Protein AF-0000000086318062 (afdb_homodimer)

Radius of gyration: 36.92 Å; Cα contacts (8 Å, |Δi|>4): 1618; chains: 2; bounding box: 134×111×110 Å

Solvent-accessible surface area (backbone atoms only — not comparable to full-atom values): 59632 Å² total; per-residue (Å²): 145,86,70,92,70,89,74,91,80,93,84,90,77,90,71,91,72,84,84,88,82,85,90,83,90,83,90,81,88,89,81,88,82,84,85,86,80,81,82,71,77,72,82,71,75,79,68,72,77,70,77,73,70,74,69,70,72,73,76,61,82,67,68,53,55,50,55,72,57,94,58,64,36,36,35,37,36,34,27,35,62,79,54,38,50,58,67,41,51,51,50,53,49,34,46,52,38,39,66,64,63,41,47,46,49,78,47,49,37,65,57,45,42,45,69,71,44,77,72,69,84,57,42,62,58,54,29,84,82,30,61,67,43,49,51,50,52,50,50,26,47,51,52,48,51,51,50,50,51,47,34,47,70,72,64,71,36,40,34,37,36,40,41,47,39,56,40,34,65,68,57,46,48,53,53,50,50,55,28,57,75,69,55,38,44,66,36,36,42,32,31,42,59,84,50,65,68,58,34,50,48,38,42,57,68,52,48,58,73,27,82,78,38,67,93,56,56,67,68,57,50,52,53,39,49,52,50,31,44,52,34,46,57,76,60,50,47,75,90,43,77,74,89,41,56,87,43,28,33,36,38,33,34,58,77,56,48,31,37,39,40,30,42,77,84,46,70,68,52,45,49,49,52,49,53,60,74,34,46,62,84,69,81,37,41,39,35,40,28,40,26,29,46,28,49,39,56,76,70,50,29,38,62,72,73,50,47,54,28,74,57,9,49,51,35,13,43,48,49,23,54,51,52,60,70,64,66,62,74,80,60,42,38,36,22,17,73,42,51,25,22,44,57,24,48,58,37,49,76,58,83,68,35,48,26,54,62,38,39,60,67,44,40,28,78,51,44,62,32,32,68,66,52,39,44,71,75,35,47,65,58,46,51,48,32,70,72,38,54,34,66,30,55,34,64,66,37,39,21,52,48,53,50,50,60,56,31,46,65,56,52,50,47,57,44,52,48,53,36,36,37,39,29,30,29,58,66,44,45,24,49,55,48,18,57,59,61,66,48,50,68,83,50,26,79,61,53,88,66,60,55,45,29,40,35,40,35,35,66,49,77,90,43,52,50,78,44,82,45,70,69,84,48,79,64,74,84,83,82,69,76,78,76,82,78,64,73,74,68,69,75,63,77,68,71,52,74,65,60,72,67,73,82,71,76,76,73,73,77,76,79,72,76,73,78,70,79,75,68,74,75,134,139,90,76,94,79,80,87,86,86,90,79,87,84,91,77,82,89,86,85,86,90,84,88,79,88,75,85,78,86,81,77,86,73,81,74,78,79,82,80,74,82,70,83,75,75,82,71,72,79,71,80,76,72,74,71,71,73,74,79,57,83,64,65,54,54,50,54,72,59,94,58,65,37,36,36,36,35,34,26,36,63,79,53,37,50,59,68,39,51,52,51,51,49,36,46,53,37,38,66,64,64,42,46,45,49,79,45,47,36,65,55,43,41,45,70,72,47,77,71,70,85,57,43,63,59,53,30,84,82,30,61,68,42,49,52,51,53,51,50,28,49,50,52,47,51,50,49,49,51,45,35,47,72,72,64,72,37,42,34,38,36,41,42,45,39,58,41,32,65,67,56,47,48,52,52,50,51,53,29,57,75,70,56,37,44,66,35,37,42,32,31,42,60,84,51,64,68,59,35,49,49,39,42,59,67,52,47,59,73,27,84,76,39,66,93,56,56,69,70,58,49,52,54,39,49,53,50,33,42,54,34,48,57,74,62,51,48,76,91,42,76,72,89,43,54,87,43,28,33,36,38,33,32,57,78,57,49,31,38,39,38,30,42,75,83,46,70,67,51,47,50,50,51,49,53,59,73,35,45,62,83,70,81,37,40,39,34,40,30,41,26,29,45,28,50,39,57,76,71,51,29,39,64,73,72,50,49,56,28,75,57,10,50,52,35,12,43,47,48,22,55,50,53,61,71,64,66,62,74,80,62,42,36,38,22,17,73,42,50,24,22,43,57,25,48,58,37,49,74,56,81,69,36,50,26,52,62,39,40,60,67,43,40,27,79,50,44,63,30,33,68,67,52,39,43,70,76,35,45,66,59,46,51,47,31,70,72,38,53,35,65,29,54,34,64,65,37,40,21,52,48,53,49,51,60,56,31,46,65,54,52,50,47,57,44,52,48,53,34,36,37,39,31,29,30,59,66,42,46,23,48,56,47,19,59,59,63,65,48,50,69,82,51,25,80,61,53,86,67,59,55,45,30,41,34,40,33,34,67,50,77,93,44,52,49,76,42,81,45,70,69,85,50,80,64,76,83,83,82,70,77,78,77,82,77,62,72,73,68,69,74,64,78,68,70,55,74,64,62,70,70,72,82,71,76,74,73,71,78,76,79,73,78,74,77,73,77,76,69,76,74,132

Organism: NCBI:txid299321

InterPro domains:
  IPR001345 Phosphoglycerate/bisphosphoglycerate mutase, active site [PS00175] (288-297)
  IPR003094 Fructose-2,6-bisphosphatase [PR00991] (159-173)
  IPR003094 Fructose-2,6-bisphosphatase [PR00991] (185-199)
  IPR003094 Fructose-2,6-bisphosphatase [PR00991] (211-225)
  IPR003094 Fructose-2,6-bisphosphatase [PR00991] (264-285)
  IPR003094 Fructose-2,6-bisphosphatase [PR00991] (286-308)
  IPR003094 Fructose-2,6-bisphosphatase [PR00991] (363-379)
  IPR003094 Fructose-2,6-bisphosphatase [PTHR10606] (64-483)
  IPR013078 Histidine phosphatase superfamily, clade-1 [PF00300] (286-469)
  IPR013078 Histidine phosphatase superfamily, clade-1 [SM00855] (285-432)
  IPR013078 Histidine phosphatase superfamily, clade-1 [cd07067] (285-471)
  IPR013079 6-phosphofructo-2-kinase [PF01591] (63-282)
  IPR027417 P-loop containing nucleoside triphosphate hydrolase [G3DSA:3.40.50.300] (72-281)
  IPR027417 P-loop containing nucleoside triphosphate hydrolase [SSF52540] (72-283)
  IPR029033 Histidine phosphatase superfamily [G3DSA:3.40.50.1240] (283-499)
  IPR029033 Histidine phosphatase superfamily [SSF53254] (285-484)

pLDDT: mean 75.36, std 28.56, range [12.94, 98.62]

Nearest PDB structures (foldseek):
  1k6m-assembly1_A  TM=9.871E-01  e=4.360E-72  Homo sapiens
  6ibz-assembly1_A  TM=9.819E-01  e=4.019E-71  Homo sapiens
  5ajz-assembly1_A-2  TM=9.808E-01  e=2.932E-70  Homo sapiens
  2bif-assembly1_B  TM=9.815E-01  e=1.597E-69  Rattus norvegicus
  1bif-assembly1_A  TM=9.925E-01  e=1.388E-68  Rattus norvegicus

Foldseek 3Di:
DDDDDDDDDDDDDDDDDDYDDDDDDDDDDDDDDDDDDDPPPPPPDPPPPPDPPPPPPPVLPLQQPPPPPCDFAEEEEEAEFPLLQLLLLQQLLCLLCVLNRAHEDEQALVVLLCVVPVAQDFLVLLAPVPVVSVVSSVVSLVVSLVVVVCCVPPVVHRYYYYRDNCFAPVSVVVVVVSCVVSVHAYEYEYRAEDDVVSSQVSCQFPVCPDPNQPPHDSVVSSVRVVVSRVSSVVRGDDDDCVVCLVHFYKYAYRFQPDIDTHDQDDDSSVVSVLLSNQAGQDWFKEKEAEFFAFPLQVVQFDADQGAHDPLSLVLLLLVLVVVVVVVDPPEAEEEEPGHRLVSSPVNNVDDYYYDPLQADWFLAPRHRHHLVRCCVVPVVLNVVCLLQVQSRAHDRTGHLSRSSNSCSVVQSNVRRDGHYYYHGHDSNRLSSVCSQAVHHSRCSRQDDRDHQKMWMWIDDSNGIDIDIGRSPRDDDGNGDHRDPPDPNPPPPPCPVPPPPPDPPVPCPDPPPPPPPPPPPDD/DDDDDDDDDDDDDDDDDDDDDDDDDDDDDDDDPDPPDDPPPPPPDPPPPPDPPPPPPPPLPLQQPPPPPVDFAEEEEEAEFPLLQLLLLQQLLCLLCVLNRAHEDEQELVVLLCVVPVAADFLVLLAPVPPVSVVSSVVSLVVSLVVVLCCVPPVVHRYYYYRDNCFAPVSVVVVVVSCVVSVHAYEYEYRAEDDPVSSQVSCQFPVCPDPNQPPHDSVVSSVRVVVSRVSSVVRGDDDDCVVCLVHFYKYAYRFQPDIDTHDQDDDSSVVSVLLSNQAGQDWFKEKEAEFFAFPLQVVQFDADQGAHDPLSLVLLLLVLVVVVVVVDPPEAEEEEPGHRLVSSPVNNVDDYYYDPLQADWFLAPRHRHHLVRCCVVPVVLNVVCLLQVQSRAHDRTGHLSRSSNSCSVVLSNVRRDGHYYYHGHDSSRLSSVCSQAVHHSRCSRQDDRDHQKMWMWIDDSNGIDIDIGRSPRDDDGNGDHRDPPDPNPPPPPCPVVPPPPDPPVPCPDPPPPPPPPPPPDD

Secondary structure (DSSP, 8-state):
----------------------------------------------------------------SS-------EEEEEE--TTSSHHHHHHHHHHHHHHTT--EEEEEHHHHHHHH-S----GGGG-TT-HHHHHHHHHHHHHHHHHHHHHHHHS---EEEEES---SHHHHHHHHHHHHHHT-EEEEEEEE---HHHHHHHIIIIITTSGGGTT--HHHHHHHHHHHHHHHHHH--PPPTTTTTTS-EEEEETTTTEEEEE---SHHHHHHHHHHTT---S---EEEEEPPPBHHHHHTB-S----B-HHHHHHHHHHHHHHHHHT-TT-EEEE-SSHHHHHHHHTT-S--EE-GGGSPP--GGGTT-BHHHHHHH-HHHHHHHHH-TTT---TTS--HHHHHHHTHHHHHHHHH-SSEEEEE-HHHHHHHHHHHHT--TTTGGG----TTEEEEEEEETTEEEEEEEE-S--------PPPSSS----------SGGG----------------------/----------------------------------------------------------------SS-------EEEEEE--TTSSHHHHHHHHHHHHHHTT--EEEEEHHHHHHHHSS----GGGG-TT-HHHHHHHHHHHHHHHHHHHHHHHHS---EEEEES---SHHHHHHHHHHHHHHT-EEEEEEEE---HHHHHHHIIIIITTSGGGTT--HHHHHHHHHHHHHHHHHH-----TTTTTTS-EEEEETTTTEEEEE---SHHHHHHHHHHTT---S---EEEEEPPPBHHHHHTB-S----B-HHHHHHHHHHHHHHHHHT-TT-EEEE-SSHHHHHHHHTT-S--EE-GGGSPP--GGGTT-BHHHHHHH-HHHHHHHHH-TTT---TTS--HHHHHHHTHHHHHHHHH-SSEEEEE-HHHHHHHHHHHHT--TTTGGG----TTEEEEEEEETTEEEEEEEE-S--------PPPSSS----------SGGG----------------------

Sequence (1044 aa):
MDGWGCRRLQGDRAGRVGSCFSSSAEAGASSRCRVAPEWTVDRAVMNPVPKRAMLKRLRCDSTASVPQFTNSPTMIVMVGLPARGKTYISKKLTRYLNWIGVPTKVFNVGQYRREAVQTYKSFEFFSPDNEEAMKIRKACALAALKDVSTYFTYEQGQVAVFDATNTTRDRREVILGFAQENGYKVFFVESLCDDPEIIAENIKQVKLSSPDYVGRDKDEVVADFLKRIECYKVSYVPLDDDKDSNLSYIKIFNVGSRYLVNRVQDHIQSRIVYYLMNIHVTQRTIYLCRHGESELNLLGRIGGDSGLSPRGNKFATALGKYIRSQSIPDLKVWTSHMKRTIQTAEGLDVPYEQWKALNEIDAGVCEDMTYEEIQDNYPEEFALRDQDKYRYRYPKGESYEDLVQRLEPVIMELERQENVLVICHQAVMRCLLAYFLDKSAEELPYLKCPLHTVLKLTPVAYGCKVESVFLNIEAVNTHRERPMGIPQQHIRINSFLMDREQQVRLENPSVLVHVKDVSCPHMDGWGCRRLQGDRAGRVGSCFSSSAEAGASSRCRVAPEWTVDRAVMNPVPKRAMLKRLRCDSTASVPQFTNSPTMIVMVGLPARGKTYISKKLTRYLNWIGVPTKVFNVGQYRREAVQTYKSFEFFSPDNEEAMKIRKACALAALKDVSTYFTYEQGQVAVFDATNTTRDRREVILGFAQENGYKVFFVESLCDDPEIIAENIKQVKLSSPDYVGRDKDEVVADFLKRIECYKVSYVPLDDDKDSNLSYIKIFNVGSRYLVNRVQDHIQSRIVYYLMNIHVTQRTIYLCRHGESELNLLGRIGGDSGLSPRGNKFATALGKYIRSQSIPDLKVWTSHMKRTIQTAEGLDVPYEQWKALNEIDAGVCEDMTYEEIQDNYPEEFALRDQDKYRYRYPKGESYEDLVQRLEPVIMELERQENVLVICHQAVMRCLLAYFLDKSAEELPYLKCPLHTVLKLTPVAYGCKVESVFLNIEAVNTHRERPMGIPQQHIRINSFLMDREQQVRLENPSVLVHVKDVSCPH

Structure (mmCIF, N/CA/C/O backbone):
data_AF-0000000086318062-model_v1
#
loop_
_entity.id
_entity.type
_entity.pdbx_description
1 polymer '6-phosphofructo-2-kinase domain-containing protein'
#
loop_
_atom_site.group_PDB
_atom_site.id
_atom_site.type_symbol
_atom_site.label_atom_id
_atom_site.label_alt_id
_atom_site.label_comp_id
_atom_site.label_asym_id
_atom_site.label_entity_id
_atom_site.label_seq_id
_atom_site.pdbx_PDB_ins_code
_atom_site.Cartn_x
_atom_site.Cartn_y
_atom_site.Cartn_z
_atom_site.occupancy
_atom_site.B_iso_or_equiv
_atom_site.auth_seq_id
_atom_site.auth_comp_id
_atom_site.auth_asym_id
_atom_site.auth_atom_id
_atom_site.pdbx_PDB_model_num
ATOM 1 N N . MET A 1 1 ? 57 2.043 -23.188 1 14.91 1 MET A N 1
ATOM 2 C CA . MET A 1 1 ? 58.312 1.937 -22.547 1 14.91 1 MET A CA 1
ATOM 3 C C . MET A 1 1 ? 58.219 2.311 -21.062 1 14.91 1 MET A C 1
ATOM 5 O O . MET A 1 1 ? 58.625 1.53 -20.203 1 14.91 1 MET A O 1
ATOM 9 N N . ASP A 1 2 ? 58.656 3.631 -20.828 1 14.39 2 ASP A N 1
ATOM 10 C CA . ASP A 1 2 ? 59.719 4.418 -20.156 1 14.39 2 ASP A CA 1
ATOM 11 C C . ASP A 1 2 ? 59.25 4.863 -18.781 1 14.39 2 ASP A C 1
ATOM 13 O O . ASP A 1 2 ? 58.062 4.859 -18.484 1 14.39 2 ASP A O 1
ATOM 17 N N . GLY A 1 3 ? 60.188 5.656 -18.219 1 14.5 3 GLY A N 1
ATOM 18 C CA . GLY A 1 3 ? 61.062 5.895 -17.078 1 14.5 3 GLY A CA 1
ATOM 19 C C . GLY A 1 3 ? 60.5 6.922 -16.109 1 14.5 3 GLY A C 1
ATOM 20 O O . GLY A 1 3 ? 61.188 7.301 -15.156 1 14.5 3 GLY A O 1
ATOM 21 N N . TRP A 1 4 ? 59.469 7.668 -16.438 1 15.49 4 TRP A N 1
ATOM 22 C CA . TRP A 1 4 ? 59.688 9.023 -15.93 1 15.49 4 TRP A CA 1
ATOM 23 C C . TRP A 1 4 ? 59.906 9.016 -14.422 1 15.49 4 TRP A C 1
ATOM 25 O O . TRP A 1 4 ? 59.188 8.336 -13.688 1 15.49 4 TRP A O 1
ATOM 35 N N . GLY A 1 5 ? 60.938 9.555 -14.016 1 14.38 5 GLY A N 1
ATOM 36 C CA . GLY A 1 5 ? 62.031 9.68 -13.07 1 14.38 5 GLY A CA 1
ATOM 37 C C . GLY A 1 5 ? 61.594 10.219 -11.719 1 14.38 5 GLY A C 1
ATOM 38 O O . GLY A 1 5 ? 61.875 9.594 -10.68 1 14.38 5 GLY A O 1
ATOM 39 N N . CYS A 1 6 ? 61.656 11.578 -11.531 1 14.85 6 CYS A N 1
ATOM 40 C CA . CYS A 1 6 ? 62.688 12.195 -10.703 1 14.85 6 CYS A CA 1
ATOM 41 C C . CYS A 1 6 ? 62.281 12.203 -9.234 1 14.85 6 CYS A C 1
ATOM 43 O O . CYS A 1 6 ? 61.094 12.281 -8.914 1 14.85 6 CYS A O 1
ATOM 45 N N . ARG A 1 7 ? 63.25 12.227 -8.195 1 15.04 7 ARG A N 1
ATOM 46 C CA . ARG A 1 7 ? 63.812 11.781 -6.926 1 15.04 7 ARG A CA 1
ATOM 47 C C . ARG A 1 7 ? 63.562 12.805 -5.824 1 15.04 7 ARG A C 1
ATOM 49 O O . ARG A 1 7 ? 63.781 12.531 -4.648 1 15.04 7 ARG A O 1
ATOM 56 N N . ARG A 1 8 ? 63.062 14.086 -6.184 1 14.21 8 ARG A N 1
ATOM 57 C CA . ARG A 1 8 ? 63.906 15.055 -5.457 1 14.21 8 ARG A CA 1
ATOM 58 C C . ARG A 1 8 ? 63.844 14.797 -3.955 1 14.21 8 ARG A C 1
ATOM 60 O O . ARG A 1 8 ? 62.812 14.336 -3.432 1 14.21 8 ARG A O 1
ATOM 67 N N . LEU A 1 9 ? 64.938 15.227 -3.178 1 14.33 9 LEU A N 1
ATOM 68 C CA . LEU A 1 9 ? 65.875 15.07 -2.117 1 14.33 9 LEU A CA 1
ATOM 69 C C . LEU A 1 9 ? 65.375 15.594 -0.789 1 14.33 9 LEU A C 1
ATOM 71 O O . LEU A 1 9 ? 65.375 14.875 0.215 1 14.33 9 LEU A O 1
ATOM 75 N N . GLN A 1 10 ? 65.688 16.906 -0.356 1 13.9 10 GLN A N 1
ATOM 76 C CA . GLN A 1 10 ? 66.688 17.234 0.648 1 13.9 10 GLN A CA 1
ATOM 77 C C . GLN A 1 10 ? 66.062 17.328 2.039 1 13.9 10 GLN A C 1
ATOM 79 O O . GLN A 1 10 ? 64.812 17.469 2.176 1 13.9 10 GLN A O 1
ATOM 84 N N . GLY A 1 11 ? 66.875 17.766 3.158 1 14.09 11 GLY A N 1
ATOM 85 C CA . GLY A 1 11 ? 67.5 17.484 4.434 1 14.09 11 GLY A CA 1
ATOM 86 C C . GLY A 1 11 ? 66.812 18.172 5.605 1 14.09 11 GLY A C 1
ATOM 87 O O . GLY A 1 11 ? 66.5 17.516 6.594 1 14.09 11 GLY A O 1
ATOM 88 N N . ASP A 1 12 ? 66.938 19.578 5.848 1 13.93 12 ASP A N 1
ATOM 89 C CA . ASP A 1 12 ? 67.75 20.156 6.918 1 13.93 12 ASP A CA 1
ATOM 90 C C . ASP A 1 12 ? 66.938 20.297 8.203 1 13.93 12 ASP A C 1
ATOM 92 O O . ASP A 1 12 ? 65.688 20.375 8.164 1 13.93 12 ASP A O 1
ATOM 96 N N . ARG A 1 13 ? 67.688 20.375 9.539 1 14.63 13 ARG A N 1
ATOM 97 C CA . ARG A 1 13 ? 67.875 20.094 10.961 1 14.63 13 ARG A CA 1
ATOM 98 C C . ARG A 1 13 ? 67.312 21.234 11.82 1 14.63 13 ARG A C 1
ATOM 100 O O . ARG A 1 13 ? 67.375 21.172 13.047 1 14.63 13 ARG A O 1
ATOM 107 N N . ALA A 1 14 ? 66.688 22.312 11.391 1 13.94 14 ALA A N 1
ATOM 108 C CA . ALA A 1 14 ? 67.062 23.516 12.141 1 13.94 14 ALA A CA 1
ATOM 109 C C . ALA A 1 14 ? 66.688 23.391 13.609 1 13.94 14 ALA A C 1
ATOM 111 O O . ALA A 1 14 ? 65.562 22.906 13.93 1 13.94 14 ALA A O 1
ATOM 112 N N . GLY A 1 15 ? 67.688 23.625 14.594 1 13.98 15 GLY A N 1
ATOM 113 C CA . GLY A 1 15 ? 68.25 23.578 15.945 1 13.98 15 GLY A CA 1
ATOM 114 C C . GLY A 1 15 ? 67.5 24.516 16.906 1 13.98 15 GLY A C 1
ATOM 115 O O . GLY A 1 15 ? 67.812 24.562 18.094 1 13.98 15 GLY A O 1
ATOM 116 N N . ARG A 1 16 ? 66.688 25.5 16.516 1 13.46 16 ARG A N 1
ATOM 117 C CA . ARG A 1 16 ? 66.938 26.703 17.297 1 13.46 16 ARG A CA 1
ATOM 118 C C . ARG A 1 16 ? 66.688 26.453 18.781 1 13.46 16 ARG A C 1
ATOM 120 O O . ARG A 1 16 ? 65.75 25.781 19.156 1 13.46 16 ARG A O 1
ATOM 127 N N . VAL A 1 17 ? 67.625 26.922 19.672 1 14.01 17 VAL A N 1
ATOM 128 C CA . VAL A 1 17 ? 68.375 27.016 20.922 1 14.01 17 VAL A CA 1
ATOM 129 C C . VAL A 1 17 ? 67.5 27.672 22 1 14.01 17 VAL A C 1
ATOM 131 O O . VAL A 1 17 ? 67.375 27.156 23.109 1 14.01 17 VAL A O 1
ATOM 134 N N . GLY A 1 18 ? 67.375 28.984 21.859 1 12.94 18 GLY A N 1
ATOM 135 C CA . GLY A 1 18 ? 68 29.75 22.922 1 12.94 18 GLY A CA 1
ATOM 136 C C . GLY A 1 18 ? 67.25 29.703 24.234 1 12.94 18 GLY A C 1
ATOM 137 O O . GLY A 1 18 ? 66.125 29.188 24.297 1 12.94 18 GLY A O 1
ATOM 138 N N . SER A 1 19 ? 67.188 30.891 24.906 1 13.6 19 SER A N 1
ATOM 139 C CA . SER A 1 19 ? 67.812 31.484 26.078 1 13.6 19 SER A CA 1
ATOM 140 C C . SER A 1 19 ? 66.875 31.453 27.281 1 13.6 19 SER A C 1
ATOM 142 O O . SER A 1 19 ? 65.688 31.156 27.156 1 13.6 19 SER A O 1
ATOM 144 N N . CYS A 1 20 ? 66.812 32.625 27.969 1 13.66 20 CYS A N 1
ATOM 145 C CA . CYS A 1 20 ? 67.375 33.094 29.234 1 13.66 20 CYS A CA 1
ATOM 146 C C . CYS A 1 20 ? 66.312 33.031 30.344 1 13.66 20 CYS A C 1
ATOM 148 O O . CYS A 1 20 ? 65.125 32.812 30.078 1 13.66 20 CYS A O 1
ATOM 150 N N . PHE A 1 21 ? 66 34.25 31.047 1 13.51 21 PHE A N 1
ATOM 151 C CA . PHE A 1 21 ? 66.438 34.625 32.375 1 13.51 21 PHE A CA 1
ATOM 152 C C . PHE A 1 21 ? 65.312 34.531 33.406 1 13.51 21 PHE A C 1
ATOM 154 O O . PHE A 1 21 ? 65.5 33.875 34.438 1 13.51 21 PHE A O 1
ATOM 161 N N . SER A 1 22 ? 64.438 35.625 33.594 1 13.3 22 SER A N 1
ATOM 162 C CA . SER A 1 22 ? 64.688 36.375 34.812 1 13.3 22 SER A CA 1
ATOM 163 C C . SER A 1 22 ? 63.844 35.875 35.969 1 13.3 22 SER A C 1
ATOM 165 O O . SER A 1 22 ? 62.906 35.062 35.75 1 13.3 22 SER A O 1
ATOM 167 N N . SER A 1 23 ? 63.125 36.844 36.719 1 13.66 23 SER A N 1
ATOM 168 C CA . SER A 1 23 ? 63.344 37.344 38.062 1 13.66 23 SER A CA 1
ATOM 169 C C . SER A 1 23 ? 62.438 36.656 39.094 1 13.66 23 SER A C 1
ATOM 171 O O . SER A 1 23 ? 61.438 36.031 38.719 1 13.66 23 SER A O 1
ATOM 173 N N . SER A 1 24 ? 62.031 37.438 40.25 1 13.66 24 SER A N 1
ATOM 174 C CA . SER A 1 24 ? 62.344 37.438 41.656 1 13.66 24 SER A CA 1
ATOM 175 C C . SER A 1 24 ? 61.156 36.906 42.469 1 13.66 24 SER A C 1
ATOM 177 O O . SER A 1 24 ? 61.312 36 43.312 1 13.66 24 SER A O 1
ATOM 179 N N . ALA A 1 25 ? 60.031 37.781 42.812 1 13.95 25 ALA A N 1
ATOM 180 C CA . ALA A 1 25 ? 59.938 38.219 44.188 1 13.95 25 ALA A CA 1
ATOM 181 C C . ALA A 1 25 ? 59.156 37.219 45.062 1 13.95 25 ALA A C 1
ATOM 183 O O . ALA A 1 25 ? 58.406 36.406 44.531 1 13.95 25 ALA A O 1
ATOM 184 N N . GLU A 1 26 ? 58.906 37.562 46.375 1 13.95 26 GLU A N 1
ATOM 185 C CA . GLU A 1 26 ? 59.125 37.219 47.781 1 13.95 26 GLU A CA 1
ATOM 186 C C . GLU A 1 26 ? 57.906 36.531 48.406 1 13.95 26 GLU A C 1
ATOM 188 O O . GLU A 1 26 ? 58.031 35.531 49.094 1 13.95 26 GLU A O 1
ATOM 193 N N . ALA A 1 27 ? 56.656 37.219 48.438 1 14.66 27 ALA A N 1
ATOM 194 C CA . ALA A 1 27 ? 56.281 37.594 49.812 1 14.66 27 ALA A CA 1
ATOM 195 C C . ALA A 1 27 ? 55.656 36.406 50.531 1 14.66 27 ALA A C 1
ATOM 197 O O . ALA A 1 27 ? 55.094 35.5 49.906 1 14.66 27 ALA A O 1
ATOM 198 N N . GLY A 1 28 ? 55.469 36.469 51.906 1 13.68 28 GLY A N 1
ATOM 199 C CA . GLY A 1 28 ? 55.656 35.812 53.188 1 13.68 28 GLY A CA 1
ATOM 200 C C . GLY A 1 28 ? 54.469 35 53.625 1 13.68 28 GLY A C 1
ATOM 201 O O . GLY A 1 28 ? 54.625 33.844 54.062 1 13.68 28 GLY A O 1
ATOM 202 N N . ALA A 1 29 ? 53.188 35.594 53.812 1 14.4 29 ALA A N 1
ATOM 203 C CA . ALA A 1 29 ? 52.719 35.75 55.188 1 14.4 29 ALA A CA 1
ATOM 204 C C . ALA A 1 29 ? 52.062 34.438 55.688 1 14.4 29 ALA A C 1
ATOM 206 O O . ALA A 1 29 ? 51.656 33.594 54.875 1 14.4 29 ALA A O 1
ATOM 207 N N . SER A 1 30 ? 51.188 34.531 56.812 1 14.67 30 SER A N 1
ATOM 208 C CA . SER A 1 30 ? 51.125 34.062 58.188 1 14.67 30 SER A CA 1
ATOM 209 C C . SER A 1 30 ? 50.25 32.812 58.312 1 14.67 30 SER A C 1
ATOM 211 O O . SER A 1 30 ? 49.438 32.562 57.438 1 14.67 30 SER A O 1
ATOM 213 N N . SER A 1 31 ? 50.25 32.125 59.531 1 14.88 31 SER A N 1
ATOM 214 C CA . SER A 1 31 ? 50.281 30.812 60.156 1 14.88 31 SER A CA 1
ATOM 215 C C . SER A 1 31 ? 48.875 30.297 60.469 1 14.88 31 SER A C 1
ATOM 217 O O . SER A 1 31 ? 48.688 29.109 60.75 1 14.88 31 SER A O 1
ATOM 219 N N . ARG A 1 32 ? 47.781 31.156 60.594 1 15.74 32 ARG A N 1
ATOM 220 C CA . ARG A 1 32 ? 47.062 31 61.844 1 15.74 32 ARG A CA 1
ATOM 221 C C . ARG A 1 32 ? 46.312 29.672 61.906 1 15.74 32 ARG A C 1
ATOM 223 O O . ARG A 1 32 ? 45.875 29.172 60.875 1 15.74 32 ARG A O 1
ATOM 230 N N . CYS A 1 33 ? 46.219 29.109 63.125 1 14.87 33 CYS A N 1
ATOM 231 C CA . CYS A 1 33 ? 46.188 27.844 63.875 1 14.87 33 CYS A CA 1
ATOM 232 C C . CYS A 1 33 ? 44.875 27.109 63.656 1 14.87 33 CYS A C 1
ATOM 234 O O . CYS A 1 33 ? 44.844 26 63.125 1 14.87 33 CYS A O 1
ATOM 236 N N . ARG A 1 34 ? 44 27.016 64.75 1 15.52 34 ARG A N 1
ATOM 237 C CA . ARG A 1 34 ? 43.812 25.875 65.625 1 15.52 34 ARG A CA 1
ATOM 238 C C . ARG A 1 34 ? 42.469 25.188 65.312 1 15.52 34 ARG A C 1
ATOM 240 O O . ARG A 1 34 ? 42.438 23.969 65.125 1 15.52 34 ARG A O 1
ATOM 247 N N . VAL A 1 35 ? 41.406 25.547 66.125 1 16.02 35 VAL A N 1
ATOM 248 C CA . VAL A 1 35 ? 40.719 24.75 67.125 1 16.02 35 VAL A CA 1
ATOM 249 C C . VAL A 1 35 ? 39.625 23.922 66.5 1 16.02 35 VAL A C 1
ATOM 251 O O . VAL A 1 35 ? 39.156 24.25 65.375 1 16.02 35 VAL A O 1
ATOM 254 N N . ALA A 1 36 ? 38.906 22.984 67.5 1 16.78 36 ALA A N 1
ATOM 255 C CA . ALA A 1 36 ? 38.406 21.625 67.625 1 16.78 36 ALA A CA 1
ATOM 256 C C . ALA A 1 36 ? 36.938 21.531 67.188 1 16.78 36 ALA A C 1
ATOM 258 O O . ALA A 1 36 ? 36.469 20.453 66.812 1 16.78 36 ALA A O 1
ATOM 259 N N . PRO A 1 37 ? 36.188 22.734 67.125 1 16.81 37 PRO A N 1
ATOM 260 C CA . PRO A 1 37 ? 34.969 22.641 67.938 1 16.81 37 PRO A CA 1
ATOM 261 C C . PRO A 1 37 ? 34 21.594 67.375 1 16.81 37 PRO A C 1
ATOM 263 O O . PRO A 1 37 ? 34.094 21.188 66.25 1 16.81 37 PRO A O 1
ATOM 266 N N . GLU A 1 38 ? 32.938 21.25 68.375 1 19.45 38 GLU A N 1
ATOM 267 C CA . GLU A 1 38 ? 31.984 20.25 68.812 1 19.45 38 GLU A CA 1
ATOM 268 C C . GLU A 1 38 ? 30.828 20.062 67.875 1 19.45 38 GLU A C 1
ATOM 270 O O . GLU A 1 38 ? 30.266 21.047 67.375 1 19.45 38 GLU A O 1
ATOM 275 N N . TRP A 1 39 ? 30.688 18.828 67.25 1 18.47 39 TRP A N 1
ATOM 276 C CA . TRP A 1 39 ? 29.953 18.406 66.062 1 18.47 39 TRP A CA 1
ATOM 277 C C . TRP A 1 39 ? 28.453 18.438 66.312 1 18.47 39 TRP A C 1
ATOM 279 O O . TRP A 1 39 ? 27.922 17.578 67.062 1 18.47 39 TRP A O 1
ATOM 289 N N . THR A 1 40 ? 28.047 19.562 67.125 1 18 40 THR A N 1
ATOM 290 C CA . THR A 1 40 ? 26.688 19.469 67.625 1 18 40 THR A CA 1
ATOM 291 C C . THR A 1 40 ? 25.75 18.891 66.562 1 18 40 THR A C 1
ATOM 293 O O . THR A 1 40 ? 25.891 19.188 65.375 1 18 40 THR A O 1
ATOM 296 N N . VAL A 1 41 ? 24.953 17.891 67.062 1 20.31 41 VAL A N 1
ATOM 297 C CA . VAL A 1 41 ? 24.078 16.828 66.562 1 20.31 41 VAL A CA 1
ATOM 298 C C . VAL A 1 41 ? 22.859 17.438 65.875 1 20.31 41 VAL A C 1
ATOM 300 O O . VAL A 1 41 ? 21.797 17.531 66.5 1 20.31 41 VAL A O 1
ATOM 303 N N . ASP A 1 42 ? 22.906 18.766 65.562 1 17.81 42 ASP A N 1
ATOM 304 C CA . ASP A 1 42 ? 21.609 19.422 65.438 1 17.81 42 ASP A CA 1
ATOM 305 C C . ASP A 1 42 ? 20.672 18.625 64.562 1 17.81 42 ASP A C 1
ATOM 307 O O . ASP A 1 42 ? 21.094 18.125 63.5 1 17.81 42 ASP A O 1
ATOM 311 N N . ARG A 1 43 ? 19.5 18.266 65.125 1 21.34 43 ARG A N 1
ATOM 312 C CA . ARG A 1 43 ? 18.344 17.422 64.875 1 21.34 43 ARG A CA 1
ATOM 313 C C . ARG A 1 43 ? 17.703 17.828 63.531 1 21.34 43 ARG A C 1
ATOM 315 O O . ARG A 1 43 ? 16.906 18.766 63.5 1 21.34 43 ARG A O 1
ATOM 322 N N . ALA A 1 44 ? 18.375 18.062 62.531 1 20.39 44 ALA A N 1
ATOM 323 C CA . ALA A 1 44 ? 17.953 18.672 61.281 1 20.39 44 ALA A CA 1
ATOM 324 C C . ALA A 1 44 ? 16.672 18.031 60.75 1 20.39 44 ALA A C 1
ATOM 326 O O . ALA A 1 44 ? 16.547 16.797 60.781 1 20.39 44 ALA A O 1
ATOM 327 N N . VAL A 1 45 ? 15.609 18.875 60.75 1 21.22 45 VAL A N 1
ATOM 328 C CA . VAL A 1 45 ? 14.195 18.812 60.406 1 21.22 45 VAL A CA 1
ATOM 329 C C . VAL A 1 45 ? 14 18.031 59.125 1 21.22 45 VAL A C 1
ATOM 331 O O . VAL A 1 45 ? 14.633 18.344 58.094 1 21.22 45 VAL A O 1
ATOM 334 N N . MET A 1 46 ? 13.633 16.781 59.219 1 20.98 46 MET A N 1
ATOM 335 C CA . MET A 1 46 ? 13.477 15.703 58.219 1 20.98 46 MET A CA 1
ATOM 336 C C . MET A 1 46 ? 12.672 16.172 57.031 1 20.98 46 MET A C 1
ATOM 338 O O . MET A 1 46 ? 11.492 16.484 57.156 1 20.98 46 MET A O 1
ATOM 342 N N . ASN A 1 47 ? 13.156 17.125 56.25 1 20.02 47 ASN A N 1
ATOM 343 C CA . ASN A 1 47 ? 12.469 17.797 55.125 1 20.02 47 ASN A CA 1
ATOM 344 C C . ASN A 1 47 ? 11.695 16.797 54.281 1 20.02 47 ASN A C 1
ATOM 346 O O . ASN A 1 47 ? 12.25 15.797 53.812 1 20.02 47 ASN A O 1
ATOM 350 N N . PRO A 1 48 ? 10.359 16.844 54.375 1 22.78 48 PRO A N 1
ATOM 351 C CA . PRO A 1 48 ? 9.477 15.789 53.844 1 22.78 48 PRO A CA 1
ATOM 352 C C . PRO A 1 48 ? 9.805 15.398 52.406 1 22.78 48 PRO A C 1
ATOM 354 O O . PRO A 1 48 ? 10.359 16.203 51.656 1 22.78 48 PRO A O 1
ATOM 357 N N . VAL A 1 49 ? 10.18 14.164 52.125 1 23.09 49 VAL A N 1
ATOM 358 C CA . VAL A 1 49 ? 10.586 13.586 50.844 1 23.09 49 VAL A CA 1
ATOM 359 C C . VAL A 1 49 ? 9.633 14.055 49.75 1 23.09 49 VAL A C 1
ATOM 361 O O . VAL A 1 49 ? 8.414 13.898 49.875 1 23.09 49 VAL A O 1
ATOM 364 N N . PRO A 1 50 ? 9.961 15.211 49.156 1 22.45 50 PRO A N 1
ATOM 365 C CA . PRO A 1 50 ? 8.984 15.758 48.188 1 22.45 50 PRO A CA 1
ATOM 366 C C . PRO A 1 50 ? 8.32 14.68 47.344 1 22.45 50 PRO A C 1
ATOM 368 O O . PRO A 1 50 ? 8.898 13.609 47.125 1 22.45 50 PRO A O 1
ATOM 371 N N . LYS A 1 51 ? 6.945 14.68 47.281 1 22.67 51 LYS A N 1
ATOM 372 C CA . LYS A 1 51 ? 6.035 13.812 46.531 1 22.67 51 LYS A CA 1
ATOM 373 C C . LYS A 1 51 ? 6.578 13.508 45.156 1 22.67 51 LYS A C 1
ATOM 375 O O . LYS A 1 51 ? 6.871 14.43 44.375 1 22.67 51 LYS A O 1
ATOM 380 N N . ARG A 1 52 ? 7.371 12.516 45.031 1 22.16 52 ARG A N 1
ATOM 381 C CA . ARG A 1 52 ? 7.887 11.992 43.781 1 22.16 52 ARG A CA 1
ATOM 382 C C . ARG A 1 52 ? 6.859 12.141 42.656 1 22.16 52 ARG A C 1
ATOM 384 O O . ARG A 1 52 ? 5.781 11.547 42.719 1 22.16 52 ARG A O 1
ATOM 391 N N . ALA A 1 53 ? 6.793 13.352 42.156 1 21.95 53 ALA A N 1
ATOM 392 C CA . ALA A 1 53 ? 5.977 13.656 40.969 1 21.95 53 ALA A CA 1
ATOM 393 C C . ALA A 1 53 ? 5.988 12.5 39.969 1 21.95 53 ALA A C 1
ATOM 395 O O . ALA A 1 53 ? 7.055 12.023 39.594 1 21.95 53 ALA A O 1
ATOM 396 N N . MET A 1 54 ? 5.113 11.547 40.219 1 21.56 54 MET A N 1
ATOM 397 C CA . MET A 1 54 ? 4.828 10.469 39.281 1 21.56 54 MET A CA 1
ATOM 398 C C . MET A 1 54 ? 5.051 10.922 37.844 1 21.56 54 MET A C 1
ATOM 400 O O . MET A 1 54 ? 4.312 11.766 37.312 1 21.56 54 MET A O 1
ATOM 404 N N . LEU A 1 55 ? 6.273 11.227 37.562 1 22.3 55 LEU A N 1
ATOM 405 C CA . LEU A 1 55 ? 6.652 11.547 36.219 1 22.3 55 LEU A CA 1
ATOM 406 C C . LEU A 1 55 ? 5.836 10.727 35.219 1 22.3 55 LEU A C 1
ATOM 408 O O . LEU A 1 55 ? 5.941 9.5 35.188 1 22.3 55 LEU A O 1
ATOM 412 N N . LYS A 1 56 ? 4.617 11.203 35.031 1 24.56 56 LYS A N 1
ATOM 413 C CA . LYS A 1 56 ? 3.76 10.789 33.938 1 24.56 56 LYS A CA 1
ATOM 414 C C . LYS A 1 56 ? 4.59 10.438 32.688 1 24.56 56 LYS A C 1
ATOM 416 O O . LYS A 1 56 ? 5.293 11.289 32.156 1 24.56 56 LYS A O 1
ATOM 421 N N . ARG A 1 57 ? 5.281 9.391 32.812 1 24.45 57 ARG A N 1
ATOM 422 C CA . ARG A 1 57 ? 5.949 8.781 31.656 1 24.45 57 ARG A CA 1
ATOM 423 C C . ARG A 1 57 ? 5.18 9.047 30.375 1 24.45 57 ARG A C 1
ATOM 425 O O . ARG A 1 57 ? 4.098 8.5 30.156 1 24.45 57 ARG A O 1
ATOM 432 N N . LEU A 1 58 ? 5.258 10.32 29.984 1 24.91 58 LEU A N 1
ATOM 433 C CA . LEU A 1 58 ? 4.812 10.734 28.656 1 24.91 58 LEU A CA 1
ATOM 434 C C . LEU A 1 58 ? 5.289 9.75 27.594 1 24.91 58 LEU A C 1
ATOM 436 O O . LEU A 1 58 ? 6.488 9.656 27.328 1 24.91 58 LEU A O 1
ATOM 440 N N . ARG A 1 59 ? 4.926 8.539 27.781 1 26.28 59 ARG A N 1
ATOM 441 C CA . ARG A 1 59 ? 5.098 7.457 26.828 1 26.28 59 ARG A CA 1
ATOM 442 C C . ARG A 1 59 ? 4.965 7.965 25.391 1 26.28 59 ARG A C 1
ATOM 444 O O . ARG A 1 59 ? 3.852 8.141 24.891 1 26.28 59 ARG A O 1
ATOM 451 N N . CYS A 1 60 ? 5.75 8.977 25.062 1 26.16 60 CYS A N 1
ATOM 452 C CA . CYS A 1 60 ? 5.824 9.578 23.734 1 26.16 60 CYS A CA 1
ATOM 453 C C . CYS A 1 60 ? 6.211 8.547 22.688 1 26.16 60 CYS A C 1
ATOM 455 O O . CYS A 1 60 ? 6.82 8.883 21.672 1 26.16 60 CYS A O 1
ATOM 457 N N . ASP A 1 61 ? 6.438 7.305 23.078 1 28.66 61 ASP A N 1
ATOM 458 C CA . ASP A 1 61 ? 7.074 6.52 22.016 1 28.66 61 ASP A CA 1
ATOM 459 C C . ASP A 1 61 ? 6.281 6.609 20.719 1 28.66 61 ASP A C 1
ATOM 461 O O . ASP A 1 61 ? 5.148 6.133 20.625 1 28.66 61 ASP A O 1
ATOM 465 N N . SER A 1 62 ? 6.355 7.641 20.062 1 29.58 62 SER A N 1
ATOM 466 C CA . SER A 1 62 ? 5.805 8.117 18.797 1 29.58 62 SER A CA 1
ATOM 467 C C . SER A 1 62 ? 6.078 7.129 17.672 1 29.58 62 SER A C 1
ATOM 469 O O . SER A 1 62 ? 6.84 7.426 16.734 1 29.58 62 SER A O 1
ATOM 471 N N . THR A 1 63 ? 6.43 5.875 17.938 1 31.3 63 THR A N 1
ATOM 472 C CA . THR A 1 63 ? 6.812 5.004 16.828 1 31.3 63 THR A CA 1
ATOM 473 C C . THR A 1 63 ? 5.777 5.059 15.711 1 31.3 63 THR A C 1
ATOM 475 O O . THR A 1 63 ? 4.602 5.328 15.961 1 31.3 63 THR A O 1
ATOM 478 N N . ALA A 1 64 ? 6.137 5.23 14.523 1 33.38 64 ALA A N 1
ATOM 479 C CA . ALA A 1 64 ? 5.43 5.188 13.25 1 33.38 64 ALA A CA 1
ATOM 480 C C . ALA A 1 64 ? 4.312 4.152 13.281 1 33.38 64 ALA A C 1
ATOM 482 O O . ALA A 1 64 ? 4.438 3.113 13.93 1 33.38 64 ALA A O 1
ATOM 483 N N . SER A 1 65 ? 3.117 4.629 12.969 1 39.72 65 SER A N 1
ATOM 484 C CA . SER A 1 65 ? 1.795 4.047 13.172 1 39.72 65 SER A CA 1
ATOM 485 C C . SER A 1 65 ? 1.744 2.604 12.688 1 39.72 65 SER A C 1
ATOM 487 O O . SER A 1 65 ? 1.014 2.283 11.75 1 39.72 65 SER A O 1
ATOM 489 N N . VAL A 1 66 ? 2.936 1.988 12.367 1 38.91 66 VAL A N 1
ATOM 490 C CA . VAL A 1 66 ? 2.584 0.577 12.25 1 38.91 66 VAL A CA 1
ATOM 491 C C . VAL A 1 66 ? 1.888 0.11 13.523 1 38.91 66 VAL A C 1
ATOM 493 O O . VAL A 1 66 ? 2.326 0.432 14.633 1 38.91 66 VAL A O 1
ATOM 496 N N . PRO A 1 67 ? 0.708 -0.272 13.43 1 39.81 67 PRO A N 1
ATOM 497 C CA . PRO A 1 67 ? 0.107 -0.853 14.633 1 39.81 67 PRO A CA 1
ATOM 498 C C . PRO A 1 67 ? 1.09 -1.705 15.43 1 39.81 67 PRO A C 1
ATOM 500 O O . PRO A 1 67 ? 1.922 -2.404 14.852 1 39.81 67 PRO A O 1
ATOM 503 N N . GLN A 1 68 ? 1.726 -1.268 16.453 1 40.72 68 GLN A N 1
ATOM 504 C CA . GLN A 1 68 ? 2.377 -2.236 17.328 1 40.72 68 GLN A CA 1
ATOM 505 C C . GLN A 1 68 ? 1.496 -3.465 17.547 1 40.72 68 GLN A C 1
ATOM 507 O O . GLN A 1 68 ? 0.583 -3.445 18.375 1 40.72 68 GLN A O 1
ATOM 512 N N . PHE A 1 69 ? 1.204 -4.168 16.547 1 40.03 69 PHE A N 1
ATOM 513 C CA . PHE A 1 69 ? 0.426 -5.395 16.656 1 40.03 69 PHE A CA 1
ATOM 514 C C . PHE A 1 69 ? 1.034 -6.328 17.703 1 40.03 69 PHE A C 1
ATOM 516 O O . PHE A 1 69 ? 2.256 -6.473 17.766 1 40.03 69 PHE A O 1
ATOM 523 N N . THR A 1 70 ? 0.58 -6.328 18.906 1 46.78 70 THR A N 1
ATOM 524 C CA . THR A 1 70 ? 0.804 -7.508 19.734 1 46.78 70 THR A CA 1
ATOM 525 C C . THR A 1 70 ? 1.019 -8.75 18.875 1 46.78 70 THR A C 1
ATOM 527 O O . THR A 1 70 ? 0.811 -9.875 19.328 1 46.78 70 THR A O 1
ATOM 530 N N . ASN A 1 71 ? 1.423 -8.578 17.562 1 60.25 71 ASN A N 1
ATOM 531 C CA . ASN A 1 71 ? 1.362 -9.656 16.594 1 60.25 71 ASN A CA 1
ATOM 532 C C . ASN A 1 71 ? 2.604 -10.547 16.672 1 60.25 71 ASN A C 1
ATOM 534 O O . ASN A 1 71 ? 3.67 -10.094 17.078 1 60.25 71 ASN A O 1
ATOM 538 N N . SER A 1 72 ? 2.469 -11.805 16.797 1 79.75 72 SER A N 1
ATOM 539 C CA . SER A 1 72 ? 3.482 -12.844 16.672 1 79.75 72 SER A CA 1
ATOM 540 C C . SER A 1 72 ? 4.543 -12.469 15.648 1 79.75 72 SER A C 1
ATOM 542 O O . SER A 1 72 ? 4.219 -11.938 14.578 1 79.75 72 SER A O 1
ATOM 544 N N . PRO A 1 73 ? 5.848 -12.562 16.156 1 92.5 73 PRO A N 1
ATOM 545 C CA . PRO A 1 73 ? 6.922 -12.289 15.203 1 92.5 73 PRO A CA 1
ATOM 546 C C . PRO A 1 73 ? 6.82 -13.141 13.938 1 92.5 73 PRO A C 1
ATOM 548 O O . PRO A 1 73 ? 6.203 -14.211 13.953 1 92.5 73 PRO A O 1
ATOM 551 N N . THR A 1 74 ? 7.371 -12.648 12.844 1 95.5 74 THR A N 1
ATOM 552 C CA . THR A 1 74 ? 7.297 -13.336 11.555 1 95.5 74 THR A CA 1
ATOM 553 C C . THR A 1 74 ? 8.688 -13.727 11.07 1 95.5 74 THR A C 1
ATOM 555 O O . THR A 1 74 ? 9.617 -12.922 11.109 1 95.5 74 THR A O 1
ATOM 558 N N . MET A 1 75 ? 8.844 -14.969 10.727 1 97.38 75 MET A N 1
ATOM 559 C CA . MET A 1 75 ? 10.062 -15.445 10.078 1 97.38 75 MET A CA 1
ATOM 560 C C . MET A 1 75 ? 9.859 -15.555 8.57 1 97.38 75 MET A C 1
ATOM 562 O O . MET A 1 75 ? 8.977 -16.281 8.102 1 97.38 75 MET A O 1
ATOM 566 N N . ILE A 1 76 ? 10.648 -14.766 7.84 1 97.75 76 ILE A N 1
ATOM 567 C CA . ILE A 1 76 ? 10.695 -14.914 6.387 1 97.75 76 ILE A CA 1
ATOM 568 C C . ILE A 1 76 ? 11.781 -15.922 6.008 1 97.75 76 ILE A C 1
ATOM 570 O O . ILE A 1 76 ? 12.953 -15.719 6.312 1 97.75 76 ILE A O 1
ATOM 574 N N . VAL A 1 77 ? 11.406 -16.969 5.402 1 98.19 77 VAL A N 1
ATOM 575 C CA . VAL A 1 77 ? 12.336 -18.047 5.059 1 98.19 77 VAL A CA 1
ATOM 576 C C . VAL A 1 77 ? 12.57 -18.062 3.551 1 98.19 77 VAL A C 1
ATOM 578 O O . VAL A 1 77 ? 11.648 -18.344 2.779 1 98.19 77 VAL A O 1
ATOM 581 N N . MET A 1 78 ? 13.766 -17.781 3.182 1 97.31 78 MET A N 1
ATOM 582 C CA . MET A 1 78 ? 14.094 -17.797 1.759 1 97.31 78 MET A CA 1
ATOM 583 C C . MET A 1 78 ? 14.219 -19.234 1.255 1 97.31 78 MET A C 1
ATOM 585 O O . MET A 1 78 ? 14.648 -20.125 1.994 1 97.31 78 MET A O 1
ATOM 589 N N . VAL A 1 79 ? 13.844 -19.469 0.062 1 97.38 79 VAL A N 1
ATOM 590 C CA . VAL A 1 79 ? 13.969 -20.766 -0.619 1 97.38 79 VAL A CA 1
ATOM 591 C C . VAL A 1 79 ? 14.438 -20.531 -2.055 1 97.38 79 VAL A C 1
ATOM 593 O O . VAL A 1 79 ? 14 -19.594 -2.721 1 97.38 79 VAL A O 1
ATOM 596 N N . GLY A 1 80 ? 15.359 -21.328 -2.49 1 95.44 80 GLY A N 1
ATOM 597 C CA . GLY A 1 80 ? 15.797 -21.25 -3.875 1 95.44 80 GLY A CA 1
ATOM 598 C C . GLY A 1 80 ? 17.25 -21.641 -4.066 1 95.44 80 GLY A C 1
ATOM 599 O O . GLY A 1 80 ? 18.031 -21.609 -3.119 1 95.44 80 GLY A O 1
ATOM 600 N N . LEU A 1 81 ? 17.656 -21.938 -5.289 1 94.06 81 LEU A N 1
ATOM 601 C CA . LEU A 1 81 ? 19.016 -22.281 -5.645 1 94.06 81 LEU A CA 1
ATOM 602 C C . LEU A 1 81 ? 19.922 -21.062 -5.566 1 94.06 81 LEU A C 1
ATOM 604 O O . LEU A 1 81 ? 19.453 -19.922 -5.598 1 94.06 81 LEU A O 1
ATOM 608 N N . PRO A 1 82 ? 21.203 -21.312 -5.391 1 90.19 82 PRO A N 1
ATOM 609 C CA . PRO A 1 82 ? 22.125 -20.172 -5.375 1 90.19 82 PRO A CA 1
ATOM 610 C C . PRO A 1 82 ? 22.047 -19.344 -6.652 1 90.19 82 PRO A C 1
ATOM 612 O O . PRO A 1 82 ? 21.781 -19.875 -7.73 1 90.19 82 PRO A O 1
ATOM 615 N N . ALA A 1 83 ? 22.25 -18.062 -6.547 1 88.31 83 ALA A N 1
ATOM 616 C CA . ALA A 1 83 ? 22.344 -17.094 -7.645 1 88.31 83 ALA A CA 1
ATOM 617 C C . ALA A 1 83 ? 20.969 -16.844 -8.273 1 88.31 83 ALA A C 1
ATOM 619 O O . ALA A 1 83 ? 20.875 -16.578 -9.477 1 88.31 83 ALA A O 1
ATOM 620 N N . ARG A 1 84 ? 19.953 -17.078 -7.52 1 90.31 84 ARG A N 1
ATOM 621 C CA . ARG A 1 84 ? 18.609 -16.812 -8.023 1 90.31 84 ARG A CA 1
ATOM 622 C C . ARG A 1 84 ? 18.047 -15.516 -7.465 1 90.31 84 ARG A C 1
ATOM 624 O O . ARG A 1 84 ? 16.859 -15.234 -7.605 1 90.31 84 ARG A O 1
ATOM 631 N N . GLY A 1 85 ? 18.844 -14.727 -6.754 1 84.75 85 GLY A N 1
ATOM 632 C CA . GLY A 1 85 ? 18.438 -13.391 -6.316 1 84.75 85 GLY A CA 1
ATOM 633 C C . GLY A 1 85 ? 17.953 -13.359 -4.883 1 84.75 85 GLY A C 1
ATOM 634 O O . GLY A 1 85 ? 17.391 -12.352 -4.434 1 84.75 85 GLY A O 1
ATOM 635 N N . LYS A 1 86 ? 18.109 -14.391 -4.098 1 88.75 86 LYS A N 1
ATOM 636 C CA . LYS A 1 86 ? 17.625 -14.477 -2.725 1 88.75 86 LYS A CA 1
ATOM 637 C C . LYS A 1 86 ? 18.203 -13.367 -1.861 1 88.75 86 LYS A C 1
ATOM 639 O O . LYS A 1 86 ? 17.469 -12.703 -1.12 1 88.75 86 LYS A O 1
ATOM 644 N N . THR A 1 87 ? 19.531 -13.211 -1.965 1 83.12 87 THR A N 1
ATOM 645 C CA . THR A 1 87 ? 20.188 -12.211 -1.139 1 83.12 87 THR A CA 1
ATOM 646 C C . THR A 1 87 ? 19.719 -10.805 -1.499 1 83.12 87 THR A C 1
ATOM 648 O O . THR A 1 87 ? 19.531 -9.961 -0.62 1 83.12 87 THR A O 1
ATOM 651 N N . TYR A 1 88 ? 19.516 -10.562 -2.74 1 83.75 88 TYR A N 1
ATOM 652 C CA . TYR A 1 88 ? 18.953 -9.297 -3.189 1 83.75 88 TYR A CA 1
ATOM 653 C C . TYR A 1 88 ? 17.594 -9.055 -2.551 1 83.75 88 TYR A C 1
ATOM 655 O O . TYR A 1 88 ? 17.344 -7.977 -2.006 1 83.75 88 TYR A O 1
ATOM 663 N N . ILE A 1 89 ? 16.781 -10.062 -2.643 1 90.38 89 ILE A N 1
ATOM 664 C CA . ILE A 1 89 ? 15.43 -9.977 -2.094 1 90.38 89 ILE A CA 1
ATOM 665 C C . ILE A 1 89 ? 15.5 -9.742 -0.586 1 90.38 89 ILE A C 1
ATOM 667 O O . ILE A 1 89 ? 14.789 -8.891 -0.051 1 90.38 89 ILE A O 1
ATOM 671 N N . SER A 1 90 ? 16.375 -10.477 0.038 1 91.88 90 SER A N 1
ATOM 672 C CA . SER A 1 90 ? 16.531 -10.383 1.486 1 91.88 90 SER A CA 1
ATOM 673 C C . SER A 1 90 ? 16.953 -8.984 1.91 1 91.88 90 SER A C 1
ATOM 675 O O . SER A 1 90 ? 16.375 -8.406 2.838 1 91.88 90 SER A O 1
ATOM 677 N N . LYS A 1 91 ? 17.859 -8.43 1.268 1 88.81 91 LYS A N 1
ATOM 678 C CA . LYS A 1 91 ? 18.375 -7.105 1.616 1 88.81 91 LYS A CA 1
ATOM 679 C C . LYS A 1 91 ? 17.328 -6.023 1.341 1 88.81 91 LYS A C 1
ATOM 681 O O . LYS A 1 91 ? 17.109 -5.137 2.17 1 88.81 91 LYS A O 1
ATOM 686 N N . LYS A 1 92 ? 16.719 -6.145 0.186 1 90.56 92 LYS A N 1
ATOM 687 C CA . LYS A 1 92 ? 15.695 -5.164 -0.181 1 90.56 92 LYS A CA 1
ATOM 688 C C . LYS A 1 92 ? 14.516 -5.203 0.789 1 90.56 92 LYS A C 1
ATOM 690 O O . LYS A 1 92 ? 14.031 -4.16 1.228 1 90.56 92 LYS A O 1
ATOM 695 N N . LEU A 1 93 ? 14.148 -6.383 1.075 1 92.62 93 LEU A N 1
ATOM 696 C CA . LEU A 1 93 ? 13.031 -6.547 2.004 1 92.62 93 LEU A CA 1
ATOM 697 C C . LEU A 1 93 ? 13.383 -5.984 3.377 1 92.62 93 LEU A C 1
ATOM 699 O O . LEU A 1 93 ? 12.562 -5.305 4.004 1 92.62 93 LEU A O 1
ATOM 703 N N . THR A 1 94 ? 14.555 -6.262 3.842 1 93.25 94 THR A N 1
ATOM 704 C CA . THR A 1 94 ? 15 -5.801 5.152 1 93.25 94 THR A CA 1
ATOM 705 C C . THR A 1 94 ? 15.047 -4.277 5.199 1 93.25 94 THR A C 1
ATOM 707 O O . THR A 1 94 ? 14.578 -3.666 6.164 1 93.25 94 THR A O 1
ATOM 710 N N . ARG A 1 95 ? 15.539 -3.729 4.184 1 90.81 95 ARG A N 1
ATOM 711 C CA . ARG A 1 95 ? 15.594 -2.273 4.09 1 90.81 95 ARG A CA 1
ATOM 712 C C . ARG A 1 95 ? 14.195 -1.665 4.133 1 90.81 95 ARG A C 1
ATOM 714 O O . ARG A 1 95 ? 13.945 -0.719 4.883 1 90.81 95 ARG A O 1
ATOM 721 N N . TYR A 1 96 ? 13.312 -2.154 3.33 1 91.75 96 TYR A N 1
ATOM 722 C CA . TYR A 1 96 ? 11.945 -1.637 3.24 1 91.75 96 TYR A CA 1
ATOM 723 C C . TYR A 1 96 ? 11.234 -1.752 4.578 1 91.75 96 TYR A C 1
ATOM 725 O O . TYR A 1 96 ? 10.656 -0.776 5.07 1 91.75 96 TYR A O 1
ATOM 733 N N . LEU A 1 97 ? 11.328 -2.973 5.168 1 91.5 97 LEU A N 1
ATOM 734 C CA . LEU A 1 97 ? 10.602 -3.215 6.41 1 91.5 97 LEU A CA 1
ATOM 735 C C . LEU A 1 97 ? 11.156 -2.348 7.539 1 91.5 97 LEU A C 1
ATOM 737 O O . LEU A 1 97 ? 10.391 -1.783 8.32 1 91.5 97 LEU A O 1
ATOM 741 N N . ASN A 1 98 ? 12.453 -2.199 7.633 1 89.38 98 ASN A N 1
ATOM 742 C CA . ASN A 1 98 ? 13.039 -1.312 8.633 1 89.38 98 ASN A CA 1
ATOM 743 C C . ASN A 1 98 ? 12.633 0.14 8.398 1 89.38 98 ASN A C 1
ATOM 745 O O . ASN A 1 98 ? 12.375 0.878 9.352 1 89.38 98 ASN A O 1
ATOM 749 N N . TRP A 1 99 ? 12.594 0.442 7.18 1 87.44 99 TRP A N 1
ATOM 750 C CA . TRP A 1 99 ? 12.25 1.814 6.82 1 87.44 99 TRP A CA 1
ATOM 751 C C . TRP A 1 99 ? 10.828 2.152 7.254 1 87.44 99 TRP A C 1
ATOM 753 O O . TRP A 1 99 ? 10.562 3.26 7.727 1 87.44 99 TRP A O 1
ATOM 763 N N . ILE A 1 100 ? 9.938 1.23 7.148 1 81.06 100 ILE A N 1
ATOM 764 C CA . ILE A 1 100 ? 8.555 1.526 7.508 1 81.06 100 ILE A CA 1
ATOM 765 C C . ILE A 1 100 ? 8.344 1.286 9 1 81.06 100 ILE A C 1
ATOM 767 O O . ILE A 1 100 ? 7.211 1.32 9.484 1 81.06 100 ILE A O 1
ATOM 771 N N . GLY A 1 101 ? 9.414 0.917 9.719 1 79.88 101 GLY A N 1
ATOM 772 C CA . GLY A 1 101 ? 9.344 0.869 11.172 1 79.88 101 GLY A CA 1
ATOM 773 C C . GLY A 1 101 ? 9.133 -0.532 11.711 1 79.88 101 GLY A C 1
ATOM 774 O O . GLY A 1 101 ? 8.711 -0.703 12.859 1 79.88 101 GLY A O 1
ATOM 775 N N . VAL A 1 102 ? 9.312 -1.529 10.922 1 86.81 102 VAL A N 1
ATOM 776 C CA . VAL A 1 102 ? 9.258 -2.922 11.359 1 86.81 102 VAL A CA 1
ATOM 777 C C . VAL A 1 102 ? 10.672 -3.469 11.523 1 86.81 102 VAL A C 1
ATOM 779 O O . VAL A 1 102 ? 11.328 -3.814 10.531 1 86.81 102 VAL A O 1
ATOM 782 N N . PRO A 1 103 ? 11.078 -3.535 12.789 1 91.38 103 PRO A N 1
ATOM 783 C CA . PRO A 1 103 ? 12.438 -4.023 12.992 1 91.38 103 PRO A CA 1
ATOM 784 C C . PRO A 1 103 ? 12.68 -5.383 12.344 1 91.38 103 PRO A C 1
ATOM 786 O O . PRO A 1 103 ? 11.992 -6.355 12.664 1 91.38 103 PRO A O 1
ATOM 789 N N . THR A 1 104 ? 13.633 -5.414 11.453 1 95.31 104 THR A N 1
ATOM 790 C CA . THR A 1 104 ? 13.906 -6.598 10.648 1 95.31 104 THR A CA 1
ATOM 791 C C . THR A 1 104 ? 15.414 -6.855 10.562 1 95.31 104 THR A C 1
ATOM 793 O O . THR A 1 104 ? 16.203 -5.918 10.406 1 95.31 104 THR A O 1
ATOM 796 N N . LYS A 1 105 ? 15.797 -8.086 10.734 1 96.31 105 LYS A N 1
ATOM 797 C CA . LYS A 1 105 ? 17.203 -8.477 10.633 1 96.31 105 LYS A CA 1
ATOM 798 C C . LYS A 1 105 ? 17.359 -9.711 9.742 1 96.31 105 LYS A C 1
ATOM 800 O O . LYS A 1 105 ? 16.516 -10.609 9.766 1 96.31 105 LYS A O 1
ATOM 805 N N . VAL A 1 106 ? 18.484 -9.711 9.016 1 95.75 106 VAL A N 1
ATOM 806 C CA . VAL A 1 106 ? 18.781 -10.844 8.141 1 95.75 106 VAL A CA 1
ATOM 807 C C . VAL A 1 106 ? 19.734 -11.805 8.844 1 95.75 106 VAL A C 1
ATOM 809 O O . VAL A 1 106 ? 20.703 -11.383 9.477 1 95.75 106 VAL A O 1
ATOM 812 N N . PHE A 1 107 ? 19.375 -13.023 8.844 1 96.56 107 PHE A N 1
ATOM 813 C CA . PHE A 1 107 ? 20.25 -14.102 9.289 1 96.56 107 PHE A CA 1
ATOM 814 C C . PHE A 1 107 ? 20.672 -14.969 8.109 1 96.56 107 PHE A C 1
ATOM 816 O O . PHE A 1 107 ? 19.969 -15.906 7.73 1 96.56 107 PHE A O 1
ATOM 823 N N . ASN A 1 108 ? 21.797 -14.594 7.562 1 93.88 108 ASN A N 1
ATOM 824 C CA . ASN A 1 108 ? 22.344 -15.273 6.391 1 93.88 108 ASN A CA 1
ATOM 825 C C . ASN A 1 108 ? 23.156 -16.5 6.781 1 93.88 108 ASN A C 1
ATOM 827 O O . ASN A 1 108 ? 24.234 -16.391 7.348 1 93.88 108 ASN A O 1
ATOM 831 N N . VAL A 1 109 ? 22.734 -17.672 6.398 1 92.62 109 VAL A N 1
ATOM 832 C CA . VAL A 1 109 ? 23.359 -18.922 6.82 1 92.62 109 VAL A CA 1
ATOM 833 C C . VAL A 1 109 ? 24.734 -19.062 6.148 1 92.62 109 VAL A C 1
ATOM 835 O O . VAL A 1 109 ? 25.641 -19.688 6.703 1 92.62 109 VAL A O 1
ATOM 838 N N . GLY A 1 110 ? 24.891 -18.453 4.969 1 88.31 110 GLY A N 1
ATOM 839 C CA . GLY A 1 110 ? 26.203 -18.438 4.344 1 88.31 110 GLY A CA 1
ATOM 840 C C . GLY A 1 110 ? 27.266 -17.781 5.199 1 88.31 110 GLY A C 1
ATOM 841 O O . GLY A 1 110 ? 28.422 -18.219 5.219 1 88.31 110 GLY A O 1
ATOM 842 N N . GLN A 1 111 ? 26.891 -16.812 5.871 1 88.44 111 GLN A N 1
ATOM 843 C CA . GLN A 1 111 ? 27.828 -16.125 6.762 1 88.44 111 GLN A CA 1
ATOM 844 C C . GLN A 1 111 ? 28.219 -17.016 7.941 1 88.44 111 GLN A C 1
ATOM 846 O O . GLN A 1 111 ? 29.375 -17.047 8.352 1 88.44 111 GLN A O 1
ATOM 851 N N . TYR A 1 112 ? 27.281 -17.719 8.477 1 92.38 112 TYR A N 1
ATOM 852 C CA . TYR A 1 112 ? 27.562 -18.656 9.555 1 92.38 112 TYR A CA 1
ATOM 853 C C . TYR A 1 112 ? 28.531 -19.75 9.102 1 92.38 112 TYR A C 1
ATOM 855 O O . TYR A 1 112 ? 29.438 -20.141 9.844 1 92.38 112 TYR A O 1
ATOM 863 N N . ARG A 1 113 ? 28.297 -20.219 7.918 1 89.44 113 ARG A N 1
ATOM 864 C CA . ARG A 1 113 ? 29.188 -21.234 7.352 1 89.44 113 ARG A CA 1
ATOM 865 C C . ARG A 1 113 ? 30.594 -20.688 7.207 1 89.44 113 ARG A C 1
ATOM 867 O O . ARG A 1 113 ? 31.562 -21.375 7.539 1 89.44 113 ARG A O 1
ATOM 874 N N . ARG A 1 114 ? 30.703 -19.438 6.738 1 86.62 114 ARG A N 1
ATOM 875 C CA . ARG A 1 114 ? 32.031 -18.828 6.547 1 86.62 114 ARG A CA 1
ATOM 876 C C . ARG A 1 114 ? 32.75 -18.641 7.875 1 86.62 114 ARG A C 1
ATOM 878 O O . ARG A 1 114 ? 33.969 -18.75 7.945 1 86.62 114 ARG A O 1
ATOM 885 N N . GLU A 1 115 ? 31.984 -18.406 8.82 1 87.5 115 GLU A N 1
ATOM 886 C CA . GLU A 1 115 ? 32.562 -18.266 10.148 1 87.5 115 GLU A CA 1
ATOM 887 C C . GLU A 1 115 ? 33 -19.625 10.719 1 87.5 115 GLU A C 1
ATOM 889 O O . GLU A 1 115 ? 34 -19.719 11.414 1 87.5 115 GLU A O 1
ATOM 894 N N . ALA A 1 116 ? 32.25 -20.594 10.32 1 86.06 116 ALA A N 1
ATOM 895 C CA . ALA A 1 116 ? 32.531 -21.938 10.828 1 86.06 116 ALA A CA 1
ATOM 896 C C . ALA A 1 116 ? 33.656 -22.578 10.047 1 86.06 116 ALA A C 1
ATOM 898 O O . ALA A 1 116 ? 34.5 -23.281 10.633 1 86.06 116 ALA A O 1
ATOM 899 N N . VAL A 1 117 ? 33.531 -22.406 8.719 1 82.94 117 VAL A N 1
ATOM 900 C CA . VAL A 1 117 ? 34.562 -22.984 7.852 1 82.94 117 VAL A CA 1
ATOM 901 C C . VAL A 1 117 ? 35.375 -21.875 7.223 1 82.94 117 VAL A C 1
ATOM 903 O O . VAL A 1 117 ? 35 -21.281 6.219 1 82.94 117 VAL A O 1
ATOM 906 N N . GLN A 1 118 ? 36.375 -21.406 7.742 1 73.75 118 GLN A N 1
ATOM 907 C CA . GLN A 1 118 ? 37.156 -20.234 7.348 1 73.75 118 GLN A CA 1
ATOM 908 C C . GLN A 1 118 ? 37.75 -20.422 5.957 1 73.75 118 GLN A C 1
ATOM 910 O O . GLN A 1 118 ? 38.031 -19.453 5.258 1 73.75 118 GLN A O 1
ATOM 915 N N . THR A 1 119 ? 37.906 -21.625 5.562 1 73.31 119 THR A N 1
ATOM 916 C CA . THR A 1 119 ? 38.531 -21.797 4.246 1 73.31 119 THR A CA 1
ATOM 917 C C . THR A 1 119 ? 37.594 -22.578 3.32 1 73.31 119 THR A C 1
ATOM 919 O O . THR A 1 119 ? 37.219 -23.719 3.621 1 73.31 119 THR A O 1
ATOM 922 N N . TYR A 1 120 ? 37.125 -21.969 2.318 1 75.31 120 TYR A N 1
ATOM 923 C CA . TYR A 1 120 ? 36.312 -22.625 1.284 1 75.31 120 TYR A CA 1
ATOM 924 C C . TYR A 1 120 ? 37.219 -23.172 0.179 1 75.31 120 TYR A C 1
ATOM 926 O O . TYR A 1 120 ? 37.969 -22.438 -0.449 1 75.31 120 TYR A O 1
ATOM 934 N N . LYS A 1 121 ? 37.125 -24.438 0.019 1 73.19 121 LYS A N 1
ATOM 935 C CA . LYS A 1 121 ? 38.031 -25.078 -0.95 1 73.19 121 LYS A CA 1
ATOM 936 C C . LYS A 1 121 ? 37.344 -25.188 -2.314 1 73.19 121 LYS A C 1
ATOM 938 O O . LYS A 1 121 ? 37.906 -24.75 -3.324 1 73.19 121 LYS A O 1
ATOM 943 N N . SER A 1 122 ? 36.281 -25.859 -2.344 1 80.62 122 SER A N 1
ATOM 944 C CA . SER A 1 122 ? 35.625 -26.062 -3.629 1 80.62 122 SER A CA 1
ATOM 945 C C . SER A 1 122 ? 34.125 -26.375 -3.447 1 80.62 122 SER A C 1
ATOM 947 O O . SER A 1 122 ? 33.656 -26.516 -2.318 1 80.62 122 SER A O 1
ATOM 949 N N . PHE A 1 123 ? 33.531 -26.469 -4.57 1 86.31 123 PHE A N 1
ATOM 950 C CA . PHE A 1 123 ? 32.125 -26.781 -4.633 1 86.31 123 PHE A CA 1
ATOM 951 C C . PHE A 1 123 ? 31.828 -28.094 -3.918 1 86.31 123 PHE A C 1
ATOM 953 O O . PHE A 1 123 ? 30.672 -28.375 -3.566 1 86.31 123 PHE A O 1
ATOM 960 N N . GLU A 1 124 ? 32.781 -28.922 -3.615 1 86.38 124 GLU A N 1
ATOM 961 C CA . GLU A 1 124 ? 32.594 -30.25 -3.018 1 86.38 124 GLU A CA 1
ATOM 962 C C . GLU A 1 124 ? 32 -30.141 -1.612 1 86.38 124 GLU A C 1
ATOM 964 O O . GLU A 1 124 ? 31.391 -31.094 -1.113 1 86.38 124 GLU A O 1
ATOM 969 N N . PHE A 1 125 ? 32.25 -29.016 -1.062 1 88.62 125 PHE A N 1
ATOM 970 C CA . PHE A 1 125 ? 31.672 -28.75 0.257 1 88.62 125 PHE A CA 1
ATOM 971 C C . PHE A 1 125 ? 30.156 -28.875 0.227 1 88.62 125 PHE A C 1
ATOM 973 O O . PHE A 1 125 ? 29.531 -29.203 1.235 1 88.62 125 PHE A O 1
ATOM 980 N N . PHE A 1 126 ? 29.594 -28.734 -0.929 1 89.44 126 PHE A N 1
ATOM 981 C CA . PHE A 1 126 ? 28.141 -28.656 -1.028 1 89.44 126 PHE A CA 1
ATOM 982 C C . PHE A 1 126 ? 27.578 -29.938 -1.659 1 89.44 126 PHE A C 1
ATOM 984 O O . PHE A 1 126 ? 26.359 -30.047 -1.866 1 89.44 126 PHE A O 1
ATOM 991 N N . SER A 1 127 ? 28.406 -30.859 -1.909 1 89.31 127 SER A N 1
ATOM 992 C CA . SER A 1 127 ? 27.969 -32.156 -2.449 1 89.31 127 SER A CA 1
ATOM 993 C C . SER A 1 127 ? 27.094 -32.906 -1.447 1 89.31 127 SER A C 1
ATOM 995 O O . SER A 1 127 ? 27.391 -32.938 -0.253 1 89.31 127 SER A O 1
ATOM 997 N N . PRO A 1 128 ? 25.984 -33.469 -1.924 1 86.69 128 PRO A N 1
ATOM 998 C CA . PRO A 1 128 ? 25.125 -34.25 -1.021 1 86.69 128 PRO A CA 1
ATOM 999 C C . PRO A 1 128 ? 25.812 -35.469 -0.437 1 86.69 128 PRO A C 1
ATOM 1001 O O . PRO A 1 128 ? 25.359 -36.031 0.567 1 86.69 128 PRO A O 1
ATOM 1004 N N . ASP A 1 129 ? 26.891 -35.844 -1.057 1 88.25 129 ASP A N 1
ATOM 1005 C CA . ASP A 1 129 ? 27.594 -37.031 -0.611 1 88.25 129 ASP A CA 1
ATOM 1006 C C . ASP A 1 129 ? 28.641 -36.688 0.457 1 88.25 129 ASP A C 1
ATOM 1008 O O . ASP A 1 129 ? 29.219 -37.594 1.075 1 88.25 129 ASP A O 1
ATOM 1012 N N . ASN A 1 130 ? 28.875 -35.469 0.646 1 90.62 130 ASN A N 1
ATOM 1013 C CA . ASN A 1 130 ? 29.812 -35 1.668 1 90.62 130 ASN A CA 1
ATOM 1014 C C . ASN A 1 130 ? 29.156 -34.938 3.043 1 90.62 130 ASN A C 1
ATOM 1016 O O . ASN A 1 130 ? 28.672 -33.875 3.439 1 90.62 130 ASN A O 1
ATOM 1020 N N . GLU A 1 131 ? 29.234 -35.969 3.826 1 90.75 131 GLU A N 1
ATOM 1021 C CA . GLU A 1 131 ? 28.516 -36.094 5.09 1 90.75 131 GLU A CA 1
ATOM 1022 C C . GLU A 1 131 ? 29.016 -35.062 6.117 1 90.75 131 GLU A C 1
ATOM 1024 O O . GLU A 1 131 ? 28.219 -34.5 6.879 1 90.75 131 GLU A O 1
ATOM 1029 N N . GLU A 1 132 ? 30.281 -34.906 6.164 1 89.88 132 GLU A N 1
ATOM 1030 C CA . GLU A 1 132 ? 30.859 -33.969 7.113 1 89.88 132 GLU A CA 1
ATOM 1031 C C . GLU A 1 132 ? 30.375 -32.531 6.84 1 89.88 132 GLU A C 1
ATOM 1033 O O . GLU A 1 132 ? 30 -31.812 7.762 1 89.88 132 GLU A O 1
ATOM 1038 N N . ALA A 1 133 ? 30.469 -32.188 5.641 1 90.19 133 ALA A N 1
ATOM 1039 C CA . ALA A 1 133 ? 30 -30.859 5.25 1 90.19 133 ALA A CA 1
ATOM 1040 C C . ALA A 1 133 ? 28.516 -30.688 5.539 1 90.19 133 ALA A C 1
ATOM 1042 O O . ALA A 1 133 ? 28.078 -29.594 5.938 1 90.19 133 ALA A O 1
ATOM 1043 N N . MET A 1 134 ? 27.734 -31.734 5.371 1 90 134 MET A N 1
ATOM 1044 C CA . MET A 1 134 ? 26.297 -31.703 5.637 1 90 134 MET A CA 1
ATOM 1045 C C . MET A 1 134 ? 26.016 -31.422 7.109 1 90 134 MET A C 1
ATOM 1047 O O . MET A 1 134 ? 25.094 -30.672 7.445 1 90 134 MET A O 1
ATOM 1051 N N . LYS A 1 135 ? 26.828 -32.031 7.898 1 91.75 135 LYS A N 1
ATOM 1052 C CA . LYS A 1 135 ? 26.688 -31.812 9.336 1 91.75 135 LYS A CA 1
ATOM 1053 C C . LYS A 1 135 ? 27 -30.359 9.703 1 91.75 135 LYS A C 1
ATOM 1055 O O . LYS A 1 135 ? 26.312 -29.766 10.539 1 91.75 135 LYS A O 1
ATOM 1060 N N . ILE A 1 136 ? 28.016 -29.891 9.094 1 91.62 136 ILE A N 1
ATOM 1061 C CA . ILE A 1 136 ? 28.406 -28.5 9.352 1 91.62 136 ILE A CA 1
ATOM 1062 C C . ILE A 1 136 ? 27.297 -27.562 8.891 1 91.62 136 ILE A C 1
ATOM 1064 O O . ILE A 1 136 ? 26.938 -26.625 9.609 1 91.62 136 ILE A O 1
ATOM 1068 N N . ARG A 1 137 ? 26.75 -27.766 7.746 1 90.62 137 ARG A N 1
ATOM 1069 C CA . ARG A 1 137 ? 25.688 -26.922 7.211 1 90.62 137 ARG A CA 1
ATOM 1070 C C . ARG A 1 137 ? 24.469 -26.953 8.109 1 90.62 137 ARG A C 1
ATOM 1072 O O . ARG A 1 137 ? 23.844 -25.922 8.359 1 90.62 137 ARG A O 1
ATOM 1079 N N . LYS A 1 138 ? 24.156 -28.109 8.562 1 91.88 138 LYS A N 1
ATOM 1080 C CA . LYS A 1 138 ? 23.031 -28.25 9.477 1 91.88 138 LYS A CA 1
ATOM 1081 C C . LYS A 1 138 ? 23.266 -27.484 10.773 1 91.88 138 LYS A C 1
ATOM 1083 O O . LYS A 1 138 ? 22.375 -26.828 11.289 1 91.88 138 LYS A O 1
ATOM 1088 N N . ALA A 1 139 ? 24.453 -27.609 11.258 1 93.56 139 ALA A N 1
ATOM 1089 C CA . ALA A 1 139 ? 24.812 -26.922 12.492 1 93.56 139 ALA A CA 1
ATOM 1090 C C . ALA A 1 139 ? 24.719 -25.406 12.32 1 93.56 139 ALA A C 1
ATOM 1092 O O . ALA A 1 139 ? 24.297 -24.688 13.234 1 93.56 139 ALA A O 1
ATOM 1093 N N . CYS A 1 140 ? 25.141 -24.953 11.234 1 94.56 140 CYS A N 1
ATOM 1094 C CA . CYS A 1 140 ? 25.078 -23.531 10.945 1 94.56 140 CYS A CA 1
ATOM 1095 C C . CYS A 1 140 ? 23.641 -23.031 10.891 1 94.56 140 CYS A C 1
ATOM 1097 O O . CYS A 1 140 ? 23.328 -21.969 11.414 1 94.56 140 CYS A O 1
ATOM 1099 N N . ALA A 1 141 ? 22.781 -23.828 10.25 1 95.19 141 ALA A N 1
ATOM 1100 C CA . ALA A 1 141 ? 21.359 -23.469 10.172 1 95.19 141 ALA A CA 1
ATOM 1101 C C . ALA A 1 141 ? 20.734 -23.422 11.562 1 95.19 141 ALA A C 1
ATOM 1103 O O . ALA A 1 141 ? 19.984 -22.5 11.875 1 95.19 141 ALA A O 1
ATOM 1104 N N . LEU A 1 142 ? 21.109 -24.359 12.367 1 95.38 142 LEU A N 1
ATOM 1105 C CA . LEU A 1 142 ? 20.562 -24.422 13.719 1 95.38 142 LEU A CA 1
ATOM 1106 C C . LEU A 1 142 ? 21.078 -23.25 14.555 1 95.38 142 LEU A C 1
ATOM 1108 O O . LEU A 1 142 ? 20.328 -22.688 15.352 1 95.38 142 LEU A O 1
ATOM 1112 N N . ALA A 1 143 ? 22.312 -22.922 14.367 1 96.31 143 ALA A N 1
ATOM 1113 C CA . ALA A 1 143 ? 22.875 -21.781 15.062 1 96.31 143 ALA A CA 1
ATOM 1114 C C . ALA A 1 143 ? 22.156 -20.484 14.664 1 96.31 143 ALA A C 1
ATOM 1116 O O . ALA A 1 143 ? 21.875 -19.641 15.516 1 96.31 143 ALA A O 1
ATOM 1117 N N . ALA A 1 144 ? 21.891 -20.375 13.422 1 97.06 144 ALA A N 1
ATOM 1118 C CA . ALA A 1 144 ? 21.172 -19.203 12.93 1 97.06 144 ALA A CA 1
ATOM 1119 C C . ALA A 1 144 ? 19.766 -19.125 13.531 1 97.06 144 ALA A C 1
ATOM 1121 O O . ALA A 1 144 ? 19.297 -18.047 13.906 1 97.06 144 ALA A O 1
ATOM 1122 N N . LEU A 1 145 ? 19.109 -20.266 13.602 1 97.25 145 LEU A N 1
ATOM 1123 C CA . LEU A 1 145 ? 17.766 -20.312 14.18 1 97.25 145 LEU A CA 1
ATOM 1124 C C . LEU A 1 145 ? 17.781 -19.891 15.648 1 97.25 145 LEU A C 1
ATOM 1126 O O . LEU A 1 145 ? 16.891 -19.172 16.109 1 97.25 145 LEU A O 1
ATOM 1130 N N . LYS A 1 146 ? 18.797 -20.328 16.281 1 96.5 146 LYS A N 1
ATOM 1131 C CA . LYS A 1 146 ? 18.938 -19.922 17.688 1 96.5 146 LYS A CA 1
ATOM 1132 C C . LYS A 1 146 ? 19.094 -18.406 17.797 1 96.5 146 LYS A C 1
ATOM 1134 O O . LYS A 1 146 ? 18.531 -17.781 18.688 1 96.5 146 LYS A O 1
ATOM 1139 N N . ASP A 1 147 ? 19.859 -17.875 16.953 1 97.25 147 ASP A N 1
ATOM 1140 C CA . ASP A 1 147 ? 20.047 -16.438 16.938 1 97.25 147 ASP A CA 1
ATOM 1141 C C . ASP A 1 147 ? 18.75 -15.703 16.609 1 97.25 147 ASP A C 1
ATOM 1143 O O . ASP A 1 147 ? 18.5 -14.609 17.125 1 97.25 147 ASP A O 1
ATOM 1147 N N . VAL A 1 148 ? 17.969 -16.312 15.734 1 97.31 148 VAL A N 1
ATOM 1148 C CA . VAL A 1 148 ? 16.656 -15.758 15.43 1 97.31 148 VAL A CA 1
ATOM 1149 C C . VAL A 1 148 ? 15.812 -15.688 16.703 1 97.31 148 VAL A C 1
ATOM 1151 O O . VAL A 1 148 ? 15.18 -14.664 16.984 1 97.31 148 VAL A O 1
ATOM 1154 N N . SER A 1 149 ? 15.844 -16.734 17.422 1 96.69 149 SER A N 1
ATOM 1155 C CA . SER A 1 149 ? 15.094 -16.75 18.688 1 96.69 149 SER A CA 1
ATOM 1156 C C . SER A 1 149 ? 15.586 -15.672 19.641 1 96.69 149 SER A C 1
ATOM 1158 O O . SER A 1 149 ? 14.781 -15 20.281 1 96.69 149 SER A O 1
ATOM 1160 N N . THR A 1 150 ? 16.859 -15.5 19.688 1 96.5 150 THR A N 1
ATOM 1161 C CA . THR A 1 150 ? 17.453 -14.469 20.531 1 96.5 150 THR A CA 1
ATOM 1162 C C . THR A 1 150 ? 17 -13.078 20.078 1 96.5 150 THR A C 1
ATOM 1164 O O . THR A 1 150 ? 16.656 -12.234 20.906 1 96.5 150 THR A O 1
ATOM 1167 N N . TYR A 1 151 ? 16.984 -12.922 18.828 1 96.62 151 TYR A N 1
ATOM 1168 C CA . TYR A 1 151 ? 16.594 -11.648 18.234 1 96.62 151 TYR A CA 1
ATOM 1169 C C . TYR A 1 151 ? 15.141 -11.312 18.578 1 96.62 151 TYR A C 1
ATOM 1171 O O . TYR A 1 151 ? 14.836 -10.188 18.984 1 96.62 151 TYR A O 1
ATOM 1179 N N . PHE A 1 152 ? 14.234 -12.297 18.453 1 94.94 152 PHE A N 1
ATOM 1180 C CA . PHE A 1 152 ? 12.812 -12.078 18.703 1 94.94 152 PHE A CA 1
ATOM 1181 C C . PHE A 1 152 ? 12.555 -11.898 20.203 1 94.94 152 PHE A C 1
ATOM 1183 O O . PHE A 1 152 ? 11.703 -11.109 20.594 1 94.94 152 PHE A O 1
ATOM 1190 N N . THR A 1 153 ? 13.289 -12.578 21.031 1 92.69 153 THR A N 1
ATOM 1191 C CA . THR A 1 153 ? 13 -12.625 22.469 1 92.69 153 THR A CA 1
ATOM 1192 C C . THR A 1 153 ? 13.68 -11.469 23.188 1 92.69 153 THR A C 1
ATOM 1194 O O . THR A 1 153 ? 13.094 -10.859 24.094 1 92.69 153 THR A O 1
ATOM 1197 N N . TYR A 1 154 ? 14.883 -11.125 22.75 1 91.12 154 TYR A N 1
ATOM 1198 C CA . TYR A 1 154 ? 15.672 -10.227 23.578 1 91.12 154 TYR A CA 1
ATOM 1199 C C . TYR A 1 154 ? 15.906 -8.898 22.875 1 91.12 154 TYR A C 1
ATOM 1201 O O . TYR A 1 154 ? 16.172 -7.883 23.516 1 91.12 154 TYR A O 1
ATOM 1209 N N . GLU A 1 155 ? 15.844 -8.844 21.594 1 91.25 155 GLU A N 1
ATOM 1210 C CA . GLU A 1 155 ? 16.203 -7.629 20.875 1 91.25 155 GLU A CA 1
ATOM 1211 C C . GLU A 1 155 ? 14.977 -6.918 20.328 1 91.25 155 GLU A C 1
ATOM 1213 O O . GLU A 1 155 ? 15.086 -6.027 19.484 1 91.25 155 GLU A O 1
ATOM 1218 N N . GLN A 1 156 ? 13.781 -7.363 20.656 1 86.88 156 GLN A N 1
ATOM 1219 C CA . GLN A 1 156 ? 12.516 -6.762 20.234 1 86.88 156 GLN A CA 1
ATOM 1220 C C . GLN A 1 156 ? 12.367 -6.789 18.719 1 86.88 156 GLN A C 1
ATOM 1222 O O . GLN A 1 156 ? 11.867 -5.836 18.125 1 86.88 156 GLN A O 1
ATOM 1227 N N . GLY A 1 157 ? 12.961 -7.824 18.156 1 92.06 157 GLY A N 1
ATOM 1228 C CA . GLY A 1 157 ? 12.766 -8.016 16.719 1 92.06 157 GLY A CA 1
ATOM 1229 C C . GLY A 1 157 ? 11.344 -8.414 16.359 1 92.06 157 GLY A C 1
ATOM 1230 O O . GLY A 1 157 ? 10.648 -9.039 17.172 1 92.06 157 GLY A O 1
ATOM 1231 N N . GLN A 1 158 ? 10.938 -7.988 15.156 1 92.38 158 GLN A N 1
ATOM 1232 C CA . GLN A 1 158 ? 9.586 -8.328 14.711 1 92.38 158 GLN A CA 1
ATOM 1233 C C . GLN A 1 158 ? 9.617 -9.273 13.516 1 92.38 158 GLN A C 1
ATOM 1235 O O . GLN A 1 158 ? 8.75 -10.133 13.367 1 92.38 158 GLN A O 1
ATOM 1240 N N . VAL A 1 159 ? 10.57 -9.055 12.633 1 96.38 159 VAL A N 1
ATOM 1241 C CA . VAL A 1 159 ? 10.703 -9.898 11.453 1 96.38 159 VAL A CA 1
ATOM 1242 C C . VAL A 1 159 ? 12.141 -10.375 11.32 1 96.38 159 VAL A C 1
ATOM 1244 O O . VAL A 1 159 ? 13.086 -9.602 11.523 1 96.38 159 VAL A O 1
ATOM 1247 N N . ALA A 1 160 ? 12.352 -11.617 11.117 1 97.94 160 ALA A N 1
ATOM 1248 C CA . ALA A 1 160 ? 13.656 -12.203 10.828 1 97.94 160 ALA A CA 1
ATOM 1249 C C . ALA A 1 160 ? 13.68 -12.844 9.445 1 97.94 160 ALA A C 1
ATOM 1251 O O . ALA A 1 160 ? 12.789 -13.633 9.109 1 97.94 160 ALA A O 1
ATOM 1252 N N . VAL A 1 161 ? 14.664 -12.43 8.672 1 97.56 161 VAL A N 1
ATOM 1253 C CA . VAL A 1 161 ? 14.836 -13.047 7.355 1 97.56 161 VAL A CA 1
ATOM 1254 C C . VAL A 1 161 ? 15.883 -14.156 7.434 1 97.56 161 VAL A C 1
ATOM 1256 O O . VAL A 1 161 ? 17.062 -13.891 7.691 1 97.56 161 VAL A O 1
ATOM 1259 N N . PHE A 1 162 ? 15.438 -15.352 7.328 1 97.69 162 PHE A N 1
ATOM 1260 C CA . PHE A 1 162 ? 16.312 -16.516 7.305 1 97.69 162 PHE A CA 1
ATOM 1261 C C . PHE A 1 162 ? 16.781 -16.812 5.883 1 97.69 162 PHE A C 1
ATOM 1263 O O . PHE A 1 162 ? 16.094 -17.516 5.137 1 97.69 162 PHE A O 1
ATOM 1270 N N . ASP A 1 163 ? 17.938 -16.266 5.574 1 95.12 163 ASP A N 1
ATOM 1271 C CA . ASP A 1 163 ? 18.438 -16.297 4.207 1 95.12 163 ASP A CA 1
ATOM 1272 C C . ASP A 1 163 ? 19.328 -17.5 3.975 1 95.12 163 ASP A C 1
ATOM 1274 O O . ASP A 1 163 ? 20.516 -17.484 4.309 1 95.12 163 ASP A O 1
ATOM 1278 N N . ALA A 1 164 ? 18.781 -18.5 3.438 1 94.31 164 ALA A N 1
ATOM 1279 C CA . ALA A 1 164 ? 19.438 -19.75 3.047 1 94.31 164 ALA A CA 1
ATOM 1280 C C . ALA A 1 164 ? 18.734 -20.391 1.857 1 94.31 164 ALA A C 1
ATOM 1282 O O . ALA A 1 164 ? 17.75 -19.859 1.354 1 94.31 164 ALA A O 1
ATOM 1283 N N . THR A 1 165 ? 19.266 -21.453 1.334 1 93.19 165 THR A N 1
ATOM 1284 C CA . THR A 1 165 ? 18.672 -22.125 0.186 1 93.19 165 THR A CA 1
ATOM 1285 C C . THR A 1 165 ? 17.422 -22.906 0.605 1 93.19 165 THR A C 1
ATOM 1287 O O . THR A 1 165 ? 16.422 -22.938 -0.113 1 93.19 165 THR A O 1
ATOM 1290 N N . ASN A 1 166 ? 17.453 -23.5 1.812 1 93.94 166 ASN A N 1
ATOM 1291 C CA . ASN A 1 166 ? 16.359 -24.312 2.332 1 93.94 166 ASN A CA 1
ATOM 1292 C C . ASN A 1 166 ? 15.805 -25.25 1.265 1 93.94 166 ASN A C 1
ATOM 1294 O O . ASN A 1 166 ? 14.602 -25.266 1.021 1 93.94 166 ASN A O 1
ATOM 1298 N N . THR A 1 167 ? 16.641 -26.125 0.782 1 90.38 167 THR A N 1
ATOM 1299 C CA . THR A 1 167 ? 16.516 -26.859 -0.469 1 90.38 167 THR A CA 1
ATOM 1300 C C . THR A 1 167 ? 15.5 -28 -0.332 1 90.38 167 THR A C 1
ATOM 1302 O O . THR A 1 167 ? 14.805 -28.328 -1.292 1 90.38 167 THR A O 1
ATOM 1305 N N . THR A 1 168 ? 15.391 -28.594 0.819 1 92.62 168 THR A N 1
ATOM 1306 C CA . THR A 1 168 ? 14.586 -29.812 0.946 1 92.62 168 THR A CA 1
ATOM 1307 C C . THR A 1 168 ? 13.367 -29.562 1.831 1 92.62 168 THR A C 1
ATOM 1309 O O . THR A 1 168 ? 13.336 -28.594 2.604 1 92.62 168 THR A O 1
ATOM 1312 N N . ARG A 1 169 ? 12.43 -30.438 1.67 1 94.5 169 ARG A N 1
ATOM 1313 C CA . ARG A 1 169 ? 11.227 -30.375 2.5 1 94.5 169 ARG A CA 1
ATOM 1314 C C . ARG A 1 169 ? 11.57 -30.625 3.967 1 94.5 169 ARG A C 1
ATOM 1316 O O . ARG A 1 169 ? 11.008 -29.969 4.855 1 94.5 169 ARG A O 1
ATOM 1323 N N . ASP A 1 170 ? 12.492 -31.547 4.141 1 92.69 170 ASP A N 1
ATOM 1324 C CA . ASP A 1 170 ? 12.898 -31.875 5.504 1 92.69 170 ASP A CA 1
ATOM 1325 C C . ASP A 1 170 ? 13.484 -30.656 6.215 1 92.69 170 ASP A C 1
ATOM 1327 O O . ASP A 1 170 ? 13.18 -30.422 7.387 1 92.69 170 ASP A O 1
ATOM 1331 N N . ARG A 1 171 ? 14.312 -29.984 5.531 1 93.25 171 ARG A N 1
ATOM 1332 C CA . ARG A 1 171 ? 14.906 -28.766 6.09 1 93.25 171 ARG A CA 1
ATOM 1333 C C . ARG A 1 171 ? 13.836 -27.75 6.445 1 93.25 171 ARG A C 1
ATOM 1335 O O . ARG A 1 171 ? 13.891 -27.125 7.508 1 93.25 171 ARG A O 1
ATOM 1342 N N . ARG A 1 172 ? 12.828 -27.562 5.652 1 96.5 172 ARG A N 1
ATOM 1343 C CA . ARG A 1 172 ? 11.766 -26.594 5.879 1 96.5 172 ARG A CA 1
ATOM 1344 C C . ARG A 1 172 ? 10.852 -27.047 7.02 1 96.5 172 ARG A C 1
ATOM 1346 O O . ARG A 1 172 ? 10.328 -26.203 7.758 1 96.5 172 ARG A O 1
ATOM 1353 N N . GLU A 1 173 ? 10.758 -28.344 7.168 1 95.94 173 GLU A N 1
ATOM 1354 C CA . GLU A 1 173 ? 9.984 -28.875 8.289 1 95.94 173 GLU A CA 1
ATOM 1355 C C . GLU A 1 173 ? 10.656 -28.562 9.617 1 95.94 173 GLU A C 1
ATOM 1357 O O . GLU A 1 173 ? 9.984 -28.281 10.617 1 95.94 173 GLU A O 1
ATOM 1362 N N . VAL A 1 174 ? 11.945 -28.656 9.602 1 95.38 174 VAL A N 1
ATOM 1363 C CA . VAL A 1 174 ? 12.695 -28.312 10.805 1 95.38 174 VAL A CA 1
ATOM 1364 C C . VAL A 1 174 ? 12.445 -26.859 11.172 1 95.38 174 VAL A C 1
ATOM 1366 O O . VAL A 1 174 ? 12.211 -26.531 12.336 1 95.38 174 VAL A O 1
ATOM 1369 N N . ILE A 1 175 ? 12.453 -26.016 10.211 1 97.25 175 ILE A N 1
ATOM 1370 C CA . ILE A 1 175 ? 12.234 -24.594 10.422 1 97.25 175 ILE A CA 1
ATOM 1371 C C . ILE A 1 175 ? 10.805 -24.359 10.914 1 97.25 175 ILE A C 1
ATOM 1373 O O . ILE A 1 175 ? 10.586 -23.594 11.859 1 97.25 175 ILE A O 1
ATOM 1377 N N . LEU A 1 176 ? 9.844 -25 10.258 1 97.44 176 LEU A N 1
ATOM 1378 C CA . LEU A 1 176 ? 8.438 -24.891 10.641 1 97.44 176 LEU A CA 1
ATOM 1379 C C . LEU A 1 176 ? 8.227 -25.359 12.078 1 97.44 176 LEU A C 1
ATOM 1381 O O . LEU A 1 176 ? 7.48 -24.734 12.836 1 97.44 176 LEU A O 1
ATOM 1385 N N . GLY A 1 177 ? 8.844 -26.5 12.406 1 96.75 177 GLY A N 1
ATOM 1386 C CA . GLY A 1 177 ? 8.773 -26.984 13.773 1 96.75 177 GLY A CA 1
ATOM 1387 C C . GLY A 1 177 ? 9.328 -26 14.797 1 96.75 177 GLY A C 1
ATOM 1388 O O . GLY A 1 177 ? 8.711 -25.766 15.836 1 96.75 177 GLY A O 1
ATOM 1389 N N . PHE A 1 178 ? 10.453 -25.469 14.492 1 96.94 178 PHE A N 1
ATOM 1390 C CA . PHE A 1 178 ? 11.07 -24.469 15.344 1 96.94 178 PHE A CA 1
ATOM 1391 C C . PHE A 1 178 ? 10.141 -23.266 15.539 1 96.94 178 PHE A C 1
ATOM 1393 O O . PHE A 1 178 ? 9.953 -22.797 16.672 1 96.94 178 PHE A O 1
ATOM 1400 N N . ALA A 1 179 ? 9.562 -22.766 14.484 1 96.62 179 ALA A N 1
ATOM 1401 C CA . ALA A 1 179 ? 8.664 -21.625 14.531 1 96.62 179 ALA A CA 1
ATOM 1402 C C . ALA A 1 179 ? 7.414 -21.938 15.352 1 96.62 179 ALA A C 1
ATOM 1404 O O . ALA A 1 179 ? 6.965 -21.109 16.156 1 96.62 179 ALA A O 1
ATOM 1405 N N . GLN A 1 180 ? 6.914 -23.078 15.133 1 95.5 180 GLN A N 1
ATOM 1406 C CA . GLN A 1 180 ? 5.711 -23.484 15.852 1 95.5 180 GLN A CA 1
ATOM 1407 C C . GLN A 1 180 ? 5.969 -23.562 17.344 1 95.5 180 GLN A C 1
ATOM 1409 O O . GLN A 1 180 ? 5.152 -23.094 18.156 1 95.5 180 GLN A O 1
ATOM 1414 N N . GLU A 1 181 ? 7.059 -24.094 17.672 1 95.25 181 GLU A N 1
ATOM 1415 C CA . GLU A 1 181 ? 7.434 -24.25 19.078 1 95.25 181 GLU A CA 1
ATOM 1416 C C . GLU A 1 181 ? 7.586 -22.875 19.75 1 95.25 181 GLU A C 1
ATOM 1418 O O . GLU A 1 181 ? 7.32 -22.734 20.953 1 95.25 181 GLU A O 1
ATOM 1423 N N . ASN A 1 182 ? 7.965 -21.906 19.047 1 94.75 182 ASN A N 1
ATOM 1424 C CA . ASN A 1 182 ? 8.242 -20.594 19.641 1 94.75 182 ASN A CA 1
ATOM 1425 C C . ASN A 1 182 ? 7.133 -19.594 19.328 1 94.75 182 ASN A C 1
ATOM 1427 O O . ASN A 1 182 ? 7.203 -18.438 19.734 1 94.75 182 ASN A O 1
ATOM 1431 N N . GLY A 1 183 ? 6.121 -20.016 18.547 1 92.56 183 GLY A N 1
ATOM 1432 C CA . GLY A 1 183 ? 4.973 -19.172 18.266 1 92.56 183 GLY A CA 1
ATOM 1433 C C . GLY A 1 183 ? 5.254 -18.125 17.203 1 92.56 183 GLY A C 1
ATOM 1434 O O . GLY A 1 183 ? 4.746 -17 17.266 1 92.56 183 GLY A O 1
ATOM 1435 N N . TYR A 1 184 ? 6.137 -18.438 16.281 1 95.25 184 TYR A N 1
ATOM 1436 C CA . TYR A 1 184 ? 6.453 -17.516 15.195 1 95.25 184 TYR A CA 1
ATOM 1437 C C . TYR A 1 184 ? 5.605 -17.812 13.961 1 95.25 184 TYR A C 1
ATOM 1439 O O . TYR A 1 184 ? 5.305 -18.984 13.68 1 95.25 184 TYR A O 1
ATOM 1447 N N . LYS A 1 185 ? 5.223 -16.828 13.242 1 94.94 185 LYS A N 1
ATOM 1448 C CA . LYS A 1 185 ? 4.645 -17.016 11.914 1 94.94 185 LYS A CA 1
ATOM 1449 C C . LYS A 1 185 ? 5.734 -17.203 10.859 1 94.94 185 LYS A C 1
ATOM 1451 O O . LYS A 1 185 ? 6.805 -16.594 10.953 1 94.94 185 LYS A O 1
ATOM 1456 N N . VAL A 1 186 ? 5.395 -18.047 9.914 1 97.06 186 VAL A N 1
ATOM 1457 C CA . VAL A 1 186 ? 6.391 -18.312 8.875 1 97.06 186 VAL A CA 1
ATOM 1458 C C . VAL A 1 186 ? 5.844 -17.891 7.516 1 97.06 186 VAL A C 1
ATOM 1460 O O . VAL A 1 186 ? 4.684 -18.156 7.199 1 97.06 186 VAL A O 1
ATOM 1463 N N . PHE A 1 187 ? 6.664 -17.219 6.75 1 97.31 187 PHE A N 1
ATOM 1464 C CA . PHE A 1 187 ? 6.367 -16.844 5.371 1 97.31 187 PHE A CA 1
ATOM 1465 C C . PHE A 1 187 ? 7.523 -17.219 4.449 1 97.31 187 PHE A C 1
ATOM 1467 O O . PHE A 1 187 ? 8.617 -16.656 4.562 1 97.31 187 PHE A O 1
ATOM 1474 N N . PHE A 1 188 ? 7.281 -18.141 3.549 1 98.06 188 PHE A N 1
ATOM 1475 C CA . PHE A 1 188 ? 8.328 -18.578 2.631 1 98.06 188 PHE A CA 1
ATOM 1476 C C . PHE A 1 188 ? 8.391 -17.672 1.411 1 98.06 188 PHE A C 1
ATOM 1478 O O . PHE A 1 188 ? 7.359 -17.25 0.885 1 98.06 188 PHE A O 1
ATOM 1485 N N . VAL A 1 189 ? 9.578 -17.281 1.043 1 97.25 189 VAL A N 1
ATOM 1486 C CA . VAL A 1 189 ? 9.828 -16.562 -0.201 1 97.25 189 VAL A CA 1
ATOM 1487 C C . VAL A 1 189 ? 10.734 -17.391 -1.108 1 97.25 189 VAL A C 1
ATOM 1489 O O . VAL A 1 189 ? 11.938 -17.5 -0.865 1 97.25 189 VAL A O 1
ATOM 1492 N N . GLU A 1 190 ? 10.18 -17.969 -2.15 1 97.19 190 GLU A N 1
ATOM 1493 C CA . GLU A 1 190 ? 10.969 -18.797 -3.066 1 97.19 190 GLU A CA 1
ATOM 1494 C C . GLU A 1 190 ? 11.297 -18.031 -4.344 1 97.19 190 GLU A C 1
ATOM 1496 O O . GLU A 1 190 ? 10.406 -17.516 -5.016 1 97.19 190 GLU A O 1
ATOM 1501 N N . SER A 1 191 ? 12.523 -17.922 -4.578 1 94.31 191 SER A N 1
ATOM 1502 C CA . SER A 1 191 ? 13 -17.297 -5.809 1 94.31 191 SER A CA 1
ATOM 1503 C C . SER A 1 191 ? 13.352 -18.344 -6.859 1 94.31 191 SER A C 1
ATOM 1505 O O . SER A 1 191 ? 14.266 -19.141 -6.664 1 94.31 191 SER A O 1
ATOM 1507 N N . LEU A 1 192 ? 12.648 -18.359 -7.973 1 93.56 192 LEU A N 1
ATOM 1508 C CA . LEU A 1 192 ? 12.859 -19.281 -9.078 1 93.56 192 LEU A CA 1
ATOM 1509 C C . LEU A 1 192 ? 13.312 -18.547 -10.328 1 93.56 192 LEU A C 1
ATOM 1511 O O . LEU A 1 192 ? 12.711 -17.547 -10.719 1 93.56 192 LEU A O 1
ATOM 1515 N N . CYS A 1 193 ? 14.43 -18.938 -10.82 1 90.31 193 CYS A N 1
ATOM 1516 C CA . CYS A 1 193 ? 14.938 -18.359 -12.055 1 90.31 193 CYS A CA 1
ATOM 1517 C C . CYS A 1 193 ? 15.555 -19.438 -12.953 1 90.31 193 CYS A C 1
ATOM 1519 O O . CYS A 1 193 ? 16.453 -20.156 -12.531 1 90.31 193 CYS A O 1
ATOM 1521 N N . ASP A 1 194 ? 15.023 -19.516 -14.18 1 87.88 194 ASP A N 1
ATOM 1522 C CA . ASP A 1 194 ? 15.547 -20.5 -15.125 1 87.88 194 ASP A CA 1
ATOM 1523 C C . ASP A 1 194 ? 16.234 -19.812 -16.297 1 87.88 194 ASP A C 1
ATOM 1525 O O . ASP A 1 194 ? 16.719 -20.484 -17.219 1 87.88 194 ASP A O 1
ATOM 1529 N N . ASP A 1 195 ? 16.312 -18.562 -16.266 1 87.44 195 ASP A N 1
ATOM 1530 C CA . ASP A 1 195 ? 16.984 -17.828 -17.328 1 87.44 195 ASP A CA 1
ATOM 1531 C C . ASP A 1 195 ? 18.5 -17.844 -17.125 1 87.44 195 ASP A C 1
ATOM 1533 O O . ASP A 1 195 ? 19.016 -17.266 -16.172 1 87.44 195 ASP A O 1
ATOM 1537 N N . PRO A 1 196 ? 19.219 -18.422 -18.047 1 87.31 196 PRO A N 1
ATOM 1538 C CA . PRO A 1 196 ? 20.672 -18.562 -17.859 1 87.31 196 PRO A CA 1
ATOM 1539 C C . PRO A 1 196 ? 21.406 -17.219 -17.859 1 87.31 196 PRO A C 1
ATOM 1541 O O . PRO A 1 196 ? 22.422 -17.078 -17.188 1 87.31 196 PRO A O 1
ATOM 1544 N N . GLU A 1 197 ? 20.859 -16.312 -18.562 1 85.62 197 GLU A N 1
ATOM 1545 C CA . GLU A 1 197 ? 21.516 -15.008 -18.625 1 85.62 197 GLU A CA 1
ATOM 1546 C C . GLU A 1 197 ? 21.422 -14.289 -17.281 1 85.62 197 GLU A C 1
ATOM 1548 O O . GLU A 1 197 ? 22.406 -13.688 -16.828 1 85.62 197 GLU A O 1
ATOM 1553 N N . ILE A 1 198 ? 20.312 -14.383 -16.672 1 82.12 198 ILE A N 1
ATOM 1554 C CA . ILE A 1 198 ? 20.125 -13.75 -15.375 1 82.12 198 ILE A CA 1
ATOM 1555 C C . ILE A 1 198 ? 21 -14.445 -14.336 1 82.12 198 ILE A C 1
ATOM 1557 O O . ILE A 1 198 ? 21.625 -13.789 -13.5 1 82.12 198 ILE A O 1
ATOM 1561 N N . ILE A 1 199 ? 21.078 -15.719 -14.414 1 86.31 199 ILE A N 1
ATOM 1562 C CA . ILE A 1 199 ? 21.875 -16.5 -13.469 1 86.31 199 ILE A CA 1
ATOM 1563 C C . ILE A 1 199 ? 23.344 -16.141 -13.602 1 86.31 199 ILE A C 1
ATOM 1565 O O . ILE A 1 199 ? 24.031 -15.914 -12.602 1 86.31 199 ILE A O 1
ATOM 1569 N N . ALA A 1 200 ? 23.75 -16 -14.812 1 83.75 200 ALA A N 1
ATOM 1570 C CA . ALA A 1 200 ? 25.156 -15.656 -15.078 1 83.75 200 ALA A CA 1
ATOM 1571 C C . ALA A 1 200 ? 25.484 -14.258 -14.555 1 83.75 200 ALA A C 1
ATOM 1573 O O . ALA A 1 200 ? 26.547 -14.039 -13.977 1 83.75 200 ALA A O 1
ATOM 1574 N N . GLU A 1 201 ? 24.578 -13.414 -14.75 1 79.19 201 GLU A N 1
ATOM 1575 C CA . GLU A 1 201 ? 24.781 -12.047 -14.281 1 79.19 201 GLU A CA 1
ATOM 1576 C C . GLU A 1 201 ? 24.844 -11.984 -12.758 1 79.19 201 GLU A C 1
ATOM 1578 O O . GLU A 1 201 ? 25.641 -11.234 -12.195 1 79.19 201 GLU A O 1
ATOM 1583 N N . ASN A 1 202 ? 24.031 -12.711 -12.148 1 78.88 202 ASN A N 1
ATOM 1584 C CA . ASN A 1 202 ? 24.016 -12.766 -10.695 1 78.88 202 ASN A CA 1
ATOM 1585 C C . ASN A 1 202 ? 25.312 -13.328 -10.141 1 78.88 202 ASN A C 1
ATOM 1587 O O . ASN A 1 202 ? 25.812 -12.867 -9.109 1 78.88 202 ASN A O 1
ATOM 1591 N N . ILE A 1 203 ? 25.828 -14.305 -10.836 1 82.38 203 ILE A N 1
ATOM 1592 C CA . ILE A 1 203 ? 27.094 -14.906 -10.414 1 82.38 203 ILE A CA 1
ATOM 1593 C C . ILE A 1 203 ? 28.219 -13.875 -10.539 1 82.38 203 ILE A C 1
ATOM 1595 O O . ILE A 1 203 ? 29.016 -13.719 -9.617 1 82.38 203 ILE A O 1
ATOM 1599 N N . LYS A 1 204 ? 28.141 -13.148 -11.539 1 76.69 204 LYS A N 1
ATOM 1600 C CA . LYS A 1 204 ? 29.188 -12.172 -11.797 1 76.69 204 LYS A CA 1
ATOM 1601 C C . LYS A 1 204 ? 29.125 -11 -10.82 1 76.69 204 LYS A C 1
ATOM 1603 O O . LYS A 1 204 ? 30.156 -10.523 -10.336 1 76.69 204 LYS A O 1
ATOM 1608 N N . GLN A 1 205 ? 27.953 -10.539 -10.523 1 70.12 205 GLN A N 1
ATOM 1609 C CA . GLN A 1 205 ? 27.781 -9.352 -9.703 1 70.12 205 GLN A CA 1
ATOM 1610 C C . GLN A 1 205 ? 27.984 -9.664 -8.227 1 70.12 205 GLN A C 1
ATOM 1612 O O . GLN A 1 205 ? 28.547 -8.844 -7.484 1 70.12 205 GLN A O 1
ATOM 1617 N N . VAL A 1 206 ? 27.5 -10.68 -7.816 1 65.31 206 VAL A N 1
ATOM 1618 C CA . VAL A 1 206 ? 27.438 -10.906 -6.379 1 65.31 206 VAL A CA 1
ATOM 1619 C C . VAL A 1 206 ? 28.578 -11.828 -5.941 1 65.31 206 VAL A C 1
ATOM 1621 O O . VAL A 1 206 ? 29.188 -11.609 -4.895 1 65.31 206 VAL A O 1
ATOM 1624 N N . LYS A 1 207 ? 28.906 -12.711 -6.734 1 62.62 207 LYS A N 1
ATOM 1625 C CA . LYS A 1 207 ? 29.719 -13.789 -6.191 1 62.62 207 LYS A CA 1
ATOM 1626 C C . LYS A 1 207 ? 31.203 -13.547 -6.461 1 62.62 207 LYS A C 1
ATOM 1628 O O . LYS A 1 207 ? 32.062 -14.102 -5.77 1 62.62 207 LYS A O 1
ATOM 1633 N N . LEU A 1 208 ? 31.359 -12.539 -7.367 1 62.88 208 LEU A N 1
ATOM 1634 C CA . LEU A 1 208 ? 32.781 -12.219 -7.59 1 62.88 208 LEU A CA 1
ATOM 1635 C C . LEU A 1 208 ? 33.344 -11.461 -6.398 1 62.88 208 LEU A C 1
ATOM 1637 O O . LEU A 1 208 ? 34.531 -11.578 -6.102 1 62.88 208 LEU A O 1
ATOM 1641 N N . SER A 1 209 ? 32.406 -10.805 -5.719 1 64.06 209 SER A N 1
ATOM 1642 C CA . SER A 1 209 ? 32.844 -10.039 -4.566 1 64.06 209 SER A CA 1
ATOM 1643 C C . SER A 1 209 ? 32.562 -10.773 -3.262 1 64.06 209 SER A C 1
ATOM 1645 O O . SER A 1 209 ? 32.812 -10.242 -2.178 1 64.06 209 SER A O 1
ATOM 1647 N N . SER A 1 210 ? 32.25 -12.008 -3.412 1 71.38 210 SER A N 1
ATOM 1648 C CA . SER A 1 210 ? 31.938 -12.797 -2.225 1 71.38 210 SER A CA 1
ATOM 1649 C C . SER A 1 210 ? 33.188 -13.188 -1.474 1 71.38 210 SER A C 1
ATOM 1651 O O . SER A 1 210 ? 34.25 -13.445 -2.09 1 71.38 210 SER A O 1
ATOM 1653 N N . PRO A 1 211 ? 33.125 -13.227 -0.167 1 72.81 211 PRO A N 1
ATOM 1654 C CA . PRO A 1 211 ? 34.25 -13.633 0.645 1 72.81 211 PRO A CA 1
ATOM 1655 C C . PRO A 1 211 ? 34.719 -15.055 0.329 1 72.81 211 PRO A C 1
ATOM 1657 O O . PRO A 1 211 ? 35.875 -15.398 0.598 1 72.81 211 PRO A O 1
ATOM 1660 N N . ASP A 1 212 ? 33.906 -15.883 -0.285 1 76 212 ASP A N 1
ATOM 1661 C CA . ASP A 1 212 ? 34.25 -17.266 -0.6 1 76 212 ASP A CA 1
ATOM 1662 C C . ASP A 1 212 ? 35.281 -17.328 -1.73 1 76 212 ASP A C 1
ATOM 1664 O O . ASP A 1 212 ? 36 -18.312 -1.874 1 76 212 ASP A O 1
ATOM 1668 N N . TYR A 1 213 ? 35.344 -16.234 -2.492 1 78 213 TYR A N 1
ATOM 1669 C CA . TYR A 1 213 ? 36.125 -16.328 -3.713 1 78 213 TYR A CA 1
ATOM 1670 C C . TYR A 1 213 ? 37.156 -15.203 -3.783 1 78 213 TYR A C 1
ATOM 1672 O O . TYR A 1 213 ? 37.594 -14.828 -4.871 1 78 213 TYR A O 1
ATOM 1680 N N . VAL A 1 214 ? 37.469 -14.633 -2.648 1 75.56 214 VAL A N 1
ATOM 1681 C CA . VAL A 1 214 ? 38.438 -13.547 -2.629 1 75.56 214 VAL A CA 1
ATOM 1682 C C . VAL A 1 214 ? 39.75 -14.031 -3.225 1 75.56 214 VAL A C 1
ATOM 1684 O O . VAL A 1 214 ? 40.281 -15.078 -2.832 1 75.56 214 VAL A O 1
ATOM 1687 N N . GLY A 1 215 ? 40.312 -13.305 -4.211 1 71.81 215 GLY A N 1
ATOM 1688 C CA . GLY A 1 215 ? 41.625 -13.555 -4.754 1 71.81 215 GLY A CA 1
ATOM 1689 C C . GLY A 1 215 ? 41.625 -14.586 -5.863 1 71.81 215 GLY A C 1
ATOM 1690 O O . GLY A 1 215 ? 42.688 -14.977 -6.355 1 71.81 215 GLY A O 1
ATOM 1691 N N . ARG A 1 216 ? 40.531 -15.117 -6.242 1 78.69 216 ARG A N 1
ATOM 1692 C CA . ARG A 1 216 ? 40.469 -16.141 -7.277 1 78.69 216 ARG A CA 1
ATOM 1693 C C . ARG A 1 216 ? 40.156 -15.531 -8.633 1 78.69 216 ARG A C 1
ATOM 1695 O O . ARG A 1 216 ? 39.625 -14.422 -8.711 1 78.69 216 ARG A O 1
ATOM 1702 N N . ASP A 1 217 ? 40.562 -16.25 -9.594 1 82.94 217 ASP A N 1
ATOM 1703 C CA . ASP A 1 217 ? 40.281 -15.82 -10.961 1 82.94 217 ASP A CA 1
ATOM 1704 C C . ASP A 1 217 ? 38.781 -15.875 -11.258 1 82.94 217 ASP A C 1
ATOM 1706 O O . ASP A 1 217 ? 38.094 -16.812 -10.844 1 82.94 217 ASP A O 1
ATOM 1710 N N . LYS A 1 218 ? 38.344 -14.914 -12.008 1 80.81 218 LYS A N 1
ATOM 1711 C CA . LYS A 1 218 ? 36.938 -14.719 -12.297 1 80.81 218 LYS A CA 1
ATOM 1712 C C . LYS A 1 218 ? 36.344 -15.953 -12.977 1 80.81 218 LYS A C 1
ATOM 1714 O O . LYS A 1 218 ? 35.25 -16.406 -12.617 1 80.81 218 LYS A O 1
ATOM 1719 N N . ASP A 1 219 ? 37 -16.547 -13.922 1 83.56 219 ASP A N 1
ATOM 1720 C CA . ASP A 1 219 ? 36.5 -17.688 -14.68 1 83.56 219 ASP A CA 1
ATOM 1721 C C . ASP A 1 219 ? 36.438 -18.938 -13.805 1 83.56 219 ASP A C 1
ATOM 1723 O O . ASP A 1 219 ? 35.5 -19.734 -13.938 1 83.56 219 ASP A O 1
ATOM 1727 N N . GLU A 1 220 ? 37.375 -19.047 -12.969 1 83.94 220 GLU A N 1
ATOM 1728 C CA . GLU A 1 220 ? 37.375 -20.172 -12.039 1 83.94 220 GLU A CA 1
ATOM 1729 C C . GLU A 1 220 ? 36.219 -20.062 -11.039 1 83.94 220 GLU A C 1
ATOM 1731 O O . GLU A 1 220 ? 35.625 -21.078 -10.656 1 83.94 220 GLU A O 1
ATOM 1736 N N . VAL A 1 221 ? 36.031 -18.859 -10.688 1 83.69 221 VAL A N 1
ATOM 1737 C CA . VAL A 1 221 ? 34.969 -18.609 -9.719 1 83.69 221 VAL A CA 1
ATOM 1738 C C . VAL A 1 221 ? 33.625 -18.969 -10.336 1 83.69 221 VAL A C 1
ATOM 1740 O O . VAL A 1 221 ? 32.812 -19.656 -9.711 1 83.69 221 VAL A O 1
ATOM 1743 N N . VAL A 1 222 ? 33.469 -18.594 -11.516 1 84.69 222 VAL A N 1
ATOM 1744 C CA . VAL A 1 222 ? 32.219 -18.844 -12.195 1 84.69 222 VAL A CA 1
ATOM 1745 C C . VAL A 1 222 ? 32.031 -20.359 -12.383 1 84.69 222 VAL A C 1
ATOM 1747 O O . VAL A 1 222 ? 30.922 -20.875 -12.141 1 84.69 222 VAL A O 1
ATOM 1750 N N . ALA A 1 223 ? 33.062 -21 -12.773 1 86.88 223 ALA A N 1
ATOM 1751 C CA . ALA A 1 223 ? 33 -22.453 -13 1 86.88 223 ALA A CA 1
ATOM 1752 C C . ALA A 1 223 ? 32.688 -23.203 -11.703 1 86.88 223 ALA A C 1
ATOM 1754 O O . ALA A 1 223 ? 31.891 -24.125 -11.695 1 86.88 223 ALA A O 1
ATOM 1755 N N . ASP A 1 224 ? 33.375 -22.828 -10.711 1 87.94 224 ASP A N 1
ATOM 1756 C CA . ASP A 1 224 ? 33.156 -23.453 -9.414 1 87.94 224 ASP A CA 1
ATOM 1757 C C . ASP A 1 224 ? 31.719 -23.219 -8.922 1 87.94 224 ASP A C 1
ATOM 1759 O O . ASP A 1 224 ? 31.078 -24.125 -8.398 1 87.94 224 ASP A O 1
ATOM 1763 N N . PHE A 1 225 ? 31.297 -22.078 -9.086 1 88.25 225 PHE A N 1
ATOM 1764 C CA . PHE A 1 225 ? 29.969 -21.719 -8.594 1 88.25 225 PHE A CA 1
ATOM 1765 C C . PHE A 1 225 ? 28.891 -22.469 -9.375 1 88.25 225 PHE A C 1
ATOM 1767 O O . PHE A 1 225 ? 27.875 -22.859 -8.805 1 88.25 225 PHE A O 1
ATOM 1774 N N . LEU A 1 226 ? 29.141 -22.656 -10.609 1 89.81 226 LEU A N 1
ATOM 1775 C CA . LEU A 1 226 ? 28.203 -23.422 -11.414 1 89.81 226 LEU A CA 1
ATOM 1776 C C . LEU A 1 226 ? 28.125 -24.875 -10.938 1 89.81 226 LEU A C 1
ATOM 1778 O O . LEU A 1 226 ? 27.047 -25.469 -10.898 1 89.81 226 LEU A O 1
ATOM 1782 N N . LYS A 1 227 ? 29.234 -25.391 -10.586 1 91.19 227 LYS A N 1
ATOM 1783 C CA . LYS A 1 227 ? 29.266 -26.734 -10.023 1 91.19 227 LYS A CA 1
ATOM 1784 C C . LYS A 1 227 ? 28.562 -26.781 -8.672 1 91.19 227 LYS A C 1
ATOM 1786 O O . LYS A 1 227 ? 27.906 -27.781 -8.336 1 91.19 227 LYS A O 1
ATOM 1791 N N . ARG A 1 228 ? 28.766 -25.734 -7.941 1 90.31 228 ARG A N 1
ATOM 1792 C CA . ARG A 1 228 ? 28.062 -25.609 -6.672 1 90.31 228 ARG A CA 1
ATOM 1793 C C . ARG A 1 228 ? 26.547 -25.656 -6.875 1 90.31 228 ARG A C 1
ATOM 1795 O O . ARG A 1 228 ? 25.844 -26.344 -6.129 1 90.31 228 ARG A O 1
ATOM 1802 N N . ILE A 1 229 ? 26.047 -25.016 -7.859 1 91.31 229 ILE A N 1
ATOM 1803 C CA . ILE A 1 229 ? 24.609 -25 -8.18 1 91.31 229 ILE A CA 1
ATOM 1804 C C . ILE A 1 229 ? 24.141 -26.406 -8.531 1 91.31 229 ILE A C 1
ATOM 1806 O O . ILE A 1 229 ? 23.062 -26.828 -8.102 1 91.31 229 ILE A O 1
ATOM 1810 N N . GLU A 1 230 ? 24.953 -27.125 -9.227 1 91.94 230 GLU A N 1
ATOM 1811 C CA . GLU A 1 230 ? 24.609 -28.484 -9.625 1 91.94 230 GLU A CA 1
ATOM 1812 C C . GLU A 1 230 ? 24.484 -29.406 -8.406 1 91.94 230 GLU A C 1
ATOM 1814 O O . GLU A 1 230 ? 23.641 -30.297 -8.383 1 91.94 230 GLU A O 1
ATOM 1819 N N . CYS A 1 231 ? 25.344 -29.172 -7.504 1 91.38 231 CYS A N 1
ATOM 1820 C CA . CYS A 1 231 ? 25.266 -29.953 -6.277 1 91.38 231 CYS A CA 1
ATOM 1821 C C . CYS A 1 231 ? 23.938 -29.75 -5.57 1 91.38 231 CYS A C 1
ATOM 1823 O O . CYS A 1 231 ? 23.312 -30.703 -5.109 1 91.38 231 CYS A O 1
ATOM 1825 N N . TYR A 1 232 ? 23.438 -28.516 -5.539 1 92.06 232 TYR A N 1
ATOM 1826 C CA . TYR A 1 232 ? 22.172 -28.188 -4.883 1 92.06 232 TYR A CA 1
ATOM 1827 C C . TYR A 1 232 ? 20.984 -28.719 -5.676 1 92.06 232 TYR A C 1
ATOM 1829 O O . TYR A 1 232 ? 19.984 -29.141 -5.094 1 92.06 232 TYR A O 1
ATOM 1837 N N . LYS A 1 233 ? 21.125 -28.734 -6.957 1 92.69 233 LYS A N 1
ATOM 1838 C CA . LYS A 1 233 ? 20.047 -29.125 -7.844 1 92.69 233 LYS A CA 1
ATOM 1839 C C . LYS A 1 233 ? 19.641 -30.578 -7.613 1 92.69 233 LYS A C 1
ATOM 1841 O O . LYS A 1 233 ? 18.469 -30.938 -7.789 1 92.69 233 LYS A O 1
ATOM 1846 N N . VAL A 1 234 ? 20.562 -31.359 -7.199 1 90.94 234 VAL A N 1
ATOM 1847 C CA . VAL A 1 234 ? 20.344 -32.781 -7.004 1 90.94 234 VAL A CA 1
ATOM 1848 C C . VAL A 1 234 ? 19.297 -33 -5.918 1 90.94 234 VAL A C 1
ATOM 1850 O O . VAL A 1 234 ? 18.453 -33.906 -6.027 1 90.94 234 VAL A O 1
ATOM 1853 N N . SER A 1 235 ? 19.281 -32.156 -4.949 1 90 235 SER A N 1
ATOM 1854 C CA . SER A 1 235 ? 18.406 -32.375 -3.799 1 90 235 SER A CA 1
ATOM 1855 C C . SER A 1 235 ? 17.328 -31.328 -3.717 1 90 235 SER A C 1
ATOM 1857 O O . SER A 1 235 ? 16.469 -31.359 -2.828 1 90 235 SER A O 1
ATOM 1859 N N . TYR A 1 236 ? 17.25 -30.438 -4.629 1 93.5 236 TYR A N 1
ATOM 1860 C CA . TYR A 1 236 ? 16.344 -29.297 -4.523 1 93.5 236 TYR A CA 1
ATOM 1861 C C . TYR A 1 236 ? 14.906 -29.703 -4.777 1 93.5 236 TYR A C 1
ATOM 1863 O O . TYR A 1 236 ? 14.602 -30.297 -5.816 1 93.5 236 TYR A O 1
ATOM 1871 N N . VAL A 1 237 ? 14.031 -29.484 -3.812 1 95.19 237 VAL A N 1
ATOM 1872 C CA . VAL A 1 237 ? 12.586 -29.672 -3.939 1 95.19 237 VAL A CA 1
ATOM 1873 C C . VAL A 1 237 ? 11.875 -28.344 -3.752 1 95.19 237 VAL A C 1
ATOM 1875 O O . VAL A 1 237 ? 11.773 -27.828 -2.631 1 95.19 237 VAL A O 1
ATOM 1878 N N . PRO A 1 238 ? 11.367 -27.781 -4.855 1 94.94 238 PRO A N 1
ATOM 1879 C CA . PRO A 1 238 ? 10.648 -26.516 -4.707 1 94.94 238 PRO A CA 1
ATOM 1880 C C . PRO A 1 238 ? 9.367 -26.656 -3.891 1 94.94 238 PRO A C 1
ATOM 1882 O O . PRO A 1 238 ? 8.906 -27.781 -3.65 1 94.94 238 PRO A O 1
ATOM 1885 N N . LEU A 1 239 ? 8.859 -25.547 -3.416 1 95.69 239 LEU A N 1
ATOM 1886 C CA . LEU A 1 239 ? 7.551 -25.562 -2.777 1 95.69 239 LEU A CA 1
ATOM 1887 C C . LEU A 1 239 ? 6.484 -26.078 -3.738 1 95.69 239 LEU A C 1
ATOM 1889 O O . LEU A 1 239 ? 6.496 -25.734 -4.926 1 95.69 239 LEU A O 1
ATOM 1893 N N . ASP A 1 240 ? 5.668 -26.953 -3.17 1 93.88 240 ASP A N 1
ATOM 1894 C CA . ASP A 1 240 ? 4.613 -27.562 -3.973 1 93.88 240 ASP A CA 1
ATOM 1895 C C . ASP A 1 240 ? 3.254 -26.938 -3.666 1 93.88 240 ASP A C 1
ATOM 1897 O O . ASP A 1 240 ? 2.854 -26.859 -2.504 1 93.88 240 ASP A O 1
ATOM 1901 N N . ASP A 1 241 ? 2.506 -26.609 -4.688 1 87.56 241 ASP A N 1
ATOM 1902 C CA . ASP A 1 241 ? 1.259 -25.859 -4.535 1 87.56 241 ASP A CA 1
ATOM 1903 C C . ASP A 1 241 ? 0.203 -26.703 -3.822 1 87.56 241 ASP A C 1
ATOM 1905 O O . ASP A 1 241 ? -0.667 -26.172 -3.135 1 87.56 241 ASP A O 1
ATOM 1909 N N . ASP A 1 242 ? 0.229 -28 -3.979 1 88.5 242 ASP A N 1
ATOM 1910 C CA . ASP A 1 242 ? -0.761 -28.875 -3.365 1 88.5 242 ASP A CA 1
ATOM 1911 C C . ASP A 1 242 ? -0.289 -29.375 -1.999 1 88.5 242 ASP A C 1
ATOM 1913 O O . ASP A 1 242 ? -0.993 -29.219 -1 1 88.5 242 ASP A O 1
ATOM 1917 N N . LYS A 1 243 ? 0.95 -29.875 -1.968 1 92.75 243 LYS A N 1
ATOM 1918 C CA . LYS A 1 243 ? 1.475 -30.453 -0.732 1 92.75 243 LYS A CA 1
ATOM 1919 C C . LYS A 1 243 ? 1.71 -29.375 0.32 1 92.75 243 LYS A C 1
ATOM 1921 O O . LYS A 1 243 ? 1.63 -29.641 1.521 1 92.75 243 LYS A O 1
ATOM 1926 N N . ASP A 1 244 ? 1.961 -28.156 -0.167 1 94.31 244 ASP A N 1
ATOM 1927 C CA . ASP A 1 244 ? 2.289 -27.078 0.751 1 94.31 244 ASP A CA 1
ATOM 1928 C C . ASP A 1 244 ? 1.181 -26.016 0.779 1 94.31 244 ASP A C 1
ATOM 1930 O O . ASP A 1 244 ? 1.439 -24.844 1.044 1 94.31 244 ASP A O 1
ATOM 1934 N N . SER A 1 245 ? -0.049 -26.422 0.516 1 90.75 245 SER A N 1
ATOM 1935 C CA . SER A 1 245 ? -1.172 -25.5 0.384 1 90.75 245 SER A CA 1
ATOM 1936 C C . SER A 1 245 ? -1.502 -24.844 1.717 1 90.75 245 SER A C 1
ATOM 1938 O O . SER A 1 245 ? -2.15 -23.797 1.751 1 90.75 245 SER A O 1
ATOM 1940 N N . ASN A 1 246 ? -1.027 -25.422 2.777 1 92.06 246 ASN A N 1
ATOM 1941 C CA . ASN A 1 246 ? -1.329 -24.875 4.098 1 92.06 246 ASN A CA 1
ATOM 1942 C C . ASN A 1 246 ? -0.278 -23.859 4.539 1 92.06 246 ASN A C 1
ATOM 1944 O O . ASN A 1 246 ? -0.43 -23.219 5.578 1 92.06 246 ASN A O 1
ATOM 1948 N N . LEU A 1 247 ? 0.749 -23.734 3.771 1 95.12 247 LEU A N 1
ATOM 1949 C CA . LEU A 1 247 ? 1.831 -22.828 4.121 1 95.12 247 LEU A CA 1
ATOM 1950 C C . LEU A 1 247 ? 1.597 -21.453 3.512 1 95.12 247 LEU A C 1
ATOM 1952 O O . LEU A 1 247 ? 0.835 -21.312 2.553 1 95.12 247 LEU A O 1
ATOM 1956 N N . SER A 1 248 ? 2.133 -20.438 4.152 1 95.38 248 SER A N 1
ATOM 1957 C CA . SER A 1 248 ? 2.164 -19.078 3.607 1 95.38 248 SER A CA 1
ATOM 1958 C C . SER A 1 248 ? 3.438 -18.844 2.807 1 95.38 248 SER A C 1
ATOM 1960 O O . SER A 1 248 ? 4.543 -18.969 3.332 1 95.38 248 SER A O 1
ATOM 1962 N N . TYR A 1 249 ? 3.277 -18.562 1.489 1 96.94 249 TYR A N 1
ATOM 1963 C CA . TYR A 1 249 ? 4.496 -18.344 0.718 1 96.94 249 TYR A CA 1
ATOM 1964 C C . TYR A 1 249 ? 4.211 -17.5 -0.523 1 96.94 249 TYR A C 1
ATOM 1966 O O . TYR A 1 249 ? 3.051 -17.312 -0.901 1 96.94 249 TYR A O 1
ATOM 1974 N N . ILE A 1 250 ? 5.258 -16.953 -1.023 1 95.94 250 ILE A N 1
ATOM 1975 C CA . ILE A 1 250 ? 5.262 -16.328 -2.342 1 95.94 250 ILE A CA 1
ATOM 1976 C C . ILE A 1 250 ? 6.371 -16.922 -3.197 1 95.94 250 ILE A C 1
ATOM 1978 O O . ILE A 1 250 ? 7.488 -17.141 -2.717 1 95.94 250 ILE A O 1
ATOM 1982 N N . LYS A 1 251 ? 6.039 -17.312 -4.406 1 95.62 251 LYS A N 1
ATOM 1983 C CA . LYS A 1 251 ? 7.008 -17.719 -5.418 1 95.62 251 LYS A CA 1
ATOM 1984 C C . LYS A 1 251 ? 7.246 -16.594 -6.434 1 95.62 251 LYS A C 1
ATOM 1986 O O . LYS A 1 251 ? 6.293 -16.031 -6.969 1 95.62 251 LYS A O 1
ATOM 1991 N N . ILE A 1 252 ? 8.484 -16.281 -6.566 1 93.81 252 ILE A N 1
ATOM 1992 C CA . ILE A 1 252 ? 8.867 -15.266 -7.535 1 93.81 252 ILE A CA 1
ATOM 1993 C C . ILE A 1 252 ? 9.547 -15.93 -8.734 1 93.81 252 ILE A C 1
ATOM 1995 O O . ILE A 1 252 ? 10.602 -16.547 -8.602 1 93.81 252 ILE A O 1
ATOM 1999 N N . PHE A 1 253 ? 8.945 -15.75 -9.93 1 90.44 253 PHE A N 1
ATOM 2000 C CA . PHE A 1 253 ? 9.461 -16.406 -11.125 1 90.44 253 PHE A CA 1
ATOM 2001 C C . PHE A 1 253 ? 10.234 -15.43 -11.992 1 90.44 253 PHE A C 1
ATOM 2003 O O . PHE A 1 253 ? 9.742 -14.344 -12.312 1 90.44 253 PHE A O 1
ATOM 2010 N N . ASN A 1 254 ? 11.422 -15.789 -12.375 1 85.31 254 ASN A N 1
ATOM 2011 C CA . ASN A 1 254 ? 12.25 -15.102 -13.352 1 85.31 254 ASN A CA 1
ATOM 2012 C C . ASN A 1 254 ? 12.32 -13.602 -13.07 1 85.31 254 ASN A C 1
ATOM 2014 O O . ASN A 1 254 ? 12.023 -12.781 -13.945 1 85.31 254 ASN A O 1
ATOM 2018 N N . VAL A 1 255 ? 12.695 -13.312 -11.891 1 76.25 255 VAL A N 1
ATOM 2019 C CA . VAL A 1 255 ? 13.008 -11.969 -11.43 1 76.25 255 VAL A CA 1
ATOM 2020 C C . VAL A 1 255 ? 11.758 -11.086 -11.531 1 76.25 255 VAL A C 1
ATOM 2022 O O . VAL A 1 255 ? 11.828 -9.961 -12.031 1 76.25 255 VAL A O 1
ATOM 2025 N N . GLY A 1 256 ? 10.594 -11.656 -11.375 1 76.62 256 GLY A N 1
ATOM 2026 C CA . GLY A 1 256 ? 9.414 -10.836 -11.164 1 76.62 256 GLY A CA 1
ATOM 2027 C C . GLY A 1 256 ? 8.5 -10.789 -12.375 1 76.62 256 GLY A C 1
ATOM 2028 O O . GLY A 1 256 ? 7.684 -9.875 -12.508 1 76.62 256 GLY A O 1
ATOM 2029 N N . SER A 1 257 ? 8.648 -11.758 -13.297 1 81.62 257 SER A N 1
ATOM 2030 C CA . SER A 1 257 ? 7.695 -11.828 -14.398 1 81.62 257 SER A CA 1
ATOM 2031 C C . SER A 1 257 ? 6.344 -12.359 -13.938 1 81.62 257 SER A C 1
ATOM 2033 O O . SER A 1 257 ? 5.305 -12.016 -14.5 1 81.62 257 SER A O 1
ATOM 2035 N N . ARG A 1 258 ? 6.445 -13.266 -12.938 1 89.56 258 ARG A N 1
ATOM 2036 C CA . ARG A 1 258 ? 5.246 -13.906 -12.398 1 89.56 258 ARG A CA 1
ATOM 2037 C C . ARG A 1 258 ? 5.398 -14.195 -10.914 1 89.56 258 ARG A C 1
ATOM 2039 O O . ARG A 1 258 ? 6.504 -14.453 -10.43 1 89.56 258 ARG A O 1
ATOM 2046 N N . TYR A 1 259 ? 4.23 -14.125 -10.227 1 93.25 259 TYR A N 1
ATOM 2047 C CA . TYR A 1 259 ? 4.211 -14.375 -8.789 1 93.25 259 TYR A CA 1
ATOM 2048 C C . TYR A 1 259 ? 3.09 -15.336 -8.414 1 93.25 259 TYR A C 1
ATOM 2050 O O . TYR A 1 259 ? 1.991 -15.266 -8.969 1 93.25 259 TYR A O 1
ATOM 2058 N N . LEU A 1 260 ? 3.412 -16.266 -7.598 1 93.75 260 LEU A N 1
ATOM 2059 C CA . LEU A 1 260 ? 2.4 -17.109 -6.965 1 93.75 260 LEU A CA 1
ATOM 2060 C C . LEU A 1 260 ? 2.377 -16.891 -5.457 1 93.75 260 LEU A C 1
ATOM 2062 O O . LEU A 1 260 ? 3.4 -17.047 -4.785 1 93.75 260 LEU A O 1
ATOM 2066 N N . VAL A 1 261 ? 1.261 -16.422 -4.996 1 93.88 261 VAL A N 1
ATOM 2067 C CA . VAL A 1 261 ? 1.107 -16.109 -3.578 1 93.88 261 VAL A CA 1
ATOM 2068 C C . VAL A 1 261 ? 0.09 -17.047 -2.947 1 93.88 261 VAL A C 1
ATOM 2070 O O . VAL A 1 261 ? -0.996 -17.266 -3.494 1 93.88 261 VAL A O 1
ATOM 2073 N N . ASN A 1 262 ? 0.542 -17.672 -1.828 1 93.06 262 ASN A N 1
ATOM 2074 C CA . ASN A 1 262 ? -0.322 -18.641 -1.165 1 93.06 262 ASN A CA 1
ATOM 2075 C C . ASN A 1 262 ? -0.576 -18.266 0.291 1 93.06 262 ASN A C 1
ATOM 2077 O O . ASN A 1 262 ? 0.365 -18 1.039 1 93.06 262 ASN A O 1
ATOM 2081 N N . ARG A 1 263 ? -1.799 -18.188 0.744 1 89.38 263 ARG A N 1
ATOM 2082 C CA . ARG A 1 263 ? -2.305 -18.047 2.104 1 89.38 263 ARG A CA 1
ATOM 2083 C C . ARG A 1 263 ? -1.591 -16.922 2.836 1 89.38 263 ARG A C 1
ATOM 2085 O O . ARG A 1 263 ? -0.859 -17.156 3.799 1 89.38 263 ARG A O 1
ATOM 2092 N N . VAL A 1 264 ? -1.864 -15.695 2.529 1 86.94 264 VAL A N 1
ATOM 2093 C CA . VAL A 1 264 ? -1.333 -14.539 3.23 1 86.94 264 VAL A CA 1
ATOM 2094 C C . VAL A 1 264 ? -2.084 -14.336 4.547 1 86.94 264 VAL A C 1
ATOM 2096 O O . VAL A 1 264 ? -3.307 -14.18 4.555 1 86.94 264 VAL A O 1
ATOM 2099 N N . GLN A 1 265 ? -1.403 -14.289 5.676 1 78.38 265 GLN A N 1
ATOM 2100 C CA . GLN A 1 265 ? -2.045 -14.414 6.98 1 78.38 265 GLN A CA 1
ATOM 2101 C C . GLN A 1 265 ? -2.277 -13.047 7.613 1 78.38 265 GLN A C 1
ATOM 2103 O O . GLN A 1 265 ? -3.23 -12.859 8.375 1 78.38 265 GLN A O 1
ATOM 2108 N N . ASP A 1 266 ? -1.312 -12.164 7.391 1 80.12 266 ASP A N 1
ATOM 2109 C CA . ASP A 1 266 ? -1.448 -10.922 8.148 1 80.12 266 ASP A CA 1
ATOM 2110 C C . ASP A 1 266 ? -0.918 -9.734 7.355 1 80.12 266 ASP A C 1
ATOM 2112 O O . ASP A 1 266 ? -0.515 -9.883 6.199 1 80.12 266 ASP A O 1
ATOM 2116 N N . HIS A 1 267 ? -1.004 -8.641 8.008 1 76.88 267 HIS A N 1
ATOM 2117 C CA . HIS A 1 267 ? -0.664 -7.379 7.367 1 76.88 267 HIS A CA 1
ATOM 2118 C C . HIS A 1 267 ? 0.798 -7.355 6.934 1 76.88 267 HIS A C 1
ATOM 2120 O O . HIS A 1 267 ? 1.123 -6.855 5.855 1 76.88 267 HIS A O 1
ATOM 2126 N N . ILE A 1 268 ? 1.652 -7.895 7.754 1 85.44 268 ILE A N 1
ATOM 2127 C CA . ILE A 1 268 ? 3.078 -7.883 7.449 1 85.44 268 ILE A CA 1
ATOM 2128 C C . ILE A 1 268 ? 3.346 -8.719 6.199 1 85.44 268 ILE A C 1
ATOM 2130 O O . ILE A 1 268 ? 4.062 -8.281 5.297 1 85.44 268 ILE A O 1
ATOM 2134 N N . GLN A 1 269 ? 2.727 -9.852 6.117 1 89.31 269 GLN A N 1
ATOM 2135 C CA . GLN A 1 269 ? 2.904 -10.711 4.953 1 89.31 269 GLN A CA 1
ATOM 2136 C C . GLN A 1 269 ? 2.332 -10.062 3.695 1 89.31 269 GLN A C 1
ATOM 2138 O O . GLN A 1 269 ? 2.92 -10.164 2.615 1 89.31 269 GLN A O 1
ATOM 2143 N N . SER A 1 270 ? 1.255 -9.438 3.863 1 87.38 270 SER A N 1
ATOM 2144 C CA . SER A 1 270 ? 0.654 -8.734 2.734 1 87.38 270 SER A CA 1
ATOM 2145 C C . SER A 1 270 ? 1.569 -7.629 2.219 1 87.38 270 SER A C 1
ATOM 2147 O O . SER A 1 270 ? 1.723 -7.457 1.007 1 87.38 270 SER A O 1
ATOM 2149 N N . ARG A 1 271 ? 2.141 -6.926 3.08 1 86.81 271 ARG A N 1
ATOM 2150 C CA . ARG A 1 271 ? 3.057 -5.855 2.705 1 86.81 271 ARG A CA 1
ATOM 2151 C C . ARG A 1 271 ? 4.305 -6.414 2.027 1 86.81 271 ARG A C 1
ATOM 2153 O O . ARG A 1 271 ? 4.828 -5.812 1.086 1 86.81 271 ARG A O 1
ATOM 2160 N N . ILE A 1 272 ? 4.746 -7.52 2.529 1 92.44 272 ILE A N 1
ATOM 2161 C CA . ILE A 1 272 ? 5.898 -8.188 1.932 1 92.44 272 ILE A CA 1
ATOM 2162 C C . ILE A 1 272 ? 5.586 -8.555 0.483 1 92.44 272 ILE A C 1
ATOM 2164 O O . ILE A 1 272 ? 6.379 -8.273 -0.421 1 92.44 272 ILE A O 1
ATOM 2168 N N . VAL A 1 273 ? 4.453 -9.109 0.321 1 92.31 273 VAL A N 1
ATOM 2169 C CA . VAL A 1 273 ? 4.031 -9.523 -1.015 1 92.31 273 VAL A CA 1
ATOM 2170 C C . VAL A 1 273 ? 3.928 -8.297 -1.923 1 92.31 273 VAL A C 1
ATOM 2172 O O . VAL A 1 273 ? 4.449 -8.305 -3.041 1 92.31 273 VAL A O 1
ATOM 2175 N N . TYR A 1 274 ? 3.326 -7.285 -1.424 1 88.69 274 TYR A N 1
ATOM 2176 C CA . TYR A 1 274 ? 3.154 -6.055 -2.188 1 88.69 274 TYR A CA 1
ATOM 2177 C C . TYR A 1 274 ? 4.5 -5.48 -2.607 1 88.69 274 TYR A C 1
ATOM 2179 O O . TYR A 1 274 ? 4.699 -5.141 -3.777 1 88.69 274 TYR A O 1
ATOM 2187 N N . TYR A 1 275 ? 5.43 -5.395 -1.634 1 91.81 275 TYR A N 1
ATOM 2188 C CA . TYR A 1 275 ? 6.75 -4.832 -1.914 1 91.81 275 TYR A CA 1
ATOM 2189 C C . TYR A 1 275 ? 7.488 -5.672 -2.947 1 91.81 275 TYR A C 1
ATOM 2191 O O . TYR A 1 275 ? 8.055 -5.137 -3.904 1 91.81 275 TYR A O 1
ATOM 2199 N N . LEU A 1 276 ? 7.473 -6.984 -2.822 1 92.19 276 LEU A N 1
ATOM 2200 C CA . LEU A 1 276 ? 8.219 -7.887 -3.691 1 92.19 276 LEU A CA 1
ATOM 2201 C C . LEU A 1 276 ? 7.688 -7.832 -5.117 1 92.19 276 LEU A C 1
ATOM 2203 O O . LEU A 1 276 ? 8.445 -8.008 -6.074 1 92.19 276 LEU A O 1
ATOM 2207 N N . MET A 1 277 ? 6.492 -7.539 -5.273 1 89.12 277 MET A N 1
ATOM 2208 C CA . MET A 1 277 ? 5.887 -7.48 -6.602 1 89.12 277 MET A CA 1
ATOM 2209 C C . MET A 1 277 ? 6.238 -6.172 -7.305 1 89.12 277 MET A C 1
ATOM 2211 O O . MET A 1 277 ? 5.988 -6.02 -8.5 1 89.12 277 MET A O 1
ATOM 2215 N N . ASN A 1 278 ? 6.867 -5.254 -6.598 1 86.69 278 ASN A N 1
ATOM 2216 C CA . ASN A 1 278 ? 7.145 -3.949 -7.184 1 86.69 278 ASN A CA 1
ATOM 2217 C C . ASN A 1 278 ? 8.641 -3.748 -7.422 1 86.69 278 ASN A C 1
ATOM 2219 O O . ASN A 1 278 ? 9.047 -2.793 -8.086 1 86.69 278 ASN A O 1
ATOM 2223 N N . ILE A 1 279 ? 9.414 -4.605 -6.879 1 85 279 ILE A N 1
ATOM 2224 C CA . ILE A 1 279 ? 10.852 -4.398 -7.055 1 85 279 ILE A CA 1
ATOM 2225 C C . ILE A 1 279 ? 11.344 -5.191 -8.266 1 85 279 ILE A C 1
ATOM 2227 O O . ILE A 1 279 ? 10.734 -6.191 -8.648 1 85 279 ILE A O 1
ATOM 2231 N N . HIS A 1 280 ? 12.375 -4.664 -8.922 1 78.38 280 HIS A N 1
ATOM 2232 C CA . HIS A 1 280 ? 13 -5.332 -10.062 1 78.38 280 HIS A CA 1
ATOM 2233 C C . HIS A 1 280 ? 14.508 -5.141 -10.055 1 78.38 280 HIS A C 1
ATOM 2235 O O . HIS A 1 280 ? 15.031 -4.289 -9.328 1 78.38 280 HIS A O 1
ATOM 2241 N N . VAL A 1 281 ? 15.18 -5.984 -10.906 1 71.69 281 VAL A N 1
ATOM 2242 C CA . VAL A 1 281 ? 16.641 -6.008 -10.898 1 71.69 281 VAL A CA 1
ATOM 2243 C C . VAL A 1 281 ? 17.172 -5.184 -12.07 1 71.69 281 VAL A C 1
ATOM 2245 O O . VAL A 1 281 ? 18.375 -5.008 -12.211 1 71.69 281 VAL A O 1
ATOM 2248 N N . THR A 1 282 ? 16.25 -4.609 -12.805 1 74.44 282 THR A N 1
ATOM 2249 C CA . THR A 1 282 ? 16.688 -3.826 -13.953 1 74.44 282 THR A CA 1
ATOM 2250 C C . THR A 1 282 ? 17.516 -2.625 -13.516 1 74.44 282 THR A C 1
ATOM 2252 O O . THR A 1 282 ? 17.203 -1.987 -12.5 1 74.44 282 THR A O 1
ATOM 2255 N N . GLN A 1 283 ? 18.531 -2.43 -14.289 1 80.44 283 GLN A N 1
ATOM 2256 C CA . GLN A 1 283 ? 19.375 -1.269 -14.008 1 80.44 283 GLN A CA 1
ATOM 2257 C C . GLN A 1 283 ? 18.578 0.029 -14.164 1 80.44 283 GLN A C 1
ATOM 2259 O O . GLN A 1 283 ? 17.797 0.172 -15.102 1 80.44 283 GLN A O 1
ATOM 2264 N N . ARG A 1 284 ? 18.75 0.815 -13.203 1 87.88 284 ARG A N 1
ATOM 2265 C CA . ARG A 1 284 ? 18.031 2.088 -13.219 1 87.88 284 ARG A CA 1
ATOM 2266 C C . ARG A 1 284 ? 18.797 3.16 -12.461 1 87.88 284 ARG A C 1
ATOM 2268 O O . ARG A 1 284 ? 19.734 2.854 -11.727 1 87.88 284 ARG A O 1
ATOM 2275 N N . THR A 1 285 ? 18.375 4.422 -12.789 1 94.12 285 THR A N 1
ATOM 2276 C CA . THR A 1 285 ? 18.984 5.562 -12.117 1 94.12 285 THR A CA 1
ATOM 2277 C C . THR A 1 285 ? 17.922 6.492 -11.547 1 94.12 285 THR A C 1
ATOM 2279 O O . THR A 1 285 ? 16.922 6.789 -12.219 1 94.12 285 THR A O 1
ATOM 2282 N N . ILE A 1 286 ? 18.156 6.848 -10.344 1 96.25 286 ILE A N 1
ATOM 2283 C CA . ILE A 1 286 ? 17.266 7.809 -9.688 1 96.25 286 ILE A CA 1
ATOM 2284 C C . ILE A 1 286 ? 18.031 9.102 -9.422 1 96.25 286 ILE A C 1
ATOM 2286 O O . ILE A 1 286 ? 19.109 9.086 -8.812 1 96.25 286 ILE A O 1
ATOM 2290 N N . TYR A 1 287 ? 17.516 10.18 -9.961 1 97.94 287 TYR A N 1
ATOM 2291 C CA . TYR A 1 287 ? 18.078 11.492 -9.703 1 97.94 287 TYR A CA 1
ATOM 2292 C C . TYR A 1 287 ? 17.281 12.234 -8.641 1 97.94 287 TYR A C 1
ATOM 2294 O O . TYR A 1 287 ? 16.062 12.336 -8.734 1 97.94 287 TYR A O 1
ATOM 2302 N N . LEU A 1 288 ? 18.031 12.711 -7.637 1 98.12 288 LEU A N 1
ATOM 2303 C CA . LEU A 1 288 ? 17.406 13.484 -6.57 1 98.12 288 LEU A CA 1
ATOM 2304 C C . LEU A 1 288 ? 18 14.891 -6.5 1 98.12 288 LEU A C 1
ATOM 2306 O O . LEU A 1 288 ? 19.234 15.039 -6.512 1 98.12 288 LEU A O 1
ATOM 2310 N N . CYS A 1 289 ? 17.141 15.852 -6.434 1 98.38 289 CYS A N 1
ATOM 2311 C CA . CYS A 1 289 ? 17.609 17.203 -6.137 1 98.38 289 CYS A CA 1
ATOM 2312 C C . CYS A 1 289 ? 16.531 18 -5.414 1 98.38 289 CYS A C 1
ATOM 2314 O O . CYS A 1 289 ? 15.352 17.688 -5.504 1 98.38 289 CYS A O 1
ATOM 2316 N N . ARG A 1 290 ? 17 18.953 -4.664 1 98.25 290 ARG A N 1
ATOM 2317 C CA . ARG A 1 290 ? 16.078 19.922 -4.094 1 98.25 290 ARG A CA 1
ATOM 2318 C C . ARG A 1 290 ? 15.641 20.938 -5.141 1 98.25 290 ARG A C 1
ATOM 2320 O O . ARG A 1 290 ? 16.25 21.047 -6.207 1 98.25 290 ARG A O 1
ATOM 2327 N N . HIS A 1 291 ? 14.586 21.609 -4.797 1 98.12 291 HIS A N 1
ATOM 2328 C CA . HIS A 1 291 ? 14.219 22.766 -5.602 1 98.12 291 HIS A CA 1
ATOM 2329 C C . HIS A 1 291 ? 15.359 23.781 -5.652 1 98.12 291 HIS A C 1
ATOM 2331 O O . HIS A 1 291 ? 16.281 23.734 -4.836 1 98.12 291 HIS A O 1
ATOM 2337 N N . GLY A 1 292 ? 15.258 24.688 -6.633 1 98.38 292 GLY A N 1
ATOM 2338 C CA . GLY A 1 292 ? 16.188 25.812 -6.609 1 98.38 292 GLY A CA 1
ATOM 2339 C C . GLY A 1 292 ? 16.031 26.672 -5.379 1 98.38 292 GLY A C 1
ATOM 2340 O O . GLY A 1 292 ? 14.992 26.672 -4.73 1 98.38 292 GLY A O 1
ATOM 2341 N N . GLU A 1 293 ? 17.078 27.438 -5.121 1 97.75 293 GLU A N 1
ATOM 2342 C CA . GLU A 1 293 ? 17.016 28.375 -4.004 1 97.75 293 GLU A CA 1
ATOM 2343 C C . GLU A 1 293 ? 15.742 29.219 -4.047 1 97.75 293 GLU A C 1
ATOM 2345 O O . GLU A 1 293 ? 15.383 29.75 -5.094 1 97.75 293 GLU A O 1
ATOM 2350 N N . SER A 1 294 ? 15.07 29.188 -2.963 1 96.38 294 SER A N 1
ATOM 2351 C CA . SER A 1 294 ? 13.836 29.953 -2.873 1 96.38 294 SER A CA 1
ATOM 2352 C C . SER A 1 294 ? 14.062 31.281 -2.166 1 96.38 294 SER A C 1
ATOM 2354 O O . SER A 1 294 ? 15.102 31.5 -1.545 1 96.38 294 SER A O 1
ATOM 2356 N N . GLU A 1 295 ? 13.094 32.188 -2.24 1 94.88 295 GLU A N 1
ATOM 2357 C CA . GLU A 1 295 ? 13.156 33.438 -1.525 1 94.88 295 GLU A CA 1
ATOM 2358 C C . GLU A 1 295 ? 13.227 33.219 -0.017 1 94.88 295 GLU A C 1
ATOM 2360 O O . GLU A 1 295 ? 13.93 33.938 0.687 1 94.88 295 GLU A O 1
ATOM 2365 N N . LEU A 1 296 ? 12.547 32.281 0.432 1 91.88 296 LEU A N 1
ATOM 2366 C CA . LEU A 1 296 ? 12.547 31.984 1.863 1 91.88 296 LEU A CA 1
ATOM 2367 C C . LEU A 1 296 ? 13.883 31.375 2.297 1 91.88 296 LEU A C 1
ATOM 2369 O O . LEU A 1 296 ? 14.328 31.594 3.426 1 91.88 296 LEU A O 1
ATOM 2373 N N . ASN A 1 297 ? 14.484 30.625 1.451 1 94.06 297 ASN A N 1
ATOM 2374 C CA . ASN A 1 297 ? 15.828 30.156 1.755 1 94.06 297 ASN A CA 1
ATOM 2375 C C . ASN A 1 297 ? 16.766 31.312 2.061 1 94.06 297 ASN A C 1
ATOM 2377 O O . ASN A 1 297 ? 17.578 31.25 2.992 1 94.06 297 ASN A O 1
ATOM 2381 N N . LEU A 1 298 ? 16.656 32.344 1.233 1 93.75 298 LEU A N 1
ATOM 2382 C CA . LEU A 1 298 ? 17.516 33.5 1.387 1 93.75 298 LEU A CA 1
ATOM 2383 C C . LEU A 1 298 ? 17.281 34.188 2.736 1 93.75 298 LEU A C 1
ATOM 2385 O O . LEU A 1 298 ? 18.203 34.719 3.34 1 93.75 298 LEU A O 1
ATOM 2389 N N . LEU A 1 299 ? 16.109 34.094 3.176 1 92.31 299 LEU A N 1
ATOM 2390 C CA . LEU A 1 299 ? 15.734 34.781 4.422 1 92.31 299 LEU A CA 1
ATOM 2391 C C . LEU A 1 299 ? 15.938 33.844 5.613 1 92.31 299 LEU A C 1
ATOM 2393 O O . LEU A 1 299 ? 15.742 34.25 6.762 1 92.31 299 LEU A O 1
ATOM 2397 N N . GLY A 1 300 ? 16.266 32.562 5.363 1 92.25 300 GLY A N 1
ATOM 2398 C CA . GLY A 1 300 ? 16.5 31.578 6.426 1 92.25 300 GLY A CA 1
ATOM 2399 C C . GLY A 1 300 ? 15.211 31.109 7.078 1 92.25 300 GLY A C 1
ATOM 2400 O O . GLY A 1 300 ? 15.211 30.703 8.242 1 92.25 300 GLY A O 1
ATOM 2401 N N . ARG A 1 301 ? 14.148 31.25 6.391 1 90.25 301 ARG A N 1
ATOM 2402 C CA . ARG A 1 301 ? 12.852 30.859 6.926 1 90.25 301 ARG A CA 1
ATOM 2403 C C . ARG A 1 301 ? 12.484 29.453 6.48 1 90.25 301 ARG A C 1
ATOM 2405 O O . ARG A 1 301 ? 12.758 29.062 5.344 1 90.25 301 ARG A O 1
ATOM 2412 N N . ILE A 1 302 ? 11.867 28.75 7.414 1 87.75 302 ILE A N 1
ATOM 2413 C CA . ILE A 1 302 ? 11.562 27.359 7.086 1 87.75 302 ILE A CA 1
ATOM 2414 C C . ILE A 1 302 ? 10.109 27.25 6.613 1 87.75 302 ILE A C 1
ATOM 2416 O O . ILE A 1 302 ? 9.281 28.109 6.934 1 87.75 302 ILE A O 1
ATOM 2420 N N . GLY A 1 303 ? 9.922 26.219 5.816 1 86.44 303 GLY A N 1
ATOM 2421 C CA . GLY A 1 303 ? 8.578 25.953 5.316 1 86.44 303 GLY A CA 1
ATOM 2422 C C . GLY A 1 303 ? 8.109 26.953 4.289 1 86.44 303 GLY A C 1
ATOM 2423 O O . GLY A 1 303 ? 8.844 27.281 3.354 1 86.44 303 GLY A O 1
ATOM 2424 N N . GLY A 1 304 ? 6.848 27.328 4.348 1 82.5 304 GLY A N 1
ATOM 2425 C CA . GLY A 1 304 ? 6.277 28.281 3.41 1 82.5 304 GLY A CA 1
ATOM 2426 C C . GLY A 1 304 ? 6.266 27.781 1.979 1 82.5 304 GLY A C 1
ATOM 2427 O O . GLY A 1 304 ? 6.742 26.688 1.698 1 82.5 304 GLY A O 1
ATOM 2428 N N . ASP A 1 305 ? 5.68 28.641 1.047 1 86.38 305 ASP A N 1
ATOM 2429 C CA . ASP A 1 305 ? 5.578 28.281 -0.364 1 86.38 305 ASP A CA 1
ATOM 2430 C C . ASP A 1 305 ? 6.004 29.438 -1.26 1 86.38 305 ASP A C 1
ATOM 2432 O O . ASP A 1 305 ? 5.258 29.844 -2.158 1 86.38 305 ASP A O 1
ATOM 2436 N N . SER A 1 306 ? 7.164 29.906 -1.03 1 87.94 306 SER A N 1
ATOM 2437 C CA . SER A 1 306 ? 7.684 31.016 -1.825 1 87.94 306 SER A CA 1
ATOM 2438 C C . SER A 1 306 ? 8.203 30.531 -3.174 1 87.94 306 SER A C 1
ATOM 2440 O O . SER A 1 306 ? 8.391 29.328 -3.377 1 87.94 306 SER A O 1
ATOM 2442 N N . GLY A 1 307 ? 8.43 31.469 -4.039 1 92.62 307 GLY A N 1
ATOM 2443 C CA . GLY A 1 307 ? 9.047 31.156 -5.316 1 92.62 307 GLY A CA 1
ATOM 2444 C C . GLY A 1 307 ? 10.562 31.109 -5.246 1 92.62 307 GLY A C 1
ATOM 2445 O O . GLY A 1 307 ? 11.148 31.219 -4.168 1 92.62 307 GLY A O 1
ATOM 2446 N N . LEU A 1 308 ? 11.094 30.953 -6.441 1 97 308 LEU A N 1
ATOM 2447 C CA . LEU A 1 308 ? 12.539 30.828 -6.547 1 97 308 LEU A CA 1
ATOM 2448 C C . LEU A 1 308 ? 13.211 32.188 -6.496 1 97 308 LEU A C 1
ATOM 2450 O O . LEU A 1 308 ? 12.625 33.188 -6.941 1 97 308 LEU A O 1
ATOM 2454 N N . SER A 1 309 ? 14.375 32.25 -5.965 1 97.5 309 SER A N 1
ATOM 2455 C CA . SER A 1 309 ? 15.258 33.406 -6.102 1 97.5 309 SER A CA 1
ATOM 2456 C C . SER A 1 309 ? 15.875 33.469 -7.492 1 97.5 309 SER A C 1
ATOM 2458 O O . SER A 1 309 ? 15.734 32.531 -8.281 1 97.5 309 SER A O 1
ATOM 2460 N N . PRO A 1 310 ? 16.531 34.562 -7.789 1 97 310 PRO A N 1
ATOM 2461 C CA . PRO A 1 310 ? 17.219 34.625 -9.086 1 97 310 PRO A CA 1
ATOM 2462 C C . PRO A 1 310 ? 18.219 33.5 -9.273 1 97 310 PRO A C 1
ATOM 2464 O O . PRO A 1 310 ? 18.297 32.906 -10.359 1 97 310 PRO A O 1
ATOM 2467 N N . ARG A 1 311 ? 18.922 33.188 -8.273 1 97.62 311 ARG A N 1
ATOM 2468 C CA . ARG A 1 311 ? 19.859 32.062 -8.352 1 97.62 311 ARG A CA 1
ATOM 2469 C C . ARG A 1 311 ? 19.109 30.75 -8.523 1 97.62 311 ARG A C 1
ATOM 2471 O O . ARG A 1 311 ? 19.578 29.859 -9.219 1 97.62 311 ARG A O 1
ATOM 2478 N N . GLY A 1 312 ? 17.969 30.656 -7.824 1 98.12 312 GLY A N 1
ATOM 2479 C CA . GLY A 1 312 ? 17.125 29.484 -7.992 1 98.12 312 GLY A CA 1
ATOM 2480 C C . GLY A 1 312 ? 16.672 29.266 -9.422 1 98.12 312 GLY A C 1
ATOM 2481 O O . GLY A 1 312 ? 16.656 28.141 -9.914 1 98.12 312 GLY A O 1
ATOM 2482 N N . ASN A 1 313 ? 16.359 30.344 -10.047 1 97.69 313 ASN A N 1
ATOM 2483 C CA . ASN A 1 313 ? 15.961 30.281 -11.453 1 97.69 313 ASN A CA 1
ATOM 2484 C C . ASN A 1 313 ? 17.125 29.875 -12.352 1 97.69 313 ASN A C 1
ATOM 2486 O O . ASN A 1 313 ? 16.938 29.156 -13.328 1 97.69 313 ASN A O 1
ATOM 2490 N N . LYS A 1 314 ? 18.25 30.406 -12.039 1 98 314 LYS A N 1
ATOM 2491 C CA . LYS A 1 314 ? 19.438 29.984 -12.766 1 98 314 LYS A CA 1
ATOM 2492 C C . LYS A 1 314 ? 19.672 28.484 -12.617 1 98 314 LYS A C 1
ATOM 2494 O O . LYS A 1 314 ? 20.062 27.812 -13.578 1 98 314 LYS A O 1
ATOM 2499 N N . PHE A 1 315 ? 19.453 28 -11.469 1 98.44 315 PHE A N 1
ATOM 2500 C CA . PHE A 1 315 ? 19.594 26.578 -11.227 1 98.44 315 PHE A CA 1
ATOM 2501 C C . PHE A 1 315 ? 18.594 25.781 -12.062 1 98.44 315 PHE A C 1
ATOM 2503 O O . PHE A 1 315 ? 18.953 24.75 -12.641 1 98.44 315 PHE A O 1
ATOM 2510 N N . ALA A 1 316 ? 17.375 26.203 -12.078 1 98.19 316 ALA A N 1
ATOM 2511 C CA . ALA A 1 316 ? 16.359 25.516 -12.867 1 98.19 316 ALA A CA 1
ATOM 2512 C C . ALA A 1 316 ? 16.797 25.359 -14.32 1 98.19 316 ALA A C 1
ATOM 2514 O O . ALA A 1 316 ? 16.656 24.281 -14.898 1 98.19 316 ALA A O 1
ATOM 2515 N N . THR A 1 317 ? 17.328 26.391 -14.844 1 97.44 317 THR A N 1
ATOM 2516 C CA . THR A 1 317 ? 17.812 26.359 -16.219 1 97.44 317 THR A CA 1
ATOM 2517 C C . THR A 1 317 ? 19 25.422 -16.359 1 97.44 317 THR A C 1
ATOM 2519 O O . THR A 1 317 ? 19.078 24.656 -17.328 1 97.44 317 THR A O 1
ATOM 2522 N N . ALA A 1 318 ? 19.906 25.547 -15.422 1 98.06 318 ALA A N 1
ATOM 2523 C CA . ALA A 1 318 ? 21.094 24.688 -15.438 1 98.06 318 ALA A CA 1
ATOM 2524 C C . ALA A 1 318 ? 20.703 23.219 -15.32 1 98.06 318 ALA A C 1
ATOM 2526 O O . ALA A 1 318 ? 21.328 22.344 -15.938 1 98.06 318 ALA A O 1
ATOM 2527 N N . LEU A 1 319 ? 19.75 22.922 -14.531 1 98.25 319 LEU A N 1
ATOM 2528 C CA . LEU A 1 319 ? 19.25 21.562 -14.367 1 98.25 319 LEU A CA 1
ATOM 2529 C C . LEU A 1 319 ? 18.719 21.016 -15.68 1 98.25 319 LEU A C 1
ATOM 2531 O O . LEU A 1 319 ? 18.969 19.859 -16.031 1 98.25 319 LEU A O 1
ATOM 2535 N N . GLY A 1 320 ? 17.953 21.844 -16.328 1 97.44 320 GLY A N 1
ATOM 2536 C CA . GLY A 1 320 ? 17.469 21.438 -17.641 1 97.44 320 GLY A CA 1
ATOM 2537 C C . GLY A 1 320 ? 18.562 21.062 -18.609 1 97.44 320 GLY A C 1
ATOM 2538 O O . GLY A 1 320 ? 18.484 20.047 -19.281 1 97.44 320 GLY A O 1
ATOM 2539 N N . LYS A 1 321 ? 19.578 21.906 -18.672 1 96.44 321 LYS A N 1
ATOM 2540 C CA . LYS A 1 321 ? 20.719 21.641 -19.531 1 96.44 321 LYS A CA 1
ATOM 2541 C C . LYS A 1 321 ? 21.422 20.344 -19.141 1 96.44 321 LYS A C 1
ATOM 2543 O O . LYS A 1 321 ? 21.797 19.547 -20.016 1 96.44 321 LYS A O 1
ATOM 2548 N N . TYR A 1 322 ? 21.578 20.188 -17.906 1 96.88 322 TYR A N 1
ATOM 2549 C CA . TYR A 1 322 ? 22.25 18.984 -17.391 1 96.88 322 TYR A CA 1
ATOM 2550 C C . TYR A 1 322 ? 21.484 17.734 -17.766 1 96.88 322 TYR A C 1
ATOM 2552 O O . TYR A 1 322 ? 22.062 16.766 -18.281 1 96.88 322 TYR A O 1
ATOM 2560 N N . ILE A 1 323 ? 20.234 17.688 -17.531 1 96.19 323 ILE A N 1
ATOM 2561 C CA . ILE A 1 323 ? 19.406 16.516 -17.781 1 96.19 323 ILE A CA 1
ATOM 2562 C C . ILE A 1 323 ? 19.359 16.219 -19.281 1 96.19 323 ILE A C 1
ATOM 2564 O O . ILE A 1 323 ? 19.453 15.055 -19.688 1 96.19 323 ILE A O 1
ATOM 2568 N N . ARG A 1 324 ? 19.266 17.203 -20.062 1 94.44 324 ARG A N 1
ATOM 2569 C CA . ARG A 1 324 ? 19.281 17.016 -21.5 1 94.44 324 ARG A CA 1
ATOM 2570 C C . ARG A 1 324 ? 20.594 16.422 -21.969 1 94.44 324 ARG A C 1
ATOM 2572 O O . ARG A 1 324 ? 20.625 15.555 -22.844 1 94.44 324 ARG A O 1
ATOM 2579 N N . SER A 1 325 ? 21.625 16.844 -21.344 1 94.19 325 SER A N 1
ATOM 2580 C CA . SER A 1 325 ? 22.953 16.359 -21.719 1 94.19 325 SER A CA 1
ATOM 2581 C C . SER A 1 325 ? 23.125 14.883 -21.359 1 94.19 325 SER A C 1
ATOM 2583 O O . SER A 1 325 ? 23.938 14.18 -21.969 1 94.19 325 SER A O 1
ATOM 2585 N N . GLN A 1 326 ? 22.469 14.391 -20.391 1 92.5 326 GLN A N 1
ATOM 2586 C CA . GLN A 1 326 ? 22.578 13.008 -19.938 1 92.5 326 GLN A CA 1
ATOM 2587 C C . GLN A 1 326 ? 21.859 12.055 -20.875 1 92.5 326 GLN A C 1
ATOM 2589 O O . GLN A 1 326 ? 22.094 10.852 -20.859 1 92.5 326 GLN A O 1
ATOM 2594 N N . SER A 1 327 ? 20.922 12.5 -21.719 1 91.44 327 SER A N 1
ATOM 2595 C CA . SER A 1 327 ? 20.156 11.703 -22.688 1 91.44 327 SER A CA 1
ATOM 2596 C C . SER A 1 327 ? 19.562 10.461 -22.016 1 91.44 327 SER A C 1
ATOM 2598 O O . SER A 1 327 ? 19.734 9.352 -22.516 1 91.44 327 SER A O 1
ATOM 2600 N N . ILE A 1 328 ? 18.922 10.641 -20.969 1 91.94 328 ILE A N 1
ATOM 2601 C CA . ILE A 1 328 ? 18.344 9.547 -20.203 1 91.94 328 ILE A CA 1
ATOM 2602 C C . ILE A 1 328 ? 17.078 9.055 -20.891 1 91.94 328 ILE A C 1
ATOM 2604 O O . ILE A 1 328 ? 16.125 9.82 -21.078 1 91.94 328 ILE A O 1
ATOM 2608 N N . PRO A 1 329 ? 17.078 7.812 -21.234 1 90.5 329 PRO A N 1
ATOM 2609 C CA . PRO A 1 329 ? 15.891 7.293 -21.906 1 90.5 329 PRO A CA 1
ATOM 2610 C C . PRO A 1 329 ? 14.672 7.215 -21 1 90.5 329 PRO A C 1
ATOM 2612 O O . PRO A 1 329 ? 14.797 6.832 -19.828 1 90.5 329 PRO A O 1
ATOM 2615 N N . ASP A 1 330 ? 13.484 7.594 -21.375 1 88.38 330 ASP A N 1
ATOM 2616 C CA . ASP A 1 330 ? 12.188 7.465 -20.719 1 88.38 330 ASP A CA 1
ATOM 2617 C C . ASP A 1 330 ? 12.227 8.039 -19.312 1 88.38 330 ASP A C 1
ATOM 2619 O O . ASP A 1 330 ? 11.734 7.406 -18.359 1 88.38 330 ASP A O 1
ATOM 2623 N N . LEU A 1 331 ? 12.867 9.164 -19.219 1 93.5 331 LEU A N 1
ATOM 2624 C CA . LEU A 1 331 ? 12.992 9.797 -17.906 1 93.5 331 LEU A CA 1
ATOM 2625 C C . LEU A 1 331 ? 11.656 10.352 -17.438 1 93.5 331 LEU A C 1
ATOM 2627 O O . LEU A 1 331 ? 10.984 11.078 -18.188 1 93.5 331 LEU A O 1
ATOM 2631 N N . LYS A 1 332 ? 11.273 9.953 -16.25 1 93.06 332 LYS A N 1
ATOM 2632 C CA . LYS A 1 332 ? 10.117 10.555 -15.578 1 93.06 332 LYS A CA 1
ATOM 2633 C C . LYS A 1 332 ? 10.555 11.625 -14.578 1 93.06 332 LYS A C 1
ATOM 2635 O O . LYS A 1 332 ? 11.562 11.461 -13.891 1 93.06 332 LYS A O 1
ATOM 2640 N N . VAL A 1 333 ? 9.781 12.758 -14.547 1 95.75 333 VAL A N 1
ATOM 2641 C CA . VAL A 1 333 ? 10.094 13.844 -13.625 1 95.75 333 VAL A CA 1
ATOM 2642 C C . VAL A 1 333 ? 8.953 14.023 -12.625 1 95.75 333 VAL A C 1
ATOM 2644 O O . VAL A 1 333 ? 7.789 14.133 -13.016 1 95.75 333 VAL A O 1
ATOM 2647 N N . TRP A 1 334 ? 9.352 14 -11.312 1 95.31 334 TRP A N 1
ATOM 2648 C CA . TRP A 1 334 ? 8.367 14.156 -10.242 1 95.31 334 TRP A CA 1
ATOM 2649 C C . TRP A 1 334 ? 8.633 15.414 -9.43 1 95.31 334 TRP A C 1
ATOM 2651 O O . TRP A 1 334 ? 9.789 15.758 -9.164 1 95.31 334 TRP A O 1
ATOM 2661 N N . THR A 1 335 ? 7.543 16.125 -9.102 1 94.69 335 THR A N 1
ATOM 2662 C CA . THR A 1 335 ? 7.633 17.297 -8.242 1 94.69 335 THR A CA 1
ATOM 2663 C C . THR A 1 335 ? 6.598 17.219 -7.121 1 94.69 335 THR A C 1
ATOM 2665 O O . THR A 1 335 ? 5.68 16.406 -7.168 1 94.69 335 THR A O 1
ATOM 2668 N N . SER A 1 336 ? 6.898 18.047 -6.094 1 92.06 336 SER A N 1
ATOM 2669 C CA . SER A 1 336 ? 5.836 18.297 -5.125 1 92.06 336 SER A CA 1
ATOM 2670 C C . SER A 1 336 ? 4.773 19.219 -5.691 1 92.06 336 SER A C 1
ATOM 2672 O O . SER A 1 336 ? 4.801 19.562 -6.875 1 92.06 336 SER A O 1
ATOM 2674 N N . HIS A 1 337 ? 3.824 19.625 -4.844 1 82.88 337 HIS A N 1
ATOM 2675 C CA . HIS A 1 337 ? 2.797 20.578 -5.254 1 82.88 337 HIS A CA 1
ATOM 2676 C C . HIS A 1 337 ? 3.211 22 -4.926 1 82.88 337 HIS A C 1
ATOM 2678 O O . HIS A 1 337 ? 2.461 22.953 -5.191 1 82.88 337 HIS A O 1
ATOM 2684 N N . MET A 1 338 ? 4.348 22.172 -4.434 1 88.62 338 MET A N 1
ATOM 2685 C CA . MET A 1 338 ? 4.762 23.5 -4.004 1 88.62 338 MET A CA 1
ATOM 2686 C C . MET A 1 338 ? 5.359 24.297 -5.164 1 88.62 338 MET A C 1
ATOM 2688 O O . MET A 1 338 ? 5.969 23.703 -6.062 1 88.62 338 MET A O 1
ATOM 2692 N N . LYS A 1 339 ? 5.266 25.547 -5.117 1 89.31 339 LYS A N 1
ATOM 2693 C CA . LYS A 1 339 ? 5.633 26.453 -6.195 1 89.31 339 LYS A CA 1
ATOM 2694 C C . LYS A 1 339 ? 7.105 26.312 -6.57 1 89.31 339 LYS A C 1
ATOM 2696 O O . LYS A 1 339 ? 7.449 26.281 -7.754 1 89.31 339 LYS A O 1
ATOM 2701 N N . ARG A 1 340 ? 7.949 26.234 -5.637 1 95.44 340 ARG A N 1
ATOM 2702 C CA . ARG A 1 340 ? 9.391 26.25 -5.887 1 95.44 340 ARG A CA 1
ATOM 2703 C C . ARG A 1 340 ? 9.828 25 -6.652 1 95.44 340 ARG A C 1
ATOM 2705 O O . ARG A 1 340 ? 10.711 25.062 -7.508 1 95.44 340 ARG A O 1
ATOM 2712 N N . THR A 1 341 ? 9.242 23.797 -6.332 1 96.62 341 THR A N 1
ATOM 2713 C CA . THR A 1 341 ? 9.602 22.578 -7.07 1 96.62 341 THR A CA 1
ATOM 2714 C C . THR A 1 341 ? 9.031 22.625 -8.484 1 96.62 341 THR A C 1
ATOM 2716 O O . THR A 1 341 ? 9.688 22.188 -9.43 1 96.62 341 THR A O 1
ATOM 2719 N N . ILE A 1 342 ? 7.898 23.203 -8.633 1 92.56 342 ILE A N 1
ATOM 2720 C CA . ILE A 1 342 ? 7.262 23.328 -9.938 1 92.56 342 ILE A CA 1
ATOM 2721 C C . ILE A 1 342 ? 8.07 24.266 -10.82 1 92.56 342 ILE A C 1
ATOM 2723 O O . ILE A 1 342 ? 8.391 23.922 -11.969 1 92.56 342 ILE A O 1
ATOM 2727 N N . GLN A 1 343 ? 8.391 25.391 -10.266 1 95.94 343 GLN A N 1
ATOM 2728 C CA . GLN A 1 343 ? 9.188 26.359 -11.008 1 95.94 343 GLN A CA 1
ATOM 2729 C C . GLN A 1 343 ? 10.523 25.75 -11.445 1 95.94 343 GLN A C 1
ATOM 2731 O O . GLN A 1 343 ? 11 26.016 -12.547 1 95.94 343 GLN A O 1
ATOM 2736 N N . THR A 1 344 ? 11.086 24.969 -10.578 1 98.44 344 THR A N 1
ATOM 2737 C CA . THR A 1 344 ? 12.352 24.312 -10.914 1 98.44 344 THR A CA 1
ATOM 2738 C C . THR A 1 344 ? 12.156 23.328 -12.07 1 98.44 344 THR A C 1
ATOM 2740 O O . THR A 1 344 ? 12.977 23.281 -12.992 1 98.44 344 THR A O 1
ATOM 2743 N N . ALA A 1 345 ? 11.117 22.547 -12.031 1 97.25 345 ALA A N 1
ATOM 2744 C CA . ALA A 1 345 ? 10.844 21.547 -13.07 1 97.25 345 ALA A CA 1
ATOM 2745 C C . ALA A 1 345 ? 10.547 22.219 -14.406 1 97.25 345 ALA A C 1
ATOM 2747 O O . ALA A 1 345 ? 10.82 21.641 -15.469 1 97.25 345 ALA A O 1
ATOM 2748 N N . GLU A 1 346 ? 9.953 23.391 -14.359 1 94.56 346 GLU A N 1
ATOM 2749 C CA . GLU A 1 346 ? 9.625 24.109 -15.578 1 94.56 346 GLU A CA 1
ATOM 2750 C C . GLU A 1 346 ? 10.883 24.438 -16.391 1 94.56 346 GLU A C 1
ATOM 2752 O O . GLU A 1 346 ? 10.82 24.562 -17.609 1 94.56 346 GLU A O 1
ATOM 2757 N N . GLY A 1 347 ? 11.984 24.547 -15.75 1 94.81 347 GLY A N 1
ATOM 2758 C CA . GLY A 1 347 ? 13.25 24.781 -16.422 1 94.81 347 GLY A CA 1
ATOM 2759 C C . GLY A 1 347 ? 13.68 23.609 -17.297 1 94.81 347 GLY A C 1
ATOM 2760 O O . GLY A 1 347 ? 14.539 23.781 -18.172 1 94.81 347 GLY A O 1
ATOM 2761 N N . LEU A 1 348 ? 13.141 22.453 -17.062 1 95.38 348 LEU A N 1
ATOM 2762 C CA . LEU A 1 348 ? 13.492 21.266 -17.828 1 95.38 348 LEU A CA 1
ATOM 2763 C C . LEU A 1 348 ? 12.75 21.25 -19.156 1 95.38 348 LEU A C 1
ATOM 2765 O O . LEU A 1 348 ? 13.195 20.594 -20.109 1 95.38 348 LEU A O 1
ATOM 2769 N N . ASP A 1 349 ? 11.625 21.812 -19.297 1 90.38 349 ASP A N 1
ATOM 2770 C CA . ASP A 1 349 ? 10.773 21.859 -20.484 1 90.38 349 ASP A CA 1
ATOM 2771 C C . ASP A 1 349 ? 10.297 20.469 -20.875 1 90.38 349 ASP A C 1
ATOM 2773 O O . ASP A 1 349 ? 10.391 20.078 -22.047 1 90.38 349 ASP A O 1
ATOM 2777 N N . VAL A 1 350 ? 10.078 19.641 -19.906 1 90.31 350 VAL A N 1
ATOM 2778 C CA . VAL A 1 350 ? 9.516 18.297 -20.094 1 90.31 350 VAL A CA 1
ATOM 2779 C C . VAL A 1 350 ? 8.312 18.109 -19.172 1 90.31 350 VAL A C 1
ATOM 2781 O O . VAL A 1 350 ? 8.156 18.844 -18.188 1 90.31 350 VAL A O 1
ATOM 2784 N N . PRO A 1 351 ? 7.457 17.219 -19.562 1 87.69 351 PRO A N 1
ATOM 2785 C CA . PRO A 1 351 ? 6.328 16.938 -18.672 1 87.69 351 PRO A CA 1
ATOM 2786 C C . PRO A 1 351 ? 6.766 16.391 -17.312 1 87.69 351 PRO A C 1
ATOM 2788 O O . PRO A 1 351 ? 7.777 15.695 -17.219 1 87.69 351 PRO A O 1
ATOM 2791 N N . TYR A 1 352 ? 6.07 16.828 -16.297 1 88.88 352 TYR A N 1
ATOM 2792 C CA . TYR A 1 352 ? 6.352 16.359 -14.945 1 88.88 352 TYR A CA 1
ATOM 2793 C C . TYR A 1 352 ? 5.066 15.969 -14.227 1 88.88 352 TYR A C 1
ATOM 2795 O O . TYR A 1 352 ? 3.975 16.391 -14.617 1 88.88 352 TYR A O 1
ATOM 2803 N N . GLU A 1 353 ? 5.246 15.078 -13.242 1 83.5 353 GLU A N 1
ATOM 2804 C CA . GLU A 1 353 ? 4.133 14.625 -12.414 1 83.5 353 GLU A CA 1
ATOM 2805 C C . GLU A 1 353 ? 4.227 15.188 -11 1 83.5 353 GLU A C 1
ATOM 2807 O O . GLU A 1 353 ? 5.297 15.164 -10.391 1 83.5 353 GLU A O 1
ATOM 2812 N N . GLN A 1 354 ? 3.08 15.68 -10.523 1 83.06 354 GLN A N 1
ATOM 2813 C CA . GLN A 1 354 ? 3.057 16.266 -9.18 1 83.06 354 GLN A CA 1
ATOM 2814 C C . GLN A 1 354 ? 2.525 15.266 -8.156 1 83.06 354 GLN A C 1
ATOM 2816 O O . GLN A 1 354 ? 1.508 14.617 -8.391 1 83.06 354 GLN A O 1
ATOM 2821 N N . TRP A 1 355 ? 3.342 15.18 -7.027 1 80.81 355 TRP A N 1
ATOM 2822 C CA . TRP A 1 355 ? 2.965 14.32 -5.914 1 80.81 355 TRP A CA 1
ATOM 2823 C C . TRP A 1 355 ? 2.781 15.125 -4.633 1 80.81 355 TRP A C 1
ATOM 2825 O O . TRP A 1 355 ? 3.709 15.797 -4.176 1 80.81 355 TRP A O 1
ATOM 2835 N N . LYS A 1 356 ? 1.654 15.039 -4.051 1 77.12 356 LYS A N 1
ATOM 2836 C CA . LYS A 1 356 ? 1.443 15.703 -2.77 1 77.12 356 LYS A CA 1
ATOM 2837 C C . LYS A 1 356 ? 2.348 15.109 -1.69 1 77.12 356 LYS A C 1
ATOM 2839 O O . LYS A 1 356 ? 2.811 15.828 -0.801 1 77.12 356 LYS A O 1
ATOM 2844 N N . ALA A 1 357 ? 2.578 13.836 -1.816 1 83.12 357 ALA A N 1
ATOM 2845 C CA . ALA A 1 357 ? 3.422 13.133 -0.853 1 83.12 357 ALA A CA 1
ATOM 2846 C C . ALA A 1 357 ? 4.832 13.711 -0.834 1 83.12 357 ALA A C 1
ATOM 2848 O O . ALA A 1 357 ? 5.578 13.516 0.128 1 83.12 357 ALA A O 1
ATOM 2849 N N . LEU A 1 358 ? 5.191 14.477 -1.837 1 92.69 358 LEU A N 1
ATOM 2850 C CA . LEU A 1 358 ? 6.535 15.031 -1.938 1 92.69 358 LEU A CA 1
ATOM 2851 C C . LEU A 1 358 ? 6.59 16.438 -1.348 1 92.69 358 LEU A C 1
ATOM 2853 O O . LEU A 1 358 ? 7.652 17.062 -1.323 1 92.69 358 LEU A O 1
ATOM 2857 N N . ASN A 1 359 ? 5.535 16.906 -0.796 1 88.88 359 ASN A N 1
ATOM 2858 C CA . ASN A 1 359 ? 5.562 18.219 -0.145 1 88.88 359 ASN A CA 1
ATOM 2859 C C . ASN A 1 359 ? 6.531 18.234 1.034 1 88.88 359 ASN A C 1
ATOM 2861 O O . ASN A 1 359 ? 6.773 17.203 1.661 1 88.88 359 ASN A O 1
ATOM 2865 N N . GLU A 1 360 ? 7.004 19.406 1.297 1 92.12 360 GLU A N 1
ATOM 2866 C CA . GLU A 1 360 ? 7.926 19.562 2.418 1 92.12 360 GLU A CA 1
ATOM 2867 C C . GLU A 1 360 ? 7.238 19.234 3.744 1 92.12 360 GLU A C 1
ATOM 2869 O O . GLU A 1 360 ? 6.008 19.234 3.828 1 92.12 360 GLU A O 1
ATOM 2874 N N . ILE A 1 361 ? 8.109 18.906 4.711 1 88.94 361 ILE A N 1
ATOM 2875 C CA . ILE A 1 361 ? 7.625 18.609 6.051 1 88.94 361 ILE A CA 1
ATOM 2876 C C . ILE A 1 361 ? 6.82 19.797 6.582 1 88.94 361 ILE A C 1
ATOM 2878 O O . ILE A 1 361 ? 7.215 20.953 6.395 1 88.94 361 ILE A O 1
ATOM 2882 N N . ASP A 1 362 ? 5.734 19.547 7.168 1 81.06 362 ASP A N 1
ATOM 2883 C CA . ASP A 1 362 ? 4.902 20.594 7.754 1 81.06 362 ASP A CA 1
ATOM 2884 C C . ASP A 1 362 ? 5.457 21.047 9.102 1 81.06 362 ASP A C 1
ATOM 2886 O O . ASP A 1 362 ? 5.461 20.281 10.07 1 81.06 362 ASP A O 1
ATOM 2890 N N . ALA A 1 363 ? 5.891 22.297 9.211 1 82.81 363 ALA A N 1
ATOM 2891 C CA . ALA A 1 363 ? 6.492 22.812 10.438 1 82.81 363 ALA A CA 1
ATOM 2892 C C . ALA A 1 363 ? 5.426 23.375 11.375 1 82.81 363 ALA A C 1
ATOM 2894 O O . ALA A 1 363 ? 5.746 24.016 12.375 1 82.81 363 ALA A O 1
ATOM 2895 N N . GLY A 1 364 ? 4.199 23.172 10.961 1 74.69 364 GLY A N 1
ATOM 2896 C CA . GLY A 1 364 ? 3.109 23.578 11.836 1 74.69 364 GLY A CA 1
ATOM 2897 C C . GLY A 1 364 ? 3.15 25.047 12.211 1 74.69 364 GLY A C 1
ATOM 2898 O O . GLY A 1 364 ? 3.223 25.906 11.336 1 74.69 364 GLY A O 1
ATOM 2899 N N . VAL A 1 365 ? 3.189 25.344 13.555 1 70.06 365 VAL A N 1
ATOM 2900 C CA . VAL A 1 365 ? 3.143 26.719 14.047 1 70.06 365 VAL A CA 1
ATOM 2901 C C . VAL A 1 365 ? 4.457 27.422 13.734 1 70.06 365 VAL A C 1
ATOM 2903 O O . VAL A 1 365 ? 4.535 28.656 13.781 1 70.06 365 VAL A O 1
ATOM 2906 N N . CYS A 1 366 ? 5.434 26.672 13.398 1 80.31 366 CYS A N 1
ATOM 2907 C CA . CYS A 1 366 ? 6.754 27.25 13.164 1 80.31 366 CYS A CA 1
ATOM 2908 C C . CYS A 1 366 ? 6.938 27.625 11.703 1 80.31 366 CYS A C 1
ATOM 2910 O O . CYS A 1 366 ? 7.996 28.125 11.312 1 80.31 366 CYS A O 1
ATOM 2912 N N . GLU A 1 367 ? 5.93 27.438 10.914 1 82.56 367 GLU A N 1
ATOM 2913 C CA . GLU A 1 367 ? 6.008 27.781 9.5 1 82.56 367 GLU A CA 1
ATOM 2914 C C . GLU A 1 367 ? 6.383 29.25 9.32 1 82.56 367 GLU A C 1
ATOM 2916 O O . GLU A 1 367 ? 5.914 30.109 10.062 1 82.56 367 GLU A O 1
ATOM 2921 N N . ASP A 1 368 ? 7.281 29.484 8.414 1 83.38 368 ASP A N 1
ATOM 2922 C CA . ASP A 1 368 ? 7.699 30.812 7.992 1 83.38 368 ASP A CA 1
ATOM 2923 C C . ASP A 1 368 ? 8.508 31.516 9.086 1 83.38 368 ASP A C 1
ATOM 2925 O O . ASP A 1 368 ? 8.562 32.75 9.133 1 83.38 368 ASP A O 1
ATOM 2929 N N . MET A 1 369 ? 9.039 30.75 9.945 1 87.31 369 MET A N 1
ATOM 2930 C CA . MET A 1 369 ? 9.898 31.312 10.992 1 87.31 369 MET A CA 1
ATOM 2931 C C . MET A 1 369 ? 11.352 30.922 10.766 1 87.31 369 MET A C 1
ATOM 2933 O O . MET A 1 369 ? 11.641 29.891 10.141 1 87.31 369 MET A O 1
ATOM 2937 N N . THR A 1 370 ? 12.203 31.75 11.273 1 89.94 370 THR A N 1
ATOM 2938 C CA . THR A 1 370 ? 13.609 31.391 11.336 1 89.94 370 THR A CA 1
ATOM 2939 C C . THR A 1 370 ? 13.891 30.516 12.555 1 89.94 370 THR A C 1
ATOM 2941 O O . THR A 1 370 ? 13.094 30.469 13.492 1 89.94 370 THR A O 1
ATOM 2944 N N . TYR A 1 371 ? 15 29.891 12.5 1 86.56 371 TYR A N 1
ATOM 2945 C CA . TYR A 1 371 ? 15.352 29.062 13.656 1 86.56 371 TYR A CA 1
ATOM 2946 C C . TYR A 1 371 ? 15.539 29.922 14.898 1 86.56 371 TYR A C 1
ATOM 2948 O O . TYR A 1 371 ? 15.219 29.484 16.016 1 86.56 371 TYR A O 1
ATOM 2956 N N . GLU A 1 372 ? 16.016 31.031 14.703 1 87.69 372 GLU A N 1
ATOM 2957 C CA . GLU A 1 372 ? 16.172 31.969 15.812 1 87.69 372 GLU A CA 1
ATOM 2958 C C . GLU A 1 372 ? 14.828 32.375 16.406 1 87.69 372 GLU A C 1
ATOM 2960 O O . GLU A 1 372 ? 14.672 32.406 17.625 1 87.69 372 GLU A O 1
ATOM 2965 N N . GLU A 1 373 ? 13.93 32.594 15.539 1 89.06 373 GLU A N 1
ATOM 2966 C CA . GLU A 1 373 ? 12.586 32.938 15.984 1 89.06 373 GLU A CA 1
ATOM 2967 C C . GLU A 1 373 ? 11.945 31.766 16.734 1 89.06 373 GLU A C 1
ATOM 2969 O O . GLU A 1 373 ? 11.242 31.969 17.719 1 89.06 373 GLU A O 1
ATOM 2974 N N . ILE A 1 374 ? 12.156 30.609 16.281 1 87.5 374 ILE A N 1
ATOM 2975 C CA . ILE A 1 374 ? 11.602 29.422 16.938 1 87.5 374 ILE A CA 1
ATOM 2976 C C . ILE A 1 374 ? 12.219 29.25 18.312 1 87.5 374 ILE A C 1
ATOM 2978 O O . ILE A 1 374 ? 11.516 28.953 19.281 1 87.5 374 ILE A O 1
ATOM 2982 N N . GLN A 1 375 ? 13.492 29.453 18.406 1 86.88 375 GLN A N 1
ATOM 2983 C CA . GLN A 1 375 ? 14.18 29.344 19.688 1 86.88 375 GLN A CA 1
ATOM 2984 C C . GLN A 1 375 ? 13.641 30.375 20.688 1 86.88 375 GLN A C 1
ATOM 2986 O O . GLN A 1 375 ? 13.492 30.078 21.875 1 86.88 375 GLN A O 1
ATOM 2991 N N . ASP A 1 376 ? 13.305 31.453 20.25 1 89.75 376 ASP A N 1
ATOM 2992 C CA . ASP A 1 376 ? 12.828 32.531 21.094 1 89.75 376 ASP A CA 1
ATOM 2993 C C . ASP A 1 376 ? 11.367 32.344 21.484 1 89.75 376 ASP A C 1
ATOM 2995 O O . ASP A 1 376 ? 10.992 32.531 22.656 1 89.75 376 ASP A O 1
ATOM 2999 N N . ASN A 1 377 ? 10.641 31.953 20.516 1 85.69 377 ASN A N 1
ATOM 3000 C CA . ASN A 1 377 ? 9.195 31.875 20.734 1 85.69 377 ASN A CA 1
ATOM 3001 C C . ASN A 1 377 ? 8.781 30.531 21.297 1 85.69 377 ASN A C 1
ATOM 3003 O O . ASN A 1 377 ? 7.75 30.422 21.969 1 85.69 377 ASN A O 1
ATOM 3007 N N . TYR A 1 378 ? 9.562 29.5 20.953 1 85.38 378 TYR A N 1
ATOM 3008 C CA . TYR A 1 378 ? 9.242 28.141 21.391 1 85.38 378 TYR A CA 1
ATOM 3009 C C . TYR A 1 378 ? 10.484 27.406 21.859 1 85.38 378 TYR A C 1
ATOM 3011 O O . TYR A 1 378 ? 10.844 26.359 21.312 1 85.38 378 TYR A O 1
ATOM 3019 N N . PRO A 1 379 ? 11.031 27.875 22.938 1 86.19 379 PRO A N 1
ATOM 3020 C CA . PRO A 1 379 ? 12.305 27.297 23.391 1 86.19 379 PRO A CA 1
ATOM 3021 C C . PRO A 1 379 ? 12.188 25.812 23.75 1 86.19 379 PRO A C 1
ATOM 3023 O O . PRO A 1 379 ? 13.109 25.047 23.5 1 86.19 379 PRO A O 1
ATOM 3026 N N . GLU A 1 380 ? 11.078 25.469 24.297 1 82.88 380 GLU A N 1
ATOM 3027 C CA . GLU A 1 380 ? 10.898 24.062 24.656 1 82.88 380 GLU A CA 1
ATOM 3028 C C . GLU A 1 380 ? 10.844 23.172 23.422 1 82.88 380 GLU A C 1
ATOM 3030 O O . GLU A 1 380 ? 11.43 22.094 23.391 1 82.88 380 GLU A O 1
ATOM 3035 N N . GLU A 1 381 ? 10.172 23.672 22.453 1 80.44 381 GLU A N 1
ATOM 3036 C CA . GLU A 1 381 ? 10.078 22.922 21.203 1 80.44 381 GLU A CA 1
ATOM 3037 C C . GLU A 1 381 ? 11.453 22.781 20.547 1 80.44 381 GLU A C 1
ATOM 3039 O O . GLU A 1 381 ? 11.766 21.734 19.984 1 80.44 381 GLU A O 1
ATOM 3044 N N . PHE A 1 382 ? 12.125 23.781 20.656 1 82.88 382 PHE A N 1
ATOM 3045 C CA . PHE A 1 382 ? 13.461 23.797 20.078 1 82.88 382 PHE A CA 1
ATOM 3046 C C . PHE A 1 382 ? 14.352 22.75 20.75 1 82.88 382 PHE A C 1
ATOM 3048 O O . PHE A 1 382 ? 15.078 22.016 20.078 1 82.88 382 PHE A O 1
ATOM 3055 N N . ALA A 1 383 ? 14.258 22.641 21.969 1 83.62 383 ALA A N 1
ATOM 3056 C CA . ALA A 1 383 ? 15.039 21.688 22.75 1 83.62 383 ALA A CA 1
ATOM 3057 C C . ALA A 1 383 ? 14.578 20.25 22.469 1 83.62 383 ALA A C 1
ATOM 3059 O O . ALA A 1 383 ? 15.406 19.344 22.344 1 83.62 383 ALA A O 1
ATOM 3060 N N . LEU A 1 384 ? 13.32 20.125 22.422 1 81.38 384 LEU A N 1
ATOM 3061 C CA . LEU A 1 384 ? 12.758 18.812 22.141 1 81.38 384 LEU A CA 1
ATOM 3062 C C . LEU A 1 384 ? 13.195 18.297 20.781 1 81.38 384 LEU A C 1
ATOM 3064 O O . LEU A 1 384 ? 13.477 17.109 20.609 1 81.38 384 LEU A O 1
ATOM 3068 N N . ARG A 1 385 ? 13.211 19.141 19.875 1 86 385 ARG A N 1
ATOM 3069 C CA . ARG A 1 385 ? 13.633 18.781 18.531 1 86 385 ARG A CA 1
ATOM 3070 C C . ARG A 1 385 ? 15.086 18.328 18.516 1 86 385 ARG A C 1
ATOM 3072 O O . ARG A 1 385 ? 15.43 17.344 17.859 1 86 385 ARG A O 1
ATOM 3079 N N . ASP A 1 386 ? 15.852 19.016 19.25 1 83.12 386 ASP A N 1
ATOM 3080 C CA . ASP A 1 386 ? 17.281 18.703 19.281 1 83.12 386 ASP A CA 1
ATOM 3081 C C . ASP A 1 386 ? 17.531 17.359 19.969 1 83.12 386 ASP A C 1
ATOM 3083 O O . ASP A 1 386 ? 18.5 16.656 19.656 1 83.12 386 ASP A O 1
ATOM 3087 N N . GLN A 1 387 ? 16.672 17.047 20.797 1 83.69 387 GLN A N 1
ATOM 3088 C CA . GLN A 1 387 ? 16.828 15.789 21.531 1 83.69 387 GLN A CA 1
ATOM 3089 C C . GLN A 1 387 ? 16.516 14.586 20.641 1 83.69 387 GLN A C 1
ATOM 3091 O O . GLN A 1 387 ? 17.234 13.586 20.672 1 83.69 387 GLN A O 1
ATOM 3096 N N . ASP A 1 388 ? 15.484 14.633 19.938 1 87.38 388 ASP A N 1
ATOM 3097 C CA . ASP A 1 388 ? 15.07 13.562 19.031 1 87.38 388 ASP A CA 1
ATOM 3098 C C . ASP A 1 388 ? 14.422 14.125 17.766 1 87.38 388 ASP A C 1
ATOM 3100 O O . ASP A 1 388 ? 13.195 14.078 17.625 1 87.38 388 ASP A O 1
ATOM 3104 N N . LYS A 1 389 ? 15.273 14.461 16.922 1 89.56 389 LYS A N 1
ATOM 3105 C CA . LYS A 1 389 ? 14.828 15.172 15.727 1 89.56 389 LYS A CA 1
ATOM 3106 C C . LYS A 1 389 ? 13.922 14.289 14.867 1 89.56 389 LYS A C 1
ATOM 3108 O O . LYS A 1 389 ? 12.992 14.773 14.234 1 89.56 389 LYS A O 1
ATOM 3113 N N . TYR A 1 390 ? 14.195 13.062 14.898 1 89.5 390 TYR A N 1
ATOM 3114 C CA . TYR A 1 390 ? 13.43 12.148 14.055 1 89.5 390 TYR A CA 1
ATOM 3115 C C . TYR A 1 390 ? 11.992 12.047 14.531 1 89.5 390 TYR A C 1
ATOM 3117 O O . TYR A 1 390 ? 11.055 12.047 13.719 1 89.5 390 TYR A O 1
ATOM 3125 N N . ARG A 1 391 ? 11.805 12.016 15.781 1 84.56 391 ARG A N 1
ATOM 3126 C CA . ARG A 1 391 ? 10.469 11.766 16.328 1 84.56 391 ARG A CA 1
ATOM 3127 C C . ARG A 1 391 ? 9.805 13.07 16.75 1 84.56 391 ARG A C 1
ATOM 3129 O O . ARG A 1 391 ? 8.602 13.102 17 1 84.56 391 ARG A O 1
ATOM 3136 N N . TYR A 1 392 ? 10.641 14.062 16.797 1 83.81 392 TYR A N 1
ATOM 3137 C CA . TYR A 1 392 ? 10.078 15.352 17.156 1 83.81 392 TYR A CA 1
ATOM 3138 C C . TYR A 1 392 ? 9.023 15.797 16.156 1 83.81 392 TYR A C 1
ATOM 3140 O O . TYR A 1 392 ? 9.258 15.758 14.945 1 83.81 392 TYR A O 1
ATOM 3148 N N . ARG A 1 393 ? 7.934 16.109 16.688 1 76.31 393 ARG A N 1
ATOM 3149 C CA . ARG A 1 393 ? 6.836 16.609 15.875 1 76.31 393 ARG A CA 1
ATOM 3150 C C . ARG A 1 393 ? 6.582 18.094 16.141 1 76.31 393 ARG A C 1
ATOM 3152 O O . ARG A 1 393 ? 6.402 18.484 17.297 1 76.31 393 ARG A O 1
ATOM 3159 N N . TYR A 1 394 ? 6.617 18.859 15.117 1 77.69 394 TYR A N 1
ATOM 3160 C CA . TYR A 1 394 ? 6.242 20.266 15.266 1 77.69 394 TYR A CA 1
ATOM 3161 C C . TYR A 1 394 ? 4.809 20.391 15.773 1 77.69 394 TYR A C 1
ATOM 3163 O O . TYR A 1 394 ? 3.924 19.641 15.352 1 77.69 394 TYR A O 1
ATOM 3171 N N . PRO A 1 395 ? 4.711 21.281 16.703 1 66.12 395 PRO A N 1
ATOM 3172 C CA . PRO A 1 395 ? 3.322 21.5 17.109 1 66.12 395 PRO A CA 1
ATOM 3173 C C . PRO A 1 395 ? 2.393 21.766 15.938 1 66.12 395 PRO A C 1
ATOM 3175 O O . PRO A 1 395 ? 2.637 22.703 15.156 1 66.12 395 PRO A O 1
ATOM 3178 N N . LYS A 1 396 ? 1.435 20.984 15.719 1 60.09 396 LYS A N 1
ATOM 3179 C CA . LYS A 1 396 ? 0.476 21.062 14.617 1 60.09 396 LYS A CA 1
ATOM 3180 C C . LYS A 1 396 ? 1.144 20.75 13.281 1 60.09 396 LYS A C 1
ATOM 3182 O O . LYS A 1 396 ? 0.695 21.219 12.234 1 60.09 396 LYS A O 1
ATOM 3187 N N . GLY A 1 397 ? 2.262 20.125 13.445 1 75.06 397 GLY A N 1
ATOM 3188 C CA . GLY A 1 397 ? 3.006 19.797 12.242 1 75.06 397 GLY A CA 1
ATOM 3189 C C . GLY A 1 397 ? 3.33 18.312 12.141 1 75.06 397 GLY A C 1
ATOM 3190 O O . GLY A 1 397 ? 2.529 17.469 12.539 1 75.06 397 GLY A O 1
ATOM 3191 N N . GLU A 1 398 ? 4.41 18.047 11.328 1 78.5 398 GLU A N 1
ATOM 3192 C CA . GLU A 1 398 ? 4.824 16.672 11.078 1 78.5 398 GLU A CA 1
ATOM 3193 C C . GLU A 1 398 ? 6.203 16.391 11.672 1 78.5 398 GLU A C 1
ATOM 3195 O O . GLU A 1 398 ? 6.953 17.312 11.969 1 78.5 398 GLU A O 1
ATOM 3200 N N . SER A 1 399 ? 6.422 15.172 11.906 1 83.12 399 SER A N 1
ATOM 3201 C CA . SER A 1 399 ? 7.762 14.68 12.227 1 83.12 399 SER A CA 1
ATOM 3202 C C . SER A 1 399 ? 8.406 14.008 11.023 1 83.12 399 SER A C 1
ATOM 3204 O O . SER A 1 399 ? 7.746 13.773 10.008 1 83.12 399 SER A O 1
ATOM 3206 N N . TYR A 1 400 ? 9.664 13.758 11.133 1 89.62 400 TYR A N 1
ATOM 3207 C CA . TYR A 1 400 ? 10.312 12.945 10.109 1 89.62 400 TYR A CA 1
ATOM 3208 C C . TYR A 1 400 ? 9.664 11.57 10.016 1 89.62 400 TYR A C 1
ATOM 3210 O O . TYR A 1 400 ? 9.562 10.992 8.93 1 89.62 400 TYR A O 1
ATOM 3218 N N . GLU A 1 401 ? 9.273 11.117 11.094 1 83.12 401 GLU A N 1
ATOM 3219 C CA . GLU A 1 401 ? 8.609 9.82 11.117 1 83.12 401 GLU A CA 1
ATOM 3220 C C . GLU A 1 401 ? 7.324 9.852 10.289 1 83.12 401 GLU A C 1
ATOM 3222 O O . GLU A 1 401 ? 7.047 8.922 9.531 1 83.12 401 GLU A O 1
ATOM 3227 N N . ASP A 1 402 ? 6.59 10.922 10.445 1 78.62 402 ASP A N 1
ATOM 3228 C CA . ASP A 1 402 ? 5.383 11.102 9.648 1 78.62 402 ASP A CA 1
ATOM 3229 C C . ASP A 1 402 ? 5.715 11.188 8.156 1 78.62 402 ASP A C 1
ATOM 3231 O O . ASP A 1 402 ? 5.008 10.625 7.324 1 78.62 402 ASP A O 1
ATOM 3235 N N . LEU A 1 403 ? 6.695 11.914 7.922 1 88.19 403 LEU A N 1
ATOM 3236 C CA . LEU A 1 403 ? 7.133 12.102 6.543 1 88.19 403 LEU A CA 1
ATOM 3237 C C . LEU A 1 403 ? 7.504 10.766 5.906 1 88.19 403 LEU A C 1
ATOM 3239 O O . LEU A 1 403 ? 7.141 10.5 4.758 1 88.19 403 LEU A O 1
ATOM 3243 N N . VAL A 1 404 ? 8.164 9.945 6.613 1 87.81 404 VAL A N 1
ATOM 3244 C CA . VAL A 1 404 ? 8.578 8.633 6.133 1 87.81 404 VAL A CA 1
ATOM 3245 C C . VAL A 1 404 ? 7.348 7.801 5.781 1 87.81 404 VAL A C 1
ATOM 3247 O O . VAL A 1 404 ? 7.316 7.133 4.746 1 87.81 404 VAL A O 1
ATOM 3250 N N . GLN A 1 405 ? 6.391 7.938 6.52 1 79.06 405 GLN A N 1
ATOM 3251 C CA . GLN A 1 405 ? 5.172 7.168 6.297 1 79.06 405 GLN A CA 1
ATOM 3252 C C . GLN A 1 405 ? 4.465 7.617 5.02 1 79.06 405 GLN A C 1
ATOM 3254 O O . GLN A 1 405 ? 4.051 6.789 4.207 1 79.06 405 GLN A O 1
ATOM 3259 N N . ARG A 1 406 ? 4.379 8.875 4.844 1 81.62 406 ARG A N 1
ATOM 3260 C CA . ARG A 1 406 ? 3.611 9.336 3.689 1 81.62 406 ARG A CA 1
ATOM 3261 C C . ARG A 1 406 ? 4.422 9.195 2.404 1 81.62 406 ARG A C 1
ATOM 3263 O O . ARG A 1 406 ? 3.869 9.281 1.306 1 81.62 406 ARG A O 1
ATOM 3270 N N . LEU A 1 407 ? 5.688 8.953 2.539 1 90.44 407 LEU A N 1
ATOM 3271 C CA . LEU A 1 407 ? 6.531 8.797 1.359 1 90.44 407 LEU A CA 1
ATOM 3272 C C . LEU A 1 407 ? 6.566 7.344 0.897 1 90.44 407 LEU A C 1
ATOM 3274 O O . LEU A 1 407 ? 7.152 7.031 -0.139 1 90.44 407 LEU A O 1
ATOM 3278 N N . GLU A 1 408 ? 5.918 6.469 1.523 1 85.69 408 GLU A N 1
ATOM 3279 C CA . GLU A 1 408 ? 5.961 5.051 1.177 1 85.69 408 GLU A CA 1
ATOM 3280 C C . GLU A 1 408 ? 5.484 4.82 -0.255 1 85.69 408 GLU A C 1
ATOM 3282 O O . GLU A 1 408 ? 6.141 4.121 -1.028 1 85.69 408 GLU A O 1
ATOM 3287 N N . PRO A 1 409 ? 4.426 5.445 -0.664 1 81.56 409 PRO A N 1
ATOM 3288 C CA . PRO A 1 409 ? 4.016 5.25 -2.055 1 81.56 409 PRO A CA 1
ATOM 3289 C C . PRO A 1 409 ? 5.055 5.742 -3.057 1 81.56 409 PRO A C 1
ATOM 3291 O O . PRO A 1 409 ? 5.203 5.164 -4.137 1 81.56 409 PRO A O 1
ATOM 3294 N N . VAL A 1 410 ? 5.727 6.75 -2.684 1 89.38 410 VAL A N 1
ATOM 3295 C CA . VAL A 1 410 ? 6.77 7.289 -3.553 1 89.38 410 VAL A CA 1
ATOM 3296 C C . VAL A 1 410 ? 7.906 6.281 -3.682 1 89.38 410 VAL A C 1
ATOM 3298 O O . VAL A 1 410 ? 8.391 6.016 -4.785 1 89.38 410 VAL A O 1
ATOM 3301 N N . ILE A 1 411 ? 8.273 5.719 -2.574 1 91.88 411 ILE A N 1
ATOM 3302 C CA . ILE A 1 411 ? 9.344 4.73 -2.564 1 91.88 411 ILE A CA 1
ATOM 3303 C C . ILE A 1 411 ? 8.938 3.518 -3.395 1 91.88 411 ILE A C 1
ATOM 3305 O O . ILE A 1 411 ? 9.742 2.975 -4.152 1 91.88 411 ILE A O 1
ATOM 3309 N N . MET A 1 412 ? 7.738 3.133 -3.244 1 86.56 412 MET A N 1
ATOM 3310 C CA . MET A 1 412 ? 7.242 1.991 -4.008 1 86.56 412 MET A CA 1
ATOM 3311 C C . MET A 1 412 ? 7.328 2.258 -5.504 1 86.56 412 MET A C 1
ATOM 3313 O O . MET A 1 412 ? 7.746 1.388 -6.273 1 86.56 412 MET A O 1
ATOM 3317 N N . GLU A 1 413 ? 7 3.412 -5.859 1 86.25 413 GLU A N 1
ATOM 3318 C CA . GLU A 1 413 ? 7.039 3.764 -7.273 1 86.25 413 GLU A CA 1
ATOM 3319 C C . GLU A 1 413 ? 8.477 3.896 -7.773 1 86.25 413 GLU A C 1
ATOM 3321 O O . GLU A 1 413 ? 8.781 3.533 -8.906 1 86.25 413 GLU A O 1
ATOM 3326 N N . LEU A 1 414 ? 9.312 4.441 -6.941 1 92.12 414 LEU A N 1
ATOM 3327 C CA . LEU A 1 414 ? 10.719 4.559 -7.309 1 92.12 414 LEU A CA 1
ATOM 3328 C C . LEU A 1 414 ? 11.344 3.184 -7.523 1 92.12 414 LEU A C 1
ATOM 3330 O O . LEU A 1 414 ? 12.211 3.018 -8.383 1 92.12 414 LEU A O 1
ATOM 3334 N N . GLU A 1 415 ? 10.898 2.217 -6.727 1 89.06 415 GLU A N 1
ATOM 3335 C CA . GLU A 1 415 ? 11.398 0.852 -6.871 1 89.06 415 GLU A CA 1
ATOM 3336 C C . GLU A 1 415 ? 10.867 0.202 -8.148 1 89.06 415 GLU A C 1
ATOM 3338 O O . GLU A 1 415 ? 11.539 -0.633 -8.75 1 89.06 415 GLU A O 1
ATOM 3343 N N . ARG A 1 416 ? 9.789 0.625 -8.516 1 84.25 416 ARG A N 1
ATOM 3344 C CA . ARG A 1 416 ? 9.141 0.016 -9.672 1 84.25 416 ARG A CA 1
ATOM 3345 C C . ARG A 1 416 ? 9.633 0.644 -10.969 1 84.25 416 ARG A C 1
ATOM 3347 O O . ARG A 1 416 ? 9.844 -0.056 -11.961 1 84.25 416 ARG A O 1
ATOM 3354 N N . GLN A 1 417 ? 9.852 1.9 -10.984 1 84.81 417 GLN A N 1
ATOM 3355 C CA . GLN A 1 417 ? 10.211 2.635 -12.195 1 84.81 417 GLN A CA 1
ATOM 3356 C C . GLN A 1 417 ? 11.695 2.465 -12.523 1 84.81 417 GLN A C 1
ATOM 3358 O O . GLN A 1 417 ? 12.445 1.907 -11.727 1 84.81 417 GLN A O 1
ATOM 3363 N N . GLU A 1 418 ? 11.969 2.873 -13.719 1 88.62 418 GLU A N 1
ATOM 3364 C CA . GLU A 1 418 ? 13.359 2.809 -14.148 1 88.62 418 GLU A CA 1
ATOM 3365 C C . GLU A 1 418 ? 14.086 4.117 -13.852 1 88.62 418 GLU A C 1
ATOM 3367 O O . GLU A 1 418 ? 14.484 4.371 -12.711 1 88.62 418 GLU A O 1
ATOM 3372 N N . ASN A 1 419 ? 14.078 5.066 -14.82 1 94 419 ASN A N 1
ATO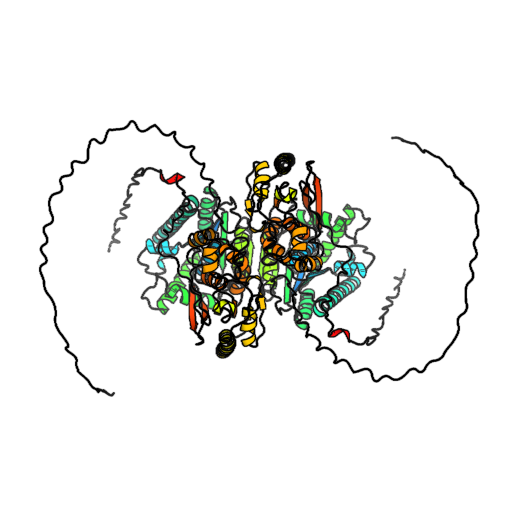M 3373 C CA . ASN A 1 419 ? 14.773 6.328 -14.602 1 94 419 ASN A CA 1
ATOM 3374 C C . ASN A 1 419 ? 13.812 7.43 -14.172 1 94 419 ASN A C 1
ATOM 3376 O O . ASN A 1 419 ? 12.836 7.719 -14.859 1 94 419 ASN A O 1
ATOM 3380 N N . VAL A 1 420 ? 14.125 8.008 -12.992 1 96.06 420 VAL A N 1
ATOM 3381 C CA . VAL A 1 420 ? 13.25 9.023 -12.43 1 96.06 420 VAL A CA 1
ATOM 3382 C C . VAL A 1 420 ? 14.086 10.188 -11.891 1 96.06 420 VAL A C 1
ATOM 3384 O O . VAL A 1 420 ? 15.141 9.969 -11.289 1 96.06 420 VAL A O 1
ATOM 3387 N N . LEU A 1 421 ? 13.648 11.406 -12.164 1 98.25 421 LEU A N 1
ATOM 3388 C CA . LEU A 1 421 ? 14.148 12.602 -11.492 1 98.25 421 LEU A CA 1
ATOM 3389 C C . LEU A 1 421 ? 13.117 13.141 -10.5 1 98.25 421 LEU A C 1
ATOM 3391 O O . LEU A 1 421 ? 11.992 13.469 -10.883 1 98.25 421 LEU A O 1
ATOM 3395 N N . VAL A 1 422 ? 13.531 13.211 -9.281 1 98.31 422 VAL A N 1
ATOM 3396 C CA . VAL A 1 422 ? 12.656 13.75 -8.242 1 98.31 422 VAL A CA 1
ATOM 3397 C C . VAL A 1 422 ? 13.164 15.117 -7.805 1 98.31 422 VAL A C 1
ATOM 3399 O O . VAL A 1 422 ? 14.273 15.234 -7.27 1 98.31 422 VAL A O 1
ATOM 3402 N N . ILE A 1 423 ? 12.367 16.141 -8.047 1 98.62 423 ILE A N 1
ATOM 3403 C CA . ILE A 1 423 ? 12.633 17.484 -7.531 1 98.62 423 ILE A CA 1
ATOM 3404 C C . ILE A 1 423 ? 11.828 17.703 -6.258 1 98.62 423 ILE A C 1
ATOM 3406 O O . ILE A 1 423 ? 10.594 17.812 -6.301 1 98.62 423 ILE A O 1
ATOM 3410 N N . CYS A 1 424 ? 12.562 17.766 -5.18 1 97.94 424 CYS A N 1
ATOM 3411 C CA . CYS A 1 424 ? 11.852 17.781 -3.902 1 97.94 424 CYS A CA 1
ATOM 3412 C C . CYS A 1 424 ? 12.5 18.75 -2.93 1 97.94 424 CYS A C 1
ATOM 3414 O O . CYS A 1 424 ? 13.062 19.781 -3.346 1 97.94 424 CYS A O 1
ATOM 3416 N N . HIS A 1 425 ? 12.25 18.578 -1.64 1 97.56 425 HIS A N 1
ATOM 3417 C CA . HIS A 1 425 ? 12.68 19.469 -0.566 1 97.56 425 HIS A CA 1
ATOM 3418 C C . HIS A 1 425 ? 13.688 18.781 0.349 1 97.56 425 HIS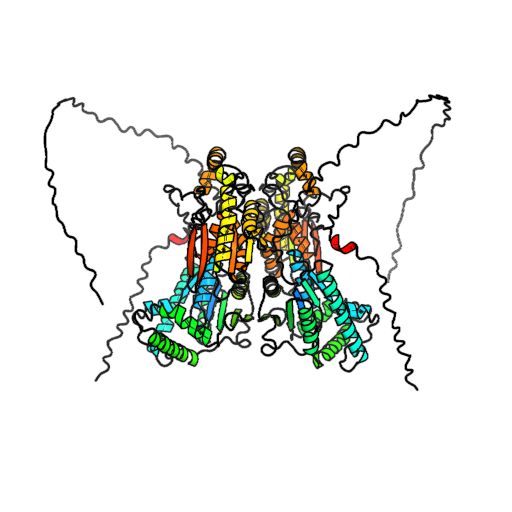 A C 1
ATOM 3420 O O . HIS A 1 425 ? 14.031 17.609 0.138 1 97.56 425 HIS A O 1
ATOM 3426 N N . GLN A 1 426 ? 14.203 19.5 1.256 1 96.81 426 GLN A N 1
ATOM 3427 C CA . GLN A 1 426 ? 15.297 19.016 2.094 1 96.81 426 GLN A CA 1
ATOM 3428 C C . GLN A 1 426 ? 14.867 17.797 2.908 1 96.81 426 GLN A C 1
ATOM 3430 O O . GLN A 1 426 ? 15.5 16.75 2.832 1 96.81 426 GLN A O 1
ATOM 3435 N N . ALA A 1 427 ? 13.797 17.984 3.697 1 96.38 427 ALA A N 1
ATOM 3436 C CA . ALA A 1 427 ? 13.383 16.875 4.562 1 96.38 427 ALA A CA 1
ATOM 3437 C C . ALA A 1 427 ? 12.977 15.664 3.74 1 96.38 427 ALA A C 1
ATOM 3439 O O . ALA A 1 427 ? 13.281 14.523 4.109 1 96.38 427 ALA A O 1
ATOM 3440 N N . VAL A 1 428 ? 12.328 15.883 2.645 1 97.06 428 VAL A N 1
ATOM 3441 C CA . VAL A 1 428 ? 11.867 14.805 1.771 1 97.06 428 VAL A CA 1
ATOM 3442 C C . VAL A 1 428 ? 13.078 14.078 1.174 1 97.06 428 VAL A C 1
ATOM 3444 O O . VAL A 1 428 ? 13.133 12.852 1.182 1 97.06 428 VAL A O 1
ATOM 3447 N N . MET A 1 429 ? 14.016 14.844 0.715 1 97.88 429 MET A N 1
ATOM 3448 C CA . MET A 1 429 ? 15.211 14.266 0.111 1 97.88 429 MET A CA 1
ATOM 3449 C C . MET A 1 429 ? 15.977 13.422 1.126 1 97.88 429 MET A C 1
ATOM 3451 O O . MET A 1 429 ? 16.5 12.367 0.785 1 97.88 429 MET A O 1
ATOM 3455 N N . ARG A 1 430 ? 16.047 13.922 2.352 1 97.5 430 ARG A N 1
ATOM 3456 C CA . ARG A 1 430 ? 16.703 13.164 3.414 1 97.5 430 ARG A CA 1
ATOM 3457 C C . ARG A 1 430 ? 16.062 11.789 3.582 1 97.5 430 ARG A C 1
ATOM 3459 O O . ARG A 1 430 ? 16.75 10.781 3.707 1 97.5 430 ARG A O 1
ATOM 3466 N N . CYS A 1 431 ? 14.773 11.789 3.578 1 96.44 431 CYS A N 1
ATOM 3467 C CA . CYS A 1 431 ? 14.047 10.531 3.775 1 96.44 431 CYS A CA 1
ATOM 3468 C C . CYS A 1 431 ? 14.297 9.57 2.619 1 96.44 431 CYS A C 1
ATOM 3470 O O . CYS A 1 431 ? 14.539 8.383 2.836 1 96.44 431 CYS A O 1
ATOM 3472 N N . LEU A 1 432 ? 14.227 10.078 1.389 1 96.56 432 LEU A N 1
ATOM 3473 C CA . LEU A 1 432 ? 14.445 9.242 0.218 1 96.56 432 LEU A CA 1
ATOM 3474 C C . LEU A 1 432 ? 15.867 8.695 0.199 1 96.56 432 LEU A C 1
ATOM 3476 O O . LEU A 1 432 ? 16.078 7.508 -0.053 1 96.56 432 LEU A O 1
ATOM 3480 N N . LEU A 1 433 ? 16.766 9.586 0.521 1 96.06 433 LEU A N 1
ATOM 3481 C CA . LEU A 1 433 ? 18.172 9.188 0.556 1 96.06 433 LEU A CA 1
ATOM 3482 C C . LEU A 1 433 ? 18.406 8.141 1.639 1 96.06 433 LEU A C 1
ATOM 3484 O O . LEU A 1 433 ? 19.156 7.18 1.424 1 96.06 433 LEU A O 1
ATOM 3488 N N . ALA A 1 434 ? 17.812 8.398 2.727 1 94.94 434 ALA A N 1
ATOM 3489 C CA . ALA A 1 434 ? 17.984 7.457 3.836 1 94.94 434 ALA A CA 1
ATOM 3490 C C . ALA A 1 434 ? 17.5 6.062 3.447 1 94.94 434 ALA A C 1
ATOM 3492 O O . ALA A 1 434 ? 18.125 5.062 3.82 1 94.94 434 ALA A O 1
ATOM 3493 N N . TYR A 1 435 ? 16.391 5.965 2.744 1 94.12 435 TYR A N 1
ATOM 3494 C CA . TYR A 1 435 ? 15.883 4.668 2.305 1 94.12 435 TYR A CA 1
ATOM 3495 C C . TYR A 1 435 ? 16.891 3.965 1.405 1 94.12 435 TYR A C 1
ATOM 3497 O O . TYR A 1 435 ? 17.266 2.82 1.664 1 94.12 435 TYR A O 1
ATOM 3505 N N . PHE A 1 436 ? 17.406 4.629 0.43 1 93.44 436 PHE A N 1
ATOM 3506 C CA . PHE A 1 436 ? 18.234 3.984 -0.572 1 93.44 436 PHE A CA 1
ATOM 3507 C C . PHE A 1 436 ? 19.625 3.703 -0.012 1 93.44 436 PHE A C 1
ATOM 3509 O O . PHE A 1 436 ? 20.312 2.771 -0.455 1 93.44 436 PHE A O 1
ATOM 3516 N N . LEU A 1 437 ? 20 4.484 0.999 1 92.5 437 LEU A N 1
ATOM 3517 C CA . LEU A 1 437 ? 21.328 4.293 1.582 1 92.5 437 LEU A CA 1
ATOM 3518 C C . LEU A 1 437 ? 21.234 3.482 2.869 1 92.5 437 LEU A C 1
ATOM 3520 O O . LEU A 1 437 ? 22.25 3.299 3.561 1 92.5 437 LEU A O 1
ATOM 3524 N N . ASP A 1 438 ? 20.094 3.07 3.215 1 89.69 438 ASP A N 1
ATOM 3525 C CA . ASP A 1 438 ? 19.859 2.242 4.395 1 89.69 438 ASP A CA 1
ATOM 3526 C C . ASP A 1 438 ? 20.359 2.938 5.66 1 89.69 438 ASP A C 1
ATOM 3528 O O . ASP A 1 438 ? 21.141 2.365 6.422 1 89.69 438 ASP A O 1
ATOM 3532 N N . LYS A 1 439 ? 19.953 4.188 5.746 1 90.94 439 LYS A N 1
ATOM 3533 C CA . LYS A 1 439 ? 20.312 4.961 6.934 1 90.94 439 LYS A CA 1
ATOM 3534 C C . LYS A 1 439 ? 19.266 4.793 8.031 1 90.94 439 LYS A C 1
ATOM 3536 O O . LYS A 1 439 ? 18.078 4.59 7.746 1 90.94 439 LYS A O 1
ATOM 3541 N N . SER A 1 440 ? 19.703 4.859 9.234 1 87.81 440 SER A N 1
ATOM 3542 C CA . SER A 1 440 ? 18.812 4.695 10.383 1 87.81 440 SER A CA 1
ATOM 3543 C C . SER A 1 440 ? 17.984 5.949 10.617 1 87.81 440 SER A C 1
ATOM 3545 O O . SER A 1 440 ? 18.266 7.008 10.062 1 87.81 440 SER A O 1
ATOM 3547 N N . ALA A 1 441 ? 17.031 5.77 11.477 1 87.81 441 ALA A N 1
ATOM 3548 C CA . ALA A 1 441 ? 16.172 6.875 11.867 1 87.81 441 ALA A CA 1
ATOM 3549 C C . ALA A 1 441 ? 16.969 7.992 12.539 1 87.81 441 ALA A C 1
ATOM 3551 O O . ALA A 1 441 ? 16.641 9.172 12.383 1 87.81 441 ALA A O 1
ATOM 3552 N N . GLU A 1 442 ? 17.984 7.637 13.188 1 87.88 442 GLU A N 1
ATOM 3553 C CA . GLU A 1 442 ? 18.812 8.609 13.898 1 87.88 442 GLU A CA 1
ATOM 3554 C C . GLU A 1 442 ? 19.672 9.414 12.938 1 87.88 442 GLU A C 1
ATOM 3556 O O . GLU A 1 442 ? 19.938 10.594 13.18 1 87.88 442 GLU A O 1
ATOM 3561 N N . GLU A 1 443 ? 20.062 8.812 11.883 1 92.06 443 GLU A N 1
ATOM 3562 C CA . GLU A 1 443 ? 20.953 9.445 10.922 1 92.06 443 GLU A CA 1
ATOM 3563 C C . GLU A 1 443 ? 20.172 10.266 9.898 1 92.06 443 GLU A C 1
ATOM 3565 O O . GLU A 1 443 ? 20.672 11.266 9.375 1 92.06 443 GLU A O 1
ATOM 3570 N N . LEU A 1 444 ? 18.984 9.875 9.656 1 93.81 444 LEU A N 1
ATOM 3571 C CA . LEU A 1 444 ? 18.141 10.352 8.562 1 93.81 444 LEU A CA 1
ATOM 3572 C C . LEU A 1 444 ? 18 11.867 8.609 1 93.81 444 LEU A C 1
ATOM 3574 O O . LEU A 1 444 ? 18.281 12.555 7.629 1 93.81 444 LEU A O 1
ATOM 3578 N N . PRO A 1 445 ? 17.734 12.469 9.836 1 94.62 445 PRO A N 1
ATOM 3579 C CA . PRO A 1 445 ? 17.453 13.906 9.867 1 94.62 445 PRO A CA 1
ATOM 3580 C C . PRO A 1 445 ? 18.688 14.758 9.633 1 94.62 445 PRO A C 1
ATOM 3582 O O . PRO A 1 445 ? 18.594 15.969 9.43 1 94.62 445 PRO A O 1
ATOM 3585 N N . TYR A 1 446 ? 19.859 14.148 9.562 1 93.81 446 TYR A N 1
ATOM 3586 C CA . TYR A 1 446 ? 21.094 14.93 9.516 1 93.81 446 TYR A CA 1
ATOM 3587 C C . TYR A 1 446 ? 21.828 14.695 8.195 1 93.81 446 TYR A C 1
ATOM 3589 O O . TYR A 1 446 ? 22.938 15.188 8.008 1 93.81 446 TYR A O 1
ATOM 3597 N N . LEU A 1 447 ? 21.219 13.977 7.324 1 95.06 447 LEU A N 1
ATOM 3598 C CA . LEU A 1 447 ? 21.828 13.766 6.016 1 95.06 447 LEU A CA 1
ATOM 3599 C C . LEU A 1 447 ? 21.953 15.086 5.262 1 95.06 447 LEU A C 1
ATOM 3601 O O . LEU A 1 447 ? 21.047 15.922 5.301 1 95.06 447 LEU A O 1
ATOM 3605 N N . LYS A 1 448 ? 23.078 15.281 4.613 1 94.19 448 LYS A N 1
ATOM 3606 C CA . LYS A 1 448 ? 23.328 16.516 3.881 1 94.19 448 LYS A CA 1
ATOM 3607 C C . LYS A 1 448 ? 22.672 16.484 2.504 1 94.19 448 LYS A C 1
ATOM 3609 O O . LYS A 1 448 ? 22.938 15.578 1.707 1 94.19 448 LYS A O 1
ATOM 3614 N N . CYS A 1 449 ? 21.828 17.406 2.242 1 95.75 449 CYS A N 1
ATOM 3615 C CA . CYS A 1 449 ? 21.125 17.594 0.976 1 95.75 449 CYS A CA 1
ATOM 3616 C C . CYS A 1 449 ? 21.25 19.016 0.481 1 95.75 449 CYS A C 1
ATOM 3618 O O . CYS A 1 449 ? 20.297 19.797 0.567 1 95.75 449 CYS A O 1
ATOM 3620 N N . PRO A 1 450 ? 22.375 19.359 -0.087 1 95.75 450 PRO A N 1
ATOM 3621 C CA . PRO A 1 450 ? 22.625 20.75 -0.471 1 95.75 450 PRO A CA 1
ATOM 3622 C C . PRO A 1 450 ? 21.766 21.203 -1.646 1 95.75 450 PRO A C 1
ATOM 3624 O O . PRO A 1 450 ? 21.375 20.391 -2.482 1 95.75 450 PRO A O 1
ATOM 3627 N N . LEU A 1 451 ? 21.547 22.5 -1.648 1 97.44 451 LEU A N 1
ATOM 3628 C CA . LEU A 1 451 ? 20.891 23.109 -2.795 1 97.44 451 LEU A CA 1
ATOM 3629 C C . LEU A 1 451 ? 21.797 23.078 -4.023 1 97.44 451 LEU A C 1
ATOM 3631 O O . LEU A 1 451 ? 23.016 23.094 -3.896 1 97.44 451 LEU A O 1
ATOM 3635 N N . HIS A 1 452 ? 21.125 23.016 -5.184 1 98.06 452 HIS A N 1
ATOM 3636 C CA . HIS A 1 452 ? 21.75 23.188 -6.492 1 98.06 452 HIS A CA 1
ATOM 3637 C C . HIS A 1 452 ? 22.719 22.047 -6.797 1 98.06 452 HIS A C 1
ATOM 3639 O O . HIS A 1 452 ? 23.734 22.25 -7.48 1 98.06 452 HIS A O 1
ATOM 3645 N N . THR A 1 453 ? 22.5 20.953 -6.176 1 97.88 453 THR A N 1
ATOM 3646 C CA . THR A 1 453 ? 23.25 19.703 -6.379 1 97.88 453 THR A CA 1
ATOM 3647 C C . THR A 1 453 ? 22.312 18.562 -6.766 1 97.88 453 THR A C 1
ATOM 3649 O O . THR A 1 453 ? 21.219 18.422 -6.188 1 97.88 453 THR A O 1
ATOM 3652 N N . VAL A 1 454 ? 22.734 17.797 -7.785 1 98.12 454 VAL A N 1
ATOM 3653 C CA . VAL A 1 454 ? 21.984 16.625 -8.211 1 98.12 454 VAL A CA 1
ATOM 3654 C C . VAL A 1 454 ? 22.672 15.352 -7.715 1 98.12 454 VAL A C 1
ATOM 3656 O O . VAL A 1 454 ? 23.875 15.172 -7.918 1 98.12 454 VAL A O 1
ATOM 3659 N N . LEU A 1 455 ? 21.938 14.531 -6.992 1 98.06 455 LEU A N 1
ATOM 3660 C CA . LEU A 1 455 ? 22.453 13.227 -6.582 1 98.06 455 LEU A CA 1
ATOM 3661 C C . LEU A 1 455 ? 21.953 12.133 -7.523 1 98.06 455 LEU A C 1
ATOM 3663 O O . LEU A 1 455 ? 20.75 11.961 -7.707 1 98.06 455 LEU A O 1
ATOM 3667 N N . LYS A 1 456 ? 22.859 11.484 -8.086 1 97.25 456 LYS A N 1
ATOM 3668 C CA . LYS A 1 456 ? 22.562 10.336 -8.945 1 97.25 456 LYS A CA 1
ATOM 3669 C C . LYS A 1 456 ? 22.703 9.031 -8.18 1 97.25 456 LYS A C 1
ATOM 3671 O O . LYS A 1 456 ? 23.797 8.672 -7.73 1 97.25 456 LYS A O 1
ATOM 3676 N N . LEU A 1 457 ? 21.562 8.367 -8 1 96.25 457 LEU A N 1
ATOM 3677 C CA . LEU A 1 457 ? 21.531 7.094 -7.289 1 96.25 457 LEU A CA 1
ATOM 3678 C C . LEU A 1 457 ? 21.438 5.926 -8.266 1 96.25 457 LEU A C 1
ATOM 3680 O O . LEU A 1 457 ? 20.547 5.895 -9.117 1 96.25 457 LEU A O 1
ATOM 3684 N N . THR A 1 458 ? 22.297 5.004 -8.125 1 92.12 458 THR A N 1
ATOM 3685 C CA . THR A 1 458 ? 22.297 3.777 -8.914 1 92.12 458 THR A CA 1
ATOM 3686 C C . THR A 1 458 ? 22.203 2.553 -8.008 1 92.12 458 THR A C 1
ATOM 3688 O O . THR A 1 458 ? 23.203 2.105 -7.453 1 92.12 458 THR A O 1
ATOM 3691 N N . PRO A 1 459 ? 20.969 2.016 -7.926 1 85.44 459 PRO A N 1
ATOM 3692 C CA . PRO A 1 459 ? 20.812 0.821 -7.094 1 85.44 459 PRO A CA 1
ATOM 3693 C C . PRO A 1 459 ? 21.609 -0.374 -7.625 1 85.44 459 PRO A C 1
ATOM 3695 O O . PRO A 1 459 ? 21.641 -0.605 -8.836 1 85.44 459 PRO A O 1
ATOM 3698 N N . VAL A 1 460 ? 22.281 -1.022 -6.719 1 76.69 460 VAL A N 1
ATOM 3699 C CA . VAL A 1 460 ? 22.984 -2.26 -7.023 1 76.69 460 VAL A CA 1
ATOM 3700 C C . VAL A 1 460 ? 22.562 -3.354 -6.047 1 76.69 460 VAL A C 1
ATOM 3702 O O . VAL A 1 460 ? 21.75 -3.113 -5.152 1 76.69 460 VAL A O 1
ATOM 3705 N N . ALA A 1 461 ? 22.922 -4.578 -6.227 1 67 461 ALA A N 1
ATOM 3706 C CA . ALA A 1 461 ? 22.453 -5.734 -5.465 1 67 461 ALA A CA 1
ATOM 3707 C C . ALA A 1 461 ? 22.656 -5.516 -3.965 1 67 461 ALA A C 1
ATOM 3709 O O . ALA A 1 461 ? 21.766 -5.828 -3.168 1 67 461 ALA A O 1
ATOM 3710 N N . TYR A 1 462 ? 23.797 -4.941 -3.57 1 68.62 462 TYR A N 1
ATOM 3711 C CA . TYR A 1 462 ? 24.078 -4.871 -2.141 1 68.62 462 TYR A CA 1
ATOM 3712 C C . TYR A 1 462 ? 24.047 -3.432 -1.647 1 68.62 462 TYR A C 1
ATOM 3714 O O . TYR A 1 462 ? 24.516 -3.131 -0.55 1 68.62 462 TYR A O 1
ATOM 3722 N N . GLY A 1 463 ? 23.5 -2.58 -2.502 1 77.25 463 GLY A N 1
ATOM 3723 C CA . GLY A 1 463 ? 23.469 -1.197 -2.053 1 77.25 463 GLY A CA 1
ATOM 3724 C C . GLY A 1 463 ? 23.094 -0.222 -3.154 1 77.25 463 GLY A C 1
ATOM 3725 O O . GLY A 1 463 ? 22.344 -0.567 -4.066 1 77.25 463 GLY A O 1
ATOM 3726 N N . CYS A 1 464 ? 23.516 0.981 -2.863 1 88.62 464 CYS A N 1
ATOM 3727 C CA . CYS A 1 464 ? 23.219 2.061 -3.799 1 88.62 464 CYS A CA 1
ATOM 3728 C C . CYS A 1 464 ? 24.422 2.98 -3.965 1 88.62 464 CYS A C 1
ATOM 3730 O O . CYS A 1 464 ? 25 3.445 -2.979 1 88.62 464 CYS A O 1
ATOM 3732 N N . LYS A 1 465 ? 24.875 3.125 -5.242 1 91 465 LYS A N 1
ATOM 3733 C CA . LYS A 1 465 ? 25.953 4.074 -5.551 1 91 465 LYS A CA 1
ATOM 3734 C C . LYS A 1 465 ? 25.406 5.492 -5.68 1 91 465 LYS A C 1
ATOM 3736 O O . LYS A 1 465 ? 24.375 5.711 -6.328 1 91 465 LYS A O 1
ATOM 3741 N N . VAL A 1 466 ? 26.094 6.434 -5.031 1 95.12 466 VAL A N 1
ATOM 3742 C CA . VAL A 1 466 ? 25.641 7.82 -5.062 1 95.12 466 VAL A CA 1
ATOM 3743 C C . VAL A 1 466 ? 26.719 8.703 -5.699 1 95.12 466 VAL A C 1
ATOM 3745 O O . VAL A 1 466 ? 27.875 8.648 -5.309 1 95.12 466 VAL A O 1
ATOM 3748 N N . GLU A 1 467 ? 26.344 9.406 -6.715 1 96.25 467 GLU A N 1
ATOM 3749 C CA . GLU A 1 467 ? 27.172 10.438 -7.328 1 96.25 467 GLU A CA 1
ATOM 3750 C C . GLU A 1 467 ? 26.562 11.82 -7.125 1 96.25 467 GLU A C 1
ATOM 3752 O O . GLU A 1 467 ? 25.375 12.031 -7.391 1 96.25 467 GLU A O 1
ATOM 3757 N N . SER A 1 468 ? 27.375 12.719 -6.625 1 96.94 468 SER A N 1
ATOM 3758 C CA . SER A 1 468 ? 26.922 14.086 -6.391 1 96.94 468 SER A CA 1
ATOM 3759 C C . SER A 1 468 ? 27.438 15.023 -7.477 1 96.94 468 SER A C 1
ATOM 3761 O O . SER A 1 468 ? 28.641 15.094 -7.73 1 96.94 468 SER A O 1
ATOM 3763 N N . VAL A 1 469 ? 26.547 15.773 -8.109 1 97.19 469 VAL A N 1
ATOM 3764 C CA . VAL A 1 469 ? 26.891 16.703 -9.172 1 97.19 469 VAL A CA 1
ATOM 3765 C C . VAL A 1 469 ? 26.422 18.109 -8.812 1 97.19 469 VAL A C 1
ATOM 3767 O O . VAL A 1 469 ? 25.234 18.406 -8.867 1 97.19 469 VAL A O 1
ATOM 3770 N N . PHE A 1 470 ? 27.312 18.953 -8.531 1 96.88 470 PHE A N 1
ATOM 3771 C CA . PHE A 1 470 ? 27.031 20.359 -8.297 1 96.88 470 PHE A CA 1
ATOM 3772 C C . PHE A 1 470 ? 26.922 21.109 -9.609 1 96.88 470 PHE A C 1
ATOM 3774 O O . PHE A 1 470 ? 27.797 21.016 -10.469 1 96.88 470 PHE A O 1
ATOM 3781 N N . LEU A 1 471 ? 25.891 21.844 -9.859 1 96.69 471 LEU A N 1
ATOM 3782 C CA . LEU A 1 471 ? 25.641 22.453 -11.164 1 96.69 471 LEU A CA 1
ATOM 3783 C C . LEU A 1 471 ? 26.203 23.859 -11.227 1 96.69 471 LEU A C 1
ATOM 3785 O O . LEU A 1 471 ? 25.797 24.672 -12.062 1 96.69 471 LEU A O 1
ATOM 3789 N N . ASN A 1 472 ? 27.047 24.25 -10.328 1 93.88 472 ASN A N 1
ATOM 3790 C CA . ASN A 1 472 ? 27.891 25.453 -10.344 1 93.88 472 ASN A CA 1
ATOM 3791 C C . ASN A 1 472 ? 27.062 26.719 -10.227 1 93.88 472 ASN A C 1
ATOM 3793 O O . ASN A 1 472 ? 27.281 27.688 -10.961 1 93.88 472 ASN A O 1
ATOM 3797 N N . ILE A 1 473 ? 26.031 26.703 -9.492 1 96.75 473 ILE A N 1
ATOM 3798 C CA . ILE A 1 473 ? 25.266 27.859 -9.078 1 96.75 473 ILE A CA 1
ATOM 3799 C C . ILE A 1 473 ? 25.297 27.984 -7.559 1 96.75 473 ILE A C 1
ATOM 3801 O O . ILE A 1 473 ? 24.906 27.062 -6.848 1 96.75 473 ILE A O 1
ATOM 3805 N N . GLU A 1 474 ? 25.75 29.078 -7.117 1 94.44 474 GLU A N 1
ATOM 3806 C CA . GLU A 1 474 ? 25.859 29.266 -5.676 1 94.44 474 GLU A CA 1
ATOM 3807 C C . GLU A 1 474 ? 24.484 29.281 -5.02 1 94.44 474 GLU A C 1
ATOM 3809 O O . GLU A 1 474 ? 23.484 29.672 -5.652 1 94.44 474 GLU A O 1
ATOM 3814 N N . ALA A 1 475 ? 24.453 28.797 -3.818 1 94.75 475 ALA A N 1
ATOM 3815 C CA . ALA A 1 475 ? 23.234 28.828 -3.027 1 94.75 475 ALA A CA 1
ATOM 3816 C C . ALA A 1 475 ? 23.547 28.938 -1.537 1 94.75 475 ALA A C 1
ATOM 3818 O O . ALA A 1 475 ? 24.672 28.703 -1.115 1 94.75 475 ALA A O 1
ATOM 3819 N N . VAL A 1 476 ? 22.578 29.328 -0.814 1 92.81 476 VAL A N 1
ATOM 3820 C CA . VAL A 1 476 ? 22.75 29.406 0.634 1 92.81 476 VAL A CA 1
ATOM 3821 C C . VAL A 1 476 ? 22.844 28 1.222 1 92.81 476 VAL A C 1
ATOM 3823 O O . VAL A 1 476 ? 22.375 27.031 0.619 1 92.81 476 VAL A O 1
ATOM 3826 N N . ASN A 1 477 ? 23.5 27.922 2.328 1 88.19 477 ASN A N 1
ATOM 3827 C CA . ASN A 1 477 ? 23.562 26.672 3.068 1 88.19 477 ASN A CA 1
ATOM 3828 C C . ASN A 1 477 ? 22.438 26.562 4.098 1 88.19 477 ASN A C 1
ATOM 3830 O O . ASN A 1 477 ? 22.391 27.344 5.055 1 88.19 477 ASN A O 1
ATOM 3834 N N . THR A 1 478 ? 21.656 25.609 3.982 1 85.75 478 THR A N 1
ATOM 3835 C CA . THR A 1 478 ? 20.5 25.469 4.863 1 85.75 478 THR A CA 1
ATOM 3836 C C . THR A 1 478 ? 20.672 24.297 5.816 1 85.75 478 THR A C 1
ATOM 3838 O O . THR A 1 478 ? 19.766 23.984 6.59 1 85.75 478 THR A O 1
ATOM 3841 N N . HIS A 1 479 ? 21.797 23.625 5.75 1 87.56 479 HIS A N 1
ATOM 3842 C CA . HIS A 1 479 ? 22.031 22.453 6.59 1 87.56 479 HIS A CA 1
ATOM 3843 C C . HIS A 1 479 ? 22.375 22.859 8.016 1 87.56 479 HIS A C 1
ATOM 3845 O O . HIS A 1 479 ? 23.172 23.781 8.234 1 87.56 479 HIS A O 1
ATOM 3851 N N . ARG A 1 480 ? 21.781 22.203 8.969 1 80.69 480 ARG A N 1
ATOM 3852 C CA . ARG A 1 480 ? 22.109 22.375 10.383 1 80.69 480 ARG A CA 1
ATOM 3853 C C . ARG A 1 480 ? 22.703 21.094 10.969 1 80.69 480 ARG A C 1
ATOM 3855 O O . ARG A 1 480 ? 22.047 20.047 10.953 1 80.69 480 ARG A O 1
ATOM 3862 N N . GLU A 1 481 ? 23.859 21.203 11.539 1 79.31 481 GLU A N 1
ATOM 3863 C CA . GLU A 1 481 ? 24.578 20.047 12.078 1 79.31 481 GLU A CA 1
ATOM 3864 C C . GLU A 1 481 ? 23.953 19.578 13.391 1 79.31 481 GLU A C 1
ATOM 3866 O O . GLU A 1 481 ? 23.266 20.344 14.062 1 79.31 481 GLU A O 1
ATOM 3871 N N . ARG A 1 482 ? 24.156 18.344 13.656 1 79.88 482 ARG A N 1
ATOM 3872 C CA . ARG A 1 482 ? 23.719 17.797 14.938 1 79.88 482 ARG A CA 1
ATOM 3873 C C . ARG A 1 482 ? 24.422 18.5 16.094 1 79.88 482 ARG A C 1
ATOM 3875 O O . ARG A 1 482 ? 25.641 18.688 16.062 1 79.88 482 ARG A O 1
ATOM 3882 N N . PRO A 1 483 ? 23.688 18.984 17.094 1 73.44 483 PRO A N 1
ATOM 3883 C CA . PRO A 1 483 ? 24.328 19.656 18.234 1 73.44 483 PRO A CA 1
ATOM 3884 C C . PRO A 1 483 ? 25.219 18.719 19.031 1 73.44 483 PRO A C 1
ATOM 3886 O O . PRO A 1 483 ? 24.922 17.531 19.172 1 73.44 483 PRO A O 1
ATOM 3889 N N . MET A 1 484 ? 26.562 18.859 19.172 1 63.16 484 MET A N 1
ATOM 3890 C CA . MET A 1 484 ? 27.562 18.031 19.828 1 63.16 484 MET A CA 1
ATOM 3891 C C . MET A 1 484 ? 27.125 17.656 21.25 1 63.16 484 MET A C 1
ATOM 3893 O O . MET A 1 484 ? 27.438 16.578 21.734 1 63.16 484 MET A O 1
ATOM 3897 N N . GLY A 1 485 ? 26.781 18.5 22.172 1 50.28 485 GLY A N 1
ATOM 3898 C CA . GLY A 1 485 ? 26.719 18.344 23.625 1 50.28 485 GLY A CA 1
ATOM 3899 C C . GLY A 1 485 ? 25.547 17.516 24.094 1 50.28 485 GLY A C 1
ATOM 3900 O O . GLY A 1 485 ? 25.359 17.312 25.297 1 50.28 485 GLY A O 1
ATOM 3901 N N . ILE A 1 486 ? 24.594 17.484 23.516 1 45.41 486 ILE A N 1
ATOM 3902 C CA . ILE A 1 486 ? 23.469 16.875 24.203 1 45.41 486 ILE A CA 1
ATOM 3903 C C . ILE A 1 486 ? 23.625 15.352 24.234 1 45.41 486 ILE A C 1
ATOM 3905 O O . ILE A 1 486 ? 23.781 14.719 23.172 1 45.41 486 ILE A O 1
ATOM 3909 N N . PRO A 1 487 ? 24.094 14.828 25.359 1 38.88 487 PRO A N 1
ATOM 3910 C CA . PRO A 1 487 ? 24.234 13.383 25.516 1 38.88 487 PRO A CA 1
ATOM 3911 C C . PRO A 1 487 ? 23.094 12.609 24.859 1 38.88 487 PRO A C 1
ATOM 3913 O O . PRO A 1 487 ? 21.953 13.062 24.875 1 38.88 487 PRO A O 1
ATOM 3916 N N . GLN A 1 488 ? 23.422 12.086 23.812 1 38.69 488 GLN A N 1
ATOM 3917 C CA . GLN A 1 488 ? 22.453 11.164 23.219 1 38.69 488 GLN A CA 1
ATOM 3918 C C . GLN A 1 488 ? 21.766 10.328 24.312 1 38.69 488 GLN A C 1
ATOM 3920 O O . GLN A 1 488 ? 22.406 9.523 24.984 1 38.69 488 GLN A O 1
ATOM 3925 N N . GLN A 1 489 ? 21.141 10.922 25.234 1 30.23 489 GLN A N 1
ATOM 3926 C CA . GLN A 1 489 ? 20.484 9.953 26.109 1 30.23 489 GLN A CA 1
ATOM 3927 C C . GLN A 1 489 ? 19.891 8.797 25.297 1 30.23 489 GLN A C 1
ATOM 3929 O O . GLN A 1 489 ? 19.109 9.016 24.375 1 30.23 489 GLN A O 1
ATOM 3934 N N . HIS A 1 490 ? 20.766 7.875 25.109 1 29.69 490 HIS A N 1
ATOM 3935 C CA . HIS A 1 490 ? 20.203 6.582 24.75 1 29.69 490 HIS A CA 1
ATOM 3936 C C . HIS A 1 490 ? 18.891 6.336 25.469 1 29.69 490 HIS A C 1
ATOM 3938 O O . HIS A 1 490 ? 18.859 6.23 26.688 1 29.69 490 HIS A O 1
ATOM 3944 N N . ILE A 1 491 ? 17.984 7.086 25.297 1 27.19 491 ILE A N 1
ATOM 3945 C CA . ILE A 1 491 ? 16.734 6.609 25.891 1 27.19 491 ILE A CA 1
ATOM 3946 C C . ILE A 1 491 ? 16.641 5.094 25.734 1 27.19 491 ILE A C 1
ATOM 3948 O O . ILE A 1 491 ? 16.562 4.574 24.625 1 27.19 491 ILE A O 1
ATOM 3952 N N . ARG A 1 492 ? 17.438 4.418 26.578 1 25.22 492 ARG A N 1
ATOM 3953 C CA . ARG A 1 492 ? 17.281 3.004 26.891 1 25.22 492 ARG A CA 1
ATOM 3954 C C . ARG A 1 492 ? 15.812 2.666 27.141 1 25.22 492 ARG A C 1
ATOM 3956 O O . ARG A 1 492 ? 15.188 3.203 28.047 1 25.22 492 ARG A O 1
ATOM 3963 N N . ILE A 1 493 ? 15.016 2.572 26.188 1 24.08 493 ILE A N 1
ATOM 3964 C CA . ILE A 1 493 ? 13.844 1.771 26.516 1 24.08 493 ILE A CA 1
ATOM 3965 C C . ILE A 1 493 ? 14.227 0.662 27.484 1 24.08 493 ILE A C 1
ATOM 3967 O O . ILE A 1 493 ? 15.102 -0.157 27.188 1 24.08 493 ILE A O 1
ATOM 3971 N N . ASN A 1 494 ? 14.312 1.032 28.75 1 22.98 494 ASN A N 1
ATOM 3972 C CA . ASN A 1 494 ? 14.461 0.167 29.922 1 22.98 494 ASN A CA 1
ATOM 3973 C C . ASN A 1 494 ? 13.688 -1.139 29.75 1 22.98 494 ASN A C 1
ATOM 3975 O O . ASN A 1 494 ? 12.453 -1.141 29.75 1 22.98 494 ASN A O 1
ATOM 3979 N N . SER A 1 495 ? 13.961 -1.905 28.828 1 23.52 495 SER A N 1
ATOM 3980 C CA . SER A 1 495 ? 13.719 -3.299 29.188 1 23.52 495 SER A CA 1
ATOM 3981 C C . SER A 1 495 ? 14.32 -3.637 30.547 1 23.52 495 SER A C 1
ATOM 3983 O O . SER A 1 495 ? 15.477 -4.051 30.625 1 23.52 495 SER A O 1
ATOM 3985 N N . PHE A 1 496 ? 14.312 -2.623 31.453 1 23.62 496 PHE A N 1
ATOM 3986 C CA . PHE A 1 496 ? 14.82 -2.93 32.781 1 23.62 496 PHE A CA 1
ATOM 3987 C C . PHE A 1 496 ? 14.141 -4.168 33.375 1 23.62 496 PHE A C 1
ATOM 3989 O O . PHE A 1 496 ? 14.391 -4.551 34.5 1 23.62 496 PHE A O 1
ATOM 3996 N N . LEU A 1 497 ? 12.891 -4.473 32.969 1 22.06 497 LEU A N 1
ATOM 3997 C CA . LEU A 1 497 ? 12.555 -5.574 33.844 1 22.06 497 LEU A CA 1
ATOM 3998 C C . LEU A 1 497 ? 13.68 -6.602 33.906 1 22.06 497 LEU A C 1
ATOM 4000 O O . LEU A 1 497 ? 13.977 -7.152 34.969 1 22.06 497 LEU A O 1
ATOM 4004 N N . MET A 1 498 ? 13.977 -7.105 32.781 1 21.42 498 MET A N 1
ATOM 4005 C CA . MET A 1 498 ? 14.617 -8.391 33.062 1 21.42 498 MET A CA 1
ATOM 4006 C C . MET A 1 498 ? 16.062 -8.195 33.5 1 21.42 498 MET A C 1
ATOM 4008 O O . MET A 1 498 ? 16.812 -9.156 33.625 1 21.42 498 MET A O 1
ATOM 4012 N N . ASP A 1 499 ? 16.531 -7.012 33.719 1 21.17 499 ASP A N 1
ATOM 4013 C CA . ASP A 1 499 ? 17.969 -7.246 33.875 1 21.17 499 ASP A CA 1
ATOM 4014 C C . ASP A 1 499 ? 18.25 -8.109 35.094 1 21.17 499 ASP A C 1
ATOM 4016 O O . ASP A 1 499 ? 19.422 -8.297 35.469 1 21.17 499 ASP A O 1
ATOM 4020 N N . ARG A 1 500 ? 17.406 -8.031 36.062 1 21.16 500 ARG A N 1
ATOM 4021 C CA . ARG A 1 500 ? 18.016 -8.633 37.219 1 21.16 500 ARG A CA 1
ATOM 4022 C C . ARG A 1 500 ? 18.359 -10.094 36.969 1 21.16 500 ARG A C 1
ATOM 4024 O O . ARG A 1 500 ? 18.25 -10.93 37.875 1 21.16 500 ARG A O 1
ATOM 4031 N N . GLU A 1 501 ? 18.156 -10.703 35.75 1 19.62 501 GLU A N 1
ATOM 4032 C CA . GLU A 1 501 ? 18.719 -12.047 35.875 1 19.62 501 GLU A CA 1
ATOM 4033 C C . GLU A 1 501 ? 20.188 -12 36.312 1 19.62 501 GLU A C 1
ATOM 4035 O O . GLU A 1 501 ? 20.969 -11.203 35.781 1 19.62 501 GLU A O 1
ATOM 4040 N N . GLN A 1 502 ? 20.547 -12.25 37.562 1 19.14 502 GLN A N 1
ATOM 4041 C CA . GLN A 1 502 ? 21.703 -12.922 38.156 1 19.14 502 GLN A CA 1
ATOM 4042 C C . GLN A 1 502 ? 22.375 -13.844 37.156 1 19.14 502 GLN A C 1
ATOM 4044 O O . GLN A 1 502 ? 21.719 -14.484 36.344 1 19.14 502 GLN A O 1
ATOM 4049 N N . GLN A 1 503 ? 23.672 -13.617 36.844 1 20.03 503 GLN A N 1
ATOM 4050 C CA . GLN A 1 503 ? 24.797 -14.297 36.188 1 20.03 503 GLN A CA 1
ATOM 4051 C C . GLN A 1 503 ? 24.75 -15.797 36.469 1 20.03 503 GLN A C 1
ATOM 4053 O O . GLN A 1 503 ? 25.25 -16.266 37.469 1 20.03 503 GLN A O 1
ATOM 4058 N N . VAL A 1 504 ? 23.609 -16.484 36.594 1 19.28 504 VAL A N 1
ATOM 4059 C CA . VAL A 1 504 ? 24 -17.891 36.812 1 19.28 504 VAL A CA 1
ATOM 4060 C C . VAL A 1 504 ? 24.891 -18.344 35.656 1 19.28 504 VAL A C 1
ATOM 4062 O O . VAL A 1 504 ? 24.547 -18.141 34.469 1 19.28 504 VAL A O 1
ATOM 4065 N N . ARG A 1 505 ? 26.188 -18.453 35.875 1 19.75 505 ARG A N 1
ATOM 4066 C CA . ARG A 1 505 ? 27.328 -19.047 35.188 1 19.75 505 ARG A CA 1
ATOM 4067 C C . ARG A 1 505 ? 26.922 -20.297 34.438 1 19.75 505 ARG A C 1
ATOM 4069 O O . ARG A 1 505 ? 26.797 -21.375 35.031 1 19.75 505 ARG A O 1
ATOM 4076 N N . LEU A 1 506 ? 25.766 -20.359 33.688 1 18.83 506 LEU A N 1
ATOM 4077 C CA . LEU A 1 506 ? 25.75 -21.719 33.125 1 18.83 506 LEU A CA 1
ATOM 4078 C C . LEU A 1 506 ? 27 -21.953 32.281 1 18.83 506 LEU A C 1
ATOM 4080 O O . LEU A 1 506 ? 27.281 -21.188 31.344 1 18.83 506 LEU A O 1
ATOM 4084 N N . GLU A 1 507 ? 28.094 -22.5 32.812 1 19.48 507 GLU A N 1
ATOM 4085 C CA . GLU A 1 507 ? 29.281 -23.172 32.312 1 19.48 507 GLU A CA 1
ATOM 4086 C C . GLU A 1 507 ? 28.953 -24.078 31.125 1 19.48 507 GLU A C 1
ATOM 4088 O O . GLU A 1 507 ? 28.281 -25.094 31.297 1 19.48 507 GLU A O 1
ATOM 4093 N N . ASN A 1 508 ? 28.188 -23.672 30.188 1 18.34 508 ASN A N 1
ATOM 4094 C CA . ASN A 1 508 ? 28.109 -24.766 29.219 1 18.34 508 ASN A CA 1
ATOM 4095 C C . ASN A 1 508 ? 29.5 -25.188 28.734 1 18.34 508 ASN A C 1
ATOM 4097 O O . ASN A 1 508 ? 30.297 -24.359 28.297 1 18.34 508 ASN A O 1
ATOM 4101 N N . PRO A 1 509 ? 30.031 -26.297 29.141 1 20.73 509 PRO A N 1
ATOM 4102 C CA . PRO A 1 509 ? 31.328 -26.891 28.781 1 20.73 509 PRO A CA 1
ATOM 4103 C C . PRO A 1 509 ? 31.562 -26.906 27.266 1 20.73 509 PRO A C 1
ATOM 4105 O O . PRO A 1 509 ? 30.594 -26.875 26.484 1 20.73 509 PRO A O 1
ATOM 4108 N N . SER A 1 510 ? 32.656 -26.25 26.797 1 21.19 510 SER A N 1
ATOM 4109 C CA . SER A 1 510 ? 33.406 -26.219 25.562 1 21.19 510 SER A CA 1
ATOM 4110 C C . SER A 1 510 ? 33.469 -27.609 24.922 1 21.19 510 SER A C 1
ATOM 4112 O O . SER A 1 510 ? 34.125 -28.516 25.453 1 21.19 510 SER A O 1
ATOM 4114 N N . VAL A 1 511 ? 32.375 -28.312 24.562 1 19.53 511 VAL A N 1
ATOM 4115 C CA . VAL A 1 511 ? 32.719 -29.594 23.938 1 19.53 511 VAL A CA 1
ATOM 4116 C C . VAL A 1 511 ? 33.719 -29.375 22.797 1 19.53 511 VAL A C 1
ATOM 4118 O O . VAL A 1 511 ? 33.406 -28.688 21.828 1 19.53 511 VAL A O 1
ATOM 4121 N N . LEU A 1 512 ? 35 -29.141 23.156 1 20.05 512 LEU A N 1
ATOM 4122 C CA . LEU A 1 512 ? 36.219 -29.266 22.328 1 20.05 512 LEU A CA 1
ATOM 4123 C C . LEU A 1 512 ? 36.156 -30.516 21.453 1 20.05 512 LEU A C 1
ATOM 4125 O O . LEU A 1 512 ? 36.219 -31.641 21.969 1 20.05 512 LEU A O 1
ATOM 4129 N N . VAL A 1 513 ? 35.062 -30.719 20.594 1 20.28 513 VAL A N 1
ATOM 4130 C CA . VAL A 1 513 ? 35.25 -31.922 19.781 1 20.28 513 VAL A CA 1
ATOM 4131 C C . VAL A 1 513 ? 36.562 -31.844 19.016 1 20.28 513 VAL A C 1
ATOM 4133 O O . VAL A 1 513 ? 36.844 -30.859 18.328 1 20.28 513 VAL A O 1
ATOM 4136 N N . HIS A 1 514 ? 37.656 -32.344 19.641 1 21.05 514 HIS A N 1
ATOM 4137 C CA . HIS A 1 514 ? 38.969 -32.656 19.078 1 21.05 514 HIS A CA 1
ATOM 4138 C C . HIS A 1 514 ? 38.812 -33.469 17.797 1 21.05 514 HIS A C 1
ATOM 4140 O O . HIS A 1 514 ? 38.375 -34.625 17.812 1 21.05 514 HIS A O 1
ATOM 4146 N N . VAL A 1 515 ? 38.188 -33 16.797 1 18.41 515 VAL A N 1
ATOM 4147 C CA . VAL A 1 515 ? 38.312 -33.875 15.633 1 18.41 515 VAL A CA 1
ATOM 4148 C C . VAL A 1 515 ? 39.781 -34.094 15.312 1 18.41 515 VAL A C 1
ATOM 4150 O O . VAL A 1 515 ? 40.531 -33.156 15.047 1 18.41 515 VAL A O 1
ATOM 4153 N N . LYS A 1 516 ? 40.375 -35.156 15.961 1 20.78 516 LYS A N 1
ATOM 4154 C CA . LYS A 1 516 ? 41.688 -35.781 15.641 1 20.78 516 LYS A CA 1
ATOM 4155 C C . LYS A 1 516 ? 41.875 -35.844 14.133 1 20.78 516 LYS A C 1
ATOM 4157 O O . LYS A 1 516 ? 40.938 -35.938 13.367 1 20.78 516 LYS A O 1
ATOM 4162 N N . ASP A 1 517 ? 43.031 -35.375 13.727 1 19.83 517 ASP A N 1
ATOM 4163 C CA . ASP A 1 517 ? 43.781 -35.375 12.469 1 19.83 517 ASP A CA 1
ATOM 4164 C C . ASP A 1 517 ? 43.688 -36.75 11.797 1 19.83 517 ASP A C 1
ATOM 4166 O O . ASP A 1 517 ? 44.219 -37.719 12.312 1 19.83 517 ASP A O 1
ATOM 4170 N N . VAL A 1 518 ? 42.438 -37.406 11.711 1 20.42 518 VAL A N 1
ATOM 4171 C CA . VAL A 1 518 ? 42.594 -38.719 11.141 1 20.42 518 VAL A CA 1
ATOM 4172 C C . VAL A 1 518 ? 43.469 -38.656 9.875 1 20.42 518 VAL A C 1
ATOM 4174 O O . VAL A 1 518 ? 43.125 -37.938 8.93 1 20.42 518 VAL A O 1
ATOM 4177 N N . SER A 1 519 ? 44.781 -38.719 10.117 1 19.62 519 SER A N 1
ATOM 4178 C CA . SER A 1 519 ? 45.844 -39.031 9.164 1 19.62 519 SER A CA 1
ATOM 4179 C C . SER A 1 519 ? 45.438 -40.094 8.164 1 19.62 519 SER A C 1
ATOM 4181 O O . SER A 1 519 ? 44.938 -41.156 8.547 1 19.62 519 SER A O 1
ATOM 4183 N N . CYS A 1 520 ? 44.688 -39.688 7.105 1 20.97 520 CYS A N 1
ATOM 4184 C CA . CYS A 1 520 ? 44.625 -40.656 6.023 1 20.97 520 CYS A CA 1
ATOM 4185 C C . CYS A 1 520 ? 45.969 -41.375 5.844 1 20.97 520 CYS A C 1
ATOM 4187 O O . CYS A 1 520 ? 47 -40.719 5.797 1 20.97 520 CYS A O 1
ATOM 4189 N N . PRO A 1 521 ? 46.125 -42.531 6.496 1 23.62 521 PRO A N 1
ATOM 4190 C CA . PRO A 1 521 ? 47.281 -43.312 6.109 1 23.62 521 PRO A CA 1
ATOM 4191 C C . PRO A 1 521 ? 47.656 -43.125 4.633 1 23.62 521 PRO A C 1
ATOM 4193 O O . PRO A 1 521 ? 46.781 -42.781 3.826 1 23.62 521 PRO A O 1
ATOM 4196 N N . HIS A 1 522 ? 48.969 -43.219 4.281 1 21.17 522 HIS A N 1
ATOM 4197 C CA . HIS A 1 522 ? 49.562 -43.562 2.994 1 21.17 522 HIS A CA 1
ATOM 4198 C C . HIS A 1 522 ? 48.906 -44.844 2.439 1 21.17 522 HIS A C 1
ATOM 4200 O O . HIS A 1 522 ? 48.719 -45.812 3.178 1 21.17 522 HIS A O 1
ATOM 4206 N N . MET B 1 1 ? -59.625 -20.344 18.156 1 15.2 1 MET B N 1
ATOM 4207 C CA . MET B 1 1 ? -60.938 -19.75 18.406 1 15.2 1 MET B CA 1
ATOM 4208 C C . MET B 1 1 ? -60.844 -18.234 18.438 1 15.2 1 MET B C 1
ATOM 4210 O O . MET B 1 1 ? -61.562 -17.547 17.734 1 15.2 1 MET B O 1
ATOM 4214 N N . ASP B 1 2 ? -60.938 -17.562 19.719 1 15.39 2 ASP B N 1
ATOM 4215 C CA . ASP B 1 2 ? -61.812 -16.547 20.281 1 15.39 2 ASP B CA 1
ATOM 4216 C C . ASP B 1 2 ? -61.406 -15.156 19.828 1 15.39 2 ASP B C 1
ATOM 4218 O O . ASP B 1 2 ? -60.25 -14.906 19.516 1 15.39 2 ASP B O 1
ATOM 4222 N N . GLY B 1 3 ? -62.469 -14.125 19.797 1 15.61 3 GLY B N 1
ATOM 4223 C CA . GLY B 1 3 ? -63.25 -13.016 19.312 1 15.61 3 GLY B CA 1
ATOM 4224 C C . GLY B 1 3 ? -62.844 -11.68 19.906 1 15.61 3 GLY B C 1
ATOM 4225 O O . GLY B 1 3 ? -63.531 -10.68 19.719 1 15.61 3 GLY B O 1
ATOM 4226 N N . TRP B 1 4 ? -61.969 -11.523 20.828 1 15.11 4 TRP B N 1
ATOM 4227 C CA . TRP B 1 4 ? -62.188 -10.555 21.891 1 15.11 4 TRP B CA 1
ATOM 4228 C C . TRP B 1 4 ? -62.219 -9.133 21.344 1 15.11 4 TRP B C 1
ATOM 4230 O O . TRP B 1 4 ? -61.344 -8.734 20.578 1 15.11 4 TRP B O 1
ATOM 4240 N N . GLY B 1 5 ? -63.344 -8.242 21.391 1 14.83 5 GLY B N 1
ATOM 4241 C CA . GLY B 1 5 ? -64.25 -7.145 21.047 1 14.83 5 GLY B CA 1
ATOM 4242 C C . GLY B 1 5 ? -63.719 -5.793 21.516 1 14.83 5 GLY B C 1
ATOM 4243 O O . GLY B 1 5 ? -64.062 -4.758 20.953 1 14.83 5 GLY B O 1
ATOM 4244 N N . CYS B 1 6 ? -63.344 -5.414 22.734 1 14.12 6 CYS B N 1
ATOM 4245 C CA . CYS B 1 6 ? -64.062 -4.43 23.531 1 14.12 6 CYS B CA 1
ATOM 4246 C C . CYS B 1 6 ? -63.75 -3.014 23.062 1 14.12 6 CYS B C 1
ATOM 4248 O O . CYS B 1 6 ? -64.625 -2.219 22.844 1 14.12 6 CYS B O 1
ATOM 4250 N N . ARG B 1 7 ? -62.906 -2.098 23.797 1 14.05 7 ARG B N 1
ATOM 4251 C CA . ARG B 1 7 ? -63.406 -1.003 24.625 1 14.05 7 ARG B CA 1
ATOM 4252 C C . ARG B 1 7 ? -63.562 0.273 23.812 1 14.05 7 ARG B C 1
ATOM 4254 O O . ARG B 1 7 ? -63 0.395 22.719 1 14.05 7 ARG B O 1
ATOM 4261 N N . ARG B 1 8 ? -63.438 1.481 24.547 1 13.81 8 ARG B N 1
ATOM 4262 C CA . ARG B 1 8 ? -64.312 2.557 25.062 1 13.81 8 ARG B CA 1
ATOM 4263 C C . ARG B 1 8 ? -64.188 3.799 24.172 1 13.81 8 ARG B C 1
ATOM 4265 O O . ARG B 1 8 ? -63.312 3.881 23.328 1 13.81 8 ARG B O 1
ATOM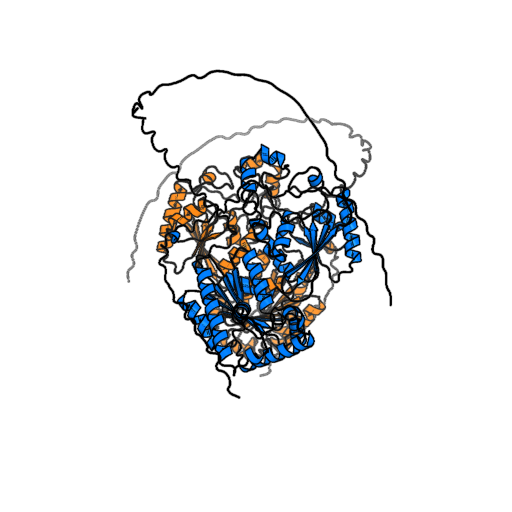 4272 N N . LEU B 1 9 ? -63.781 4.957 24.891 1 13.98 9 LEU B N 1
ATOM 4273 C CA . LEU B 1 9 ? -64.5 6.129 25.359 1 13.98 9 LEU B CA 1
ATOM 4274 C C . LEU B 1 9 ? -64.312 7.301 24.406 1 13.98 9 LEU B C 1
ATOM 4276 O O . LEU B 1 9 ? -63.438 7.281 23.547 1 13.98 9 LEU B O 1
ATOM 4280 N N . GLN B 1 10 ? -63.875 8.531 24.969 1 13.59 10 GLN B N 1
ATOM 4281 C CA . GLN B 1 10 ? -64.562 9.789 25.234 1 13.59 10 GLN B CA 1
ATOM 4282 C C . GLN B 1 10 ? -64.312 10.805 24.125 1 13.59 10 GLN B C 1
ATOM 4284 O O . GLN B 1 10 ? -63.281 10.781 23.484 1 13.59 10 GLN B O 1
ATOM 4289 N N . GLY B 1 11 ? -65.312 11.75 23.797 1 14.06 11 GLY B N 1
ATOM 4290 C CA . GLY B 1 11 ? -66.062 12.672 22.969 1 14.06 11 GLY B CA 1
ATOM 4291 C C . GLY B 1 11 ? -65.375 14.031 22.828 1 14.06 11 GLY B C 1
ATOM 4292 O O . GLY B 1 11 ? -65.438 14.672 21.781 1 14.06 11 GLY B O 1
ATOM 4293 N N . ASP B 1 12 ? -64.938 14.703 23.969 1 13.56 12 ASP B N 1
ATOM 4294 C CA . ASP B 1 12 ? -65.625 15.969 24.188 1 13.56 12 ASP B CA 1
ATOM 4295 C C . ASP B 1 12 ? -65.188 17.031 23.172 1 13.56 12 ASP B C 1
ATOM 4297 O O . ASP B 1 12 ? -64.375 16.734 22.25 1 13.56 12 ASP B O 1
ATOM 4301 N N . ARG B 1 13 ? -64.625 18.281 23.766 1 13.91 13 ARG B N 1
ATOM 4302 C CA . ARG B 1 13 ? -65.25 19.578 23.969 1 13.91 13 ARG B CA 1
ATOM 4303 C C . ARG B 1 13 ? -64.938 20.547 22.828 1 13.91 13 ARG B C 1
ATOM 4305 O O . ARG B 1 13 ? -65.812 21.125 22.219 1 13.91 13 ARG B O 1
ATOM 4312 N N . ALA B 1 14 ? -64 21.594 23.125 1 13.98 14 ALA B N 1
ATOM 4313 C CA . ALA B 1 14 ? -64.312 23 23.344 1 13.98 14 ALA B CA 1
ATOM 4314 C C . ALA B 1 14 ? -64.25 23.797 22.047 1 13.98 14 ALA B C 1
ATOM 4316 O O . ALA B 1 14 ? -63.406 23.547 21.203 1 13.98 14 ALA B O 1
ATOM 4317 N N . GLY B 1 15 ? -65.312 24.578 21.703 1 13.94 15 GLY B N 1
ATOM 4318 C CA . GLY B 1 15 ? -66 25.438 20.75 1 13.94 15 GLY B CA 1
ATOM 4319 C C . GLY B 1 15 ? -65.25 26.734 20.484 1 13.94 15 GLY B C 1
ATOM 4320 O O . GLY B 1 15 ? -65.688 27.516 19.625 1 13.94 15 GLY B O 1
ATOM 4321 N N . ARG B 1 16 ? -64.375 27.312 21.391 1 13.52 16 ARG B N 1
ATOM 4322 C CA . ARG B 1 16 ? -64.688 28.703 21.641 1 13.52 16 ARG B CA 1
ATOM 4323 C C . ARG B 1 16 ? -64.562 29.531 20.359 1 13.52 16 ARG B C 1
ATOM 4325 O O . ARG B 1 16 ? -63.938 29.094 19.391 1 13.52 16 ARG B O 1
ATOM 4332 N N . VAL B 1 17 ? -64.188 30.891 20.578 1 13.73 17 VAL B N 1
ATOM 4333 C CA . VAL B 1 17 ? -64.75 32.219 20.609 1 13.73 17 VAL B CA 1
ATOM 4334 C C . VAL B 1 17 ? -64.438 32.969 19.328 1 13.73 17 VAL B C 1
ATOM 4336 O O . VAL B 1 17 ? -63.469 32.594 18.625 1 13.73 17 VAL B O 1
ATOM 4339 N N . GLY B 1 18 ? -64.5 34.312 19.375 1 13.34 18 GLY B N 1
ATOM 4340 C CA . GLY B 1 18 ? -65.312 35.406 18.812 1 13.34 18 GLY B CA 1
ATOM 4341 C C . GLY B 1 18 ? -64.625 36.094 17.656 1 13.34 18 GLY B C 1
ATOM 4342 O O . GLY B 1 18 ? -64.875 35.781 16.484 1 13.34 18 GLY B O 1
ATOM 4343 N N . SER B 1 19 ? -64.188 37.406 17.906 1 13.57 19 SER B N 1
ATOM 4344 C CA . SER B 1 19 ? -64.938 38.594 17.438 1 13.57 19 SER B CA 1
ATOM 4345 C C . SER B 1 19 ? -64.25 39.188 16.203 1 13.57 19 SER B C 1
ATOM 4347 O O . SER B 1 19 ? -64.875 39.375 15.172 1 13.57 19 SER B O 1
ATOM 4349 N N . CYS B 1 20 ? -63.188 40.188 16.406 1 13.61 20 CYS B N 1
ATOM 4350 C CA . CYS B 1 20 ? -63.562 41.594 16.188 1 13.61 20 CYS B CA 1
ATOM 4351 C C . CYS B 1 20 ? -63.344 42 14.727 1 13.61 20 CYS B C 1
ATOM 4353 O O . CYS B 1 20 ? -62.688 41.281 13.977 1 13.61 20 CYS B O 1
ATOM 4355 N N . PHE B 1 21 ? -62.656 43.281 14.492 1 13.93 21 PHE B N 1
ATOM 4356 C CA . PHE B 1 21 ? -63.125 44.562 13.961 1 13.93 21 PHE B CA 1
ATOM 4357 C C . PHE B 1 21 ? -62.688 44.75 12.516 1 13.93 21 PHE B C 1
ATOM 4359 O O . PHE B 1 21 ? -61.688 44.156 12.086 1 13.93 21 PHE B O 1
ATOM 4366 N N . SER B 1 22 ? -63.406 45.531 11.773 1 14.12 22 SER B N 1
ATOM 4367 C CA . SER B 1 22 ? -63.969 45.844 10.461 1 14.12 22 SER B CA 1
ATOM 4368 C C . SER B 1 22 ? -62.938 46.531 9.562 1 14.12 22 SER B C 1
ATOM 4370 O O . SER B 1 22 ? -62.688 46.094 8.445 1 14.12 22 SER B O 1
ATOM 4372 N N . SER B 1 23 ? -62.688 47.906 9.742 1 14.07 23 SER B N 1
ATOM 4373 C CA . SER B 1 23 ? -63.219 48.875 8.797 1 14.07 23 SER B CA 1
ATOM 4374 C C . SER B 1 23 ? -62.188 49.156 7.688 1 14.07 23 SER B C 1
ATOM 4376 O O . SER B 1 23 ? -61.031 48.812 7.805 1 14.07 23 SER B O 1
ATOM 4378 N N . SER B 1 24 ? -62.531 50.312 6.785 1 14.54 24 SER B N 1
ATOM 4379 C CA . SER B 1 24 ? -62.75 50.781 5.43 1 14.54 24 SER B CA 1
ATOM 4380 C C . SER B 1 24 ? -61.594 51.656 4.938 1 14.54 24 SER B C 1
ATOM 4382 O O . SER B 1 24 ? -61.625 52.156 3.809 1 14.54 24 SER B O 1
ATOM 4384 N N . ALA B 1 25 ? -60.469 51.906 5.688 1 14.16 25 ALA B N 1
ATOM 4385 C CA . ALA B 1 25 ? -60.062 53.281 5.512 1 14.16 25 ALA B CA 1
ATOM 4386 C C . ALA B 1 25 ? -59.594 53.562 4.082 1 14.16 25 ALA B C 1
ATOM 4388 O O . ALA B 1 25 ? -59 52.688 3.451 1 14.16 25 ALA B O 1
ATOM 4389 N N . GLU B 1 26 ? -59.969 54.812 3.594 1 14.67 26 GLU B N 1
ATOM 4390 C CA . GLU B 1 26 ? -60.281 55.625 2.428 1 14.67 26 GLU B CA 1
ATOM 4391 C C . GLU B 1 26 ? -59.031 56 1.646 1 14.67 26 GLU B C 1
ATOM 4393 O O . GLU B 1 26 ? -59.062 56 0.414 1 14.67 26 GLU B O 1
ATOM 4398 N N . ALA B 1 27 ? -57.906 56.375 2.301 1 14.83 27 ALA B N 1
ATOM 4399 C CA . ALA B 1 27 ? -57.531 57.719 1.952 1 14.83 27 ALA B CA 1
ATOM 4400 C C . ALA B 1 27 ? -56.875 57.781 0.563 1 14.83 27 ALA B C 1
ATOM 4402 O O . ALA B 1 27 ? -56.312 56.812 0.099 1 14.83 27 ALA B O 1
ATOM 4403 N N . GLY B 1 28 ? -57 58.938 -0.092 1 14.68 28 GLY B N 1
ATOM 4404 C CA . GLY B 1 28 ? -57.188 59.656 -1.344 1 14.68 28 GLY B CA 1
ATOM 4405 C C . GLY B 1 28 ? -55.875 59.844 -2.107 1 14.68 28 GLY B C 1
ATOM 4406 O O . GLY B 1 28 ? -55.906 60.125 -3.305 1 14.68 28 GLY B O 1
ATOM 4407 N N . ALA B 1 29 ? -54.656 59.906 -1.417 1 15.04 29 ALA B N 1
ATOM 4408 C CA . ALA B 1 29 ? -53.875 61.094 -1.735 1 15.04 29 ALA B CA 1
ATOM 4409 C C . ALA B 1 29 ? -53.281 61 -3.135 1 15.04 29 ALA B C 1
ATOM 4411 O O . ALA B 1 29 ? -52.812 59.938 -3.557 1 15.04 29 ALA B O 1
ATOM 4412 N N . SER B 1 30 ? -53.281 62.094 -3.887 1 15.15 30 SER B N 1
ATOM 4413 C CA . SER B 1 30 ? -53.344 62.719 -5.207 1 15.15 30 SER B CA 1
ATOM 4414 C C . SER B 1 30 ? -52.094 62.469 -6.016 1 15.15 30 SER B C 1
ATOM 4416 O O . SER B 1 30 ? -51.094 62 -5.473 1 15.15 30 SER B O 1
ATOM 4418 N N . SER B 1 31 ? -51.688 63.5 -6.914 1 15.71 31 SER B N 1
ATOM 4419 C CA . SER B 1 31 ? -51.562 63.75 -8.344 1 15.71 31 SER B CA 1
ATOM 4420 C C . SER B 1 31 ? -50.125 63.812 -8.773 1 15.71 31 SER B C 1
ATOM 4422 O O . SER B 1 31 ? -49.812 64 -9.953 1 15.71 31 SER B O 1
ATOM 4424 N N . ARG B 1 32 ? -49.094 63.875 -7.797 1 15.7 32 ARG B N 1
ATOM 4425 C CA . ARG B 1 32 ? -48.094 64.875 -8.141 1 15.7 32 ARG B CA 1
ATOM 4426 C C . ARG B 1 32 ? -47.281 64.438 -9.367 1 15.7 32 ARG B C 1
ATOM 4428 O O . ARG B 1 32 ? -46.844 63.281 -9.461 1 15.7 32 ARG B O 1
ATOM 4435 N N . CYS B 1 33 ? -47.312 65.312 -10.453 1 16.17 33 CYS B N 1
ATOM 4436 C CA . CYS B 1 33 ? -47.125 65.375 -11.891 1 16.17 33 CYS B CA 1
ATOM 4437 C C . CYS B 1 33 ? -45.625 65.25 -12.242 1 16.17 33 CYS B C 1
ATOM 4439 O O . CYS B 1 33 ? -45.281 65.25 -13.414 1 16.17 33 CYS B O 1
ATOM 4441 N N . ARG B 1 34 ? -44.625 65.312 -11.148 1 16.59 34 ARG B N 1
ATOM 4442 C CA . ARG B 1 34 ? -43.531 66.188 -11.508 1 16.59 34 ARG B CA 1
ATOM 4443 C C . ARG B 1 34 ? -42.688 65.625 -12.641 1 16.59 34 ARG B C 1
ATOM 4445 O O . ARG B 1 34 ? -42.438 64.375 -12.664 1 16.59 34 ARG B O 1
ATOM 4452 N N . VAL B 1 35 ? -42.5 66.375 -13.68 1 17.83 35 VAL B N 1
ATOM 4453 C CA . VAL B 1 35 ? -42.125 66.438 -15.094 1 17.83 35 VAL B CA 1
ATOM 4454 C C . VAL B 1 35 ? -40.656 66.062 -15.242 1 17.83 35 VAL B C 1
ATOM 4456 O O . VAL B 1 35 ? -39.781 66.938 -15.297 1 17.83 35 VAL B O 1
ATOM 4459 N N . ALA B 1 36 ? -40 65.188 -14.352 1 17.05 36 ALA B N 1
ATOM 4460 C CA . ALA B 1 36 ? -38.594 65.438 -14.164 1 17.05 36 ALA B CA 1
ATOM 4461 C C . ALA B 1 36 ? -37.844 65.375 -15.5 1 17.05 36 ALA B C 1
ATOM 4463 O O . ALA B 1 36 ? -38.125 64.5 -16.312 1 17.05 36 ALA B O 1
ATOM 4464 N N . PRO B 1 37 ? -37.125 66.375 -15.836 1 18.23 37 PRO B N 1
ATOM 4465 C CA . PRO B 1 37 ? -36.531 67 -17.031 1 18.23 37 PRO B CA 1
ATOM 4466 C C . PRO B 1 37 ? -35.688 66 -17.828 1 18.23 37 PRO B C 1
ATOM 4468 O O . PRO B 1 37 ? -35.344 64.938 -17.312 1 18.23 37 PRO B O 1
ATOM 4471 N N . GLU B 1 38 ? -34.875 66.562 -18.797 1 19.22 38 GLU B N 1
ATOM 4472 C CA . GLU B 1 38 ? -34.344 66.5 -20.141 1 19.22 38 GLU B CA 1
ATOM 4473 C C . GLU B 1 38 ? -33.062 65.625 -20.156 1 19.22 38 GLU B C 1
ATOM 4475 O O . GLU B 1 38 ? -32.094 65.875 -19.453 1 19.22 38 GLU B O 1
ATOM 4480 N N . TRP B 1 39 ? -33.062 64.25 -20.359 1 18.11 39 TRP B N 1
ATOM 4481 C CA . TRP B 1 39 ? -32.062 63.219 -20.094 1 18.11 39 TRP B CA 1
ATOM 4482 C C . TRP B 1 39 ? -30.891 63.344 -21.047 1 18.11 39 TRP B C 1
ATOM 4484 O O . TRP B 1 39 ? -31.016 63.094 -22.25 1 18.11 39 TRP B O 1
ATOM 4494 N N . THR B 1 40 ? -30.312 64.625 -21.094 1 19.48 40 THR B N 1
ATOM 4495 C CA . THR B 1 40 ? -29.281 64.875 -22.094 1 19.48 40 THR B CA 1
ATOM 4496 C C . THR B 1 40 ? -28.312 63.688 -22.188 1 19.48 40 THR B C 1
ATOM 4498 O O . THR B 1 40 ? -27.953 63.062 -21.188 1 19.48 40 THR B O 1
ATOM 4501 N N . VAL B 1 41 ? -28.078 63.156 -23.438 1 20.02 41 VAL B N 1
ATOM 4502 C CA . VAL B 1 41 ? -27.547 61.906 -24 1 20.02 41 VAL B CA 1
ATOM 4503 C C . VAL B 1 41 ? -26.047 61.844 -23.734 1 20.02 41 VAL B C 1
ATOM 4505 O O . VAL B 1 41 ? -25.25 62.438 -24.469 1 20.02 41 VAL B O 1
ATOM 4508 N N . ASP B 1 42 ? -25.547 62.438 -22.594 1 18.89 42 ASP B N 1
ATOM 4509 C CA . ASP B 1 42 ? -24.125 62.781 -22.531 1 18.89 42 ASP B CA 1
ATOM 4510 C C . ASP B 1 42 ? -23.25 61.625 -23 1 18.89 42 ASP B C 1
ATOM 4512 O O . ASP B 1 42 ? -23.578 60.469 -22.734 1 18.89 42 ASP B O 1
ATOM 4516 N N . ARG B 1 43 ? -22.266 61.938 -23.891 1 21.23 43 ARG B N 1
ATOM 4517 C CA . ARG B 1 43 ? -21.266 61.312 -24.766 1 21.23 43 ARG B CA 1
ATOM 4518 C C . ARG B 1 43 ? -20.344 60.375 -23.969 1 21.23 43 ARG B C 1
ATOM 4520 O O . ARG B 1 43 ? -19.453 60.844 -23.266 1 21.23 43 ARG B O 1
ATOM 4527 N N . ALA B 1 44 ? -20.766 59.375 -23.359 1 20.58 44 ALA B N 1
ATOM 4528 C CA . ALA B 1 44 ? -20.109 58.531 -22.375 1 20.58 44 ALA B CA 1
ATOM 4529 C C . ALA B 1 44 ? -18.781 58 -22.891 1 20.58 44 ALA B C 1
ATOM 4531 O O . ALA B 1 44 ? -18.703 57.5 -24.016 1 20.58 44 ALA B O 1
ATOM 4532 N N . VAL B 1 45 ? -17.672 58.594 -22.406 1 21.56 45 VAL B N 1
ATOM 4533 C CA . VAL B 1 45 ? -16.234 58.438 -22.547 1 21.56 45 VAL B CA 1
ATOM 4534 C C . VAL B 1 45 ? -15.875 56.969 -22.609 1 21.56 45 VAL B C 1
ATOM 4536 O O . VAL B 1 45 ? -16.328 56.188 -21.781 1 21.56 45 VAL B O 1
ATOM 4539 N N . MET B 1 46 ? -15.453 56.438 -23.75 1 21.66 46 MET B N 1
ATOM 4540 C CA . MET B 1 46 ? -15.102 55.094 -24.25 1 21.66 46 MET B CA 1
ATOM 4541 C C . MET B 1 46 ? -14.156 54.375 -23.297 1 21.66 46 MET B C 1
ATOM 4543 O O . MET B 1 46 ? -12.977 54.719 -23.219 1 21.66 46 MET B O 1
ATOM 4547 N N . ASN B 1 47 ? -14.492 54.219 -22.047 1 20.34 47 ASN B N 1
ATOM 4548 C CA . ASN B 1 47 ? -13.555 53.781 -21.031 1 20.34 47 ASN B CA 1
ATOM 4549 C C . ASN B 1 47 ? -12.75 52.562 -21.484 1 20.34 47 ASN B C 1
ATOM 4551 O O . ASN B 1 47 ? -13.312 51.625 -22.062 1 20.34 47 ASN B O 1
ATOM 4555 N N . PRO B 1 48 ? -11.453 52.719 -21.656 1 23.8 48 PRO B N 1
ATOM 4556 C CA . PRO B 1 48 ? -10.516 51.781 -22.281 1 23.8 48 PRO B CA 1
ATOM 4557 C C . PRO B 1 48 ? -10.695 50.344 -21.781 1 23.8 48 PRO B C 1
ATOM 4559 O O . PRO B 1 48 ? -11.203 50.125 -20.688 1 23.8 48 PRO B O 1
ATOM 4562 N N . VAL B 1 49 ? -10.805 49.344 -22.672 1 23.27 49 VAL B N 1
ATOM 4563 C CA . VAL B 1 49 ? -11.109 47.938 -22.531 1 23.27 49 VAL B CA 1
ATOM 4564 C C . VAL B 1 49 ? -10.266 47.312 -21.422 1 23.27 49 VAL B C 1
ATOM 4566 O O . VAL B 1 49 ? -9.039 47.375 -21.469 1 23.27 49 VAL B O 1
ATOM 4569 N N . PRO B 1 50 ? -10.602 47.5 -20.188 1 22.11 50 PRO B N 1
ATOM 4570 C CA . PRO B 1 50 ? -9.602 47.156 -19.172 1 22.11 50 PRO B CA 1
ATOM 4571 C C . PRO B 1 50 ? -8.906 45.812 -19.469 1 22.11 50 PRO B C 1
ATOM 4573 O O . PRO B 1 50 ? -9.461 44.969 -20.172 1 22.11 50 PRO B O 1
ATOM 4576 N N . LYS B 1 51 ? -7.547 45.75 -19.281 1 23.27 51 LYS B N 1
ATOM 4577 C CA . LYS B 1 51 ? -6.559 44.688 -19.391 1 23.27 51 LYS B CA 1
ATOM 4578 C C . LYS B 1 51 ? -7.102 43.375 -18.828 1 23.27 51 LYS B C 1
ATOM 4580 O O . LYS B 1 51 ? -7.547 43.312 -17.688 1 23.27 51 LYS B O 1
ATOM 4585 N N . ARG B 1 52 ? -7.664 42.562 -19.609 1 22.58 52 ARG B N 1
ATOM 4586 C CA . ARG B 1 52 ? -8.188 41.219 -19.344 1 22.58 52 ARG B CA 1
ATOM 4587 C C . ARG B 1 52 ? -7.355 40.5 -18.281 1 22.58 52 ARG B C 1
ATOM 4589 O O . ARG B 1 52 ? -6.176 40.219 -18.5 1 22.58 52 ARG B O 1
ATOM 4596 N N . ALA B 1 53 ? -7.59 40.812 -17.062 1 22.09 53 ALA B N 1
ATOM 4597 C CA . ALA B 1 53 ? -6.922 40.188 -15.914 1 22.09 53 ALA B CA 1
ATOM 4598 C C . ALA B 1 53 ? -6.812 38.688 -16.094 1 22.09 53 ALA B C 1
ATOM 4600 O O . ALA B 1 53 ? -7.812 38 -16.328 1 22.09 53 ALA B O 1
ATOM 4601 N N . MET B 1 54 ? -5.777 38.25 -16.781 1 21.67 54 MET B N 1
ATOM 4602 C CA . MET B 1 54 ? -5.395 36.844 -16.938 1 21.67 54 MET B CA 1
ATOM 4603 C C . MET B 1 54 ? -5.75 36.031 -15.695 1 21.67 54 MET B C 1
ATOM 4605 O O . MET B 1 54 ? -5.184 36.25 -14.625 1 21.67 54 MET B O 1
ATOM 4609 N N . LEU B 1 55 ? -6.996 35.844 -15.516 1 22.39 55 LEU B N 1
ATOM 4610 C CA . LEU B 1 55 ? -7.52 35 -14.445 1 22.39 55 LEU B CA 1
ATOM 4611 C C . LEU B 1 55 ? -6.574 33.844 -14.148 1 22.39 55 LEU B C 1
ATOM 4613 O O . LEU B 1 55 ? -6.324 33 -15.008 1 22.39 55 LEU B O 1
ATOM 4617 N N . LYS B 1 56 ? -5.641 34.156 -13.305 1 24.83 56 LYS B N 1
ATOM 4618 C CA . LYS B 1 56 ? -4.762 33.188 -12.648 1 24.83 56 LYS B CA 1
ATOM 4619 C C . LYS B 1 56 ? -5.508 31.906 -12.336 1 24.83 56 LYS B C 1
ATOM 4621 O O . LYS B 1 56 ? -6.5 31.906 -11.602 1 24.83 56 LYS B O 1
ATOM 4626 N N . ARG B 1 57 ? -5.762 31.156 -13.328 1 24.86 57 ARG B N 1
ATOM 4627 C CA . ARG B 1 57 ? -6.23 29.781 -13.188 1 24.86 57 ARG B CA 1
ATOM 4628 C C . ARG B 1 57 ? -5.75 29.172 -11.875 1 24.86 57 ARG B C 1
ATOM 4630 O O . ARG B 1 57 ? -4.555 28.922 -11.703 1 24.86 57 ARG B O 1
ATOM 4637 N N . LEU B 1 58 ? -6.379 29.641 -10.828 1 25.34 58 LEU B N 1
ATOM 4638 C CA . LEU B 1 58 ? -6.191 29.047 -9.516 1 25.34 58 LEU B CA 1
ATOM 4639 C C . LEU B 1 58 ? -6.211 27.516 -9.594 1 25.34 58 LEU B C 1
ATOM 4641 O O . LEU B 1 58 ? -7.215 26.938 -10 1 25.34 58 LEU B O 1
ATOM 4645 N N . ARG B 1 59 ? -5.184 26.984 -10.086 1 27.31 59 ARG B N 1
ATOM 4646 C CA . ARG B 1 59 ? -4.715 25.609 -10.172 1 27.31 59 ARG B CA 1
ATOM 4647 C C . ARG B 1 59 ? -5.105 24.828 -8.93 1 27.31 59 ARG B C 1
ATOM 4649 O O . ARG B 1 59 ? -4.312 24.703 -7.992 1 27.31 59 ARG B O 1
ATOM 4656 N N . CYS B 1 60 ? -6.281 25.203 -8.344 1 26.14 60 CYS B N 1
ATOM 4657 C CA . CYS B 1 60 ? -6.691 24.562 -7.098 1 26.14 60 CYS B CA 1
ATOM 4658 C C . CYS B 1 60 ? -6.898 23.062 -7.289 1 26.14 60 CYS B C 1
ATOM 4660 O O . CYS B 1 60 ? -7.484 22.406 -6.43 1 26.14 60 CYS B O 1
ATOM 4662 N N . ASP B 1 61 ? -6.992 22.578 -8.516 1 29.14 61 ASP B N 1
ATOM 4663 C CA . ASP B 1 61 ? -7.59 21.25 -8.508 1 29.14 61 ASP B CA 1
ATOM 4664 C C . ASP B 1 61 ? -6.797 20.297 -7.613 1 29.14 61 ASP B C 1
ATOM 4666 O O . ASP B 1 61 ? -5.648 19.969 -7.918 1 29.14 61 ASP B O 1
ATOM 4670 N N . SER B 1 62 ? -6.887 20.391 -6.379 1 29.59 62 SER B N 1
ATOM 4671 C CA . SER B 1 62 ? -6.344 19.688 -5.223 1 29.59 62 SER B CA 1
ATOM 4672 C C . SER B 1 62 ? -6.555 18.188 -5.34 1 29.59 62 SER B C 1
ATOM 4674 O O . SER B 1 62 ? -7.316 17.594 -4.566 1 29.59 62 SER B O 1
ATOM 4676 N N . THR B 1 63 ? -6.836 17.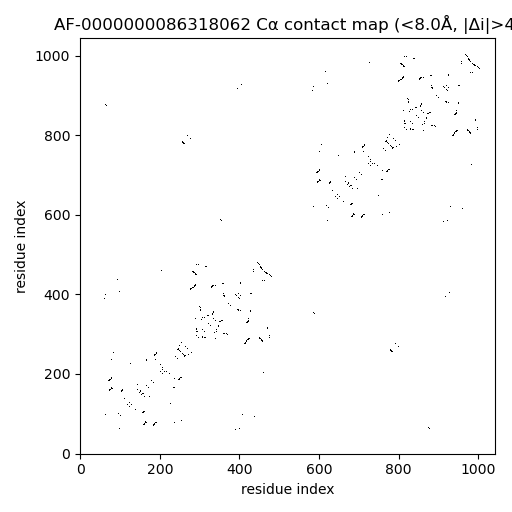641 -6.5 1 31.33 63 THR B N 1
ATOM 4677 C CA . THR B 1 63 ? -7.16 16.219 -6.531 1 31.33 63 THR B CA 1
ATOM 4678 C C . THR B 1 63 ? -6.102 15.398 -5.789 1 31.33 63 THR B C 1
ATOM 4680 O O . THR B 1 63 ? -4.945 15.82 -5.691 1 31.33 63 THR B O 1
ATOM 4683 N N . ALA B 1 64 ? -6.473 14.523 -4.961 1 33.69 64 ALA B N 1
ATOM 4684 C CA . ALA B 1 64 ? -5.75 13.516 -4.195 1 33.69 64 ALA B CA 1
ATOM 4685 C C . ALA B 1 64 ? -4.562 12.977 -4.988 1 33.69 64 ALA B C 1
ATOM 4687 O O . ALA B 1 64 ? -4.621 12.875 -6.215 1 33.69 64 ALA B O 1
ATOM 4688 N N . SER B 1 65 ? -3.396 13.094 -4.383 1 39.16 65 SER B N 1
ATOM 4689 C CA . SER B 1 65 ? -2.051 12.961 -4.926 1 39.16 65 SER B CA 1
ATOM 4690 C C . SER B 1 65 ? -1.914 11.68 -5.75 1 39.16 65 SER B C 1
ATOM 4692 O O . SER B 1 65 ? -1.167 10.773 -5.379 1 39.16 65 SER B O 1
ATOM 4694 N N . VAL B 1 66 ? -3.064 11.016 -6.086 1 38.88 66 VAL B N 1
ATOM 4695 C CA . VAL B 1 66 ? -2.648 10.055 -7.102 1 38.88 66 VAL B CA 1
ATOM 4696 C C . VAL B 1 66 ? -1.929 10.789 -8.234 1 38.88 66 VAL B C 1
ATOM 4698 O O . VAL B 1 66 ? -2.381 11.836 -8.695 1 38.88 66 VAL B O 1
ATOM 4701 N N . PRO B 1 67 ? -0.725 10.508 -8.43 1 39.69 67 PRO B N 1
ATOM 4702 C CA . PRO B 1 67 ? -0.101 11.102 -9.617 1 39.69 67 PRO B CA 1
ATOM 4703 C C . PRO B 1 67 ? -1.048 11.164 -10.812 1 39.69 67 PRO B C 1
ATOM 4705 O O . PRO B 1 67 ? -1.842 10.242 -11.023 1 39.69 67 PRO B O 1
ATOM 4708 N N . GLN B 1 68 ? -1.709 12.203 -11.133 1 40.56 68 GLN B N 1
ATOM 4709 C CA . GLN B 1 68 ? -2.33 12.273 -12.445 1 40.56 68 GLN B CA 1
ATOM 4710 C C . GLN B 1 68 ? -1.396 11.727 -13.523 1 40.56 68 GLN B C 1
ATOM 4712 O O . GLN B 1 68 ? -0.507 12.43 -14 1 40.56 68 GLN B O 1
ATOM 4717 N N . PHE B 1 69 ? -1.037 10.523 -13.461 1 40.09 69 PHE B N 1
ATOM 4718 C CA . PHE B 1 69 ? -0.207 9.898 -14.484 1 40.09 69 PHE B CA 1
ATOM 4719 C C . PHE B 1 69 ? -0.803 10.109 -15.867 1 40.09 69 PHE B C 1
ATOM 4721 O O . PHE B 1 69 ? -2.02 10.023 -16.047 1 40.09 69 PHE B O 1
ATOM 4728 N N . THR B 1 70 ? -0.375 11.062 -16.609 1 46.47 70 THR B N 1
ATOM 4729 C CA . THR B 1 70 ? -0.593 10.992 -18.047 1 46.47 70 THR B CA 1
ATOM 4730 C C . THR B 1 70 ? -0.757 9.539 -18.5 1 46.47 70 THR B C 1
ATOM 4732 O O . THR B 1 70 ? -0.44 9.195 -19.641 1 46.47 70 THR B O 1
ATOM 4735 N N . ASN B 1 71 ? -1.159 8.617 -17.594 1 60.31 71 ASN B N 1
ATOM 4736 C CA . ASN B 1 71 ? -1.052 7.184 -17.844 1 60.31 71 ASN B CA 1
ATOM 4737 C C . ASN B 1 71 ? -2.25 6.66 -18.625 1 60.31 71 ASN B C 1
ATOM 4739 O O . ASN B 1 71 ? -3.336 7.242 -18.562 1 60.31 71 ASN B O 1
ATOM 4743 N N . SER B 1 72 ? -2.041 6.027 -19.719 1 79.94 72 SER B N 1
ATOM 4744 C CA . SER B 1 72 ? -3.008 5.254 -20.484 1 79.94 72 SER B CA 1
ATOM 4745 C C . SER B 1 72 ? -4.066 4.629 -19.578 1 79.94 72 SER B C 1
ATOM 4747 O O . SER B 1 72 ? -3.748 4.117 -18.516 1 79.94 72 SER B O 1
ATOM 4749 N N . PRO B 1 73 ? -5.375 4.922 -20 1 92.5 73 PRO B N 1
ATOM 4750 C CA . PRO B 1 73 ? -6.445 4.297 -19.219 1 92.5 73 PRO B CA 1
ATOM 4751 C C . PRO B 1 73 ? -6.297 2.779 -19.125 1 92.5 73 PRO B C 1
ATOM 4753 O O . PRO B 1 73 ? -5.637 2.164 -19.969 1 92.5 73 PRO B O 1
ATOM 4756 N N . THR B 1 74 ? -6.844 2.193 -18.078 1 95.56 74 THR B N 1
ATOM 4757 C CA . THR B 1 74 ? -6.723 0.76 -17.828 1 95.56 74 THR B CA 1
ATOM 4758 C C . THR B 1 74 ? -8.086 0.084 -17.875 1 95.56 74 THR B C 1
ATOM 4760 O O . THR B 1 74 ? -9.047 0.576 -17.281 1 95.56 74 THR B O 1
ATOM 4763 N N . MET B 1 75 ? -8.18 -0.957 -18.641 1 97.38 75 MET B N 1
ATOM 4764 C CA . MET B 1 75 ? -9.367 -1.811 -18.656 1 97.38 75 MET B CA 1
ATOM 4765 C C . MET B 1 75 ? -9.133 -3.062 -17.812 1 97.38 75 MET B C 1
ATOM 4767 O O . MET B 1 75 ? -8.219 -3.84 -18.078 1 97.38 75 MET B O 1
ATOM 4771 N N . ILE B 1 76 ? -9.945 -3.176 -16.75 1 97.75 76 ILE B N 1
ATOM 4772 C CA . ILE B 1 76 ? -9.961 -4.418 -15.984 1 97.75 76 ILE B CA 1
ATOM 4773 C C . ILE B 1 76 ? -11 -5.375 -16.578 1 97.75 76 ILE B C 1
ATOM 4775 O O . ILE B 1 76 ? -12.188 -5.055 -16.625 1 97.75 76 ILE B O 1
ATOM 4779 N N . VAL B 1 77 ? -10.562 -6.484 -17.031 1 98.12 77 VAL B N 1
ATOM 4780 C CA . VAL B 1 77 ? -11.445 -7.445 -17.688 1 98.12 77 VAL B CA 1
ATOM 4781 C C . VAL B 1 77 ? -11.648 -8.656 -16.781 1 98.12 77 VAL B C 1
ATOM 4783 O O . VAL B 1 77 ? -10.703 -9.414 -16.516 1 98.12 77 VAL B O 1
ATOM 4786 N N . MET B 1 78 ? -12.867 -8.82 -16.344 1 97.31 78 MET B N 1
ATOM 4787 C CA . MET B 1 78 ? -13.172 -9.977 -15.508 1 97.31 78 MET B CA 1
ATOM 4788 C C . MET B 1 78 ? -13.234 -11.258 -16.328 1 97.31 78 MET B C 1
ATOM 4790 O O . MET B 1 78 ? -13.648 -11.227 -17.5 1 97.31 78 MET B O 1
ATOM 4794 N N . VAL B 1 79 ? -12.812 -12.336 -15.789 1 97.38 79 VAL B N 1
ATOM 4795 C CA . VAL B 1 79 ? -12.875 -13.664 -16.391 1 97.38 79 VAL B CA 1
ATOM 4796 C C . VAL B 1 79 ? -13.328 -14.68 -15.352 1 97.38 79 VAL B C 1
ATOM 4798 O O . VAL B 1 79 ? -12.914 -14.625 -14.195 1 97.38 79 VAL B O 1
ATOM 4801 N N . GLY B 1 80 ? -14.219 -15.539 -15.742 1 95.38 80 GLY B N 1
ATOM 4802 C CA . GLY B 1 80 ? -14.633 -16.609 -14.836 1 95.38 80 GLY B CA 1
ATOM 4803 C C . GLY B 1 80 ? -16.062 -17.047 -15.062 1 95.38 80 GLY B C 1
ATOM 4804 O O . GLY B 1 80 ? -16.875 -16.328 -15.648 1 95.38 80 GLY B O 1
ATOM 4805 N N . LEU B 1 81 ? -16.422 -18.203 -14.547 1 94 81 LEU B N 1
ATOM 4806 C CA . LEU B 1 81 ? -17.781 -18.75 -14.625 1 94 81 LEU B CA 1
ATOM 4807 C C . LEU B 1 81 ? -18.734 -17.984 -13.727 1 94 81 LEU B C 1
ATOM 4809 O O . LEU B 1 81 ? -18.297 -17.281 -12.805 1 94 81 LEU B O 1
ATOM 4813 N N . PRO B 1 82 ? -20 -18.047 -14.055 1 90.19 82 PRO B N 1
ATOM 4814 C CA . PRO B 1 82 ? -20.969 -17.375 -13.188 1 90.19 82 PRO B CA 1
ATOM 4815 C C . PRO B 1 82 ? -20.906 -17.875 -11.742 1 90.19 82 PRO B C 1
ATOM 4817 O O . PRO B 1 82 ? -20.594 -19.031 -11.5 1 90.19 82 PRO B O 1
ATOM 4820 N N . ALA B 1 83 ? -21.156 -17.016 -10.797 1 88.25 83 ALA B N 1
ATOM 4821 C CA . ALA B 1 83 ? -21.266 -17.297 -9.367 1 88.25 83 ALA B CA 1
ATOM 4822 C C . ALA B 1 83 ? -19.891 -17.578 -8.75 1 88.25 83 ALA B C 1
ATOM 4824 O O . ALA B 1 83 ? -19.797 -18.344 -7.789 1 88.25 83 ALA B O 1
ATOM 4825 N N . ARG B 1 84 ? -18.875 -17.094 -9.375 1 90.31 84 ARG B N 1
ATOM 4826 C CA . ARG B 1 84 ? -17.531 -17.281 -8.836 1 90.31 84 ARG B CA 1
ATOM 4827 C C . ARG B 1 84 ? -17.047 -16.031 -8.141 1 90.31 84 ARG B C 1
ATOM 4829 O O . ARG B 1 84 ? -15.859 -15.93 -7.793 1 90.31 84 ARG B O 1
ATOM 4836 N N . GLY B 1 85 ? -17.859 -15.008 -7.973 1 84.69 85 GLY B N 1
ATOM 4837 C CA . GLY B 1 85 ? -17.531 -13.836 -7.18 1 84.69 85 GLY B CA 1
ATOM 4838 C C . GLY B 1 85 ? -17.062 -12.664 -8.016 1 84.69 85 GLY B C 1
ATOM 4839 O O . GLY B 1 85 ? -16.562 -11.672 -7.484 1 84.69 85 GLY B O 1
ATOM 4840 N N . LYS B 1 86 ? -17.188 -12.68 -9.312 1 88.69 86 LYS B N 1
ATOM 4841 C CA . LYS B 1 86 ? -16.719 -11.633 -10.211 1 88.69 86 LYS B CA 1
ATOM 4842 C C . LYS B 1 86 ? -17.375 -10.289 -9.875 1 88.69 86 LYS B C 1
ATOM 4844 O O . LYS B 1 86 ? -16.688 -9.273 -9.789 1 88.69 86 LYS B O 1
ATOM 4849 N N . THR B 1 87 ? -18.703 -10.328 -9.711 1 83.12 87 THR B N 1
ATOM 4850 C CA . THR B 1 87 ? -19.422 -9.086 -9.438 1 83.12 87 THR B CA 1
ATOM 4851 C C . THR B 1 87 ? -18.984 -8.492 -8.102 1 83.12 87 THR B C 1
ATOM 4853 O O . THR B 1 87 ? -18.859 -7.273 -7.965 1 83.12 87 THR B O 1
ATOM 4856 N N . TYR B 1 88 ? -18.781 -9.32 -7.152 1 83.62 88 TYR B N 1
ATOM 4857 C CA . TYR B 1 88 ? -18.266 -8.875 -5.867 1 83.62 88 TYR B CA 1
ATOM 4858 C C . TYR B 1 88 ? -16.922 -8.172 -6.035 1 83.62 88 TYR B C 1
ATOM 4860 O O . TYR B 1 88 ? -16.719 -7.074 -5.516 1 83.62 88 TYR B O 1
ATOM 4868 N N . ILE B 1 89 ? -16.062 -8.836 -6.754 1 90.38 89 ILE B N 1
ATOM 4869 C CA . ILE B 1 89 ? -14.727 -8.297 -6.996 1 90.38 89 ILE B CA 1
ATOM 4870 C C . ILE B 1 89 ? -14.828 -6.965 -7.734 1 90.38 89 ILE B C 1
ATOM 4872 O O . ILE B 1 89 ? -14.164 -5.992 -7.371 1 90.38 89 ILE B O 1
ATOM 4876 N N . SER B 1 90 ? -15.695 -6.945 -8.711 1 91.81 90 SER B N 1
ATOM 4877 C CA . SER B 1 90 ? -15.875 -5.75 -9.531 1 91.81 90 SER B CA 1
ATOM 4878 C C . SER B 1 90 ? -16.359 -4.574 -8.68 1 91.81 90 SER B C 1
ATOM 4880 O O . SER B 1 90 ? -15.812 -3.469 -8.789 1 91.81 90 SER B O 1
ATOM 4882 N N . LYS B 1 91 ? -17.281 -4.781 -7.879 1 88.69 91 LYS B N 1
ATOM 4883 C CA . LYS B 1 91 ? -17.844 -3.719 -7.051 1 88.69 91 LYS B CA 1
ATOM 4884 C C . LYS B 1 91 ? -16.844 -3.236 -6.012 1 88.69 91 LYS B C 1
ATOM 4886 O O . LYS B 1 91 ? -16.672 -2.031 -5.812 1 88.69 91 LYS B O 1
ATOM 4891 N N . LYS B 1 92 ? -16.203 -4.195 -5.391 1 90.5 92 LYS B N 1
ATOM 4892 C CA . LYS B 1 92 ? -15.211 -3.852 -4.371 1 90.5 92 LYS B CA 1
ATOM 4893 C C . LYS B 1 92 ? -14.055 -3.064 -4.973 1 90.5 92 LYS B C 1
ATOM 4895 O O . LYS B 1 92 ? -13.617 -2.062 -4.406 1 90.5 92 LYS B O 1
ATOM 4900 N N . LEU B 1 93 ? -13.641 -3.551 -6.07 1 92.62 93 LEU B N 1
ATOM 4901 C CA . LEU B 1 93 ? -12.539 -2.875 -6.742 1 92.62 93 LEU B CA 1
ATOM 4902 C C . LEU B 1 93 ? -12.938 -1.457 -7.145 1 92.62 93 LEU B C 1
ATOM 4904 O O . LEU B 1 93 ? -12.148 -0.519 -6.973 1 92.62 93 LEU B O 1
ATOM 4908 N N . THR B 1 94 ? -14.102 -1.297 -7.668 1 93.19 94 THR B N 1
ATOM 4909 C CA . THR B 1 94 ? -14.594 0.006 -8.109 1 93.19 94 THR B CA 1
ATOM 4910 C C . THR B 1 94 ? -14.695 0.972 -6.934 1 93.19 94 THR B C 1
ATOM 4912 O O . THR B 1 94 ? -14.266 2.123 -7.031 1 93.19 94 THR B O 1
ATOM 4915 N N . ARG B 1 95 ? -15.188 0.485 -5.898 1 90.62 95 ARG B N 1
ATOM 4916 C CA . ARG B 1 95 ? -15.297 1.294 -4.688 1 90.62 95 ARG B CA 1
ATOM 4917 C C . ARG B 1 95 ? -13.93 1.751 -4.203 1 90.62 95 ARG B C 1
ATOM 4919 O O . ARG B 1 95 ? -13.727 2.932 -3.908 1 90.62 95 ARG B O 1
ATOM 4926 N N . TYR B 1 96 ? -13.008 0.854 -4.082 1 91.75 96 TYR B N 1
ATOM 4927 C CA . TYR B 1 96 ? -11.664 1.148 -3.588 1 91.75 96 TYR B CA 1
ATOM 4928 C C . TYR B 1 96 ? -10.961 2.164 -4.484 1 91.75 96 TYR B C 1
ATOM 4930 O O . TYR B 1 96 ? -10.438 3.17 -4 1 91.75 96 TYR B O 1
ATOM 4938 N N . LEU B 1 97 ? -11.023 1.876 -5.812 1 91.56 97 LEU B N 1
ATOM 4939 C CA . LEU B 1 97 ? -10.312 2.738 -6.746 1 91.56 97 LEU B CA 1
ATOM 4940 C C . LEU B 1 97 ? -10.914 4.141 -6.762 1 91.56 97 LEU B C 1
ATOM 4942 O O . LEU B 1 97 ? -10.188 5.133 -6.777 1 91.56 97 LEU B O 1
ATOM 4946 N N . ASN B 1 98 ? -12.219 4.258 -6.727 1 89.25 98 ASN B N 1
ATOM 4947 C CA . ASN B 1 98 ? -12.859 5.57 -6.648 1 89.25 98 ASN B CA 1
ATOM 4948 C C . ASN B 1 98 ? -12.5 6.289 -5.348 1 89.25 98 ASN B C 1
ATOM 4950 O O . ASN B 1 98 ? -12.297 7.5 -5.344 1 89.25 98 ASN B O 1
ATOM 4954 N N . TRP B 1 99 ? -12.461 5.5 -4.367 1 87.31 99 TRP B N 1
ATOM 4955 C CA . TRP B 1 99 ? -12.164 6.066 -3.055 1 87.31 99 TRP B CA 1
ATOM 4956 C C . TRP B 1 99 ? -10.766 6.668 -3.027 1 87.31 99 TRP B C 1
ATOM 4958 O O . TRP B 1 99 ? -10.547 7.727 -2.43 1 87.31 99 TRP B O 1
ATOM 4968 N N . ILE B 1 100 ? -9.836 6.059 -3.676 1 80.94 100 ILE B N 1
ATOM 4969 C CA . ILE B 1 100 ? -8.469 6.574 -3.633 1 80.94 100 ILE B CA 1
ATOM 4970 C C . ILE B 1 100 ? -8.273 7.617 -4.73 1 80.94 100 ILE B C 1
ATOM 4972 O O . ILE B 1 100 ? -7.156 8.062 -4.98 1 80.94 100 ILE B O 1
ATOM 4976 N N . GLY B 1 101 ? -9.359 7.926 -5.477 1 79.75 101 GLY B N 1
ATOM 4977 C CA . GLY B 1 101 ? -9.312 9.047 -6.398 1 79.75 101 GLY B CA 1
ATOM 4978 C C . GLY B 1 101 ? -9.055 8.633 -7.836 1 79.75 101 GLY B C 1
ATOM 4979 O O . GLY B 1 101 ? -8.641 9.445 -8.664 1 79.75 101 GLY B O 1
ATOM 4980 N N . VAL B 1 102 ? -9.18 7.398 -8.141 1 86.75 102 VAL B N 1
ATOM 4981 C CA . VAL B 1 102 ? -9.078 6.895 -9.508 1 86.75 102 VAL B CA 1
ATOM 4982 C C . VAL B 1 102 ? -10.469 6.633 -10.07 1 86.75 102 VAL B C 1
ATOM 4984 O O . VAL B 1 102 ? -11.094 5.617 -9.75 1 86.75 102 VAL B O 1
ATOM 4987 N N . PRO B 1 103 ? -10.891 7.578 -10.906 1 91.38 103 PRO B N 1
ATOM 4988 C CA . PRO B 1 103 ? -12.234 7.387 -11.445 1 91.38 103 PRO B CA 1
ATOM 4989 C C . PRO B 1 103 ? -12.414 6.035 -12.125 1 91.38 103 PRO B C 1
ATOM 4991 O O . PRO B 1 103 ? -11.695 5.723 -13.078 1 91.38 103 PRO B O 1
ATOM 4994 N N . THR B 1 104 ? -13.352 5.277 -11.633 1 95.31 104 THR B N 1
ATOM 4995 C CA . THR B 1 104 ? -13.57 3.906 -12.078 1 95.31 104 THR B CA 1
ATOM 4996 C C . THR B 1 104 ? -15.055 3.625 -12.258 1 95.31 104 THR B C 1
ATOM 4998 O O . THR B 1 104 ? -15.875 4.043 -11.438 1 95.31 104 THR B O 1
ATOM 5001 N N . LYS B 1 105 ? -15.391 2.998 -13.344 1 96.31 105 LYS B N 1
ATOM 5002 C CA . LYS B 1 105 ? -16.781 2.621 -13.617 1 96.31 105 LYS B CA 1
ATOM 5003 C C . LYS B 1 105 ? -16.875 1.162 -14.055 1 96.31 105 LYS B C 1
ATOM 5005 O O . LYS B 1 105 ? -15.992 0.66 -14.758 1 96.31 105 LYS B O 1
ATOM 5010 N N . VAL B 1 106 ? -18 0.543 -13.625 1 95.75 106 VAL B N 1
ATOM 5011 C CA . VAL B 1 106 ? -18.234 -0.849 -13.992 1 95.75 106 VAL B CA 1
ATOM 5012 C C . VAL B 1 106 ? -19.156 -0.916 -15.211 1 95.75 106 VAL B C 1
ATOM 5014 O O . VAL B 1 106 ? -20.156 -0.191 -15.281 1 95.75 106 VAL B O 1
ATOM 5017 N N . PHE B 1 107 ? -18.75 -1.637 -16.156 1 96.56 107 PHE B N 1
ATOM 5018 C CA . PHE B 1 107 ? -19.578 -1.979 -17.297 1 96.56 107 PHE B CA 1
ATOM 5019 C C . PHE B 1 107 ? -19.953 -3.457 -17.281 1 96.56 107 PHE B C 1
ATOM 5021 O O . PHE B 1 107 ? -19.203 -4.301 -17.766 1 96.56 107 PHE B O 1
ATOM 5028 N N . ASN B 1 108 ? -21.078 -3.705 -16.672 1 93.81 108 ASN B N 1
ATOM 5029 C CA . ASN B 1 108 ? -21.578 -5.066 -16.516 1 93.81 108 ASN B CA 1
ATOM 5030 C C . ASN B 1 108 ? -22.344 -5.539 -17.75 1 93.81 108 ASN B C 1
ATOM 5032 O O . ASN B 1 108 ? -23.453 -5.051 -18.016 1 93.81 108 ASN B O 1
ATOM 5036 N N . VAL B 1 109 ? -21.891 -6.539 -18.422 1 92.62 109 VAL B N 1
ATOM 5037 C CA . VAL B 1 109 ? -22.469 -6.992 -19.688 1 92.62 109 VAL B CA 1
ATOM 5038 C C . VAL B 1 109 ? -23.812 -7.668 -19.422 1 92.62 109 VAL B C 1
ATOM 5040 O O . VAL B 1 109 ? -24.703 -7.637 -20.266 1 92.62 109 VAL B O 1
ATOM 5043 N N . GLY B 1 110 ? -23.984 -8.227 -18.203 1 88.38 110 GLY B N 1
ATOM 5044 C CA . GLY B 1 110 ? -25.297 -8.766 -17.844 1 88.38 110 GLY B CA 1
ATOM 5045 C C . GLY B 1 110 ? -26.391 -7.727 -17.859 1 88.38 110 GLY B C 1
ATOM 5046 O O . GLY B 1 110 ? -27.531 -8.023 -18.234 1 88.38 110 GLY B O 1
ATOM 5047 N N . GLN B 1 111 ? -26.062 -6.586 -17.5 1 88.5 111 GLN B N 1
ATOM 5048 C CA . GLN B 1 111 ? -27.031 -5.5 -17.531 1 88.5 111 GLN B CA 1
ATOM 5049 C C . GLN B 1 111 ? -27.406 -5.129 -18.969 1 88.5 111 GLN B C 1
ATOM 5051 O O . GLN B 1 111 ? -28.578 -4.863 -19.25 1 88.5 111 GLN B O 1
ATOM 5056 N N . TYR B 1 112 ? -26.469 -5.094 -19.828 1 92.38 112 TYR B N 1
ATOM 5057 C CA . TYR B 1 112 ? -26.719 -4.82 -21.234 1 92.38 112 TYR B CA 1
ATOM 5058 C C . TYR B 1 112 ? -27.641 -5.883 -21.828 1 92.38 112 TYR B C 1
ATOM 5060 O O . TYR B 1 112 ? -28.547 -5.566 -22.609 1 92.38 112 TYR B O 1
ATOM 5068 N N . ARG B 1 113 ? -27.375 -7.102 -21.469 1 89.5 113 ARG B N 1
ATOM 5069 C CA . ARG B 1 113 ? -28.219 -8.195 -21.938 1 89.5 113 ARG B CA 1
ATOM 5070 C C . ARG B 1 113 ? -29.641 -8.031 -21.453 1 89.5 113 ARG B C 1
ATOM 5072 O O . ARG B 1 113 ? -30.594 -8.227 -22.219 1 89.5 113 ARG B O 1
ATOM 5079 N N . ARG B 1 114 ? -29.781 -7.656 -20.188 1 86.5 114 ARG B N 1
ATOM 5080 C CA . ARG B 1 114 ? -31.109 -7.477 -19.609 1 86.5 114 ARG B CA 1
ATOM 5081 C C . ARG B 1 114 ? -31.859 -6.344 -20.297 1 86.5 114 ARG B C 1
ATOM 5083 O O . ARG B 1 114 ? -33.094 -6.406 -20.438 1 86.5 114 ARG B O 1
ATOM 5090 N N . GLU B 1 115 ? -31.156 -5.426 -20.672 1 87.56 115 GLU B N 1
ATOM 5091 C CA . GLU B 1 115 ? -31.766 -4.309 -21.391 1 87.56 115 GLU B CA 1
ATOM 5092 C C . GLU B 1 115 ? -32.156 -4.703 -22.812 1 87.56 115 GLU B C 1
ATOM 5094 O O . GLU B 1 115 ? -33.156 -4.246 -23.344 1 87.56 115 GLU B O 1
ATOM 5099 N N . ALA B 1 116 ? -31.344 -5.582 -23.328 1 86.06 116 ALA B N 1
ATOM 5100 C CA . ALA B 1 116 ? -31.578 -6.016 -24.703 1 86.06 116 ALA B CA 1
ATOM 5101 C C . ALA B 1 116 ? -32.688 -7.07 -24.766 1 86.06 116 ALA B C 1
ATOM 5103 O O . ALA B 1 116 ? -33.5 -7.066 -25.688 1 86.06 116 ALA B O 1
ATOM 5104 N N . VAL B 1 117 ? -32.531 -8.016 -23.812 1 83.12 117 VAL B N 1
ATOM 5105 C CA . VAL B 1 117 ? -33.5 -9.094 -23.766 1 83.12 117 VAL B CA 1
ATOM 5106 C C . VAL B 1 117 ? -34.375 -8.945 -22.516 1 83.12 117 VAL B C 1
ATOM 5108 O O . VAL B 1 117 ? -34 -9.359 -21.422 1 83.12 117 VAL B O 1
ATOM 5111 N N . GLN B 1 118 ? -35.375 -8.266 -22.469 1 73.94 118 GLN B N 1
ATOM 5112 C CA . GLN B 1 118 ? -36.188 -7.891 -21.328 1 73.94 118 GLN B CA 1
ATOM 5113 C C . GLN B 1 118 ? -36.781 -9.125 -20.641 1 73.94 118 GLN B C 1
ATOM 5115 O O . GLN B 1 118 ? -37.062 -9.086 -19.438 1 73.94 118 GLN B O 1
ATOM 5120 N N . THR B 1 119 ? -36.875 -10.195 -21.344 1 73.5 119 THR B N 1
ATOM 5121 C CA . THR B 1 119 ? -37.469 -11.352 -20.672 1 73.5 119 THR B CA 1
ATOM 5122 C C . THR B 1 119 ? -36.5 -12.531 -20.719 1 73.5 119 THR B C 1
ATOM 5124 O O . THR B 1 119 ? -36.062 -12.969 -21.781 1 73.5 119 THR B O 1
ATOM 5127 N N . TYR B 1 120 ? -36.031 -12.938 -19.609 1 75.31 120 TYR B N 1
ATOM 5128 C CA . TYR B 1 120 ? -35.188 -14.125 -19.469 1 75.31 120 TYR B CA 1
ATOM 5129 C C . TYR B 1 120 ? -36.031 -15.375 -19.25 1 75.31 120 TYR B C 1
ATOM 5131 O O . TYR B 1 120 ? -36.812 -15.438 -18.297 1 75.31 120 TYR B O 1
ATOM 5139 N N . LYS B 1 121 ? -35.906 -16.266 -20.141 1 73.25 121 LYS B N 1
ATOM 5140 C CA . LYS B 1 121 ? -36.75 -17.453 -20.078 1 73.25 121 LYS B CA 1
ATOM 5141 C C . LYS B 1 121 ? -36.031 -18.578 -19.328 1 73.25 121 LYS B C 1
ATOM 5143 O O . LYS B 1 121 ? -36.594 -19.125 -18.375 1 73.25 121 LYS B O 1
ATOM 5148 N N . SER B 1 122 ? -34.938 -18.969 -19.812 1 80.56 122 SER B N 1
ATOM 5149 C CA . SER B 1 122 ? -34.25 -20.078 -19.172 1 80.56 122 SER B CA 1
ATOM 5150 C C . SER B 1 122 ? -32.75 -20.078 -19.5 1 80.56 122 SER B C 1
ATOM 5152 O O . SER B 1 122 ? -32.312 -19.25 -20.281 1 80.56 122 SER B O 1
ATOM 5154 N N . PHE B 1 123 ? -32.156 -21 -18.875 1 86.31 123 PHE B N 1
ATOM 5155 C CA . PHE B 1 123 ? -30.719 -21.188 -19.047 1 86.31 123 PHE B CA 1
ATOM 5156 C C . PHE B 1 123 ? -30.375 -21.406 -20.531 1 86.31 123 PHE B C 1
ATOM 5158 O O . PHE B 1 123 ? -29.219 -21.25 -20.938 1 86.31 123 PHE B O 1
ATOM 5165 N N . GLU B 1 124 ? -31.281 -21.719 -21.375 1 86.38 124 GLU B N 1
ATOM 5166 C CA . GLU B 1 124 ? -31.062 -22.047 -22.781 1 86.38 124 GLU B CA 1
ATOM 5167 C C . GLU B 1 124 ? -30.516 -20.844 -23.547 1 86.38 124 GLU B C 1
ATOM 5169 O O . GLU B 1 124 ? -29.875 -21 -24.594 1 86.38 124 GLU B O 1
ATOM 5174 N N . PHE B 1 125 ? -30.797 -19.719 -23 1 88.62 125 PHE B N 1
ATOM 5175 C CA . PHE B 1 125 ? -30.266 -18.5 -23.594 1 88.62 125 PHE B CA 1
ATOM 5176 C C . PHE B 1 125 ? -28.75 -18.547 -23.625 1 88.62 125 PHE B C 1
ATOM 5178 O O . PHE B 1 125 ? -28.125 -17.922 -24.5 1 88.62 125 PHE B O 1
ATOM 5185 N N . PHE B 1 126 ? -28.172 -19.359 -22.812 1 89.44 126 PHE B N 1
ATOM 5186 C CA . PHE B 1 126 ? -26.719 -19.328 -22.656 1 89.44 126 PHE B CA 1
ATOM 5187 C C . PHE B 1 126 ? -26.109 -20.578 -23.266 1 89.44 126 PHE B C 1
ATOM 5189 O O . PHE B 1 126 ? -24.891 -20.766 -23.219 1 89.44 126 PHE B O 1
ATOM 5196 N N . SER B 1 127 ? -26.891 -21.391 -23.875 1 89.31 127 SER B N 1
ATOM 5197 C CA . SER B 1 127 ? -26.391 -22.578 -24.547 1 89.31 127 SER B CA 1
ATOM 5198 C C . SER B 1 127 ? -25.5 -22.203 -25.734 1 89.31 127 SER B C 1
ATOM 5200 O O . SER B 1 127 ? -25.828 -21.297 -26.5 1 89.31 127 SER B O 1
ATOM 5202 N N . PRO B 1 128 ? -24.359 -22.891 -25.875 1 86.81 128 PRO B N 1
ATOM 5203 C CA . PRO B 1 128 ? -23.484 -22.609 -27.016 1 86.81 128 PRO B CA 1
ATOM 5204 C C . PRO B 1 128 ? -24.141 -22.922 -28.359 1 86.81 128 PRO B C 1
ATOM 5206 O O . PRO B 1 128 ? -23.688 -22.453 -29.391 1 86.81 128 PRO B O 1
ATOM 5209 N N . ASP B 1 129 ? -25.188 -23.688 -28.297 1 88.31 129 ASP B N 1
ATOM 5210 C CA . ASP B 1 129 ? -25.859 -24.094 -29.516 1 88.31 129 ASP B CA 1
ATOM 5211 C C . ASP B 1 129 ? -26.922 -23.078 -29.922 1 88.31 129 ASP B C 1
ATOM 5213 O O . ASP B 1 129 ? -27.484 -23.156 -31.016 1 88.31 129 ASP B O 1
ATOM 5217 N N . ASN B 1 130 ? -27.219 -22.188 -29.062 1 90.69 130 ASN B N 1
ATOM 5218 C CA . ASN B 1 130 ? -28.203 -21.141 -29.359 1 90.69 130 ASN B CA 1
ATOM 5219 C C . ASN B 1 130 ? -27.562 -19.984 -30.125 1 90.69 130 ASN B C 1
ATOM 5221 O O . ASN B 1 130 ? -27.125 -19 -29.516 1 90.69 130 ASN B O 1
ATOM 5225 N N . GLU B 1 131 ? -27.609 -19.984 -31.406 1 90.75 131 GLU B N 1
ATOM 5226 C CA . GLU B 1 131 ? -26.922 -19.031 -32.281 1 90.75 131 GLU B CA 1
ATOM 5227 C C . GLU B 1 131 ? -27.469 -17.625 -32.125 1 90.75 131 GLU B C 1
ATOM 5229 O O . GLU B 1 131 ? -26.719 -16.641 -32.125 1 90.75 131 GLU B O 1
ATOM 5234 N N . GLU B 1 132 ? -28.75 -17.531 -32.031 1 89.88 132 GLU B N 1
ATOM 5235 C CA . GLU B 1 132 ? -29.375 -16.234 -31.875 1 89.88 132 GLU B CA 1
ATOM 5236 C C . GLU B 1 132 ? -28.938 -15.562 -30.578 1 89.88 132 GLU B C 1
ATOM 5238 O O . GLU B 1 132 ? -28.609 -14.375 -30.562 1 89.88 132 GLU B O 1
ATOM 5243 N N . ALA B 1 133 ? -29.031 -16.297 -29.578 1 90.25 133 ALA B N 1
ATOM 5244 C CA . ALA B 1 133 ? -28.609 -15.781 -28.281 1 90.25 133 ALA B CA 1
ATOM 5245 C C . ALA B 1 133 ? -27.141 -15.391 -28.281 1 90.25 133 ALA B C 1
ATOM 5247 O O . ALA B 1 133 ? -26.75 -14.398 -27.656 1 90.25 133 ALA B O 1
ATOM 5248 N N . MET B 1 134 ? -26.312 -16.141 -29 1 90 134 MET B N 1
ATOM 5249 C CA . MET B 1 134 ? -24.875 -15.852 -29.094 1 90 134 MET B CA 1
ATOM 5250 C C . MET B 1 134 ? -24.641 -14.5 -29.781 1 90 134 MET B C 1
ATOM 5252 O O . MET B 1 134 ? -23.766 -13.742 -29.375 1 90 134 MET B O 1
ATOM 5256 N N . LYS B 1 135 ? -25.438 -14.281 -30.75 1 91.62 135 LYS B N 1
ATOM 5257 C CA . LYS B 1 135 ? -25.344 -13.008 -31.453 1 91.62 135 LYS B CA 1
ATOM 5258 C C . LYS B 1 135 ? -25.703 -11.844 -30.547 1 91.62 135 LYS B C 1
ATOM 5260 O O . LYS B 1 135 ? -25.062 -10.797 -30.562 1 91.62 135 LYS B O 1
ATOM 5265 N N . ILE B 1 136 ? -26.734 -12.07 -29.812 1 91.69 136 ILE B N 1
ATOM 5266 C CA . ILE B 1 136 ? -27.172 -11.039 -28.891 1 91.69 136 ILE B CA 1
ATOM 5267 C C . I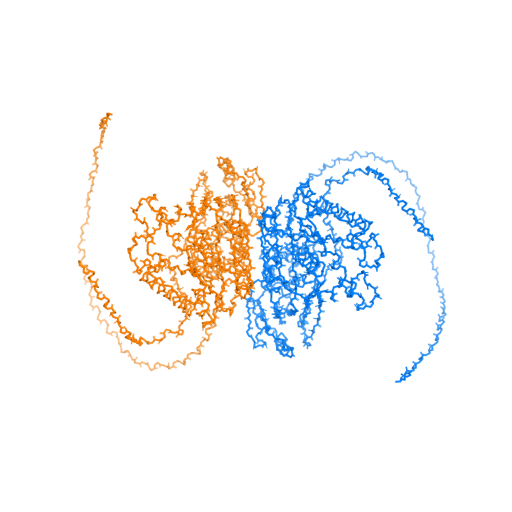LE B 1 136 ? -26.109 -10.781 -27.844 1 91.69 136 ILE B C 1
ATOM 5269 O O . ILE B 1 136 ? -25.781 -9.633 -27.531 1 91.69 136 ILE B O 1
ATOM 5273 N N . ARG B 1 137 ? -25.531 -11.805 -27.297 1 90.69 137 ARG B N 1
ATOM 5274 C CA . ARG B 1 137 ? -24.5 -11.672 -26.281 1 90.69 137 ARG B CA 1
ATOM 5275 C C . ARG B 1 137 ? -23.281 -10.938 -26.828 1 90.69 137 ARG B C 1
ATOM 5277 O O . ARG B 1 137 ? -22.703 -10.086 -26.156 1 90.69 137 ARG B O 1
ATOM 5284 N N . LYS B 1 138 ? -22.938 -11.258 -28.016 1 91.94 138 LYS B N 1
ATOM 5285 C CA . LYS B 1 138 ? -21.812 -10.586 -28.656 1 91.94 138 LYS B CA 1
ATOM 5286 C C . LYS B 1 138 ? -22.109 -9.102 -28.859 1 91.94 138 LYS B C 1
ATOM 5288 O O . LYS B 1 138 ? -21.25 -8.258 -28.625 1 91.94 138 LYS B O 1
ATOM 5293 N N . ALA B 1 139 ? -23.297 -8.836 -29.266 1 93.56 139 ALA B N 1
ATOM 5294 C CA . ALA B 1 139 ? -23.703 -7.449 -29.484 1 93.56 139 ALA B CA 1
ATOM 5295 C C . ALA B 1 139 ? -23.672 -6.66 -28.188 1 93.56 139 ALA B C 1
ATOM 5297 O O . ALA B 1 139 ? -23.297 -5.484 -28.172 1 93.56 139 ALA B O 1
ATOM 5298 N N . CYS B 1 140 ? -24.078 -7.262 -27.172 1 94.56 140 CYS B N 1
ATOM 5299 C CA . CYS B 1 140 ? -24.078 -6.613 -25.859 1 94.56 140 CYS B CA 1
ATOM 5300 C C . CYS B 1 140 ? -22.656 -6.305 -25.422 1 94.56 140 CYS B C 1
ATOM 5302 O O . CYS B 1 140 ? -22.391 -5.227 -24.875 1 94.56 140 CYS B O 1
ATOM 5304 N N . ALA B 1 141 ? -21.75 -7.254 -25.641 1 95.19 141 ALA B N 1
ATOM 5305 C CA . ALA B 1 141 ? -20.344 -7.055 -25.281 1 95.19 141 ALA B CA 1
ATOM 5306 C C . ALA B 1 141 ? -19.734 -5.898 -26.078 1 95.19 141 ALA B C 1
ATOM 5308 O O . ALA B 1 141 ? -19.031 -5.062 -25.516 1 95.19 141 ALA B O 1
ATOM 5309 N N . LEU B 1 142 ? -20.094 -5.855 -27.328 1 95.38 142 LEU B N 1
ATOM 5310 C CA . LEU B 1 142 ? -19.562 -4.801 -28.188 1 95.38 142 LEU B CA 1
ATOM 5311 C C . LEU B 1 142 ? -20.141 -3.441 -27.781 1 95.38 142 LEU B C 1
ATOM 5313 O O . LEU B 1 142 ? -19.422 -2.438 -27.797 1 95.38 142 LEU B O 1
ATOM 5317 N N . ALA B 1 143 ? -21.391 -3.436 -27.438 1 96.31 143 ALA B N 1
ATOM 5318 C CA . ALA B 1 143 ? -22 -2.197 -26.953 1 96.31 143 ALA B CA 1
ATOM 5319 C C . ALA B 1 143 ? -21.328 -1.701 -25.688 1 96.31 143 ALA B C 1
ATOM 5321 O O . ALA B 1 143 ? -21.094 -0.501 -25.531 1 96.31 143 ALA B O 1
ATOM 5322 N N . ALA B 1 144 ? -21.047 -2.602 -24.828 1 97.12 144 ALA B N 1
ATOM 5323 C CA . ALA B 1 144 ? -20.359 -2.25 -23.578 1 97.12 144 ALA B CA 1
ATOM 5324 C C . ALA B 1 144 ? -18.984 -1.683 -23.859 1 97.12 144 ALA B C 1
ATOM 5326 O O . ALA B 1 144 ? -18.562 -0.71 -23.234 1 97.12 144 ALA B O 1
ATOM 5327 N N . LEU B 1 145 ? -18.266 -2.299 -24.797 1 97.25 145 LEU B N 1
ATOM 5328 C CA . LEU B 1 145 ? -16.938 -1.82 -25.156 1 97.25 145 LEU B CA 1
ATOM 5329 C C . LEU B 1 145 ? -17 -0.405 -25.719 1 97.25 145 LEU B C 1
ATOM 5331 O O . LEU B 1 145 ? -16.141 0.426 -25.422 1 97.25 145 LEU B O 1
ATOM 5335 N N . LYS B 1 146 ? -18 -0.194 -26.484 1 96.5 146 LYS B N 1
ATOM 5336 C CA . LYS B 1 146 ? -18.172 1.152 -27.016 1 96.5 146 LYS B CA 1
ATOM 5337 C C . LYS B 1 146 ? -18.406 2.164 -25.891 1 96.5 146 LYS B C 1
ATOM 5339 O O . LYS B 1 146 ? -17.859 3.271 -25.938 1 96.5 146 LYS B O 1
ATOM 5344 N N . ASP B 1 147 ? -19.172 1.781 -24.984 1 97.25 147 ASP B N 1
ATOM 5345 C CA . ASP B 1 147 ? -19.422 2.652 -23.828 1 97.25 147 ASP B CA 1
ATOM 5346 C C . ASP B 1 147 ? -18.141 2.883 -23.031 1 97.25 147 ASP B C 1
ATOM 5348 O O . ASP B 1 147 ? -17.953 3.961 -22.469 1 97.25 147 ASP B O 1
ATOM 5352 N N . VAL B 1 148 ? -17.328 1.847 -22.953 1 97.31 148 VAL B N 1
ATOM 5353 C CA . VAL B 1 148 ? -16.031 1.999 -22.297 1 97.31 148 VAL B CA 1
ATOM 5354 C C . VAL B 1 148 ? -15.219 3.082 -23 1 97.31 148 VAL B C 1
ATOM 5356 O O . VAL B 1 148 ? -14.633 3.951 -22.344 1 97.31 148 VAL B O 1
ATOM 5359 N N . SER B 1 149 ? -15.203 3.002 -24.266 1 96.62 149 SER B N 1
ATOM 5360 C CA . SER B 1 149 ? -14.477 4.008 -25.031 1 96.62 149 SER B CA 1
ATOM 5361 C C . SER B 1 149 ? -15.031 5.406 -24.766 1 96.62 149 SER B C 1
ATOM 5363 O O . SER B 1 149 ? -14.266 6.363 -24.625 1 96.62 149 SER B O 1
ATOM 5365 N N . THR B 1 150 ? -16.312 5.516 -24.703 1 96.5 150 THR B N 1
ATOM 5366 C CA . THR B 1 150 ? -16.953 6.793 -24.406 1 96.5 150 THR B CA 1
ATOM 5367 C C . THR B 1 150 ? -16.562 7.293 -23.031 1 96.5 150 THR B C 1
ATOM 5369 O O . THR B 1 150 ? -16.266 8.477 -22.844 1 96.5 150 THR B O 1
ATOM 5372 N N . TYR B 1 151 ? -16.531 6.402 -22.141 1 96.56 151 TYR B N 1
ATOM 5373 C CA . TYR B 1 151 ? -16.172 6.727 -20.766 1 96.56 151 TYR B CA 1
ATOM 5374 C C . TYR B 1 151 ? -14.75 7.258 -20.672 1 96.56 151 TYR B C 1
ATOM 5376 O O . TYR B 1 151 ? -14.492 8.273 -20.016 1 96.56 151 TYR B O 1
ATOM 5384 N N . PHE B 1 152 ? -13.789 6.59 -21.359 1 94.94 152 PHE B N 1
ATOM 5385 C CA . PHE B 1 152 ? -12.391 6.98 -21.312 1 94.94 152 PHE B CA 1
ATOM 5386 C C . PHE B 1 152 ? -12.164 8.281 -22.078 1 94.94 152 PHE B C 1
ATOM 5388 O O . PHE B 1 152 ? -11.352 9.117 -21.672 1 94.94 152 PHE B O 1
ATOM 5395 N N . THR B 1 153 ? -12.891 8.508 -23.141 1 92.56 153 THR B N 1
ATOM 5396 C CA . THR B 1 153 ? -12.625 9.617 -24.047 1 92.56 153 THR B CA 1
ATOM 5397 C C . THR B 1 153 ? -13.367 10.875 -23.594 1 92.56 153 THR B C 1
ATOM 5399 O O . THR B 1 153 ? -12.82 11.977 -23.641 1 92.56 153 THR B O 1
ATOM 5402 N N . TYR B 1 154 ? -14.57 10.68 -23.078 1 91.12 154 TYR B N 1
ATOM 5403 C CA . TYR B 1 154 ? -15.414 11.859 -22.891 1 91.12 154 TYR B CA 1
ATOM 5404 C C . TYR B 1 154 ? -15.688 12.102 -21.422 1 91.12 154 TYR B C 1
ATOM 5406 O O . TYR B 1 154 ? -16 13.227 -21.016 1 91.12 154 TYR B O 1
ATOM 5414 N N . GLU B 1 155 ? -15.602 11.133 -20.594 1 91.19 155 GLU B N 1
ATOM 5415 C CA . GLU B 1 155 ? -16 11.281 -19.203 1 91.19 155 GLU B CA 1
ATOM 5416 C C . GLU B 1 155 ? -14.781 11.328 -18.281 1 91.19 155 GLU B C 1
ATOM 5418 O O . GLU B 1 155 ? -14.914 11.203 -17.062 1 91.19 155 GLU B O 1
ATOM 5423 N N . GLN B 1 156 ? -13.57 11.359 -18.797 1 86.81 156 GLN B N 1
ATOM 5424 C CA . GLN B 1 156 ? -12.328 11.453 -18.047 1 86.81 156 GLN B CA 1
ATOM 5425 C C . GLN B 1 156 ? -12.141 10.234 -17.141 1 86.81 156 GLN B C 1
ATOM 5427 O O . GLN B 1 156 ? -11.672 10.359 -16.016 1 86.81 156 GLN B O 1
ATOM 5432 N N . GLY B 1 157 ? -12.695 9.125 -17.625 1 92.06 157 GLY B N 1
ATOM 5433 C CA . GLY B 1 157 ? -12.461 7.887 -16.891 1 92.06 157 GLY B CA 1
ATOM 5434 C C . GLY B 1 157 ? -11.016 7.418 -16.969 1 92.06 157 GLY B C 1
ATOM 5435 O O . GLY B 1 157 ? -10.312 7.691 -17.938 1 92.06 157 GLY B O 1
ATOM 5436 N N . GLN B 1 158 ? -10.609 6.738 -15.875 1 92.38 158 GLN B N 1
ATOM 5437 C CA . GLN B 1 158 ? -9.234 6.234 -15.852 1 92.38 158 GLN B CA 1
ATOM 5438 C C . GLN B 1 158 ? -9.211 4.707 -15.859 1 92.38 158 GLN B C 1
ATOM 5440 O O . GLN B 1 158 ? -8.312 4.098 -16.438 1 92.38 158 GLN B O 1
ATOM 5445 N N . VAL B 1 159 ? -10.164 4.105 -15.172 1 96.44 159 VAL B N 1
ATOM 5446 C CA . VAL B 1 159 ? -10.242 2.648 -15.117 1 96.44 159 VAL B CA 1
ATOM 5447 C C . VAL B 1 159 ? -11.664 2.197 -15.445 1 96.44 159 VAL B C 1
ATOM 5449 O O . VAL B 1 159 ? -12.633 2.793 -14.977 1 96.44 159 VAL B O 1
ATOM 5452 N N . ALA B 1 160 ? -11.82 1.278 -16.297 1 97.94 160 ALA B N 1
ATOM 5453 C CA . ALA B 1 160 ? -13.094 0.644 -16.609 1 97.94 160 ALA B CA 1
ATOM 5454 C C . ALA B 1 160 ? -13.062 -0.845 -16.281 1 97.94 160 ALA B C 1
ATOM 5456 O O . ALA B 1 160 ? -12.141 -1.559 -16.688 1 97.94 160 ALA B O 1
ATOM 5457 N N . VAL B 1 161 ? -14.062 -1.253 -15.484 1 97.62 161 VAL B N 1
ATOM 5458 C CA . VAL B 1 161 ? -14.18 -2.674 -15.18 1 97.62 161 VAL B CA 1
ATOM 5459 C C . VAL B 1 161 ? -15.188 -3.326 -16.125 1 97.62 161 VAL B C 1
ATOM 5461 O O . VAL B 1 161 ? -16.375 -3.004 -16.094 1 97.62 161 VAL B O 1
ATOM 5464 N N . PHE B 1 162 ? -14.688 -4.121 -17 1 97.69 162 PHE B N 1
ATOM 5465 C CA . PHE B 1 162 ? -15.516 -4.883 -17.922 1 97.69 162 PHE B CA 1
ATOM 5466 C C . PHE B 1 162 ? -15.945 -6.203 -17.297 1 97.69 162 PHE B C 1
ATOM 5468 O O . PHE B 1 162 ? -15.227 -7.199 -17.375 1 97.69 162 PHE B O 1
ATOM 5475 N N . ASP B 1 163 ? -17.125 -6.164 -16.703 1 95.12 163 ASP B N 1
ATOM 5476 C CA . ASP B 1 163 ? -17.609 -7.281 -15.898 1 95.12 163 ASP B CA 1
ATOM 5477 C C . ASP B 1 163 ? -18.453 -8.234 -16.734 1 95.12 163 ASP B C 1
ATOM 5479 O O . ASP B 1 163 ? -19.656 -8 -16.953 1 95.12 163 ASP B O 1
ATOM 5483 N N . ALA B 1 164 ? -17.859 -9.25 -17.203 1 94.38 164 ALA B N 1
ATOM 5484 C CA . ALA B 1 164 ? -18.469 -10.344 -17.953 1 94.38 164 ALA B CA 1
ATOM 5485 C C . ALA B 1 164 ? -17.719 -11.648 -17.703 1 94.38 164 ALA B C 1
ATOM 5487 O O . ALA B 1 164 ? -16.75 -11.688 -16.953 1 94.38 164 ALA B O 1
ATOM 5488 N N . THR B 1 165 ? -18.172 -12.734 -18.25 1 93.12 165 THR B N 1
ATOM 5489 C CA . THR B 1 165 ? -17.531 -14.031 -18.047 1 93.12 165 THR B CA 1
ATOM 5490 C C . THR B 1 165 ? -16.266 -14.133 -18.906 1 93.12 165 THR B C 1
ATOM 5492 O O . THR B 1 165 ? -15.25 -14.672 -18.453 1 93.12 165 THR B O 1
ATOM 5495 N N . ASN B 1 166 ? -16.297 -13.531 -20.109 1 94 166 ASN B N 1
ATOM 5496 C CA . ASN B 1 166 ? -15.188 -13.578 -21.047 1 94 166 ASN B CA 1
ATOM 5497 C C . ASN B 1 166 ? -14.57 -14.969 -21.125 1 94 166 ASN B C 1
ATOM 5499 O O . ASN B 1 166 ? -13.359 -15.125 -20.969 1 94 166 ASN B O 1
ATOM 5503 N N . THR B 1 167 ? -15.367 -15.922 -21.531 1 90.38 167 THR B N 1
ATOM 5504 C CA . THR B 1 167 ? -15.188 -17.359 -21.344 1 90.38 167 THR B CA 1
ATOM 5505 C C . THR B 1 167 ? -14.133 -17.906 -22.312 1 90.38 167 THR B C 1
ATOM 5507 O O . THR B 1 167 ? -13.406 -18.844 -21.969 1 90.38 167 THR B O 1
ATOM 5510 N N . THR B 1 168 ? -14.031 -17.359 -23.484 1 92.62 168 THR B N 1
ATOM 5511 C CA . THR B 1 168 ? -13.188 -17.969 -24.5 1 92.62 168 THR B CA 1
ATOM 5512 C C . THR B 1 168 ? -12 -17.078 -24.828 1 92.62 168 THR B C 1
ATOM 5514 O O . THR B 1 168 ? -12.023 -15.875 -24.547 1 92.62 168 THR B O 1
ATOM 5517 N N . ARG B 1 169 ? -11.023 -17.703 -25.406 1 94.5 169 ARG B N 1
ATOM 5518 C CA . ARG B 1 169 ? -9.844 -16.953 -25.844 1 94.5 169 ARG B CA 1
ATOM 5519 C C . ARG B 1 169 ? -10.195 -15.961 -26.938 1 94.5 169 ARG B C 1
ATOM 5521 O O . ARG B 1 169 ? -9.672 -14.844 -26.969 1 94.5 169 ARG B O 1
ATOM 5528 N N . ASP B 1 170 ? -11.094 -16.422 -27.797 1 92.69 170 ASP B N 1
ATOM 5529 C CA . ASP B 1 170 ? -11.508 -15.562 -28.906 1 92.69 170 ASP B CA 1
ATOM 5530 C C . ASP B 1 170 ? -12.148 -14.273 -28.391 1 92.69 170 ASP B C 1
ATOM 5532 O O . ASP B 1 170 ? -11.875 -13.188 -28.906 1 92.69 170 ASP B O 1
ATOM 5536 N N . ARG B 1 171 ? -12.992 -14.43 -27.438 1 93.31 171 ARG B N 1
ATOM 5537 C CA . ARG B 1 171 ? -13.641 -13.273 -26.844 1 93.31 171 ARG B CA 1
ATOM 5538 C C . ARG B 1 171 ? -12.609 -12.328 -26.219 1 93.31 171 ARG B C 1
ATOM 5540 O O . ARG B 1 171 ? -12.711 -11.109 -26.391 1 93.31 171 ARG B O 1
ATOM 5547 N N . ARG B 1 172 ? -11.602 -12.812 -25.578 1 96.5 172 ARG B N 1
ATOM 5548 C CA . ARG B 1 172 ? -10.578 -12.008 -24.938 1 96.5 172 ARG B CA 1
ATOM 5549 C C . ARG B 1 172 ? -9.672 -11.336 -25.969 1 96.5 172 ARG B C 1
ATOM 5551 O O . ARG B 1 172 ? -9.188 -10.227 -25.75 1 96.5 172 ARG B O 1
ATOM 5558 N N . GLU B 1 173 ? -9.523 -12.016 -27.078 1 95.94 173 GLU B N 1
ATOM 5559 C CA . GLU B 1 173 ? -8.75 -11.422 -28.172 1 95.94 173 GLU B CA 1
ATOM 5560 C C . GLU B 1 173 ? -9.461 -10.203 -28.75 1 95.94 173 GLU B C 1
ATOM 5562 O O . GLU B 1 173 ? -8.812 -9.227 -29.125 1 95.94 173 GLU B O 1
ATOM 5567 N N . VAL B 1 174 ? -10.75 -10.328 -28.844 1 95.44 174 VAL B N 1
ATOM 5568 C CA . VAL B 1 174 ? -11.531 -9.188 -29.312 1 95.44 174 VAL B CA 1
ATOM 5569 C C . VAL B 1 174 ? -11.344 -8 -28.375 1 95.44 174 VAL B C 1
ATOM 5571 O O . VAL B 1 174 ? -11.133 -6.871 -28.828 1 95.44 174 VAL B O 1
ATOM 5574 N N . ILE B 1 175 ? -11.359 -8.242 -27.141 1 97.25 175 ILE B N 1
ATOM 5575 C CA . ILE B 1 175 ? -11.195 -7.199 -26.141 1 97.25 175 ILE B CA 1
ATOM 5576 C C . ILE B 1 175 ? -9.789 -6.613 -26.219 1 97.25 175 ILE B C 1
ATOM 5578 O O . ILE B 1 175 ? -9.617 -5.395 -26.188 1 97.25 175 ILE B O 1
ATOM 5582 N N . LEU B 1 176 ? -8.789 -7.492 -26.328 1 97.44 176 LEU B N 1
ATOM 5583 C CA . LEU B 1 176 ? -7.398 -7.066 -26.438 1 97.44 176 LEU B CA 1
ATOM 5584 C C . LEU B 1 176 ? -7.188 -6.219 -27.688 1 97.44 176 LEU B C 1
ATOM 5586 O O . LEU B 1 176 ? -6.484 -5.207 -27.641 1 97.44 176 LEU B O 1
ATOM 5590 N N . GLY B 1 177 ? -7.777 -6.672 -28.797 1 96.75 177 GLY B N 1
ATOM 5591 C CA . GLY B 1 177 ? -7.707 -5.895 -30.016 1 96.75 177 GLY B CA 1
ATOM 5592 C C . GLY B 1 177 ? -8.312 -4.512 -29.875 1 96.75 177 GLY B C 1
ATOM 5593 O O . GLY B 1 177 ? -7.719 -3.521 -30.312 1 96.75 177 GLY B O 1
ATOM 5594 N N . PHE B 1 178 ? -9.445 -4.449 -29.281 1 96.94 178 PHE B N 1
ATOM 5595 C CA . PHE B 1 178 ? -10.117 -3.184 -29.016 1 96.94 178 PHE B CA 1
ATOM 5596 C C . PHE B 1 178 ? -9.234 -2.266 -28.188 1 96.94 178 PHE B C 1
ATOM 5598 O O . PHE B 1 178 ? -9.086 -1.083 -28.5 1 96.94 178 PHE B O 1
ATOM 5605 N N . ALA B 1 179 ? -8.664 -2.773 -27.125 1 96.56 179 ALA B N 1
ATOM 5606 C CA . ALA B 1 179 ? -7.812 -2.002 -26.219 1 96.56 179 ALA B CA 1
ATOM 5607 C C . ALA B 1 179 ? -6.57 -1.495 -26.953 1 96.56 179 ALA B C 1
ATOM 5609 O O . ALA B 1 179 ? -6.168 -0.343 -26.781 1 96.56 179 ALA B O 1
ATOM 5610 N N . GLN B 1 180 ? -6.016 -2.355 -27.719 1 95.5 180 GLN B N 1
ATOM 5611 C CA . GLN B 1 180 ? -4.816 -1.992 -28.453 1 95.5 180 GLN B CA 1
ATOM 5612 C C . GLN B 1 180 ? -5.098 -0.856 -29.438 1 95.5 180 GLN B C 1
ATOM 5614 O O . GLN B 1 180 ? -4.312 0.092 -29.531 1 95.5 180 GLN B O 1
ATOM 5619 N N . GLU B 1 181 ? -6.168 -0.973 -30.078 1 95.19 181 GLU B N 1
ATOM 5620 C CA . GLU B 1 181 ? -6.559 0.038 -31.062 1 95.19 181 GLU B CA 1
ATOM 5621 C C . GLU B 1 181 ? -6.773 1.395 -30.391 1 95.19 181 GLU B C 1
ATOM 5623 O O . GLU B 1 181 ? -6.539 2.438 -31.016 1 95.19 181 GLU B O 1
ATOM 5628 N N . ASN B 1 182 ? -7.176 1.429 -29.203 1 94.75 182 ASN B N 1
ATOM 5629 C CA . ASN B 1 182 ? -7.52 2.676 -28.531 1 94.75 182 ASN B CA 1
ATOM 5630 C C . ASN B 1 182 ? -6.445 3.084 -27.531 1 94.75 182 ASN B C 1
ATOM 5632 O O . ASN B 1 182 ? -6.57 4.113 -26.859 1 94.75 182 ASN B O 1
ATOM 5636 N N . GLY B 1 183 ? -5.402 2.26 -27.375 1 92.62 183 GLY B N 1
ATOM 5637 C CA . GLY B 1 183 ? -4.281 2.588 -26.5 1 92.62 183 GLY B CA 1
ATOM 5638 C C . GLY B 1 183 ? -4.586 2.371 -25.031 1 92.62 183 GLY B C 1
ATOM 5639 O O . GLY B 1 183 ? -4.129 3.135 -24.188 1 92.62 183 GLY B O 1
ATOM 5640 N N . TYR B 1 184 ? -5.441 1.427 -24.734 1 95.31 184 TYR B N 1
ATOM 5641 C CA . TYR B 1 184 ? -5.773 1.107 -23.344 1 95.31 184 TYR B CA 1
ATOM 5642 C C . TYR B 1 184 ? -4.895 -0.018 -22.812 1 95.31 184 TYR B C 1
ATOM 5644 O O . TYR B 1 184 ? -4.543 -0.941 -23.562 1 95.31 184 TYR B O 1
ATOM 5652 N N . LYS B 1 185 ? -4.539 0.025 -21.578 1 94.94 185 LYS B N 1
ATOM 5653 C CA . LYS B 1 185 ? -3.932 -1.121 -20.906 1 94.94 185 LYS B CA 1
ATOM 5654 C C . LYS B 1 185 ? -4.996 -2.105 -20.438 1 94.94 185 LYS B C 1
ATOM 5656 O O . LYS B 1 185 ? -6.09 -1.701 -20.031 1 94.94 185 LYS B O 1
ATOM 5661 N N . VAL B 1 186 ? -4.609 -3.359 -20.516 1 97 186 VAL B N 1
ATOM 5662 C CA . VAL B 1 186 ? -5.578 -4.371 -20.109 1 97 186 VAL B CA 1
ATOM 5663 C C . VAL B 1 186 ? -5.023 -5.176 -18.938 1 97 186 VAL B C 1
ATOM 5665 O O . VAL B 1 186 ? -3.848 -5.543 -18.938 1 97 186 VAL B O 1
ATOM 5668 N N . PHE B 1 187 ? -5.859 -5.395 -17.953 1 97.31 187 PHE B N 1
ATOM 5669 C CA . PHE B 1 187 ? -5.551 -6.246 -16.812 1 97.31 187 PHE B CA 1
ATOM 5670 C C . PHE B 1 187 ? -6.672 -7.246 -16.562 1 97.31 187 PHE B C 1
ATOM 5672 O O . PHE B 1 187 ? -7.789 -6.859 -16.203 1 97.31 187 PHE B O 1
ATOM 5679 N N . PHE B 1 188 ? -6.363 -8.516 -16.734 1 98.06 188 PHE B N 1
ATOM 5680 C CA . PHE B 1 188 ? -7.375 -9.547 -16.547 1 98.06 188 PHE B CA 1
ATOM 5681 C C . PHE B 1 188 ? -7.453 -9.961 -15.078 1 98.06 188 PHE B C 1
ATOM 5683 O O . PHE B 1 188 ? -6.426 -10.086 -14.406 1 98.06 188 PHE B O 1
ATOM 5690 N N . VAL B 1 189 ? -8.656 -10.055 -14.57 1 97.25 189 VAL B N 1
ATOM 5691 C CA . VAL B 1 189 ? -8.914 -10.609 -13.242 1 97.25 189 VAL B CA 1
ATOM 5692 C C . VAL B 1 189 ? -9.766 -11.867 -13.367 1 97.25 189 VAL B C 1
ATOM 5694 O O . VAL B 1 189 ? -10.969 -11.781 -13.625 1 97.25 189 VAL B O 1
ATOM 5697 N N . GLU B 1 190 ? -9.172 -13.031 -13.172 1 97.19 190 GLU B N 1
ATOM 5698 C CA . GLU B 1 190 ? -9.898 -14.289 -13.281 1 97.19 190 GLU B CA 1
ATOM 5699 C C . GLU B 1 190 ? -10.242 -14.844 -11.906 1 97.19 190 GLU B C 1
ATOM 5701 O O . GLU B 1 190 ? -9.359 -15.023 -11.062 1 97.19 190 GLU B O 1
ATOM 5706 N N . SER B 1 191 ? -11.477 -15 -11.695 1 94.31 191 SER B N 1
ATOM 5707 C CA . SER B 1 191 ? -11.961 -15.609 -10.461 1 94.31 191 SER B CA 1
ATOM 5708 C C . SER B 1 191 ? -12.25 -17.094 -10.648 1 94.31 191 SER B C 1
ATOM 5710 O O . SER B 1 191 ? -13.133 -17.469 -11.422 1 94.31 191 SER B O 1
ATOM 5712 N N . LEU B 1 192 ? -11.516 -17.953 -9.961 1 93.5 192 LEU B N 1
ATOM 5713 C CA . LEU B 1 192 ? -11.672 -19.406 -10.023 1 93.5 192 LEU B CA 1
ATOM 5714 C C . LEU B 1 192 ? -12.133 -19.953 -8.68 1 93.5 192 LEU B C 1
ATOM 5716 O O . LEU B 1 192 ? -11.555 -19.641 -7.641 1 93.5 192 LEU B O 1
ATOM 5720 N N . CYS B 1 193 ? -13.227 -20.625 -8.727 1 90.31 193 CYS B N 1
ATOM 5721 C CA . CYS B 1 193 ? -13.734 -21.266 -7.516 1 90.31 193 CYS B CA 1
ATOM 5722 C C . CYS B 1 193 ? -14.297 -22.656 -7.824 1 90.31 193 CYS B C 1
ATOM 5724 O O . CYS B 1 193 ? -15.18 -22.797 -8.672 1 90.31 193 CYS B O 1
ATOM 5726 N N . ASP B 1 194 ? -13.742 -23.656 -7.129 1 87.75 194 ASP B N 1
ATOM 5727 C CA . ASP B 1 194 ? -14.211 -25.031 -7.332 1 87.75 194 ASP B CA 1
ATOM 5728 C C . ASP B 1 194 ? -14.906 -25.562 -6.086 1 87.75 194 ASP B C 1
ATOM 5730 O O . ASP B 1 194 ? -15.359 -26.703 -6.066 1 87.75 194 ASP B O 1
ATOM 5734 N N . ASP B 1 195 ? -15.039 -24.766 -5.133 1 87.38 195 ASP B N 1
ATOM 5735 C CA . ASP B 1 195 ? -15.727 -25.172 -3.912 1 87.38 195 ASP B CA 1
ATOM 5736 C C . ASP B 1 195 ? -17.234 -25.078 -4.078 1 87.38 195 ASP B C 1
ATOM 5738 O O . ASP B 1 195 ? -17.797 -23.984 -4.211 1 87.38 195 ASP B O 1
ATOM 5742 N N . PRO B 1 196 ? -17.906 -26.188 -3.975 1 87.25 196 PRO B N 1
ATOM 5743 C CA . PRO B 1 196 ? -19.359 -26.188 -4.227 1 87.25 196 PRO B CA 1
ATOM 5744 C C . PRO B 1 196 ? -20.141 -25.406 -3.184 1 87.25 196 PRO B C 1
ATOM 5746 O O . PRO B 1 196 ? -21.172 -24.812 -3.5 1 87.25 196 PRO B O 1
ATOM 5749 N N . GLU B 1 197 ? -19.625 -25.375 -2.023 1 85.62 197 GLU B N 1
ATOM 5750 C CA . GLU B 1 197 ? -20.328 -24.641 -0.972 1 85.62 197 GLU B CA 1
ATOM 5751 C C . GLU B 1 197 ? -20.297 -23.141 -1.227 1 85.62 197 GLU B C 1
ATOM 5753 O O . GLU B 1 197 ? -21.297 -22.453 -1.053 1 85.62 197 GLU B O 1
ATOM 5758 N N . ILE B 1 198 ? -19.188 -22.672 -1.646 1 82.06 198 ILE B N 1
ATOM 5759 C CA . ILE B 1 198 ? -19.047 -21.25 -1.943 1 82.06 198 ILE B CA 1
ATOM 5760 C C . ILE B 1 198 ? -19.906 -20.891 -3.15 1 82.06 198 ILE B C 1
ATOM 5762 O O . ILE B 1 198 ? -20.578 -19.844 -3.152 1 82.06 198 ILE B O 1
ATOM 5766 N N . ILE B 1 199 ? -19.953 -21.734 -4.109 1 86.25 199 ILE B N 1
ATOM 5767 C CA . ILE B 1 199 ? -20.719 -21.5 -5.32 1 86.25 199 ILE B CA 1
ATOM 5768 C C . ILE B 1 199 ? -22.203 -21.453 -4.98 1 86.25 199 ILE B C 1
ATOM 5770 O O . ILE B 1 199 ? -22.922 -20.547 -5.43 1 86.25 199 ILE B O 1
ATOM 5774 N N . ALA B 1 200 ? -22.594 -22.328 -4.133 1 83.75 200 ALA B N 1
ATOM 5775 C CA . ALA B 1 200 ? -24 -22.375 -3.727 1 83.75 200 ALA B CA 1
ATOM 5776 C C . ALA B 1 200 ? -24.391 -21.125 -2.951 1 83.75 200 ALA B C 1
ATOM 5778 O O . ALA B 1 200 ? -25.469 -20.578 -3.16 1 83.75 200 ALA B O 1
ATOM 5779 N N . GLU B 1 201 ? -23.531 -20.734 -2.158 1 79.06 201 GLU B N 1
ATOM 5780 C CA . GLU B 1 201 ? -23.797 -19.531 -1.366 1 79.06 201 GLU B CA 1
ATOM 5781 C C . GLU B 1 201 ? -23.875 -18.297 -2.252 1 79.06 201 GLU B C 1
ATOM 5783 O O . GLU B 1 201 ? -24.719 -17.422 -2.025 1 79.06 201 GLU B O 1
ATOM 5788 N N . ASN B 1 202 ? -23.047 -18.219 -3.189 1 78.88 202 ASN B N 1
ATOM 5789 C CA . ASN B 1 202 ? -23.062 -17.094 -4.125 1 78.88 202 ASN B CA 1
ATOM 5790 C C . ASN B 1 202 ? -24.344 -17.062 -4.938 1 78.88 202 ASN B C 1
ATOM 5792 O O . ASN B 1 202 ? -24.875 -15.984 -5.219 1 78.88 202 ASN B O 1
ATOM 5796 N N . ILE B 1 203 ? -24.797 -18.234 -5.281 1 82.5 203 ILE B N 1
ATOM 5797 C CA . ILE B 1 203 ? -26.047 -18.312 -6.035 1 82.5 203 ILE B CA 1
ATOM 5798 C C . ILE B 1 203 ? -27.203 -17.828 -5.172 1 82.5 203 ILE B C 1
ATOM 5800 O O . ILE B 1 203 ? -28.031 -17.031 -5.629 1 82.5 203 ILE B O 1
ATOM 5804 N N . LYS B 1 204 ? -27.156 -18.172 -3.986 1 76.69 204 LYS B N 1
ATOM 5805 C CA . LYS B 1 204 ? -28.234 -17.812 -3.074 1 76.69 204 LYS B CA 1
ATOM 5806 C C . LYS B 1 204 ? -28.234 -16.328 -2.754 1 76.69 204 LYS B C 1
ATOM 5808 O O . LYS B 1 204 ? -29.281 -15.695 -2.684 1 76.69 204 LYS B O 1
ATOM 5813 N N . GLN B 1 205 ? -27.094 -15.758 -2.549 1 70.12 205 GLN B N 1
ATOM 5814 C CA . GLN B 1 205 ? -26.969 -14.375 -2.104 1 70.12 205 GLN B CA 1
ATOM 5815 C C . GLN B 1 205 ? -27.188 -13.406 -3.264 1 70.12 205 GLN B C 1
ATOM 5817 O O . GLN B 1 205 ? -27.781 -12.336 -3.086 1 70.12 205 GLN B O 1
ATOM 5822 N N . VAL B 1 206 ? -26.672 -13.688 -4.309 1 65.25 206 VAL B N 1
ATOM 5823 C CA . VAL B 1 206 ? -26.609 -12.695 -5.371 1 65.25 206 VAL B CA 1
ATOM 5824 C C . VAL B 1 206 ? -27.719 -12.953 -6.387 1 65.25 206 VAL B C 1
ATOM 5826 O O . VAL B 1 206 ? -28.359 -12.016 -6.871 1 65.25 206 VAL B O 1
ATOM 5829 N N . LYS B 1 207 ? -28 -14.125 -6.594 1 62.53 207 LYS B N 1
ATOM 5830 C CA . LYS B 1 207 ? -28.781 -14.391 -7.797 1 62.53 207 LYS B CA 1
ATOM 5831 C C . LYS B 1 207 ? -30.266 -14.508 -7.477 1 62.53 207 LYS B C 1
ATOM 5833 O O . LYS B 1 207 ? -31.109 -14.328 -8.352 1 62.53 207 LYS B O 1
ATOM 5838 N N . LEU B 1 208 ? -30.453 -14.609 -6.121 1 62.81 208 LEU B N 1
ATOM 5839 C CA . LEU B 1 208 ? -31.875 -14.641 -5.762 1 62.81 208 LEU B CA 1
ATOM 5840 C C . LEU B 1 208 ? -32.5 -13.258 -5.906 1 62.81 208 LEU B C 1
ATOM 5842 O O . LEU B 1 208 ? -33.688 -13.141 -6.199 1 62.81 208 LEU B O 1
ATOM 5846 N N . SER B 1 209 ? -31.578 -12.281 -5.789 1 64.06 209 SER B N 1
ATOM 5847 C CA . SER B 1 209 ? -32.094 -10.922 -5.895 1 64.06 209 SER B CA 1
ATOM 5848 C C . SER B 1 209 ? -31.812 -10.328 -7.27 1 64.06 209 SER B C 1
ATOM 5850 O O . SER B 1 209 ? -32.094 -9.156 -7.516 1 64.06 209 SER B O 1
ATOM 5852 N N . SER B 1 210 ? -31.422 -11.195 -8.148 1 71.31 210 SER B N 1
ATOM 5853 C CA . SER B 1 210 ? -31.094 -10.727 -9.492 1 71.31 210 SER B CA 1
ATOM 5854 C C . SER B 1 210 ? -32.375 -10.422 -10.289 1 71.31 210 SER B C 1
ATOM 5856 O O . SER B 1 210 ? -33.375 -11.109 -10.133 1 71.31 210 SER B O 1
ATOM 5858 N N . PRO B 1 211 ? -32.281 -9.398 -11.109 1 72.75 211 PRO B N 1
ATOM 5859 C CA . PRO B 1 211 ? -33.438 -9.055 -11.953 1 72.75 211 PRO B CA 1
ATOM 5860 C C . PRO B 1 211 ? -33.844 -10.188 -12.898 1 72.75 211 PRO B C 1
ATOM 5862 O O . PRO B 1 211 ? -35 -10.227 -13.359 1 72.75 211 PRO B O 1
ATOM 5865 N N . ASP B 1 212 ? -32.969 -11.148 -13.156 1 75.94 212 ASP B N 1
ATOM 5866 C CA . ASP B 1 212 ? -33.281 -12.25 -14.062 1 75.94 212 ASP B CA 1
ATOM 5867 C C . ASP B 1 212 ? -34.281 -13.219 -13.445 1 75.94 212 ASP B C 1
ATOM 5869 O O . ASP B 1 212 ? -34.969 -13.969 -14.156 1 75.94 212 ASP B O 1
ATOM 5873 N N . TYR B 1 213 ? -34.375 -13.156 -12.102 1 78.06 213 TYR B N 1
ATOM 5874 C CA . TYR B 1 213 ? -35.156 -14.211 -11.453 1 78.06 213 TYR B CA 1
ATOM 5875 C C . TYR B 1 213 ? -36.219 -13.617 -10.547 1 78.06 213 TYR B C 1
ATOM 5877 O O . TYR B 1 213 ? -36.656 -14.258 -9.594 1 78.06 213 TYR B O 1
ATOM 5885 N N . VAL B 1 214 ? -36.562 -12.383 -10.812 1 75.38 214 VAL B N 1
ATOM 5886 C CA . VAL B 1 214 ? -37.594 -11.734 -9.992 1 75.38 214 VAL B CA 1
ATOM 5887 C C . VAL B 1 214 ? -38.875 -12.555 -10.031 1 75.38 214 VAL B C 1
ATOM 5889 O O . VAL B 1 214 ? -39.344 -12.906 -11.109 1 75.38 214 VAL B O 1
ATOM 5892 N N . GLY B 1 215 ? -39.438 -12.906 -8.852 1 72.06 215 GLY B N 1
ATOM 5893 C CA . GLY B 1 215 ? -40.75 -13.539 -8.742 1 72.06 215 GLY B CA 1
ATOM 5894 C C . GLY B 1 215 ? -40.688 -15.047 -8.875 1 72.06 215 GLY B C 1
ATOM 5895 O O . GLY B 1 215 ? -41.719 -15.711 -8.891 1 72.06 215 GLY B O 1
ATOM 5896 N N . ARG B 1 216 ? -39.562 -15.625 -9.039 1 78.94 216 ARG B N 1
ATOM 5897 C CA . ARG B 1 216 ? -39.438 -17.078 -9.211 1 78.94 216 ARG B CA 1
ATOM 5898 C C . ARG B 1 216 ? -39.094 -17.75 -7.887 1 78.94 216 ARG B C 1
ATOM 5900 O O . ARG B 1 216 ? -38.625 -17.109 -6.953 1 78.94 216 ARG B O 1
ATOM 5907 N N . ASP B 1 217 ? -39.469 -18.984 -7.875 1 82.94 217 ASP B N 1
ATOM 5908 C CA . ASP B 1 217 ? -39.188 -19.781 -6.688 1 82.94 217 ASP B CA 1
ATOM 5909 C C . ASP B 1 217 ? -37.688 -20 -6.516 1 82.94 217 ASP B C 1
ATOM 5911 O O . ASP B 1 217 ? -36.969 -20.219 -7.496 1 82.94 217 ASP B O 1
ATOM 5915 N N . LYS B 1 218 ? -37.25 -19.984 -5.293 1 80.75 218 LYS B N 1
ATOM 5916 C CA . LYS B 1 218 ? -35.844 -20.031 -4.934 1 80.75 218 LYS B CA 1
ATOM 5917 C C . LYS B 1 218 ? -35.188 -21.312 -5.48 1 80.75 218 LYS B C 1
ATOM 5919 O O . LYS B 1 218 ? -34.094 -21.25 -6.031 1 80.75 218 LYS B O 1
ATOM 5924 N N . ASP B 1 219 ? -35.844 -22.438 -5.383 1 83.5 219 ASP B N 1
ATOM 5925 C CA . ASP B 1 219 ? -35.281 -23.719 -5.812 1 83.5 219 ASP B CA 1
ATOM 5926 C C . ASP B 1 219 ? -35.156 -23.797 -7.332 1 83.5 219 ASP B C 1
ATOM 5928 O O . ASP B 1 219 ? -34.219 -24.359 -7.871 1 83.5 219 ASP B O 1
ATOM 5932 N N . GLU B 1 220 ? -36.125 -23.219 -7.945 1 84.06 220 GLU B N 1
ATOM 5933 C CA . GLU B 1 220 ? -36.094 -23.172 -9.406 1 84.06 220 GLU B CA 1
ATOM 5934 C C . GLU B 1 220 ? -34.969 -22.281 -9.914 1 84.06 220 GLU B C 1
ATOM 5936 O O . GLU B 1 220 ? -34.344 -22.578 -10.938 1 84.06 220 GLU B O 1
ATOM 5941 N N . VAL B 1 221 ? -34.844 -21.266 -9.172 1 83.94 221 VAL B N 1
ATOM 5942 C CA . VAL B 1 221 ? -33.781 -20.312 -9.547 1 83.94 221 VAL B CA 1
ATOM 5943 C C . VAL B 1 221 ? -32.438 -20.969 -9.422 1 83.94 221 VAL B C 1
ATOM 5945 O O . VAL B 1 221 ? -31.594 -20.875 -10.328 1 83.94 221 VAL B O 1
ATOM 5948 N N . VAL B 1 222 ? -32.25 -21.672 -8.398 1 84.81 222 VAL B N 1
ATOM 5949 C CA . VAL B 1 222 ? -30.984 -22.328 -8.156 1 84.81 222 VAL B CA 1
ATOM 5950 C C . VAL B 1 222 ? -30.719 -23.375 -9.227 1 84.81 222 VAL B C 1
ATOM 5952 O O . VAL B 1 222 ? -29.625 -23.469 -9.766 1 84.81 222 VAL B O 1
ATOM 5955 N N . ALA B 1 223 ? -31.75 -24.125 -9.539 1 86.88 223 ALA B N 1
ATOM 5956 C CA . ALA B 1 223 ? -31.625 -25.188 -10.539 1 86.88 223 ALA B CA 1
ATOM 5957 C C . ALA B 1 223 ? -31.297 -24.609 -11.914 1 86.88 223 ALA B C 1
ATOM 5959 O O . ALA B 1 223 ? -30.453 -25.141 -12.633 1 86.88 223 ALA B O 1
ATOM 5960 N N . ASP B 1 224 ? -32 -23.609 -12.234 1 88 224 ASP B N 1
ATOM 5961 C CA . ASP B 1 224 ? -31.781 -22.969 -13.523 1 88 224 ASP B CA 1
ATOM 5962 C C . ASP B 1 224 ? -30.375 -22.391 -13.602 1 88 224 ASP B C 1
ATOM 5964 O O . ASP B 1 224 ? -29.703 -22.516 -14.625 1 88 224 ASP B O 1
ATOM 5968 N N . PHE B 1 225 ? -30 -21.812 -12.594 1 88.25 225 PHE B N 1
ATOM 5969 C CA . PHE B 1 225 ? -28.688 -21.156 -12.586 1 88.25 225 PHE B CA 1
ATOM 5970 C C . PHE B 1 225 ? -27.562 -22.188 -12.68 1 88.25 225 PHE B C 1
ATOM 5972 O O . PHE B 1 225 ? -26.547 -21.953 -13.328 1 88.25 225 PHE B O 1
ATOM 5979 N N . LEU B 1 226 ? -27.781 -23.297 -12.078 1 89.81 226 LEU B N 1
ATOM 5980 C CA . LEU B 1 226 ? -26.797 -24.375 -12.18 1 89.81 226 LEU B CA 1
ATOM 5981 C C . LEU B 1 226 ? -26.672 -24.859 -13.617 1 89.81 226 LEU B C 1
ATOM 5983 O O . LEU B 1 226 ? -25.578 -25.156 -14.078 1 89.81 226 LEU B O 1
ATOM 5987 N N . LYS B 1 227 ? -27.781 -24.938 -14.258 1 91.12 227 LYS B N 1
ATOM 5988 C CA . LYS B 1 227 ? -27.766 -25.328 -15.672 1 91.12 227 LYS B CA 1
ATOM 5989 C C . LYS B 1 227 ? -27.078 -24.25 -16.516 1 91.12 227 LYS B C 1
ATOM 5991 O O . LYS B 1 227 ? -26.391 -24.562 -17.5 1 91.12 227 LYS B O 1
ATOM 5996 N N . ARG B 1 228 ? -27.344 -23.031 -16.141 1 90.38 228 ARG B N 1
ATOM 5997 C CA . ARG B 1 228 ? -26.656 -21.938 -16.797 1 90.38 228 ARG B CA 1
ATOM 5998 C C . ARG B 1 228 ? -25.141 -22.078 -16.688 1 90.38 228 ARG B C 1
ATOM 6000 O O . ARG B 1 228 ? -24.422 -21.875 -17.656 1 90.38 228 ARG B O 1
ATOM 6007 N N . ILE B 1 229 ? -24.641 -22.453 -15.57 1 91.31 229 ILE B N 1
ATOM 6008 C CA . ILE B 1 229 ? -23.219 -22.641 -15.32 1 91.31 229 ILE B CA 1
ATOM 6009 C C . ILE B 1 229 ? -22.672 -23.766 -16.203 1 91.31 229 ILE B C 1
ATOM 6011 O O . ILE B 1 229 ? -21.594 -23.641 -16.781 1 91.31 229 ILE B O 1
ATOM 6015 N N . GLU B 1 230 ? -23.453 -24.766 -16.375 1 91.88 230 GLU B N 1
ATOM 6016 C CA . GLU B 1 230 ? -23.047 -25.906 -17.203 1 91.88 230 GLU B CA 1
ATOM 6017 C C . GLU B 1 230 ? -22.922 -25.5 -18.672 1 91.88 230 GLU B C 1
ATOM 6019 O O . GLU B 1 230 ? -22.031 -25.984 -19.375 1 91.88 230 GLU B O 1
ATOM 6024 N N . CYS B 1 231 ? -23.797 -24.672 -19.047 1 91.44 231 CYS B N 1
ATOM 6025 C CA . CYS B 1 231 ? -23.719 -24.172 -20.422 1 91.44 231 CYS B CA 1
ATOM 6026 C C . CYS B 1 231 ? -22.406 -23.438 -20.656 1 91.44 231 CYS B C 1
ATOM 6028 O O . CYS B 1 231 ? -21.75 -23.625 -21.688 1 91.44 231 CYS B O 1
ATOM 6030 N N . TYR B 1 232 ? -21.953 -22.641 -19.688 1 92.12 232 TYR B N 1
ATOM 6031 C CA . TYR B 1 232 ? -20.719 -21.875 -19.797 1 92.12 232 TYR B CA 1
ATOM 6032 C C . TYR B 1 232 ? -19.5 -22.781 -19.719 1 92.12 232 TYR B C 1
ATOM 6034 O O . TYR B 1 232 ? -18.484 -22.547 -20.391 1 92.12 232 TYR B O 1
ATOM 6042 N N . LYS B 1 233 ? -19.609 -23.812 -18.953 1 92.69 233 LYS B N 1
ATOM 6043 C CA . LYS B 1 233 ? -18.5 -24.719 -18.703 1 92.69 233 LYS B CA 1
ATOM 6044 C C . LYS B 1 233 ? -18.047 -25.391 -19.984 1 92.69 233 LYS B C 1
ATOM 6046 O O . LYS B 1 233 ? -16.859 -25.719 -20.156 1 92.69 233 LYS B O 1
ATOM 6051 N N . VAL B 1 234 ? -18.938 -25.578 -20.875 1 90.94 234 VAL B N 1
ATOM 6052 C CA . VAL B 1 234 ? -18.672 -26.281 -22.125 1 90.94 234 VAL B CA 1
ATOM 6053 C C . VAL B 1 234 ? -17.641 -25.516 -22.938 1 90.94 234 VAL B C 1
ATOM 6055 O O . VAL B 1 234 ? -16.766 -26.109 -23.562 1 90.94 234 VAL B O 1
ATOM 6058 N N . SER B 1 235 ? -17.688 -24.25 -22.875 1 90 235 SER B N 1
ATOM 6059 C CA . SER B 1 235 ? -16.828 -23.438 -23.734 1 90 235 SER B CA 1
ATOM 6060 C C . SER B 1 235 ? -15.781 -22.688 -22.922 1 90 235 SER B C 1
ATOM 6062 O O . SER B 1 235 ? -14.945 -21.969 -23.484 1 90 235 SER B O 1
ATOM 6064 N N . TYR B 1 236 ? -15.719 -22.859 -21.656 1 93.56 236 TYR B N 1
ATOM 6065 C CA . TYR B 1 236 ? -14.867 -22.047 -20.797 1 93.56 236 TYR B CA 1
ATOM 6066 C C . TYR B 1 236 ? -13.406 -22.438 -20.953 1 93.56 236 TYR B C 1
ATOM 6068 O O . TYR B 1 236 ? -13.055 -23.609 -20.766 1 93.56 236 TYR B O 1
ATOM 6076 N N . VAL B 1 237 ? -12.547 -21.516 -21.344 1 95.31 237 VAL B N 1
ATOM 6077 C CA . VAL B 1 237 ? -11.094 -21.672 -21.391 1 95.31 237 VAL B CA 1
ATOM 6078 C C . VAL B 1 237 ? -10.43 -20.688 -20.438 1 95.31 237 VAL B C 1
ATOM 6080 O O . VAL B 1 237 ? -10.367 -19.484 -20.719 1 95.31 237 VAL B O 1
ATOM 6083 N N . PRO B 1 238 ? -9.938 -21.203 -19.297 1 95.06 238 PRO B N 1
ATOM 6084 C CA . PRO B 1 238 ? -9.266 -20.297 -18.375 1 95.06 238 PRO B CA 1
ATOM 6085 C C . PRO B 1 238 ? -7.992 -19.688 -18.953 1 95.06 238 PRO B C 1
ATOM 6087 O O . PRO B 1 238 ? -7.488 -20.156 -19.984 1 95.06 238 PRO B O 1
ATOM 6090 N N . LEU B 1 239 ? -7.547 -18.609 -18.359 1 95.75 239 LEU B N 1
ATOM 6091 C CA . LEU B 1 239 ? -6.25 -18.062 -18.734 1 95.75 239 LEU B CA 1
ATOM 6092 C C . LEU B 1 239 ? -5.145 -19.094 -18.531 1 95.75 239 LEU B C 1
ATOM 6094 O O . LEU B 1 239 ? -5.152 -19.828 -17.547 1 95.75 239 LEU B O 1
ATOM 6098 N N . ASP B 1 240 ? -4.297 -19.141 -19.531 1 93.94 240 ASP B N 1
ATOM 6099 C CA . ASP B 1 240 ? -3.209 -20.125 -19.516 1 93.94 240 ASP B CA 1
ATOM 6100 C C . ASP B 1 240 ? -1.877 -19.438 -19.188 1 93.94 240 ASP B C 1
ATOM 6102 O O . ASP B 1 240 ? -1.501 -18.469 -19.828 1 93.94 240 ASP B O 1
ATOM 6106 N N . ASP B 1 241 ? -1.133 -20.016 -18.297 1 87.56 241 ASP B N 1
ATOM 6107 C CA . ASP B 1 241 ? 0.084 -19.391 -17.797 1 87.56 241 ASP B CA 1
ATOM 6108 C C . ASP B 1 241 ? 1.158 -19.312 -18.875 1 87.56 241 ASP B C 1
ATOM 6110 O O . ASP B 1 241 ? 1.996 -18.406 -18.859 1 87.56 241 ASP B O 1
ATOM 6114 N N . ASP B 1 242 ? 1.181 -20.234 -19.781 1 88.5 242 ASP B N 1
ATOM 6115 C CA . ASP B 1 242 ? 2.191 -20.25 -20.844 1 88.5 242 ASP B CA 1
ATOM 6116 C C . ASP B 1 242 ? 1.718 -19.484 -22.078 1 88.5 242 ASP B C 1
ATOM 6118 O O . ASP B 1 242 ? 2.404 -18.594 -22.547 1 88.5 242 ASP B O 1
ATOM 6122 N N . LYS B 1 243 ? 0.498 -19.812 -22.516 1 92.81 243 LYS B N 1
ATOM 6123 C CA . LYS B 1 243 ? -0.025 -19.203 -23.734 1 92.81 243 LYS B CA 1
ATOM 6124 C C . LYS B 1 243 ? -0.32 -17.719 -23.531 1 92.81 243 LYS B C 1
ATOM 6126 O O . LYS B 1 243 ? -0.255 -16.938 -24.484 1 92.81 243 LYS B O 1
ATOM 6131 N N . ASP B 1 244 ? -0.611 -17.375 -22.281 1 94.38 244 ASP B N 1
ATOM 6132 C CA . ASP B 1 244 ? -0.997 -15.992 -21.984 1 94.38 244 ASP B CA 1
ATOM 6133 C C . ASP B 1 244 ? 0.071 -15.289 -21.156 1 94.38 244 ASP B C 1
ATOM 6135 O O . ASP B 1 244 ? -0.235 -14.367 -20.391 1 94.38 244 ASP B O 1
ATOM 6139 N N . SER B 1 245 ? 1.325 -15.695 -21.297 1 90.81 245 SER B N 1
ATOM 6140 C CA . SER B 1 245 ? 2.414 -15.195 -20.469 1 90.81 245 SER B CA 1
ATOM 6141 C C . SER B 1 245 ? 2.695 -13.719 -20.75 1 90.81 245 SER B C 1
ATOM 6143 O O . SER B 1 245 ? 3.301 -13.031 -19.922 1 90.81 245 SER B O 1
ATOM 6145 N N . ASN B 1 246 ? 2.223 -13.258 -21.859 1 92.06 246 ASN B N 1
ATOM 6146 C CA . ASN B 1 246 ? 2.48 -11.875 -22.234 1 92.06 246 ASN B CA 1
ATOM 6147 C C . ASN B 1 246 ? 1.384 -10.945 -21.734 1 92.06 246 ASN B C 1
ATOM 6149 O O . ASN B 1 246 ? 1.494 -9.727 -21.844 1 92.06 246 ASN B O 1
ATOM 6153 N N . LEU B 1 247 ? 0.368 -11.508 -21.172 1 95.12 247 LEU B N 1
ATOM 6154 C CA . LEU B 1 247 ? -0.754 -10.711 -20.688 1 95.12 247 LEU B CA 1
ATOM 6155 C C . LEU B 1 247 ? -0.563 -10.344 -19.219 1 95.12 247 LEU B C 1
ATOM 6157 O O . LEU B 1 247 ? 0.212 -10.984 -18.516 1 95.12 247 LEU B O 1
ATOM 6161 N N . SER B 1 248 ? -1.155 -9.242 -18.828 1 95.44 248 SER B N 1
ATOM 6162 C CA . SER B 1 248 ? -1.229 -8.844 -17.422 1 95.44 248 SER B CA 1
ATOM 6163 C C . SER B 1 248 ? -2.496 -9.375 -16.766 1 95.44 248 SER B C 1
ATOM 6165 O O . SER B 1 248 ? -3.605 -9.086 -17.219 1 95.44 248 SER B O 1
ATOM 6167 N N . TYR B 1 249 ? -2.309 -10.242 -15.734 1 96.94 249 TYR B N 1
ATOM 6168 C CA . TYR B 1 249 ? -3.521 -10.766 -15.109 1 96.94 249 TYR B CA 1
ATOM 6169 C C . TYR B 1 249 ? -3.244 -11.227 -13.688 1 96.94 249 TYR B C 1
ATOM 6171 O O . TYR B 1 249 ? -2.086 -11.367 -13.281 1 96.94 249 TYR B O 1
ATOM 6179 N N . ILE B 1 250 ? -4.309 -11.32 -12.953 1 95.94 250 ILE B N 1
ATOM 6180 C CA . ILE B 1 250 ? -4.316 -11.977 -11.656 1 95.94 250 ILE B CA 1
ATOM 6181 C C . ILE B 1 250 ? -5.383 -13.07 -11.633 1 95.94 250 ILE B C 1
ATOM 6183 O O . ILE B 1 250 ? -6.504 -12.859 -12.109 1 95.94 250 ILE B O 1
ATOM 6187 N N . LYS B 1 251 ? -5.004 -14.258 -11.195 1 95.62 251 LYS B N 1
ATOM 6188 C CA . LYS B 1 251 ? -5.941 -15.344 -10.914 1 95.62 251 LYS B CA 1
ATOM 6189 C C . LYS B 1 251 ? -6.199 -15.469 -9.414 1 95.62 251 LYS B C 1
ATOM 6191 O O . LYS B 1 251 ? -5.262 -15.508 -8.617 1 95.62 251 LYS B O 1
ATOM 6196 N N . ILE B 1 252 ? -7.457 -15.422 -9.109 1 93.88 252 ILE B N 1
ATOM 6197 C CA . ILE B 1 252 ? -7.867 -15.586 -7.723 1 93.88 252 ILE B CA 1
ATOM 6198 C C . ILE B 1 252 ? -8.492 -16.969 -7.523 1 93.88 252 ILE B C 1
ATOM 6200 O O . ILE B 1 252 ? -9.531 -17.266 -8.109 1 93.88 252 ILE B O 1
ATOM 6204 N N . PHE B 1 253 ? -7.879 -17.781 -6.648 1 90.56 253 PHE B N 1
ATOM 6205 C CA . PHE B 1 253 ? -8.336 -19.141 -6.445 1 90.56 253 PHE B CA 1
ATOM 6206 C C . PHE B 1 253 ? -9.141 -19.266 -5.152 1 90.56 253 PHE B C 1
ATOM 6208 O O . PHE B 1 253 ? -8.68 -18.828 -4.09 1 90.56 253 PHE B O 1
ATOM 6215 N N . ASN B 1 254 ? -10.305 -19.828 -5.238 1 85.19 254 ASN B N 1
ATOM 6216 C CA . ASN B 1 254 ? -11.133 -20.219 -4.102 1 85.19 254 ASN B CA 1
ATOM 6217 C C . ASN B 1 254 ? -11.266 -19.078 -3.094 1 85.19 254 ASN B C 1
ATOM 6219 O O . ASN B 1 254 ? -10.977 -19.266 -1.908 1 85.19 254 ASN B O 1
ATOM 6223 N N . VAL B 1 255 ? -11.68 -17.984 -3.59 1 76.25 255 VAL B N 1
ATOM 6224 C CA . VAL B 1 255 ? -12.039 -16.797 -2.818 1 76.25 255 VAL B CA 1
ATOM 6225 C C . VAL B 1 255 ? -10.836 -16.297 -2.033 1 76.25 255 VAL B C 1
ATOM 6227 O O . VAL B 1 255 ? -10.938 -16 -0.84 1 76.25 255 VAL B O 1
ATOM 6230 N N . GLY B 1 256 ? -9.656 -16.484 -2.551 1 76.75 256 GLY B N 1
ATOM 6231 C CA . GLY B 1 256 ? -8.5 -15.781 -2.008 1 76.75 256 GLY B CA 1
ATOM 6232 C C . GLY B 1 256 ? -7.57 -16.672 -1.215 1 76.75 256 GLY B C 1
ATOM 6233 O O . GLY B 1 256 ? -6.789 -16.203 -0.391 1 76.75 256 GLY B O 1
ATOM 6234 N N . SER B 1 257 ? -7.664 -18 -1.429 1 81.69 257 SER B N 1
ATOM 6235 C CA . SER B 1 257 ? -6.691 -18.875 -0.797 1 81.69 257 SER B CA 1
ATOM 6236 C C . SER B 1 257 ? -5.328 -18.781 -1.475 1 81.69 257 SER B C 1
ATOM 6238 O O . SER B 1 257 ? -4.293 -18.969 -0.832 1 81.69 257 SER B O 1
ATOM 6240 N N . ARG B 1 258 ? -5.41 -18.547 -2.797 1 89.69 258 ARG B N 1
ATOM 6241 C CA . ARG B 1 258 ? -4.199 -18.469 -3.605 1 89.69 258 ARG B CA 1
ATOM 6242 C C . ARG B 1 258 ? -4.367 -17.469 -4.746 1 89.69 258 ARG B C 1
ATOM 6244 O O . ARG B 1 258 ? -5.469 -17.281 -5.266 1 89.69 258 ARG B O 1
ATOM 6251 N N . TYR B 1 259 ? -3.221 -16.828 -5.086 1 93.25 259 TYR B N 1
ATOM 6252 C CA . TYR B 1 259 ? -3.223 -15.852 -6.164 1 93.25 259 TYR B CA 1
ATOM 6253 C C . TYR B 1 259 ? -2.072 -16.094 -7.133 1 93.25 259 TYR B C 1
ATOM 6255 O O . TYR B 1 259 ? -0.967 -16.453 -6.715 1 93.25 259 TYR B O 1
ATOM 6263 N N . LEU B 1 260 ? -2.367 -16.031 -8.367 1 93.81 260 LEU B N 1
ATOM 6264 C CA . LEU B 1 260 ? -1.336 -16.016 -9.398 1 93.81 260 LEU B CA 1
ATOM 6265 C C . LEU B 1 260 ? -1.35 -14.68 -10.148 1 93.81 260 LEU B C 1
ATOM 6267 O O . LEU B 1 260 ? -2.377 -14.289 -10.703 1 93.81 260 LEU B O 1
ATOM 6271 N N . VAL B 1 261 ? -0.266 -13.984 -10.031 1 93.94 261 VAL B N 1
ATOM 6272 C CA . VAL B 1 261 ? -0.153 -12.664 -10.648 1 93.94 261 VAL B CA 1
ATOM 6273 C C . VAL B 1 261 ? 0.887 -12.703 -11.766 1 93.94 261 VAL B C 1
ATOM 6275 O O . VAL B 1 261 ? 1.991 -13.219 -11.578 1 93.94 261 VAL B O 1
ATOM 6278 N N . ASN B 1 262 ? 0.447 -12.211 -12.953 1 93.12 262 ASN B N 1
ATOM 6279 C CA . ASN B 1 262 ? 1.337 -12.25 -14.109 1 93.12 262 ASN B CA 1
ATOM 6280 C C . ASN B 1 262 ? 1.548 -10.859 -14.695 1 93.12 262 ASN B C 1
ATOM 6282 O O . ASN B 1 262 ? 0.584 -10.141 -14.961 1 93.12 262 ASN B O 1
ATOM 6286 N N . ARG B 1 263 ? 2.756 -10.414 -14.898 1 89.5 263 ARG B N 1
ATOM 6287 C CA . ARG B 1 263 ? 3.23 -9.227 -15.602 1 89.5 263 ARG B CA 1
ATOM 6288 C C . ARG B 1 263 ? 2.461 -7.984 -15.172 1 89.5 263 ARG B C 1
ATOM 6290 O O . ARG B 1 263 ? 1.73 -7.391 -15.969 1 89.5 263 ARG B O 1
ATOM 6297 N N . VAL B 1 264 ? 2.68 -7.496 -14.016 1 86.94 264 VAL B N 1
ATOM 6298 C CA . VAL B 1 264 ? 2.094 -6.246 -13.531 1 86.94 264 VAL B CA 1
ATOM 6299 C C . VAL B 1 264 ? 2.816 -5.059 -14.164 1 86.94 264 VAL B C 1
ATOM 6301 O O . VAL B 1 264 ? 4.031 -4.918 -14.023 1 86.94 264 VAL B O 1
ATOM 6304 N N . GLN B 1 265 ? 2.117 -4.152 -14.828 1 78.25 265 GLN B N 1
ATOM 6305 C CA . GLN B 1 265 ? 2.742 -3.174 -15.711 1 78.25 265 GLN B CA 1
ATOM 6306 C C . GLN B 1 265 ? 2.914 -1.831 -15.008 1 78.25 265 GLN B C 1
ATOM 6308 O O . GLN B 1 265 ? 3.85 -1.085 -15.305 1 78.25 265 GLN B O 1
ATOM 6313 N N . ASP B 1 266 ? 1.918 -1.504 -14.18 1 79.88 266 ASP B N 1
ATOM 6314 C CA . ASP B 1 266 ? 1.992 -0.14 -13.664 1 79.88 266 ASP B CA 1
ATOM 6315 C C . ASP B 1 266 ? 1.427 -0.056 -12.25 1 79.88 266 ASP B C 1
ATOM 6317 O O . ASP B 1 266 ? 1.046 -1.073 -11.664 1 79.88 266 ASP B O 1
ATOM 6321 N N . HIS B 1 267 ? 1.462 1.131 -11.797 1 76.69 267 HIS B N 1
ATOM 6322 C CA . HIS B 1 267 ? 1.083 1.381 -10.406 1 76.69 267 HIS B CA 1
ATOM 6323 C C . HIS B 1 267 ? -0.371 0.996 -10.156 1 76.69 267 HIS B C 1
ATOM 6325 O O . HIS B 1 267 ? -0.697 0.436 -9.109 1 76.69 267 HIS B O 1
ATOM 6331 N N . ILE B 1 268 ? -1.207 1.289 -11.094 1 85.44 268 ILE B N 1
ATOM 6332 C CA . ILE B 1 268 ? -2.627 1.004 -10.93 1 85.44 268 ILE B CA 1
ATOM 6333 C C . ILE B 1 268 ? -2.844 -0.505 -10.828 1 85.44 268 ILE B C 1
ATOM 6335 O O . ILE B 1 268 ? -3.561 -0.98 -9.945 1 85.44 268 ILE B O 1
ATOM 6339 N N . GLN B 1 269 ? -2.186 -1.24 -11.664 1 89.38 269 GLN B N 1
ATOM 6340 C CA . GLN B 1 269 ? -2.311 -2.693 -11.633 1 89.38 269 GLN B CA 1
ATOM 6341 C C . GLN B 1 269 ? -1.745 -3.27 -10.344 1 89.38 269 GLN B C 1
ATOM 6343 O O . GLN B 1 269 ? -2.311 -4.207 -9.773 1 89.38 269 GLN B O 1
ATOM 6348 N N . SER B 1 270 ? -0.699 -2.719 -9.938 1 87.38 270 SER B N 1
ATOM 6349 C CA . SER B 1 270 ? -0.106 -3.16 -8.68 1 87.38 270 SER B CA 1
ATOM 6350 C C . SER B 1 270 ? -1.054 -2.926 -7.508 1 87.38 270 SER B C 1
ATOM 6352 O O . SER B 1 270 ? -1.193 -3.783 -6.633 1 87.38 270 SER B O 1
ATOM 6354 N N . ARG B 1 271 ? -1.666 -1.835 -7.484 1 86.88 271 ARG B N 1
ATOM 6355 C CA . ARG B 1 271 ? -2.617 -1.512 -6.426 1 86.88 271 ARG B CA 1
ATOM 6356 C C . ARG B 1 271 ? -3.828 -2.438 -6.477 1 86.88 271 ARG B C 1
ATOM 6358 O O . ARG B 1 271 ? -4.355 -2.836 -5.434 1 86.88 271 ARG B O 1
ATOM 6365 N N . ILE B 1 272 ? -4.238 -2.732 -7.668 1 92.56 272 ILE B N 1
ATOM 6366 C CA . ILE B 1 272 ? -5.352 -3.654 -7.852 1 92.56 272 ILE B CA 1
ATOM 6367 C C . ILE B 1 272 ? -5 -5.016 -7.25 1 92.56 272 ILE B C 1
ATOM 6369 O O . ILE B 1 272 ? -5.785 -5.586 -6.492 1 92.56 272 ILE B O 1
ATOM 6373 N N . VAL B 1 273 ? -3.824 -5.438 -7.566 1 92.38 273 VAL B N 1
ATOM 6374 C CA . VAL B 1 273 ? -3.367 -6.73 -7.066 1 92.38 273 VAL B CA 1
ATOM 6375 C C . VAL B 1 273 ? -3.295 -6.695 -5.539 1 92.38 273 VAL B C 1
ATOM 6377 O O . VAL B 1 273 ? -3.797 -7.602 -4.871 1 92.38 273 VAL B O 1
ATOM 6380 N N . TYR B 1 274 ? -2.75 -5.66 -5.035 1 88.62 274 TYR B N 1
ATOM 6381 C CA . TYR B 1 274 ? -2.613 -5.504 -3.592 1 88.62 274 TYR B CA 1
ATOM 6382 C C . TYR B 1 274 ? -3.975 -5.539 -2.908 1 88.62 274 TYR B C 1
ATOM 6384 O O . TYR B 1 274 ? -4.164 -6.262 -1.929 1 88.62 274 TYR B O 1
ATOM 6392 N N . TYR B 1 275 ? -4.926 -4.75 -3.449 1 91.94 275 TYR B N 1
ATOM 6393 C CA . TYR B 1 275 ? -6.258 -4.684 -2.861 1 91.94 275 TYR B CA 1
ATOM 6394 C C . TYR B 1 275 ? -6.945 -6.043 -2.908 1 91.94 275 TYR B C 1
ATOM 6396 O O . TYR B 1 275 ? -7.508 -6.496 -1.909 1 91.94 275 TYR B O 1
ATOM 6404 N N . LEU B 1 276 ? -6.883 -6.738 -4.027 1 92.31 276 LEU B N 1
ATOM 6405 C CA . LEU B 1 276 ? -7.578 -8.008 -4.227 1 92.31 276 LEU B CA 1
ATOM 6406 C C . LEU B 1 276 ? -7.023 -9.078 -3.297 1 92.31 276 LEU B C 1
ATOM 6408 O O . LEU B 1 276 ? -7.758 -9.977 -2.871 1 92.31 276 LEU B O 1
ATOM 6412 N N . MET B 1 277 ? -5.832 -8.977 -2.951 1 89.12 277 MET B N 1
ATOM 6413 C CA . MET B 1 277 ? -5.203 -9.977 -2.082 1 89.12 277 MET B CA 1
ATOM 6414 C C . MET B 1 277 ? -5.59 -9.742 -0.625 1 89.12 277 MET B C 1
ATOM 6416 O O . MET B 1 277 ? -5.332 -10.586 0.233 1 89.12 277 MET B O 1
ATOM 6420 N N . ASN B 1 278 ? -6.27 -8.656 -0.343 1 86.75 278 ASN B N 1
ATOM 6421 C CA . ASN B 1 278 ? -6.586 -8.336 1.044 1 86.75 278 ASN B CA 1
ATOM 6422 C C . ASN B 1 278 ? -8.086 -8.461 1.318 1 86.75 278 ASN B C 1
ATOM 6424 O O . ASN B 1 278 ? -8.516 -8.438 2.473 1 86.75 278 ASN B O 1
ATOM 6428 N N . ILE B 1 279 ? -8.828 -8.578 0.292 1 85 279 ILE B N 1
ATOM 6429 C CA . ILE B 1 279 ? -10.266 -8.648 0.539 1 85 279 ILE B CA 1
ATOM 6430 C C . ILE B 1 279 ? -10.703 -10.109 0.636 1 85 279 ILE B C 1
ATOM 6432 O O . ILE B 1 279 ? -10.047 -11 0.088 1 85 279 ILE B O 1
ATOM 6436 N N . HIS B 1 280 ? -11.758 -10.359 1.414 1 78.44 280 HIS B N 1
ATOM 6437 C CA . HIS B 1 280 ? -12.328 -11.688 1.567 1 78.44 280 HIS B CA 1
ATOM 6438 C C . HIS B 1 280 ? -13.844 -11.633 1.684 1 78.44 280 HIS B C 1
ATOM 6440 O O . HIS B 1 280 ? -14.414 -10.562 1.907 1 78.44 280 HIS B O 1
ATOM 6446 N N . VAL B 1 281 ? -14.453 -12.836 1.514 1 71.62 281 VAL B N 1
ATOM 6447 C CA . VAL B 1 281 ? -15.914 -12.906 1.462 1 71.62 281 VAL B CA 1
ATOM 6448 C C . VAL B 1 281 ? -16.453 -13.352 2.818 1 71.62 281 VAL B C 1
ATOM 6450 O O . VAL B 1 281 ? -17.672 -13.406 3.018 1 71.62 281 VAL B O 1
ATOM 6453 N N . THR B 1 282 ? -15.562 -13.555 3.742 1 74.44 282 THR B N 1
ATOM 6454 C CA . THR B 1 282 ? -16 -14 5.055 1 74.44 282 THR B CA 1
ATOM 6455 C C . THR B 1 282 ? -16.891 -12.953 5.719 1 74.44 282 THR B C 1
ATOM 6457 O O . THR B 1 282 ? -16.625 -11.75 5.617 1 74.44 282 THR B O 1
ATOM 6460 N N . GLN B 1 283 ? -17.906 -13.477 6.324 1 80.19 283 GLN B N 1
ATOM 6461 C CA . GLN B 1 283 ? -18.781 -12.578 7.051 1 80.19 283 GLN B CA 1
ATOM 6462 C C . GLN B 1 283 ? -18.047 -11.883 8.195 1 80.19 283 GLN B C 1
ATOM 6464 O O . GLN B 1 283 ? -17.25 -12.516 8.898 1 80.19 283 GLN B O 1
ATOM 6469 N N . ARG B 1 284 ? -18.25 -10.648 8.219 1 87.75 284 ARG B N 1
ATOM 6470 C CA . ARG B 1 284 ? -17.578 -9.867 9.258 1 87.75 284 ARG B CA 1
ATOM 6471 C C . ARG B 1 284 ? -18.406 -8.641 9.625 1 87.75 284 ARG B C 1
ATOM 6473 O O . ARG B 1 284 ? -19.344 -8.273 8.914 1 87.75 284 ARG B O 1
ATOM 6480 N N . THR B 1 285 ? -18.031 -8.117 10.836 1 94.12 285 THR B N 1
ATOM 6481 C CA . THR B 1 285 ? -18.703 -6.914 11.312 1 94.12 285 THR B CA 1
ATOM 6482 C C . THR B 1 285 ? -17.688 -5.855 11.734 1 94.12 285 THR B C 1
ATOM 6484 O O . THR B 1 285 ? -16.703 -6.172 12.398 1 94.12 285 THR B O 1
ATOM 6487 N N . ILE B 1 286 ? -17.953 -4.699 11.273 1 96.25 286 ILE B N 1
ATOM 6488 C CA . ILE B 1 286 ? -17.125 -3.557 11.656 1 96.25 286 ILE B CA 1
ATOM 6489 C C . ILE B 1 286 ? -17.938 -2.59 12.508 1 96.25 286 ILE B C 1
ATOM 6491 O O . ILE B 1 286 ? -19.031 -2.156 12.102 1 96.25 286 ILE B O 1
ATOM 6495 N N . TYR B 1 287 ? -17.453 -2.34 13.703 1 97.94 287 TYR B N 1
ATOM 6496 C CA . TYR B 1 287 ? -18.078 -1.358 14.578 1 97.94 287 TYR B CA 1
ATOM 6497 C C . TYR B 1 287 ? -17.328 -0.033 14.539 1 97.94 287 TYR B C 1
ATOM 6499 O O . TYR B 1 287 ? -16.109 0.001 14.703 1 97.94 287 TYR B O 1
ATOM 6507 N N . LEU B 1 288 ? -18.109 1.016 14.289 1 98.12 288 LEU B N 1
ATOM 6508 C CA . LEU B 1 288 ? -17.531 2.357 14.266 1 98.12 288 LEU B CA 1
ATOM 6509 C C . LEU B 1 288 ? -18.203 3.244 15.32 1 98.12 288 LEU B C 1
ATOM 6511 O O . LEU B 1 288 ? -19.422 3.279 15.43 1 98.12 288 LEU B O 1
ATOM 6515 N N . CYS B 1 289 ? -17.375 3.934 16.062 1 98.38 289 CYS B N 1
ATOM 6516 C CA . CYS B 1 289 ? -17.891 4.969 16.938 1 98.38 289 CYS B CA 1
ATOM 6517 C C . CYS B 1 289 ? -16.875 6.074 17.156 1 98.38 289 CYS B C 1
ATOM 6519 O O . CYS B 1 289 ? -15.672 5.855 16.984 1 98.38 289 CYS B O 1
ATOM 6521 N N . ARG B 1 290 ? -17.391 7.223 17.438 1 98.25 290 ARG B N 1
ATOM 6522 C CA . ARG B 1 290 ? -16.516 8.305 17.875 1 98.25 290 ARG B CA 1
ATOM 6523 C C . ARG B 1 290 ? -16.109 8.109 19.344 1 98.25 290 ARG B C 1
ATOM 6525 O O . ARG B 1 290 ? -16.703 7.305 20.047 1 98.25 290 ARG B O 1
ATOM 6532 N N . HIS B 1 291 ? -15.078 8.828 19.672 1 98.12 291 HIS B N 1
ATOM 6533 C CA . HIS B 1 291 ? -14.742 8.914 21.094 1 98.12 291 HIS B CA 1
ATOM 6534 C C . HIS B 1 291 ? -15.922 9.445 21.906 1 98.12 291 HIS B C 1
ATOM 6536 O O . HIS B 1 291 ? -16.859 10.016 21.344 1 98.12 291 HIS B O 1
ATOM 6542 N N . GLY B 1 292 ? -15.836 9.219 23.234 1 98.31 292 GLY B N 1
ATOM 6543 C CA . GLY B 1 292 ? -16.812 9.883 24.078 1 98.31 292 GLY B CA 1
ATOM 6544 C C . GLY B 1 292 ? -16.719 11.398 24.031 1 98.31 292 GLY B C 1
ATOM 6545 O O . GLY B 1 292 ? -15.688 11.945 23.641 1 98.31 292 GLY B O 1
ATOM 6546 N N . GLU B 1 293 ? -17.797 12.023 24.453 1 97.75 293 GLU B N 1
ATOM 6547 C CA . GLU B 1 293 ? -17.812 13.477 24.5 1 97.75 293 GLU B CA 1
ATOM 6548 C C . GLU B 1 293 ? -16.562 14.008 25.219 1 97.75 293 GLU B C 1
ATOM 6550 O O . GLU B 1 293 ? -16.219 13.523 26.297 1 97.75 293 GLU B O 1
ATOM 6555 N N . SER B 1 294 ? -15.922 14.867 24.547 1 96.25 294 SER B N 1
ATOM 6556 C CA . SER B 1 294 ? -14.711 15.453 25.125 1 96.25 294 SER B CA 1
ATOM 6557 C C . SER B 1 294 ? -15 16.812 25.75 1 96.25 294 SER B C 1
ATOM 6559 O O . SER B 1 294 ? -16.062 17.391 25.516 1 96.25 294 SER B O 1
ATOM 6561 N N . GLU B 1 295 ? -14.07 17.328 26.516 1 94.81 295 GLU B N 1
ATOM 6562 C CA . GLU B 1 295 ? -14.188 18.672 27.094 1 94.81 295 GLU B CA 1
ATOM 6563 C C . GLU B 1 295 ? -14.281 19.734 26 1 94.81 295 GLU B C 1
ATOM 6565 O O . GLU B 1 295 ? -15.031 20.703 26.141 1 94.81 295 GLU B O 1
ATOM 6570 N N . LEU B 1 296 ? -13.562 19.547 24.984 1 91.94 296 LEU B N 1
ATOM 6571 C CA . LEU B 1 296 ? -13.578 20.5 23.891 1 91.94 296 LEU B CA 1
ATOM 6572 C C . LEU B 1 296 ? -14.898 20.438 23.125 1 91.94 296 LEU B C 1
ATOM 6574 O O . LEU B 1 296 ? -15.375 21.453 22.594 1 91.94 296 LEU B O 1
ATOM 6578 N N . ASN B 1 297 ? -15.453 19.281 23.016 1 94.06 297 ASN B N 1
ATOM 6579 C CA . ASN B 1 297 ? -16.797 19.188 22.438 1 94.06 297 ASN B CA 1
ATOM 6580 C C . ASN B 1 297 ? -17.781 20.094 23.156 1 94.06 297 ASN B C 1
ATOM 6582 O O . ASN B 1 297 ? -18.594 20.766 22.516 1 94.06 297 ASN B O 1
ATOM 6586 N N . LEU B 1 298 ? -17.688 20.062 24.469 1 93.62 298 LEU B N 1
ATOM 6587 C CA . LEU B 1 298 ? -18.594 20.859 25.281 1 93.62 298 LEU B CA 1
ATOM 6588 C C . LEU B 1 298 ? -18.406 22.344 25 1 93.62 298 LEU B C 1
ATOM 6590 O O . LEU B 1 298 ? -19.375 23.109 25.047 1 93.62 298 LEU B O 1
ATOM 6594 N N . LEU B 1 299 ? -17.25 22.703 24.703 1 92.31 299 LEU B N 1
ATOM 6595 C CA . LEU B 1 299 ? -16.938 24.109 24.484 1 92.31 299 LEU B CA 1
ATOM 6596 C C . LEU B 1 299 ? -17.125 24.484 23.016 1 92.31 299 LEU B C 1
ATOM 6598 O O . LEU B 1 299 ? -16.938 25.641 22.641 1 92.31 299 LEU B O 1
ATOM 6602 N N . GLY B 1 300 ? -17.406 23.484 22.141 1 92.25 300 GLY B N 1
ATOM 6603 C CA . GLY B 1 300 ? -17.609 23.734 20.719 1 92.25 300 GLY B CA 1
ATOM 6604 C C . GLY B 1 300 ? -16.312 24.016 19.969 1 92.25 300 GLY B C 1
ATOM 6605 O O . GLY B 1 300 ? -16.328 24.688 18.938 1 92.25 300 GLY B O 1
ATOM 6606 N N . ARG B 1 301 ? -15.258 23.594 20.531 1 90.31 301 ARG B N 1
ATOM 6607 C CA . ARG B 1 301 ? -13.953 23.828 19.922 1 90.31 301 ARG B CA 1
ATOM 6608 C C . ARG B 1 301 ? -13.523 22.625 19.078 1 90.31 301 ARG B C 1
ATOM 6610 O O . ARG B 1 301 ? -13.766 21.469 19.453 1 90.31 301 ARG B O 1
ATOM 6617 N N . ILE B 1 302 ? -12.883 22.953 17.969 1 87.69 302 ILE B N 1
ATOM 6618 C CA . ILE B 1 302 ? -12.516 21.859 17.078 1 87.69 302 ILE B CA 1
ATOM 6619 C C . ILE B 1 302 ? -11.055 21.484 17.312 1 87.69 302 ILE B C 1
ATOM 6621 O O . ILE B 1 302 ? -10.266 22.281 17.812 1 87.69 302 ILE B O 1
ATOM 6625 N N . GLY B 1 303 ? -10.805 20.219 16.969 1 86.5 303 GLY B N 1
ATOM 6626 C CA . GLY B 1 303 ? -9.445 19.719 17.094 1 86.5 303 GLY B CA 1
ATOM 6627 C C . GLY B 1 303 ? -9 19.531 18.531 1 86.5 303 GLY B C 1
ATOM 6628 O O . GLY B 1 303 ? -9.727 18.969 19.344 1 86.5 303 GLY B O 1
ATOM 6629 N N . GLY B 1 304 ? -7.742 19.859 18.812 1 82.44 304 GLY B N 1
ATOM 6630 C CA . GLY B 1 304 ? -7.195 19.719 20.156 1 82.44 304 GLY B CA 1
ATOM 6631 C C . GLY B 1 304 ? -7.133 18.281 20.625 1 82.44 304 GLY B C 1
ATOM 6632 O O . GLY B 1 304 ? -7.555 17.375 19.906 1 82.44 304 GLY B O 1
ATOM 6633 N N . ASP B 1 305 ? -6.566 18.078 21.875 1 86.5 305 ASP B N 1
ATOM 6634 C CA . ASP B 1 305 ? -6.426 16.75 22.453 1 86.5 305 ASP B CA 1
ATOM 6635 C C . ASP B 1 305 ? -6.883 16.719 23.906 1 86.5 305 ASP B C 1
ATOM 6637 O O . ASP B 1 30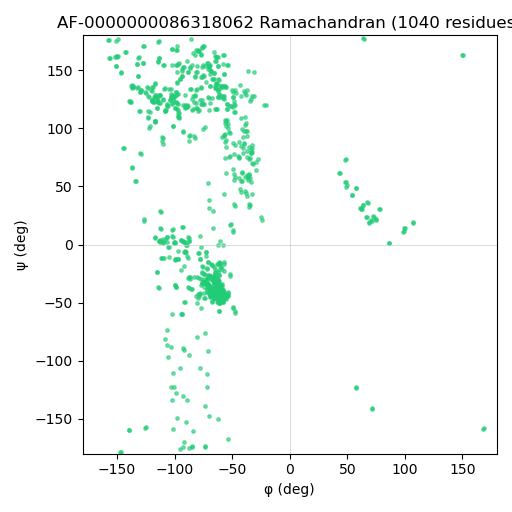5 ? -6.141 16.281 24.797 1 86.5 305 ASP B O 1
ATOM 6641 N N . SER B 1 306 ? -8.062 17.141 24.109 1 88 306 SER B N 1
ATOM 6642 C CA . SER B 1 306 ? -8.617 17.172 25.453 1 88 306 SER B CA 1
ATOM 6643 C C . SER B 1 306 ? -9.094 15.781 25.891 1 88 306 SER B C 1
ATOM 6645 O O . SER B 1 306 ? -9.227 14.883 25.062 1 88 306 SER B O 1
ATOM 6647 N N . GLY B 1 307 ? -9.344 15.672 27.156 1 92.62 307 GLY B N 1
ATOM 6648 C CA . GLY B 1 307 ? -9.93 14.445 27.672 1 92.62 307 GLY B CA 1
ATOM 6649 C C . GLY B 1 307 ? -11.438 14.406 27.562 1 92.62 307 GLY B C 1
ATOM 6650 O O . GLY B 1 307 ? -12.047 15.305 26.969 1 92.62 307 GLY B O 1
ATOM 6651 N N . LEU B 1 308 ? -11.953 13.352 28.156 1 97 308 LEU B N 1
ATOM 6652 C CA . LEU B 1 308 ? -13.391 13.133 28.094 1 97 308 LEU B CA 1
ATOM 6653 C C . LEU B 1 308 ? -14.117 13.984 29.141 1 97 308 LEU B C 1
ATOM 6655 O O . LEU B 1 308 ? -13.57 14.25 30.203 1 97 308 LEU B O 1
ATOM 6659 N N . SER B 1 309 ? -15.297 14.391 28.828 1 97.44 309 SER B N 1
ATOM 6660 C CA . SER B 1 309 ? -16.219 14.953 29.812 1 97.44 309 SER B CA 1
ATOM 6661 C C . SER B 1 309 ? -16.812 13.859 30.688 1 97.44 309 SER B C 1
ATOM 6663 O O . SER B 1 309 ? -16.625 12.672 30.438 1 97.44 309 SER B O 1
ATOM 6665 N N . PRO B 1 310 ? -17.5 14.273 31.719 1 96.94 310 PRO B N 1
ATOM 6666 C CA . PRO B 1 310 ? -18.172 13.266 32.562 1 96.94 310 PRO B CA 1
ATOM 6667 C C . PRO B 1 310 ? -19.125 12.383 31.75 1 96.94 310 PRO B C 1
ATOM 6669 O O . PRO B 1 310 ? -19.156 11.164 31.938 1 96.94 310 PRO B O 1
ATOM 6672 N N . ARG B 1 311 ? -19.844 12.961 30.891 1 97.62 311 ARG B N 1
ATOM 6673 C CA . ARG B 1 311 ? -20.719 12.18 30.016 1 97.62 311 ARG B CA 1
ATOM 6674 C C . ARG B 1 311 ? -19.906 11.273 29.094 1 97.62 311 ARG B C 1
ATOM 6676 O O . ARG B 1 311 ? -20.328 10.156 28.797 1 97.62 311 ARG B O 1
ATOM 6683 N N . GLY B 1 312 ? -18.781 11.797 28.625 1 98.12 312 GLY B N 1
ATOM 6684 C CA . GLY B 1 312 ? -17.891 10.977 27.812 1 98.12 312 GLY B CA 1
ATOM 6685 C C . GLY B 1 312 ? -17.406 9.742 28.531 1 98.12 312 GLY B C 1
ATOM 6686 O O . GLY B 1 312 ? -17.328 8.664 27.938 1 98.12 312 GLY B O 1
ATOM 6687 N N . ASN B 1 313 ? -17.141 9.914 29.781 1 97.69 313 ASN B N 1
ATOM 6688 C CA . ASN B 1 313 ? -16.703 8.781 30.578 1 97.69 313 ASN B CA 1
ATOM 6689 C C . ASN B 1 313 ? -17.844 7.777 30.781 1 97.69 313 ASN B C 1
ATOM 6691 O O . ASN B 1 313 ? -17.609 6.566 30.812 1 97.69 313 ASN B O 1
ATOM 6695 N N . LYS B 1 314 ? -18.969 8.297 30.984 1 98 314 LYS B N 1
ATOM 6696 C CA . LYS B 1 314 ? -20.125 7.422 31.062 1 98 314 LYS B CA 1
ATOM 6697 C C . LYS B 1 314 ? -20.297 6.613 29.781 1 98 314 LYS B C 1
ATOM 6699 O O . LYS B 1 314 ? -20.656 5.434 29.828 1 98 314 LYS B O 1
ATOM 6704 N N . PHE B 1 315 ? -20.078 7.254 28.719 1 98.44 315 PHE B N 1
ATOM 6705 C CA . PHE B 1 315 ? -20.172 6.566 27.438 1 98.44 315 PHE B CA 1
ATOM 6706 C C . PHE B 1 315 ? -19.141 5.453 27.328 1 98.44 315 PHE B C 1
ATOM 6708 O O . PHE B 1 315 ? -19.438 4.355 26.859 1 98.44 315 PHE B O 1
ATOM 6715 N N . ALA B 1 316 ? -17.938 5.738 27.703 1 98.19 316 ALA B N 1
ATOM 6716 C CA . ALA B 1 316 ? -16.875 4.742 27.656 1 98.19 316 ALA B CA 1
ATOM 6717 C C . ALA B 1 316 ? -17.281 3.475 28.406 1 98.19 316 ALA B C 1
ATOM 6719 O O . ALA B 1 316 ? -17.109 2.363 27.906 1 98.19 316 ALA B O 1
ATOM 6720 N N . THR B 1 317 ? -17.859 3.672 29.531 1 97.44 317 THR B N 1
ATOM 6721 C CA . THR B 1 317 ? -18.312 2.551 30.344 1 97.44 317 THR B CA 1
ATOM 6722 C C . THR B 1 317 ? -19.469 1.817 29.656 1 97.44 317 THR B C 1
ATOM 6724 O O . THR B 1 317 ? -19.484 0.585 29.625 1 97.44 317 THR B O 1
ATOM 6727 N N . ALA B 1 318 ? -20.375 2.586 29.156 1 98 318 ALA B N 1
ATOM 6728 C CA . ALA B 1 318 ? -21.531 2.01 28.453 1 98 318 ALA B CA 1
ATOM 6729 C C . ALA B 1 318 ? -21.078 1.219 27.234 1 98 318 ALA B C 1
ATOM 6731 O O . ALA B 1 318 ? -21.656 0.179 26.906 1 98 318 ALA B O 1
ATOM 6732 N N . LEU B 1 319 ? -20.125 1.713 26.547 1 98.19 319 LEU B N 1
ATOM 6733 C CA . LEU B 1 319 ? -19.578 1.034 25.375 1 98.19 319 LEU B CA 1
ATOM 6734 C C . LEU B 1 319 ? -19 -0.322 25.75 1 98.19 319 LEU B C 1
ATOM 6736 O O . LEU B 1 319 ? -19.203 -1.312 25.047 1 98.19 319 LEU B O 1
ATOM 6740 N N . GLY B 1 320 ? -18.266 -0.307 26.812 1 97.38 320 GLY B N 1
ATOM 6741 C CA . GLY B 1 320 ? -17.734 -1.566 27.312 1 97.38 320 GLY B CA 1
ATOM 6742 C C . GLY B 1 320 ? -18.797 -2.602 27.594 1 97.38 320 GLY B C 1
ATOM 6743 O O . GLY B 1 320 ? -18.672 -3.76 27.188 1 97.38 320 GLY B O 1
ATOM 6744 N N . LYS B 1 321 ? -19.828 -2.178 28.25 1 96.38 321 LYS B N 1
ATOM 6745 C CA . LYS B 1 321 ? -20.953 -3.066 28.562 1 96.38 321 LYS B CA 1
ATOM 6746 C C . LYS B 1 321 ? -21.609 -3.576 27.281 1 96.38 321 LYS B C 1
ATOM 6748 O O . LYS B 1 321 ? -21.922 -4.762 27.156 1 96.38 321 LYS B O 1
ATOM 6753 N N . TYR B 1 322 ? -21.766 -2.695 26.391 1 96.81 322 TYR B N 1
ATOM 6754 C CA . TYR B 1 322 ? -22.406 -3.047 25.125 1 96.81 322 TYR B CA 1
ATOM 6755 C C . TYR B 1 322 ? -21.578 -4.082 24.375 1 96.81 322 TYR B C 1
ATOM 6757 O O . TYR B 1 322 ? -22.109 -5.094 23.906 1 96.81 322 TYR B O 1
ATOM 6765 N N . ILE B 1 323 ? -20.344 -3.877 24.219 1 96.19 323 ILE B N 1
ATOM 6766 C CA . ILE B 1 323 ? -19.469 -4.758 23.453 1 96.19 323 ILE B CA 1
ATOM 6767 C C . ILE B 1 323 ? -19.391 -6.125 24.125 1 96.19 323 ILE B C 1
ATOM 6769 O O . ILE B 1 323 ? -19.422 -7.156 23.453 1 96.19 323 ILE B O 1
ATOM 6773 N N . ARG B 1 324 ? -19.297 -6.137 25.391 1 94.44 324 ARG B N 1
ATOM 6774 C CA . ARG B 1 324 ? -19.281 -7.398 26.125 1 94.44 324 ARG B CA 1
ATOM 6775 C C . ARG B 1 324 ? -20.578 -8.18 25.906 1 94.44 324 ARG B C 1
ATOM 6777 O O . ARG B 1 324 ? -20.547 -9.406 25.766 1 94.44 324 ARG B O 1
ATOM 6784 N N . SER B 1 325 ? -21.625 -7.469 25.844 1 94.19 325 SER B N 1
ATOM 6785 C CA . SER B 1 325 ? -22.922 -8.109 25.656 1 94.19 325 SER B CA 1
ATOM 6786 C C . SER B 1 325 ? -23.047 -8.734 24.266 1 94.19 325 SER B C 1
ATOM 6788 O O . SER B 1 325 ? -23.812 -9.664 24.062 1 94.19 325 SER B O 1
ATOM 6790 N N . GLN B 1 326 ? -22.391 -8.234 23.297 1 92.44 326 GLN B N 1
ATOM 6791 C CA . GLN B 1 326 ? -22.469 -8.727 21.922 1 92.44 326 GLN B CA 1
ATOM 6792 C C . GLN B 1 326 ? -21.672 -10.023 21.766 1 92.44 326 GLN B C 1
ATOM 6794 O O . GLN B 1 326 ? -21.875 -10.758 20.781 1 92.44 326 GLN B O 1
ATOM 6799 N N . SER B 1 327 ? -20.734 -10.383 22.656 1 91.5 327 SER B N 1
ATOM 6800 C CA . SER B 1 327 ? -19.922 -11.594 22.609 1 91.5 327 SER B CA 1
ATOM 6801 C C . SER B 1 327 ? -19.297 -11.805 21.25 1 91.5 327 SER B C 1
ATOM 6803 O O . SER B 1 327 ? -19.422 -12.875 20.656 1 91.5 327 SER B O 1
ATOM 6805 N N . ILE B 1 328 ? -18.703 -10.844 20.766 1 91.88 328 ILE B N 1
ATOM 6806 C CA . ILE B 1 328 ? -18.094 -10.883 19.438 1 91.88 328 ILE B CA 1
ATOM 6807 C C . ILE B 1 328 ? -16.781 -11.68 19.484 1 91.88 328 ILE B C 1
ATOM 6809 O O . ILE B 1 328 ? -15.867 -11.328 20.234 1 91.88 328 ILE B O 1
ATOM 6813 N N . PRO B 1 329 ? -16.734 -12.703 18.703 1 90.56 329 PRO B N 1
ATOM 6814 C CA . PRO B 1 329 ? -15.516 -13.516 18.734 1 90.56 329 PRO B CA 1
ATOM 6815 C C . PRO B 1 329 ? -14.312 -12.789 18.141 1 90.56 329 PRO B C 1
ATOM 6817 O O . PRO B 1 329 ? -14.438 -12.102 17.125 1 90.56 329 PRO B O 1
ATOM 6820 N N . ASP B 1 330 ? -13.125 -12.812 18.703 1 88.44 330 ASP B N 1
ATOM 6821 C CA . ASP B 1 330 ? -11.836 -12.32 18.219 1 88.44 330 ASP B CA 1
ATOM 6822 C C . ASP B 1 330 ? -11.93 -10.852 17.812 1 88.44 330 ASP B C 1
ATOM 6824 O O . ASP B 1 330 ? -11.43 -10.477 16.75 1 88.44 330 ASP B O 1
ATOM 6828 N N . LEU B 1 331 ? -12.609 -10.117 18.625 1 93.56 331 LEU B N 1
ATOM 6829 C CA . LEU B 1 331 ? -12.781 -8.703 18.344 1 93.56 331 LEU B CA 1
ATOM 6830 C C . LEU B 1 331 ? -11.477 -7.941 18.516 1 93.56 331 LEU B C 1
ATOM 6832 O O . LEU B 1 331 ? -10.82 -8.062 19.562 1 93.56 331 LEU B O 1
ATOM 6836 N N . LYS B 1 332 ? -11.102 -7.223 17.484 1 93.25 332 LYS B N 1
ATOM 6837 C CA . LYS B 1 332 ? -9.984 -6.285 17.578 1 93.25 332 LYS B CA 1
ATOM 6838 C C . LYS B 1 332 ? -10.477 -4.859 17.812 1 93.25 332 LYS B C 1
ATOM 6840 O O . LYS B 1 332 ? -11.492 -4.449 17.234 1 93.25 332 LYS B O 1
ATOM 6845 N N . VAL B 1 333 ? -9.75 -4.109 18.703 1 95.81 333 VAL B N 1
ATOM 6846 C CA . VAL B 1 333 ? -10.133 -2.73 19 1 95.81 333 VAL B CA 1
ATOM 6847 C C . VAL B 1 333 ? -9.016 -1.784 18.562 1 95.81 333 VAL B C 1
ATOM 6849 O O . VAL B 1 333 ? -7.848 -1.984 18.906 1 95.81 333 VAL B O 1
ATOM 6852 N N . TRP B 1 334 ? -9.43 -0.77 17.734 1 95.31 334 TRP B N 1
ATOM 6853 C CA . TRP B 1 334 ? -8.469 0.207 17.219 1 95.31 334 TRP B CA 1
ATOM 6854 C C . TRP B 1 334 ? -8.805 1.607 17.719 1 95.31 334 TRP B C 1
ATOM 6856 O O . TRP B 1 334 ? -9.969 1.984 17.797 1 95.31 334 TRP B O 1
ATOM 6866 N N . THR B 1 335 ? -7.75 2.342 18.094 1 94.75 335 THR B N 1
ATOM 6867 C CA . THR B 1 335 ? -7.902 3.734 18.5 1 94.75 335 THR B CA 1
ATOM 6868 C C . THR B 1 335 ? -6.883 4.621 17.797 1 94.75 335 THR B C 1
ATOM 6870 O O . THR B 1 335 ? -5.938 4.117 17.188 1 94.75 335 THR B O 1
ATOM 6873 N N . SER B 1 336 ? -7.242 5.922 17.812 1 92.12 336 SER B N 1
ATOM 6874 C CA . SER B 1 336 ? -6.211 6.883 17.438 1 92.12 336 SER B CA 1
ATOM 6875 C C . SER B 1 336 ? -5.172 7.047 18.547 1 92.12 336 SER B C 1
ATOM 6877 O O . SER B 1 336 ? -5.191 6.312 19.531 1 92.12 336 SER B O 1
ATOM 6879 N N . HIS B 1 337 ? -4.242 7.996 18.359 1 82.62 337 HIS B N 1
ATOM 6880 C CA . HIS B 1 337 ? -3.246 8.297 19.375 1 82.62 337 HIS B CA 1
ATOM 6881 C C . HIS B 1 337 ? -3.723 9.406 20.312 1 82.62 337 HIS B C 1
ATOM 6883 O O . HIS B 1 337 ? -3.008 9.797 21.234 1 82.62 337 HIS B O 1
ATOM 6889 N N . MET B 1 338 ? -4.883 9.844 20.109 1 88.69 338 MET B N 1
ATOM 6890 C CA . MET B 1 338 ? -5.359 10.984 20.891 1 88.69 338 MET B CA 1
ATOM 6891 C C . MET B 1 338 ? -5.969 10.516 22.219 1 88.69 338 MET B C 1
ATOM 6893 O O . MET B 1 338 ? -6.543 9.43 22.281 1 88.69 338 MET B O 1
ATOM 6897 N N . LYS B 1 339 ? -5.934 11.328 23.172 1 89.25 339 LYS B N 1
ATOM 6898 C CA . LYS B 1 339 ? -6.312 11.016 24.547 1 89.25 339 LYS B CA 1
ATOM 6899 C C . LYS B 1 339 ? -7.77 10.57 24.625 1 89.25 339 LYS B C 1
ATOM 6901 O O . LYS B 1 339 ? -8.094 9.602 25.328 1 89.25 339 LYS B O 1
ATOM 6906 N N . ARG B 1 340 ? -8.625 11.227 23.984 1 95.31 340 ARG B N 1
ATOM 6907 C CA . ARG B 1 340 ? -10.062 10.984 24.125 1 95.31 340 ARG B CA 1
ATOM 6908 C C . ARG B 1 340 ? -10.438 9.602 23.594 1 95.31 340 ARG B C 1
ATOM 6910 O O . ARG B 1 340 ? -11.305 8.938 24.156 1 95.31 340 ARG B O 1
ATOM 6917 N N . THR B 1 341 ? -9.82 9.141 22.453 1 96.62 341 THR B N 1
ATOM 6918 C CA . THR B 1 341 ? -10.109 7.805 21.938 1 96.62 341 THR B CA 1
ATOM 6919 C C . THR B 1 341 ? -9.523 6.734 22.859 1 96.62 341 THR B C 1
ATOM 6921 O O . THR B 1 341 ? -10.141 5.684 23.062 1 96.62 341 THR B O 1
ATOM 6924 N N . ILE B 1 342 ? -8.406 7.016 23.422 1 92.62 342 ILE B N 1
ATOM 6925 C CA . ILE B 1 342 ? -7.746 6.078 24.328 1 92.62 342 ILE B CA 1
ATOM 6926 C C . ILE B 1 342 ? -8.578 5.914 25.594 1 92.62 342 ILE B C 1
ATOM 6928 O O . ILE B 1 342 ? -8.859 4.793 26.016 1 92.62 342 ILE B O 1
ATOM 6932 N N . GLN B 1 343 ? -8.953 7.023 26.141 1 96 343 GLN B N 1
ATOM 6933 C CA . GLN B 1 343 ? -9.781 6.988 27.344 1 96 343 GLN B CA 1
ATOM 6934 C C . GLN B 1 343 ? -11.078 6.227 27.094 1 96 343 GLN B C 1
ATOM 6936 O O . GLN B 1 343 ? -11.555 5.496 27.969 1 96 343 GLN B O 1
ATOM 6941 N N . THR B 1 344 ? -11.633 6.414 25.938 1 98.44 344 THR B N 1
ATOM 6942 C CA . THR B 1 344 ? -12.859 5.703 25.594 1 98.44 344 THR B CA 1
ATOM 6943 C C . THR B 1 344 ? -12.609 4.199 25.516 1 98.44 344 THR B C 1
ATOM 6945 O O . THR B 1 344 ? -13.406 3.41 26.031 1 98.44 344 THR B O 1
ATOM 6948 N N . ALA B 1 345 ? -11.539 3.789 24.906 1 97.38 345 ALA B N 1
ATOM 6949 C CA . ALA B 1 345 ? -11.195 2.375 24.75 1 97.38 345 ALA B CA 1
ATOM 6950 C C . ALA B 1 345 ? -10.906 1.731 26.094 1 97.38 345 ALA B C 1
ATOM 6952 O O . ALA B 1 345 ? -11.148 0.536 26.297 1 97.38 345 ALA B O 1
ATOM 6953 N N . GLU B 1 346 ? -10.367 2.494 27 1 94.62 346 GLU B N 1
ATOM 6954 C CA . GLU B 1 346 ? -10.047 1.98 28.328 1 94.62 346 GLU B CA 1
ATOM 6955 C C . GLU B 1 346 ? -11.297 1.488 29.062 1 94.62 346 GLU B C 1
ATOM 6957 O O . GLU B 1 346 ? -11.219 0.599 29.906 1 94.62 346 GLU B O 1
ATOM 6962 N N . GLY B 1 347 ? -12.414 2.018 28.734 1 94.81 347 GLY B N 1
ATOM 6963 C CA . GLY B 1 347 ? -13.672 1.575 29.297 1 94.81 347 GLY B CA 1
ATOM 6964 C C . GLY B 1 347 ? -14.039 0.155 28.922 1 94.81 347 GLY B C 1
ATOM 6965 O O . GLY B 1 347 ? -14.891 -0.47 29.562 1 94.81 347 GLY B O 1
ATOM 6966 N N . LEU B 1 348 ? -13.469 -0.33 27.859 1 95.38 348 LEU B N 1
ATOM 6967 C CA . LEU B 1 348 ? -13.75 -1.677 27.375 1 95.38 348 LEU B CA 1
ATOM 6968 C C . LEU B 1 348 ? -12.984 -2.717 28.188 1 95.38 348 LEU B C 1
ATOM 6970 O O . LEU B 1 348 ? -13.383 -3.885 28.25 1 95.38 348 LEU B O 1
ATOM 6974 N N . ASP B 1 349 ? -11.875 -2.424 28.734 1 90.56 349 ASP B N 1
ATOM 6975 C CA . ASP B 1 349 ? -11.008 -3.295 29.516 1 90.56 349 ASP B CA 1
ATOM 6976 C C . ASP B 1 349 ? -10.469 -4.441 28.672 1 90.56 349 ASP B C 1
ATOM 6978 O O . ASP B 1 349 ? -10.516 -5.602 29.078 1 90.56 349 ASP B O 1
ATOM 6982 N N . VAL B 1 350 ? -10.227 -4.172 27.422 1 90.44 350 VAL B N 1
ATOM 6983 C CA . VAL B 1 350 ? -9.617 -5.113 26.5 1 90.44 350 VAL B CA 1
ATOM 6984 C C . VAL B 1 350 ? -8.422 -4.457 25.812 1 90.44 350 VAL B C 1
ATOM 6986 O O . VAL B 1 350 ? -8.312 -3.229 25.781 1 90.44 350 VAL B O 1
ATOM 6989 N N . PRO B 1 351 ? -7.516 -5.289 25.344 1 88.06 351 PRO B N 1
ATOM 6990 C CA . PRO B 1 351 ? -6.395 -4.703 24.609 1 88.06 351 PRO B CA 1
ATOM 6991 C C . PRO B 1 351 ? -6.84 -3.975 23.344 1 88.06 351 PRO B C 1
ATOM 6993 O O . PRO B 1 351 ? -7.828 -4.363 22.719 1 88.06 351 PRO B O 1
ATOM 6996 N N . TYR B 1 352 ? -6.184 -2.869 23.078 1 89.06 352 TYR B N 1
ATOM 6997 C CA . TYR B 1 352 ? -6.469 -2.1 21.875 1 89.06 352 TYR B CA 1
ATOM 6998 C C . TYR B 1 352 ? -5.18 -1.717 21.141 1 89.06 352 TYR B C 1
ATOM 7000 O O . TYR B 1 352 ? -4.102 -1.726 21.75 1 89.06 352 TYR B O 1
ATOM 7008 N N . GLU B 1 353 ? -5.344 -1.485 19.844 1 83.75 353 GLU B N 1
ATOM 7009 C CA . GLU B 1 353 ? -4.227 -1.068 19 1 83.75 353 GLU B CA 1
ATOM 7010 C C . GLU B 1 353 ? -4.367 0.392 18.578 1 83.75 353 GLU B C 1
ATOM 7012 O O . GLU B 1 353 ? -5.445 0.822 18.156 1 83.75 353 GLU B O 1
ATOM 7017 N N . GLN B 1 354 ? -3.246 1.124 18.703 1 83.12 354 GLN B N 1
ATOM 7018 C CA . GLN B 1 354 ? -3.268 2.539 18.359 1 83.12 354 GLN B CA 1
ATOM 7019 C C . GLN B 1 354 ? -2.717 2.768 16.953 1 83.12 354 GLN B C 1
ATOM 7021 O O . GLN B 1 354 ? -1.672 2.219 16.594 1 83.12 354 GLN B O 1
ATOM 7026 N N . TRP B 1 355 ? -3.545 3.578 16.188 1 80.81 355 TRP B N 1
ATOM 7027 C CA . TRP B 1 355 ? -3.152 3.951 14.828 1 80.81 355 TRP B CA 1
ATOM 7028 C C . TRP B 1 355 ? -3.025 5.465 14.695 1 80.81 355 TRP B C 1
ATOM 7030 O O . TRP B 1 355 ? -3.988 6.199 14.93 1 80.81 355 TRP B O 1
ATOM 7040 N N . LYS B 1 356 ? -1.912 5.914 14.289 1 77.31 356 LYS B N 1
ATOM 7041 C CA . LYS B 1 356 ? -1.751 7.34 14.039 1 77.31 356 LYS B CA 1
ATOM 7042 C C . LYS B 1 356 ? -2.654 7.801 12.898 1 77.31 356 LYS B C 1
ATOM 7044 O O . LYS B 1 356 ? -3.162 8.922 12.914 1 77.31 356 LYS B O 1
ATOM 7049 N N . ALA B 1 357 ? -2.828 6.918 11.953 1 83.19 357 ALA B N 1
ATOM 7050 C CA . ALA B 1 357 ? -3.66 7.223 10.797 1 83.19 357 ALA B CA 1
ATOM 7051 C C . ALA B 1 357 ? -5.094 7.539 11.211 1 83.19 357 ALA B C 1
ATOM 7053 O O . ALA B 1 357 ? -5.848 8.148 10.461 1 83.19 357 ALA B O 1
ATOM 7054 N N . LEU B 1 358 ? -5.457 7.191 12.43 1 92.75 358 LEU B N 1
ATOM 7055 C CA . LEU B 1 358 ? -6.82 7.398 12.906 1 92.75 358 LEU B CA 1
ATOM 7056 C C . LEU B 1 358 ? -6.941 8.719 13.664 1 92.75 358 LEU B C 1
ATOM 7058 O O . LEU B 1 358 ? -8.023 9.078 14.125 1 92.75 358 LEU B O 1
ATOM 7062 N N . ASN B 1 359 ? -5.914 9.484 13.719 1 88.94 359 ASN B N 1
ATOM 7063 C CA . ASN B 1 359 ? -6.004 10.797 14.359 1 88.94 359 ASN B CA 1
ATOM 7064 C C . ASN B 1 359 ? -6.996 11.703 13.633 1 88.94 359 ASN B C 1
ATOM 7066 O O . ASN B 1 359 ? -7.207 11.562 12.43 1 88.94 359 ASN B O 1
ATOM 7070 N N . GLU B 1 360 ? -7.516 12.609 14.391 1 92.12 360 GLU B N 1
ATOM 7071 C CA . GLU B 1 360 ? -8.461 13.562 13.805 1 92.12 360 GLU B CA 1
ATOM 7072 C C . GLU B 1 360 ? -7.789 14.445 12.766 1 92.12 360 GLU B C 1
ATOM 7074 O O . GLU B 1 360 ? -6.562 14.57 12.742 1 92.12 360 GLU B O 1
ATOM 7079 N N . ILE B 1 361 ? -8.664 14.969 11.898 1 88.94 361 ILE B N 1
ATOM 7080 C CA . ILE B 1 361 ? -8.195 15.875 10.859 1 88.94 361 ILE B CA 1
ATOM 7081 C C . ILE B 1 361 ? -7.449 17.047 11.492 1 88.94 361 ILE B C 1
ATOM 7083 O O . ILE B 1 361 ? -7.887 17.578 12.516 1 88.94 361 ILE B O 1
ATOM 7087 N N . ASP B 1 362 ? -6.367 17.422 10.961 1 81.12 362 ASP B N 1
ATOM 7088 C CA . ASP B 1 362 ? -5.59 18.547 11.453 1 81.12 362 ASP B CA 1
ATOM 7089 C C . ASP B 1 362 ? -6.188 19.875 10.977 1 81.12 362 ASP B C 1
ATOM 7091 O O . ASP B 1 362 ? -6.188 20.156 9.781 1 81.12 362 ASP B O 1
ATOM 7095 N N . ALA B 1 363 ? -6.672 20.688 11.891 1 82.75 363 ALA B N 1
ATOM 7096 C CA . ALA B 1 363 ? -7.312 21.953 11.547 1 82.75 363 ALA B CA 1
ATOM 7097 C C . ALA B 1 363 ? -6.285 23.078 11.445 1 82.75 363 ALA B C 1
ATOM 7099 O O . ALA B 1 363 ? -6.652 24.25 11.344 1 82.75 363 ALA B O 1
ATOM 7100 N N . GLY B 1 364 ? -5.039 22.688 11.57 1 74.56 364 GLY B N 1
ATOM 7101 C CA . GLY B 1 364 ? -3.984 23.656 11.375 1 74.56 364 GLY B CA 1
ATOM 7102 C C . GLY B 1 364 ? -4.094 24.844 12.312 1 74.56 364 GLY B C 1
ATOM 7103 O O . GLY B 1 364 ? -4.176 24.672 13.531 1 74.56 364 GLY B O 1
ATOM 7104 N N . VAL B 1 365 ? -4.168 26.094 11.727 1 70 365 VAL B N 1
ATOM 7105 C CA . VAL B 1 365 ? -4.188 27.312 12.516 1 70 365 VAL B CA 1
ATOM 7106 C C . VAL B 1 365 ? -5.523 27.438 13.242 1 70 365 VAL B C 1
ATOM 7108 O O . VAL B 1 365 ? -5.656 28.219 14.188 1 70 365 VAL B O 1
ATOM 7111 N N . CYS B 1 366 ? -6.465 26.688 12.828 1 80.12 366 CYS B N 1
ATOM 7112 C CA . CYS B 1 366 ? -7.805 26.812 13.398 1 80.12 366 CYS B CA 1
ATOM 7113 C C . CYS B 1 366 ? -7.98 25.859 14.578 1 80.12 366 CYS B C 1
ATOM 7115 O O . CYS B 1 366 ? -9.055 25.812 15.18 1 80.12 366 CYS B O 1
ATOM 7117 N N . GLU B 1 367 ? -6.945 25.156 14.914 1 82.5 367 GLU B N 1
ATOM 7118 C CA . GLU B 1 367 ? -7.016 24.25 16.047 1 82.5 367 GLU B CA 1
ATOM 7119 C C . GLU B 1 367 ? -7.449 24.984 17.312 1 82.5 367 GLU B C 1
ATOM 7121 O O . GLU B 1 367 ? -7.027 26.109 17.562 1 82.5 367 GLU B O 1
ATOM 7126 N N . ASP B 1 368 ? -8.344 24.375 18.031 1 83.19 368 ASP B N 1
ATOM 7127 C CA . ASP B 1 368 ? -8.805 24.828 19.344 1 83.19 368 ASP B CA 1
ATOM 7128 C C . ASP B 1 368 ? -9.664 26.078 19.219 1 83.19 368 ASP B C 1
ATOM 7130 O O . ASP B 1 368 ? -9.773 26.859 20.156 1 83.19 368 ASP B O 1
ATOM 7134 N N . MET B 1 369 ? -10.172 26.297 18.078 1 87.31 369 MET B N 1
ATOM 7135 C CA . MET B 1 369 ? -11.07 27.422 17.875 1 87.31 369 MET B CA 1
ATOM 7136 C C . MET B 1 369 ? -12.508 26.953 17.672 1 87.31 369 MET B C 1
ATOM 7138 O O . MET B 1 369 ? -12.734 25.828 17.234 1 87.31 369 MET B O 1
ATOM 7142 N N . THR B 1 370 ? -13.398 27.828 18 1 89.75 370 THR B N 1
ATOM 7143 C CA . THR B 1 370 ? -14.789 27.578 17.641 1 89.75 370 THR B CA 1
ATOM 7144 C C . THR B 1 370 ? -15.062 28.016 16.203 1 89.75 370 THR B C 1
ATOM 7146 O O . THR B 1 370 ? -14.273 28.766 15.609 1 89.75 370 THR B O 1
ATOM 7149 N N . TYR B 1 371 ? -16.156 27.562 15.711 1 86.38 371 TYR B N 1
ATOM 7150 C CA . TYR B 1 371 ? -16.5 27.953 14.344 1 86.38 371 TYR B CA 1
ATOM 7151 C C . TYR B 1 371 ? -16.734 29.453 14.258 1 86.38 371 TYR B C 1
ATOM 7153 O O . TYR B 1 371 ? -16.422 30.094 13.25 1 86.38 371 TYR B O 1
ATOM 7161 N N . GLU B 1 372 ? -17.25 29.969 15.258 1 87.44 372 GLU B N 1
ATOM 7162 C CA . GLU B 1 372 ? -17.469 31.406 15.32 1 87.44 372 GLU B CA 1
ATOM 7163 C C . GLU B 1 372 ? -16.141 32.156 15.305 1 87.44 372 GLU B C 1
ATOM 7165 O O . GLU B 1 372 ? -16.016 33.156 14.602 1 87.44 372 GLU B O 1
ATOM 7170 N N . GLU B 1 373 ? -15.25 31.656 16.031 1 89 373 GLU B N 1
ATOM 7171 C CA . GLU B 1 373 ? -13.922 32.25 16.047 1 89 373 GLU B CA 1
ATOM 7172 C C . GLU B 1 373 ? -13.25 32.188 14.688 1 89 373 GLU B C 1
ATOM 7174 O O . GLU B 1 373 ? -12.578 33.094 14.258 1 89 373 GLU B O 1
ATOM 7179 N N . ILE B 1 374 ? -13.398 31.109 14.031 1 87.44 374 ILE B N 1
ATOM 7180 C CA . ILE B 1 374 ? -12.812 30.922 12.711 1 87.44 374 ILE B CA 1
ATOM 7181 C C . ILE B 1 374 ? -13.445 31.891 11.719 1 87.44 374 ILE B C 1
ATOM 7183 O O . ILE B 1 374 ? -12.742 32.5 10.906 1 87.44 374 ILE B O 1
ATOM 7187 N N . GLN B 1 375 ? -14.734 32.031 11.789 1 86.88 375 GLN B N 1
ATOM 7188 C CA . GLN B 1 375 ? -15.438 32.969 10.906 1 86.88 375 GLN B CA 1
ATOM 7189 C C . GLN B 1 375 ? -14.961 34.406 11.125 1 86.88 375 GLN B C 1
ATOM 7191 O O . GLN B 1 375 ? -14.82 35.156 10.172 1 86.88 375 GLN B O 1
ATOM 7196 N N . ASP B 1 376 ? -14.664 34.719 12.273 1 89.69 376 ASP B N 1
ATOM 7197 C CA . ASP B 1 376 ? -14.242 36.062 12.625 1 89.69 376 ASP B CA 1
ATOM 7198 C C . ASP B 1 376 ? -12.789 36.312 12.25 1 89.69 376 ASP B C 1
ATOM 7200 O O . ASP B 1 376 ? -12.445 37.375 11.703 1 89.69 376 ASP B O 1
ATOM 7204 N N . ASN B 1 377 ? -12.031 35.344 12.562 1 85.69 377 ASN B N 1
ATOM 7205 C CA . ASN B 1 377 ? -10.586 35.531 12.406 1 85.69 377 ASN B CA 1
ATOM 7206 C C . ASN B 1 377 ? -10.125 35.188 11 1 85.69 377 ASN B C 1
ATOM 7208 O O . ASN B 1 377 ? -9.109 35.688 10.523 1 85.69 377 ASN B O 1
ATOM 7212 N N . TYR B 1 378 ? -10.852 34.25 10.367 1 85.06 378 TYR B N 1
ATOM 7213 C CA . TYR B 1 378 ? -10.484 33.781 9.031 1 85.06 378 TYR B CA 1
ATOM 7214 C C . TYR B 1 378 ? -11.703 33.656 8.133 1 85.06 378 TYR B C 1
ATOM 7216 O O . TYR B 1 378 ? -12.016 32.562 7.637 1 85.06 378 TYR B O 1
ATOM 7224 N N . PRO B 1 379 ? -12.297 34.75 7.844 1 86.19 379 PRO B N 1
ATOM 7225 C CA . PRO B 1 379 ? -13.547 34.719 7.086 1 86.19 379 PRO B CA 1
ATOM 7226 C C . PRO B 1 379 ? -13.375 34.125 5.695 1 86.19 379 PRO B C 1
ATOM 7228 O O . PRO B 1 379 ? -14.266 33.406 5.215 1 86.19 379 PRO B O 1
ATOM 7231 N N . GLU B 1 380 ? -12.266 34.406 5.105 1 82.69 380 GLU B N 1
ATOM 7232 C CA . GLU B 1 380 ? -12.031 33.844 3.777 1 82.69 380 GLU B CA 1
ATOM 7233 C C . GLU B 1 380 ? -11.922 32.312 3.83 1 82.69 380 GLU B C 1
ATOM 7235 O O . GLU B 1 380 ? -12.461 31.609 2.971 1 82.69 380 GLU B O 1
ATOM 7240 N N . GLU B 1 381 ? -11.258 31.891 4.812 1 80.25 381 GLU B N 1
ATOM 7241 C CA . GLU B 1 381 ? -11.109 30.438 4.984 1 80.25 381 GLU B CA 1
ATOM 7242 C C . GLU B 1 381 ? -12.461 29.781 5.238 1 80.25 381 GLU B C 1
ATOM 7244 O O . GLU B 1 381 ? -12.719 28.688 4.73 1 80.25 381 GLU B O 1
ATOM 7249 N N . PHE B 1 382 ? -13.18 30.453 5.953 1 82.56 382 PHE B N 1
ATOM 7250 C CA . PHE B 1 382 ? -14.5 29.938 6.277 1 82.56 382 PHE B CA 1
ATOM 7251 C C . PHE B 1 382 ? -15.352 29.797 5.023 1 82.56 382 PHE B C 1
ATOM 7253 O O . PHE B 1 382 ? -16.047 28.797 4.84 1 82.56 382 PHE B O 1
ATOM 7260 N N . ALA B 1 383 ? -15.289 30.719 4.191 1 83.5 383 ALA B N 1
ATOM 7261 C CA . ALA B 1 383 ? -16.047 30.719 2.939 1 83.5 383 ALA B CA 1
ATOM 7262 C C . ALA B 1 383 ? -15.523 29.656 1.983 1 83.5 383 ALA B C 1
ATOM 7264 O O . ALA B 1 383 ? -16.297 28.953 1.331 1 83.5 383 ALA B O 1
ATOM 7265 N N . LEU B 1 384 ? -14.242 29.562 1.944 1 81.25 384 LEU B N 1
ATOM 7266 C CA . LEU B 1 384 ? -13.625 28.578 1.07 1 81.25 384 LEU B CA 1
ATOM 7267 C C . LEU B 1 384 ? -14.008 27.172 1.492 1 81.25 384 LEU B C 1
ATOM 7269 O O . LEU B 1 384 ? -14.25 26.297 0.643 1 81.25 384 LEU B O 1
ATOM 7273 N N . ARG B 1 385 ? -14.047 26.969 2.709 1 85.88 385 ARG B N 1
ATOM 7274 C CA . ARG B 1 385 ? -14.422 25.672 3.238 1 85.88 385 ARG B CA 1
ATOM 7275 C C . ARG B 1 385 ? -15.859 25.312 2.863 1 85.88 385 ARG B C 1
ATOM 7277 O O . ARG B 1 385 ? -16.141 24.188 2.467 1 85.88 385 ARG B O 1
ATOM 7284 N N . ASP B 1 386 ? -16.656 26.297 2.941 1 83.06 386 ASP B N 1
ATOM 7285 C CA . ASP B 1 386 ? -18.062 26.062 2.645 1 83.06 386 ASP B CA 1
ATOM 7286 C C . ASP B 1 386 ? -18.281 25.781 1.156 1 83.06 386 ASP B C 1
ATOM 7288 O O . ASP B 1 386 ? -19.203 25.062 0.777 1 83.06 386 ASP B O 1
ATOM 7292 N N . GLN B 1 387 ? -17.422 26.281 0.415 1 83.69 387 GLN B N 1
ATOM 7293 C CA . GLN B 1 387 ? -17.531 26.094 -1.027 1 83.69 387 GLN B CA 1
ATOM 7294 C C . GLN B 1 387 ? -17.172 24.672 -1.43 1 83.69 387 GLN B C 1
ATOM 7296 O O . GLN B 1 387 ? -17.844 24.047 -2.256 1 83.69 387 GLN B O 1
ATOM 7301 N N . ASP B 1 388 ? -16.125 24.172 -0.927 1 87.38 388 ASP B N 1
ATOM 7302 C CA . ASP B 1 388 ? -15.664 22.828 -1.217 1 87.38 388 ASP B CA 1
ATOM 7303 C C . ASP B 1 388 ? -15.008 22.188 0.01 1 87.38 388 ASP B C 1
ATOM 7305 O O . ASP B 1 388 ? -13.781 22.094 0.085 1 87.38 388 ASP B O 1
ATOM 7309 N N . LYS B 1 389 ? -15.867 21.688 0.784 1 89.5 389 LYS B N 1
ATOM 7310 C CA . LYS B 1 389 ? -15.422 21.188 2.082 1 89.5 389 LYS B CA 1
ATOM 7311 C C . LYS B 1 389 ? -14.469 20 1.92 1 89.5 389 LYS B C 1
ATOM 7313 O O . LYS B 1 389 ? -13.547 19.844 2.717 1 89.5 389 LYS B O 1
ATOM 7318 N N . TYR B 1 390 ? -14.695 19.266 0.93 1 89.38 390 TYR B N 1
ATOM 7319 C CA . TYR B 1 390 ? -13.875 18.078 0.736 1 89.38 390 TYR B CA 1
ATOM 7320 C C . TYR B 1 390 ? -12.438 18.453 0.393 1 89.38 390 TYR B C 1
ATOM 7322 O O . TYR B 1 390 ? -11.492 17.844 0.904 1 89.38 390 TYR B O 1
ATOM 7330 N N . ARG B 1 391 ? -12.273 19.422 -0.394 1 84.5 391 ARG B N 1
ATOM 7331 C CA . ARG B 1 391 ? -10.945 19.766 -0.893 1 84.5 391 ARG B CA 1
ATOM 7332 C C . ARG B 1 391 ? -10.344 20.922 -0.11 1 84.5 391 ARG B C 1
ATOM 7334 O O . ARG B 1 391 ? -9.141 21.188 -0.213 1 84.5 391 ARG B O 1
ATOM 7341 N N . TYR B 1 392 ? -11.211 21.516 0.646 1 83.69 392 TYR B N 1
ATOM 7342 C CA . TYR B 1 392 ? -10.711 22.625 1.458 1 83.69 392 TYR B CA 1
ATOM 7343 C C . TYR B 1 392 ? -9.656 22.141 2.447 1 83.69 392 TYR B C 1
ATOM 7345 O O . TYR B 1 392 ? -9.875 21.141 3.154 1 83.69 392 TYR B O 1
ATOM 7353 N N . ARG B 1 393 ? -8.594 22.797 2.379 1 76.12 393 ARG B N 1
ATOM 7354 C CA . ARG B 1 393 ? -7.504 22.484 3.303 1 76.12 393 ARG B CA 1
ATOM 7355 C C . ARG B 1 393 ? -7.316 23.609 4.316 1 76.12 393 ARG B C 1
ATOM 7357 O O . ARG B 1 393 ? -7.18 24.781 3.938 1 76.12 393 ARG B O 1
ATOM 7364 N N . TYR B 1 394 ? -7.363 23.266 5.562 1 77.38 394 TYR B N 1
ATOM 7365 C CA . TYR B 1 394 ? -7.047 24.25 6.594 1 77.38 394 TYR B CA 1
ATOM 7366 C C . TYR B 1 394 ? -5.629 24.781 6.418 1 77.38 394 TYR B C 1
ATOM 7368 O O . TYR B 1 394 ? -4.707 24.031 6.105 1 77.38 394 TYR B O 1
ATOM 7376 N N . PRO B 1 395 ? -5.574 26.062 6.566 1 65.81 395 PRO B N 1
ATOM 7377 C CA . PRO B 1 395 ? -4.199 26.578 6.512 1 65.81 395 PRO B CA 1
ATOM 7378 C C . PRO B 1 395 ? -3.264 25.844 7.469 1 65.81 395 PRO B C 1
ATOM 7380 O O . PRO B 1 395 ? -3.531 25.781 8.672 1 65.81 395 PRO B O 1
ATOM 7383 N N . LYS B 1 396 ? -2.279 25.234 7.008 1 59.84 396 LYS B N 1
ATOM 7384 C CA . LYS B 1 396 ? -1.305 24.438 7.762 1 59.84 396 LYS B CA 1
ATOM 7385 C C . LYS B 1 396 ? -1.938 23.172 8.312 1 59.84 396 LYS B C 1
ATOM 7387 O O . LYS B 1 396 ? -1.494 22.641 9.336 1 59.84 396 LYS B O 1
ATOM 7392 N N . GLY B 1 397 ? -3.027 22.875 7.688 1 74.94 397 GLY B N 1
ATOM 7393 C CA . GLY B 1 397 ? -3.738 21.688 8.133 1 74.94 397 GLY B CA 1
ATOM 7394 C C . GLY B 1 397 ? -3.998 20.703 7.012 1 74.94 397 GLY B C 1
ATOM 7395 O O . GLY B 1 397 ? -3.168 20.531 6.117 1 74.94 397 GLY B O 1
ATOM 7396 N N . GLU B 1 398 ? -5.059 19.844 7.27 1 78.19 398 GLU B N 1
ATOM 7397 C CA . GLU B 1 398 ? -5.41 18.797 6.316 1 78.19 398 GLU B CA 1
ATOM 7398 C C . GLU B 1 398 ? -6.785 19.047 5.707 1 78.19 398 GLU B C 1
ATOM 7400 O O . GLU B 1 398 ? -7.582 19.812 6.242 1 78.19 398 GLU B O 1
ATOM 7405 N N . SER B 1 399 ? -6.957 18.469 4.586 1 83.12 399 SER B N 1
ATOM 7406 C CA . SER B 1 399 ? -8.281 18.375 3.973 1 83.12 399 SER B CA 1
ATOM 7407 C C . SER B 1 399 ? -8.875 16.984 4.152 1 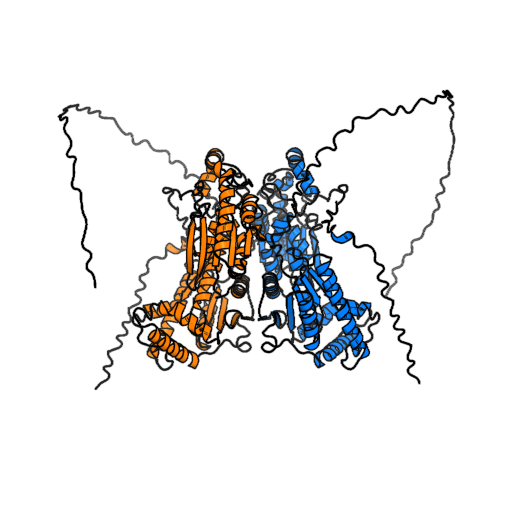83.12 399 SER B C 1
ATOM 7409 O O . SER B 1 399 ? -8.188 16.062 4.602 1 83.12 399 SER B O 1
ATOM 7411 N N . TYR B 1 400 ? -10.133 16.875 3.863 1 89.44 400 TYR B N 1
ATOM 7412 C CA . TYR B 1 400 ? -10.727 15.547 3.83 1 89.44 400 TYR B CA 1
ATOM 7413 C C . TYR B 1 400 ? -10.023 14.664 2.807 1 89.44 400 TYR B C 1
ATOM 7415 O O . TYR B 1 400 ? -9.883 13.453 3.012 1 89.44 400 TYR B O 1
ATOM 7423 N N . GLU B 1 401 ? -9.625 15.266 1.802 1 83 401 GLU B N 1
ATOM 7424 C CA . GLU B 1 401 ? -8.906 14.516 0.777 1 83 401 GLU B CA 1
ATOM 7425 C C . GLU B 1 401 ? -7.609 13.93 1.332 1 83 401 GLU B C 1
ATOM 7427 O O . GLU B 1 401 ? -7.285 12.773 1.066 1 83 401 GLU B O 1
ATOM 7432 N N . ASP B 1 402 ? -6.926 14.734 2.104 1 78.44 402 ASP B N 1
ATOM 7433 C CA . ASP B 1 402 ? -5.715 14.25 2.76 1 78.44 402 ASP B CA 1
ATOM 7434 C C . ASP B 1 402 ? -6.027 13.109 3.725 1 78.44 402 ASP B C 1
ATOM 7436 O O . ASP B 1 402 ? -5.281 12.133 3.797 1 78.44 402 ASP B O 1
ATOM 7440 N N . LEU B 1 403 ? -7.023 13.328 4.418 1 88.12 403 LEU B N 1
ATOM 7441 C CA . LEU B 1 403 ? -7.445 12.328 5.398 1 88.12 403 LEU B CA 1
ATOM 7442 C C . LEU B 1 403 ? -7.754 11 4.719 1 88.12 403 LEU B C 1
ATOM 7444 O O . LEU B 1 403 ? -7.352 9.938 5.211 1 88.12 403 LEU B O 1
ATOM 7448 N N . VAL B 1 404 ? -8.406 11.031 3.629 1 87.75 404 VAL B N 1
ATOM 7449 C CA . VAL B 1 404 ? -8.758 9.836 2.871 1 87.75 404 VAL B CA 1
ATOM 7450 C C . VAL B 1 404 ? -7.488 9.094 2.451 1 87.75 404 VAL B C 1
ATOM 7452 O O . VAL B 1 404 ? -7.41 7.871 2.555 1 87.75 404 VAL B O 1
ATOM 7455 N N . GLN B 1 405 ? -6.547 9.805 2.131 1 78.94 405 GLN B N 1
ATOM 7456 C CA . GLN B 1 405 ? -5.293 9.203 1.683 1 78.94 405 GLN B CA 1
ATOM 7457 C C . GLN B 1 405 ? -4.582 8.492 2.83 1 78.94 405 GLN B C 1
ATOM 7459 O O . GLN B 1 405 ? -4.129 7.355 2.68 1 78.94 405 GLN B O 1
ATOM 7464 N N . ARG B 1 406 ? -4.539 9.125 3.934 1 81.5 406 ARG B N 1
ATOM 7465 C CA . ARG B 1 406 ? -3.771 8.516 5.02 1 81.5 406 ARG B CA 1
ATOM 7466 C C . ARG B 1 406 ? -4.551 7.383 5.672 1 81.5 406 ARG B C 1
ATOM 7468 O O . ARG B 1 406 ? -3.982 6.586 6.426 1 81.5 406 ARG B O 1
ATOM 7475 N N . LEU B 1 407 ? -5.805 7.289 5.367 1 90.38 407 LEU B N 1
ATOM 7476 C CA . LEU B 1 407 ? -6.617 6.23 5.949 1 90.38 407 LEU B CA 1
ATOM 7477 C C . LEU B 1 407 ? -6.586 4.977 5.074 1 90.38 407 LEU B C 1
ATOM 7479 O O . LEU B 1 407 ? -7.145 3.943 5.449 1 90.38 407 LEU B O 1
ATOM 7483 N N . GLU B 1 408 ? -5.922 4.965 4.02 1 85.62 408 GLU B N 1
ATOM 7484 C CA . GLU B 1 408 ? -5.906 3.824 3.107 1 85.62 408 GLU B CA 1
ATOM 7485 C C . GLU B 1 408 ? -5.398 2.566 3.807 1 85.62 408 GLU B C 1
ATOM 7487 O O . GLU B 1 408 ? -6.016 1.504 3.711 1 85.62 408 GLU B O 1
ATOM 7492 N N . PRO B 1 409 ? -4.363 2.662 4.57 1 81.38 409 PRO B N 1
ATOM 7493 C CA . PRO B 1 409 ? -3.92 1.454 5.27 1 81.38 409 PRO B CA 1
ATOM 7494 C C . PRO B 1 409 ? -4.965 0.922 6.25 1 81.38 409 PRO B C 1
ATOM 7496 O O . PRO B 1 409 ? -5.07 -0.291 6.445 1 81.38 409 PRO B O 1
ATOM 7499 N N . VAL B 1 410 ? -5.676 1.805 6.809 1 89.44 410 VAL B N 1
ATOM 7500 C CA . VAL B 1 410 ? -6.723 1.404 7.742 1 89.44 410 VAL B CA 1
ATOM 7501 C C . VAL B 1 410 ? -7.82 0.646 6.996 1 89.44 410 VAL B C 1
ATOM 7503 O O . VAL B 1 410 ? -8.273 -0.409 7.445 1 89.44 410 VAL B O 1
ATOM 7506 N N . ILE B 1 411 ? -8.188 1.176 5.871 1 91.94 411 ILE B N 1
ATOM 7507 C CA . ILE B 1 411 ? -9.219 0.541 5.059 1 91.94 411 ILE B CA 1
ATOM 7508 C C . ILE B 1 411 ? -8.742 -0.841 4.613 1 91.94 411 ILE B C 1
ATOM 7510 O O . ILE B 1 411 ? -9.516 -1.805 4.637 1 91.94 411 ILE B O 1
ATOM 7514 N N . MET B 1 412 ? -7.543 -0.916 4.238 1 86.62 412 MET B N 1
ATOM 7515 C CA . MET B 1 412 ? -6.984 -2.195 3.807 1 86.62 412 MET B CA 1
ATOM 7516 C C . MET B 1 412 ? -7.051 -3.223 4.93 1 86.62 412 MET B C 1
ATOM 7518 O O . MET B 1 412 ? -7.422 -4.375 4.703 1 86.62 412 MET B O 1
ATOM 7522 N N . GLU B 1 413 ? -6.758 -2.785 6.059 1 86.38 413 GLU B N 1
ATOM 7523 C CA . GLU B 1 413 ? -6.781 -3.695 7.199 1 86.38 413 GLU B CA 1
ATOM 7524 C C . GLU B 1 413 ? -8.211 -4.066 7.578 1 86.38 413 GLU B C 1
ATOM 7526 O O . GLU B 1 413 ? -8.477 -5.203 7.973 1 86.38 413 GLU B O 1
ATOM 7531 N N . LEU B 1 414 ? -9.078 -3.115 7.496 1 92.12 414 LEU B N 1
ATOM 7532 C CA . LEU B 1 414 ? -10.484 -3.395 7.785 1 92.12 414 LEU B CA 1
ATOM 7533 C C . LEU B 1 414 ? -11.047 -4.426 6.812 1 92.12 414 LEU B C 1
ATOM 7535 O O . LEU B 1 414 ? -11.891 -5.242 7.184 1 92.12 414 LEU B O 1
ATOM 7539 N N . GLU B 1 415 ? -10.586 -4.359 5.566 1 89.06 415 GLU B N 1
ATOM 7540 C CA . GLU B 1 415 ? -11.023 -5.32 4.562 1 89.06 415 GLU B CA 1
ATOM 7541 C C . GLU B 1 415 ? -10.445 -6.707 4.836 1 89.06 415 GLU B C 1
ATOM 7543 O O . GLU B 1 415 ? -11.07 -7.719 4.527 1 89.06 415 GLU B O 1
ATOM 7548 N N . ARG B 1 416 ? -9.375 -6.699 5.41 1 84.38 416 ARG B N 1
ATOM 7549 C CA . ARG B 1 416 ? -8.68 -7.961 5.645 1 84.38 416 ARG B CA 1
ATOM 7550 C C . ARG B 1 416 ? -9.172 -8.633 6.922 1 84.38 416 ARG B C 1
ATOM 7552 O O . ARG B 1 416 ? -9.336 -9.852 6.965 1 84.38 416 ARG B O 1
ATOM 7559 N N . GLN B 1 417 ? -9.438 -7.891 7.926 1 84.94 417 GLN B N 1
ATOM 7560 C CA . GLN B 1 417 ? -9.805 -8.414 9.234 1 84.94 417 GLN B CA 1
ATOM 7561 C C . GLN B 1 417 ? -11.273 -8.836 9.266 1 84.94 417 GLN B C 1
ATOM 7563 O O . GLN B 1 417 ? -12.016 -8.586 8.32 1 84.94 417 GLN B O 1
ATOM 7568 N N . GLU B 1 418 ? -11.539 -9.539 10.328 1 88.62 418 GLU B N 1
ATOM 7569 C CA . GLU B 1 418 ? -12.922 -9.977 10.5 1 88.62 418 GLU B CA 1
ATOM 7570 C C . GLU B 1 418 ? -13.719 -8.984 11.344 1 88.62 418 GLU B C 1
ATOM 7572 O O . GLU B 1 418 ? -14.172 -7.953 10.836 1 88.62 418 GLU B O 1
ATOM 7577 N N . ASN B 1 419 ? -13.719 -9.172 12.688 1 94 419 ASN B N 1
ATOM 7578 C CA . ASN B 1 419 ? -14.477 -8.266 13.539 1 94 419 ASN B CA 1
ATOM 7579 C C . ASN B 1 419 ? -13.57 -7.211 14.172 1 94 419 ASN B C 1
ATOM 7581 O O . ASN B 1 419 ? -12.602 -7.547 14.852 1 94 419 ASN B O 1
ATOM 7585 N N . VAL B 1 420 ? -13.93 -5.938 13.906 1 96.12 420 VAL B N 1
ATOM 7586 C CA . VAL B 1 420 ? -13.102 -4.836 14.391 1 96.12 420 VAL B CA 1
ATOM 7587 C C . VAL B 1 420 ? -14 -3.736 14.961 1 96.12 420 VAL B C 1
ATOM 7589 O O . VAL B 1 420 ? -15.055 -3.434 14.398 1 96.12 420 VAL B O 1
ATOM 7592 N N . LEU B 1 421 ? -13.602 -3.188 16.109 1 98.25 421 LEU B N 1
ATOM 7593 C CA . LEU B 1 421 ? -14.164 -1.948 16.641 1 98.25 421 LEU B CA 1
ATOM 7594 C C . LEU B 1 421 ? -13.18 -0.795 16.484 1 98.25 421 LEU B C 1
ATOM 7596 O O . LEU B 1 421 ? -12.062 -0.854 17 1 98.25 421 LEU B O 1
ATOM 7600 N N . VAL B 1 422 ? -13.609 0.195 15.773 1 98.31 422 VAL B N 1
ATOM 7601 C CA . VAL B 1 422 ? -12.773 1.379 15.586 1 98.31 422 VAL B CA 1
ATOM 7602 C C . VAL B 1 422 ? -13.344 2.543 16.391 1 98.31 422 VAL B C 1
ATOM 7604 O O . VAL B 1 422 ? -14.461 2.996 16.141 1 98.31 422 VAL B O 1
ATOM 7607 N N . ILE B 1 423 ? -12.594 3.002 17.359 1 98.62 423 ILE B N 1
ATOM 7608 C CA . ILE B 1 423 ? -12.914 4.215 18.109 1 98.62 423 ILE B CA 1
ATOM 7609 C C . ILE B 1 423 ? -12.141 5.395 17.531 1 98.62 423 ILE B C 1
ATOM 7611 O O . ILE B 1 423 ? -10.922 5.473 17.656 1 98.62 423 ILE B O 1
ATOM 7615 N N . CYS B 1 424 ? -12.898 6.262 16.906 1 97.94 424 CYS B N 1
ATOM 7616 C CA . CYS B 1 424 ? -12.219 7.309 16.156 1 97.94 424 CYS B CA 1
ATOM 7617 C C . CYS B 1 424 ? -12.922 8.648 16.328 1 97.94 424 CYS B C 1
ATOM 7619 O O . CYS B 1 424 ? -13.508 8.922 17.375 1 97.94 424 CYS B O 1
ATOM 7621 N N . HIS B 1 425 ? -12.688 9.57 15.406 1 97.56 425 HIS B N 1
ATOM 7622 C CA . HIS B 1 425 ? -13.172 10.945 15.445 1 97.56 425 HIS B CA 1
ATOM 7623 C C . HIS B 1 425 ? -14.164 11.219 14.328 1 97.56 425 HIS B C 1
ATOM 7625 O O . HIS B 1 425 ? -14.461 10.328 13.523 1 97.56 425 HIS B O 1
ATOM 7631 N N . GLN B 1 426 ? -14.727 12.352 14.336 1 96.81 426 GLN B N 1
ATOM 7632 C CA . GLN B 1 426 ? -15.812 12.68 13.414 1 96.81 426 GLN B CA 1
ATOM 7633 C C . GLN B 1 426 ? -15.352 12.602 11.969 1 96.81 426 GLN B C 1
ATOM 7635 O O . GLN B 1 426 ? -15.93 11.867 11.164 1 96.81 426 GLN B O 1
ATOM 7640 N N . ALA B 1 427 ? -14.297 13.391 11.648 1 96.38 427 ALA B N 1
ATOM 7641 C CA . ALA B 1 427 ? -13.859 13.422 10.258 1 96.38 427 ALA B CA 1
ATOM 7642 C C . ALA B 1 427 ? -13.383 12.047 9.797 1 96.38 427 ALA B C 1
ATOM 7644 O O . ALA B 1 427 ? -13.648 11.633 8.664 1 96.38 427 ALA B O 1
ATOM 7645 N N . VAL B 1 428 ? -12.734 11.336 10.656 1 97.06 428 VAL B N 1
ATOM 7646 C CA . VAL B 1 428 ? -12.219 10.008 10.352 1 97.06 428 VAL B CA 1
ATOM 7647 C C . VAL B 1 428 ? -13.375 9.047 10.109 1 97.06 428 VAL B C 1
ATOM 7649 O O . VAL B 1 428 ? -13.383 8.297 9.125 1 97.06 428 VAL B O 1
ATOM 7652 N N . MET B 1 429 ? -14.328 9.117 10.969 1 97.81 429 MET B N 1
ATOM 7653 C CA . MET B 1 429 ? -15.484 8.234 10.852 1 97.81 429 MET B CA 1
ATOM 7654 C C . MET B 1 429 ? -16.234 8.5 9.547 1 97.81 429 MET B C 1
ATOM 7656 O O . MET B 1 429 ? -16.703 7.566 8.898 1 97.81 429 MET B O 1
ATOM 7660 N N . ARG B 1 430 ? -16.359 9.758 9.195 1 97.44 430 ARG B N 1
ATOM 7661 C CA . ARG B 1 430 ? -17 10.117 7.934 1 97.44 430 ARG B CA 1
ATOM 7662 C C . ARG B 1 430 ? -16.312 9.438 6.758 1 97.44 430 ARG B C 1
ATOM 7664 O O . ARG B 1 430 ? -16.969 8.898 5.871 1 97.44 430 ARG B O 1
ATOM 7671 N N . CYS B 1 431 ? -15.016 9.484 6.789 1 96.38 431 CYS B N 1
ATOM 7672 C CA . CYS B 1 431 ? -14.25 8.906 5.691 1 96.38 431 CYS B CA 1
ATOM 7673 C C . CYS B 1 431 ? -14.43 7.398 5.629 1 96.38 431 CYS B C 1
ATOM 7675 O O . CYS B 1 431 ? -14.625 6.836 4.551 1 96.38 431 CYS B O 1
ATOM 7677 N N . LEU B 1 432 ? -14.359 6.73 6.785 1 96.5 432 LEU B N 1
ATOM 7678 C CA . LEU B 1 432 ? -14.523 5.281 6.824 1 96.5 432 LEU B CA 1
ATOM 7679 C C . LEU B 1 432 ? -15.922 4.879 6.375 1 96.5 432 LEU B C 1
ATOM 7681 O O . LEU B 1 432 ? -16.078 3.947 5.582 1 96.5 432 LEU B O 1
ATOM 7685 N N . LEU B 1 433 ? -16.859 5.645 6.859 1 95.94 433 LEU B N 1
ATOM 7686 C CA . LEU B 1 433 ? -18.25 5.371 6.492 1 95.94 433 LEU B CA 1
ATOM 7687 C C . LEU B 1 433 ? -18.469 5.586 4.996 1 95.94 433 LEU B C 1
ATOM 7689 O O . LEU B 1 433 ? -19.156 4.801 4.348 1 95.94 433 LEU B O 1
ATOM 7693 N N . ALA B 1 434 ? -17.906 6.625 4.551 1 94.81 434 ALA B N 1
ATOM 7694 C CA . ALA B 1 434 ? -18.062 6.93 3.127 1 94.81 434 ALA B CA 1
ATOM 7695 C C . ALA B 1 434 ? -17.516 5.789 2.266 1 94.81 434 ALA B C 1
ATOM 7697 O O . ALA B 1 434 ? -18.094 5.461 1.229 1 94.81 434 ALA B O 1
ATOM 7698 N N . TYR B 1 435 ? -16.391 5.215 2.645 1 93.94 435 TYR B N 1
ATOM 7699 C CA . TYR B 1 435 ? -15.82 4.098 1.896 1 93.94 435 TYR B CA 1
ATOM 7700 C C . TYR B 1 435 ? -16.781 2.922 1.863 1 93.94 435 TYR B C 1
ATOM 7702 O O . TYR B 1 435 ? -17.125 2.418 0.789 1 93.94 435 TYR B O 1
ATOM 7710 N N . PHE B 1 436 ? -17.312 2.535 2.965 1 93.31 436 PHE B N 1
ATOM 7711 C CA . PHE B 1 436 ? -18.109 1.317 3.045 1 93.31 436 PHE B CA 1
ATOM 7712 C C . PHE B 1 436 ? -19.5 1.539 2.455 1 93.31 436 PHE B C 1
ATOM 7714 O O . PHE B 1 436 ? -20.125 0.597 1.976 1 93.31 436 PHE B O 1
ATOM 7721 N N . LEU B 1 437 ? -19.906 2.797 2.449 1 92.25 437 LEU B N 1
ATOM 7722 C CA . LEU B 1 437 ? -21.234 3.096 1.921 1 92.25 437 LEU B CA 1
ATOM 7723 C C . LEU B 1 437 ? -21.141 3.633 0.496 1 92.25 437 LEU B C 1
ATOM 7725 O O . LEU B 1 437 ? -22.156 4.031 -0.086 1 92.25 437 LEU B O 1
ATOM 7729 N N . ASP B 1 438 ? -20 3.699 -0.01 1 89.31 438 ASP B N 1
ATOM 7730 C CA . ASP B 1 438 ? -19.75 4.141 -1.381 1 89.31 438 ASP B CA 1
ATOM 7731 C C . ASP B 1 438 ? -20.297 5.547 -1.608 1 89.31 438 ASP B C 1
ATOM 7733 O O . ASP B 1 438 ? -21.078 5.773 -2.539 1 89.31 438 ASP B O 1
ATOM 7737 N N . LYS B 1 439 ? -19.938 6.391 -0.665 1 90.62 439 LYS B N 1
ATOM 7738 C CA . LYS B 1 439 ? -20.344 7.789 -0.78 1 90.62 439 LYS B CA 1
ATOM 7739 C C . LYS B 1 439 ? -19.312 8.594 -1.564 1 90.62 439 LYS B C 1
ATOM 7741 O O . LYS B 1 439 ? -18.125 8.289 -1.529 1 90.62 439 LYS B O 1
ATOM 7746 N N . SER B 1 440 ? -19.781 9.57 -2.248 1 87.56 440 SER B N 1
ATOM 7747 C CA . SER B 1 440 ? -18.906 10.414 -3.061 1 87.56 440 SER B CA 1
ATOM 7748 C C . SER B 1 440 ? -18.125 11.391 -2.193 1 87.56 440 SER B C 1
ATOM 7750 O O . SER B 1 440 ? -18.453 11.586 -1.02 1 87.56 440 SER B O 1
ATOM 7752 N N . ALA B 1 441 ? -17.188 12.008 -2.846 1 87.56 441 ALA B N 1
ATOM 7753 C CA . ALA B 1 441 ? -16.375 13.023 -2.188 1 87.56 441 ALA B CA 1
ATOM 7754 C C . ALA B 1 441 ? -17.234 14.203 -1.727 1 87.56 441 ALA B C 1
ATOM 7756 O O . ALA B 1 441 ? -16.953 14.812 -0.694 1 87.56 441 ALA B O 1
ATOM 7757 N N . GLU B 1 442 ? -18.25 14.453 -2.428 1 87.69 442 GLU B N 1
ATOM 7758 C CA . GLU B 1 442 ? -19.125 15.586 -2.111 1 87.69 442 GLU B CA 1
ATOM 7759 C C . GLU B 1 442 ? -20 15.281 -0.903 1 87.69 442 GLU B C 1
ATOM 7761 O O . GLU B 1 442 ? -20.328 16.172 -0.117 1 87.69 442 GLU B O 1
ATOM 7766 N N . GLU B 1 443 ? -20.344 14.062 -0.734 1 91.94 443 GLU B N 1
ATOM 7767 C CA . GLU B 1 443 ? -21.25 13.656 0.341 1 91.94 443 GLU B CA 1
ATOM 7768 C C . GLU B 1 443 ? -20.469 13.367 1.626 1 91.94 443 GLU B C 1
ATOM 7770 O O . GLU B 1 443 ? -21 13.547 2.727 1 91.94 443 GLU B O 1
ATOM 7775 N N . LEU B 1 444 ? -19.266 12.977 1.478 1 93.69 444 LEU B N 1
ATOM 7776 C CA . LEU B 1 444 ? -18.438 12.43 2.541 1 93.69 444 LEU B CA 1
ATOM 7777 C C . LEU B 1 444 ? -18.344 13.398 3.715 1 93.69 444 LEU B C 1
ATOM 7779 O O . LEU B 1 444 ? -18.625 13.031 4.855 1 93.69 444 LEU B O 1
ATOM 7783 N N . PRO B 1 445 ? -18.125 14.742 3.449 1 94.5 445 PRO B N 1
ATOM 7784 C CA . PRO B 1 445 ? -17.891 15.656 4.57 1 94.5 445 PRO B CA 1
ATOM 7785 C C . PRO B 1 445 ? -19.156 15.938 5.367 1 94.5 445 PRO B C 1
ATOM 7787 O O . PRO B 1 445 ? -19.094 16.516 6.457 1 94.5 445 PRO B O 1
ATOM 7790 N N . TYR B 1 446 ? -20.297 15.461 4.902 1 93.75 446 TYR B N 1
ATOM 7791 C CA . TYR B 1 446 ? -21.562 15.852 5.531 1 93.75 446 TYR B CA 1
ATOM 7792 C C . TYR B 1 446 ? -22.266 14.641 6.129 1 93.75 446 TYR B C 1
ATOM 7794 O O . TYR B 1 446 ? -23.406 14.742 6.605 1 93.75 446 TYR B O 1
ATOM 7802 N N . LEU B 1 447 ? -21.609 13.539 6.105 1 94.94 447 LEU B N 1
ATOM 7803 C CA . LEU B 1 447 ? -22.188 12.352 6.727 1 94.94 447 LEU B CA 1
ATOM 7804 C C . LEU B 1 447 ? -22.359 12.555 8.234 1 94.94 447 LEU B C 1
ATOM 7806 O O . LEU B 1 447 ? -21.484 13.125 8.883 1 94.94 447 LEU B O 1
ATOM 7810 N N . LYS B 1 448 ? -23.469 12.109 8.75 1 94.12 448 LYS B N 1
ATOM 7811 C CA . LYS B 1 448 ? -23.75 12.273 10.172 1 94.12 448 LYS B CA 1
ATOM 7812 C C . LYS B 1 448 ? -23.078 11.18 11 1 94.12 448 LYS B C 1
ATOM 7814 O O . LYS B 1 448 ? -23.297 9.992 10.766 1 94.12 448 LYS B O 1
ATOM 7819 N N . CYS B 1 449 ? -22.281 11.57 11.906 1 95.69 449 CYS B N 1
ATOM 7820 C CA . CYS B 1 449 ? -21.562 10.703 12.836 1 95.69 449 CYS B CA 1
ATOM 7821 C C . CYS B 1 449 ? -21.734 11.18 14.273 1 95.69 449 CYS B C 1
ATOM 7823 O O . CYS B 1 449 ? -20.812 11.75 14.852 1 95.69 449 CYS B O 1
ATOM 7825 N N . PRO B 1 450 ? -22.844 10.891 14.859 1 95.69 450 PRO B N 1
ATOM 7826 C CA . PRO B 1 450 ? -23.156 11.422 16.188 1 95.69 450 PRO B CA 1
ATOM 7827 C C . PRO B 1 450 ? -22.281 10.797 17.281 1 95.69 450 PRO B C 1
ATOM 7829 O O . PRO B 1 450 ? -21.844 9.656 17.156 1 95.69 450 PRO B O 1
ATOM 7832 N N . LEU B 1 451 ? -22.141 11.594 18.312 1 97.38 451 LEU B N 1
ATOM 7833 C CA . LEU B 1 451 ? -21.469 11.086 19.5 1 97.38 451 LEU B CA 1
ATOM 7834 C C . LEU B 1 451 ? -22.359 10.062 20.219 1 97.38 451 LEU B C 1
ATOM 7836 O O . LEU B 1 451 ? -23.594 10.133 20.141 1 97.38 451 LEU B O 1
ATOM 7840 N N . HIS B 1 452 ? -21.672 9.125 20.891 1 98 452 HIS B N 1
ATOM 7841 C CA . HIS B 1 452 ? -22.281 8.172 21.812 1 98 452 HIS B CA 1
ATOM 7842 C C . HIS B 1 452 ? -23.188 7.203 21.078 1 98 452 HIS B C 1
ATOM 7844 O O . HIS B 1 452 ? -24.203 6.746 21.625 1 98 452 HIS B O 1
ATOM 7850 N N . THR B 1 453 ? -22.938 7.023 19.812 1 97.88 453 THR B N 1
ATOM 7851 C CA . THR B 1 453 ? -23.625 6.078 18.953 1 97.88 453 THR B CA 1
ATOM 7852 C C . THR B 1 453 ? -22.641 5.117 18.297 1 97.88 453 THR B C 1
ATOM 7854 O O . THR B 1 453 ? -21.562 5.523 17.859 1 97.88 453 THR B O 1
ATOM 7857 N N . VAL B 1 454 ? -23.016 3.814 18.297 1 98.12 454 VAL B N 1
ATOM 7858 C CA . VAL B 1 454 ? -22.203 2.793 17.641 1 98.12 454 VAL B CA 1
ATOM 7859 C C . VAL B 1 454 ? -22.859 2.385 16.312 1 98.12 454 VAL B C 1
ATOM 7861 O O . VAL B 1 454 ? -24.047 2.068 16.281 1 98.12 454 VAL B O 1
ATOM 7864 N N . LEU B 1 455 ? -22.109 2.496 15.25 1 98 455 LEU B N 1
ATOM 7865 C CA . LEU B 1 455 ? -22.562 2.008 13.953 1 98 455 LEU B CA 1
ATOM 7866 C C . LEU B 1 455 ? -22.016 0.614 13.664 1 98 455 LEU B C 1
ATOM 7868 O O . LEU B 1 455 ? -20.797 0.41 13.672 1 98 455 LEU B O 1
ATOM 7872 N N . LYS B 1 456 ? -22.875 -0.271 13.477 1 97.19 456 LYS B N 1
ATOM 7873 C CA . LYS B 1 456 ? -22.516 -1.634 13.102 1 97.19 456 LYS B CA 1
ATOM 7874 C C . LYS B 1 456 ? -22.609 -1.829 11.594 1 97.19 456 LYS B C 1
ATOM 7876 O O . LYS B 1 456 ? -23.703 -1.732 11.016 1 97.19 456 LYS B O 1
ATOM 7881 N N . LEU B 1 457 ? -21.469 -2.039 10.984 1 96.12 457 LEU B N 1
ATOM 7882 C CA . LEU B 1 457 ? -21.391 -2.246 9.539 1 96.12 457 LEU B CA 1
ATOM 7883 C C . LEU B 1 457 ? -21.234 -3.727 9.211 1 96.12 457 LEU B C 1
ATOM 7885 O O . LEU B 1 457 ? -20.328 -4.387 9.719 1 96.12 457 LEU B O 1
ATOM 7889 N N . THR B 1 458 ? -22.062 -4.215 8.383 1 92.06 458 THR B N 1
ATOM 7890 C CA . THR B 1 458 ? -21.984 -5.586 7.895 1 92.06 458 THR B CA 1
ATOM 7891 C C . THR B 1 458 ? -21.859 -5.609 6.371 1 92.06 458 THR B C 1
ATOM 7893 O O . THR B 1 458 ? -22.859 -5.473 5.66 1 92.06 458 THR B O 1
ATOM 7896 N N . PRO B 1 459 ? -20.625 -5.828 5.926 1 85.12 459 PRO B N 1
ATOM 7897 C CA . PRO B 1 459 ? -20.438 -5.891 4.473 1 85.12 459 PRO B CA 1
ATOM 7898 C C . PRO B 1 459 ? -21.172 -7.07 3.834 1 85.12 459 PRO B C 1
ATOM 7900 O O . PRO B 1 459 ? -21.172 -8.172 4.391 1 85.12 459 PRO B O 1
ATOM 7903 N N . VAL B 1 460 ? -21.828 -6.777 2.748 1 76.44 460 VAL B N 1
ATOM 7904 C CA . VAL B 1 460 ? -22.484 -7.797 1.938 1 76.44 460 VAL B CA 1
ATOM 7905 C C . VAL B 1 460 ? -22.047 -7.676 0.484 1 76.44 460 VAL B C 1
ATOM 7907 O O . VAL B 1 460 ? -21.25 -6.789 0.145 1 76.44 460 VAL B O 1
ATOM 7910 N N . ALA B 1 461 ? -22.359 -8.562 -0.386 1 66.94 461 ALA B N 1
ATOM 7911 C CA . ALA B 1 461 ? -21.875 -8.648 -1.761 1 66.94 461 ALA B CA 1
ATOM 7912 C C . ALA B 1 461 ? -22.109 -7.332 -2.502 1 66.94 461 ALA B C 1
ATOM 7914 O O . ALA B 1 461 ? -21.219 -6.855 -3.223 1 66.94 461 ALA B O 1
ATOM 7915 N N . TYR B 1 462 ? -23.281 -6.711 -2.307 1 68.19 462 TYR B N 1
ATOM 7916 C CA . TYR B 1 462 ? -23.609 -5.543 -3.123 1 68.19 462 TYR B CA 1
ATOM 7917 C C . TYR B 1 462 ? -23.625 -4.277 -2.275 1 68.19 462 TYR B C 1
ATOM 7919 O O . TYR B 1 462 ? -24.141 -3.242 -2.707 1 68.19 462 TYR B O 1
ATOM 7927 N N . GLY B 1 463 ? -23.078 -4.418 -1.081 1 77.06 463 GLY B N 1
ATOM 7928 C CA . GLY B 1 463 ? -23.109 -3.221 -0.256 1 77.06 463 GLY B CA 1
ATOM 7929 C C . GLY B 1 463 ? -22.75 -3.486 1.194 1 77.06 463 GLY B C 1
ATOM 7930 O O . GLY B 1 463 ? -21.969 -4.395 1.491 1 77.06 463 GLY B O 1
ATOM 7931 N N . CYS B 1 464 ? -23.219 -2.539 1.963 1 88.38 464 CYS B N 1
ATOM 7932 C CA . CYS B 1 464 ? -22.953 -2.613 3.395 1 88.38 464 CYS B CA 1
ATOM 7933 C C . CYS B 1 464 ? -24.188 -2.236 4.203 1 88.38 464 CYS B C 1
ATOM 7935 O O . CYS B 1 464 ? -24.797 -1.191 3.967 1 88.38 464 CYS B O 1
ATOM 7937 N N . LYS B 1 465 ? -24.625 -3.178 5.082 1 90.94 465 LYS B N 1
ATOM 7938 C CA . LYS B 1 465 ? -25.719 -2.885 6.004 1 90.94 465 LYS B CA 1
ATOM 7939 C C . LYS B 1 465 ? -25.219 -2.104 7.215 1 90.94 465 LYS B C 1
ATOM 7941 O O . LYS B 1 465 ? -24.203 -2.449 7.809 1 90.94 465 LYS B O 1
ATOM 7946 N N . VAL B 1 466 ? -25.969 -1.041 7.547 1 94.94 466 VAL B N 1
ATOM 7947 C CA . VAL B 1 466 ? -25.562 -0.206 8.672 1 94.94 466 VAL B CA 1
ATOM 7948 C C . VAL B 1 466 ? -26.656 -0.215 9.742 1 94.94 466 VAL B C 1
ATOM 7950 O O . VAL B 1 466 ? -27.828 0.012 9.438 1 94.94 466 VAL B O 1
ATOM 7953 N N . GLU B 1 467 ? -26.297 -0.578 10.922 1 96.12 467 GLU B N 1
ATOM 7954 C CA . GLU B 1 467 ? -27.141 -0.469 12.102 1 96.12 467 GLU B CA 1
ATOM 7955 C C . GLU B 1 467 ? -26.594 0.557 13.086 1 96.12 467 GLU B C 1
ATOM 7957 O O . GLU B 1 467 ? -25.422 0.519 13.438 1 96.12 467 GLU B O 1
ATOM 7962 N N . SER B 1 468 ? -27.469 1.458 13.477 1 96.81 468 SER B N 1
ATOM 7963 C CA . SER B 1 468 ? -27.078 2.494 14.43 1 96.81 468 SER B CA 1
ATOM 7964 C C . SER B 1 468 ? -27.609 2.186 15.828 1 96.81 468 SER B C 1
ATOM 7966 O O . SER B 1 468 ? -28.812 1.985 16.016 1 96.81 468 SER B O 1
ATOM 7968 N N . VAL B 1 469 ? -26.734 2.184 16.828 1 97.12 469 VAL B N 1
ATOM 7969 C CA . VAL B 1 469 ? -27.094 1.892 18.203 1 97.12 469 VAL B CA 1
ATOM 7970 C C . VAL B 1 469 ? -26.688 3.057 19.109 1 97.12 469 VAL B C 1
ATOM 7972 O O . VAL B 1 469 ? -25.5 3.24 19.406 1 97.12 469 VAL B O 1
ATOM 7975 N N . PHE B 1 470 ? -27.641 3.752 19.578 1 96.81 470 PHE B N 1
ATOM 7976 C CA . PHE B 1 470 ? -27.406 4.809 20.547 1 96.81 470 PHE B CA 1
ATOM 7977 C C . PHE B 1 470 ? -27.297 4.23 21.953 1 96.81 470 PHE B C 1
ATOM 7979 O O . PHE B 1 470 ? -28.156 3.457 22.375 1 96.81 470 PHE B O 1
ATOM 7986 N N . LEU B 1 471 ? -26.297 4.516 22.703 1 96.62 471 LEU B N 1
ATOM 7987 C CA . LEU B 1 471 ? -26.047 3.867 23.984 1 96.62 471 LEU B CA 1
ATOM 7988 C C . LEU B 1 471 ? -26.672 4.656 25.125 1 96.62 471 LEU B C 1
ATOM 7990 O O . LEU B 1 471 ? -26.281 4.508 26.281 1 96.62 471 LEU B O 1
ATOM 7994 N N . ASN B 1 472 ? -27.547 5.562 24.875 1 93.69 472 ASN B N 1
ATOM 7995 C CA . ASN B 1 472 ? -28.438 6.246 25.812 1 93.69 472 ASN B CA 1
ATOM 7996 C C . ASN B 1 472 ? -27.656 7.148 26.766 1 93.69 472 ASN B C 1
ATOM 7998 O O . ASN B 1 472 ? -27.906 7.145 27.969 1 93.69 472 ASN B O 1
ATOM 8002 N N . ILE B 1 473 ? -26.656 7.754 26.328 1 96.69 473 ILE B N 1
ATOM 8003 C CA . ILE B 1 473 ? -25.938 8.82 27.016 1 96.69 473 ILE B CA 1
ATOM 8004 C C . ILE B 1 473 ? -26 10.102 26.188 1 96.69 473 ILE B C 1
ATOM 8006 O O . ILE B 1 473 ? -25.594 10.117 25.031 1 96.69 473 ILE B O 1
ATOM 8010 N N . GLU B 1 474 ? -26.5 11.102 26.781 1 94.25 474 GLU B N 1
ATOM 8011 C CA . GLU B 1 474 ? -26.641 12.359 26.047 1 94.25 474 GLU B CA 1
ATOM 8012 C C . GLU B 1 474 ? -25.266 12.938 25.688 1 94.25 474 GLU B C 1
ATOM 8014 O O . GLU B 1 474 ? -24.297 12.711 26.406 1 94.25 474 GLU B O 1
ATOM 8019 N N . ALA B 1 475 ? -25.25 13.594 24.578 1 94.69 475 ALA B N 1
ATOM 8020 C CA . ALA B 1 475 ? -24.047 14.281 24.141 1 94.69 475 ALA B CA 1
ATOM 8021 C C . ALA B 1 475 ? -24.391 15.516 23.312 1 94.69 475 ALA B C 1
ATOM 8023 O O . ALA B 1 475 ? -25.516 15.664 22.844 1 94.69 475 ALA B O 1
ATOM 8024 N N . VAL B 1 476 ? -23.453 16.359 23.203 1 92.5 476 VAL B N 1
ATOM 8025 C CA . VAL B 1 476 ? -23.641 17.562 22.375 1 92.5 476 VAL B CA 1
ATOM 8026 C C . VAL B 1 476 ? -23.703 17.156 20.906 1 92.5 476 VAL B C 1
ATOM 8028 O O . VAL B 1 476 ? -23.188 16.109 20.5 1 92.5 476 VAL B O 1
ATOM 8031 N N . ASN B 1 477 ? -24.359 17.969 20.156 1 87.94 477 ASN B N 1
ATOM 8032 C CA . ASN B 1 477 ? -24.391 17.797 18.703 1 87.94 477 ASN B CA 1
ATOM 8033 C C . ASN B 1 477 ? -23.297 18.594 18.016 1 87.94 477 ASN B C 1
ATOM 8035 O O . ASN B 1 477 ? -23.281 19.812 18.062 1 87.94 477 ASN B O 1
ATOM 8039 N N . THR B 1 478 ? -22.469 17.953 17.344 1 85.5 478 THR B N 1
ATOM 8040 C CA . THR B 1 478 ? -21.312 18.609 16.734 1 85.5 478 THR B CA 1
ATOM 8041 C C . THR B 1 478 ? -21.469 18.641 15.211 1 85.5 478 THR B C 1
ATOM 8043 O O . THR B 1 478 ? -20.562 19.094 14.5 1 85.5 478 THR B O 1
ATOM 8046 N N . HIS B 1 479 ? -22.562 18.141 14.688 1 87.38 479 HIS B N 1
ATOM 8047 C CA . HIS B 1 479 ? -22.766 18.078 13.242 1 87.38 479 HIS B CA 1
ATOM 8048 C C . HIS B 1 479 ? -23.156 19.453 12.688 1 87.38 479 HIS B C 1
ATOM 8050 O O . HIS B 1 479 ? -24 20.141 13.258 1 87.38 479 HIS B O 1
ATOM 8056 N N . ARG B 1 480 ? -22.547 19.844 11.609 1 80.56 480 ARG B N 1
ATOM 8057 C CA . ARG B 1 480 ? -22.906 21.062 10.883 1 80.56 480 ARG B CA 1
ATOM 8058 C C . ARG B 1 480 ? -23.453 20.719 9.5 1 80.56 480 ARG B C 1
ATOM 8060 O O . ARG B 1 480 ? -22.766 20.094 8.688 1 80.56 480 ARG B O 1
ATOM 8067 N N . GLU B 1 481 ? -24.641 21.188 9.203 1 78.94 481 GLU B N 1
ATOM 8068 C CA . GLU B 1 481 ? -25.312 20.891 7.945 1 78.94 481 GLU B CA 1
ATOM 8069 C C . GLU B 1 481 ? -24.688 21.656 6.789 1 78.94 481 GLU B C 1
ATOM 8071 O O . GLU B 1 481 ? -24.047 22.688 7 1 78.94 481 GLU B O 1
ATOM 8076 N N . ARG B 1 482 ? -24.828 21.109 5.641 1 79.5 482 ARG B N 1
ATOM 8077 C CA . ARG B 1 482 ? -24.391 21.812 4.438 1 79.5 482 ARG B CA 1
ATOM 8078 C C . ARG B 1 482 ? -25.141 23.125 4.27 1 79.5 482 ARG B C 1
ATOM 8080 O O . ARG B 1 482 ? -26.359 23.172 4.406 1 79.5 482 ARG B O 1
ATOM 8087 N N . PRO B 1 483 ? -24.453 24.25 4.066 1 73.06 483 PRO B N 1
ATOM 8088 C CA . PRO B 1 483 ? -25.125 25.547 3.893 1 73.06 483 PRO B CA 1
ATOM 8089 C C . PRO B 1 483 ? -26.016 25.578 2.646 1 73.06 483 PRO B C 1
ATOM 8091 O O . PRO B 1 483 ? -25.672 24.969 1.626 1 73.06 483 PRO B O 1
ATOM 8094 N N . MET B 1 484 ? -27.359 25.734 2.662 1 62.97 484 MET B N 1
ATOM 8095 C CA . MET B 1 484 ? -28.344 25.719 1.582 1 62.97 484 MET B CA 1
ATOM 8096 C C . MET B 1 484 ? -27.906 26.641 0.443 1 62.97 484 MET B C 1
ATOM 8098 O O . MET B 1 484 ? -28.188 26.359 -0.724 1 62.97 484 MET B O 1
ATOM 8102 N N . GLY B 1 485 ? -27.578 27.906 0.564 1 50.22 485 GLY B N 1
ATOM 8103 C CA . GLY B 1 485 ? -27.547 28.953 -0.441 1 50.22 485 GLY B CA 1
ATOM 8104 C C . GLY B 1 485 ? -26.344 28.875 -1.354 1 50.22 485 GLY B C 1
ATOM 8105 O O . GLY B 1 485 ? -26.172 29.703 -2.242 1 50.22 485 GLY B O 1
ATOM 8106 N N . ILE B 1 486 ? -25.375 28.453 -1.004 1 45.31 486 ILE B N 1
ATOM 8107 C CA . ILE B 1 486 ? -24.234 28.672 -1.879 1 45.31 486 ILE B CA 1
ATOM 8108 C C . ILE B 1 486 ? -24.344 27.781 -3.107 1 45.31 486 ILE B C 1
ATOM 8110 O O . ILE B 1 486 ? -24.469 26.562 -2.982 1 45.31 486 ILE B O 1
ATOM 8114 N N . PRO B 1 487 ? -24.781 28.359 -4.207 1 38.62 487 PRO B N 1
ATOM 8115 C CA . PRO B 1 487 ? -24.875 27.609 -5.461 1 38.62 487 PRO B CA 1
ATOM 8116 C C . PRO B 1 487 ? -23.703 26.656 -5.656 1 38.62 487 PRO B C 1
ATOM 8118 O O . PRO B 1 487 ? -22.578 26.969 -5.27 1 38.62 487 PRO B O 1
ATOM 8121 N N . GLN B 1 488 ? -23.984 25.484 -5.418 1 38.34 488 GLN B N 1
ATOM 8122 C CA . GLN B 1 488 ? -22.984 24.5 -5.777 1 38.34 488 GLN B CA 1
ATOM 8123 C C . GLN B 1 488 ? -22.281 24.875 -7.078 1 38.34 488 GLN B C 1
ATOM 8125 O O . GLN B 1 488 ? -22.891 24.891 -8.141 1 38.34 488 GLN B O 1
ATOM 8130 N N . GLN B 1 489 ? -21.656 25.984 -7.129 1 30.08 489 GLN B N 1
ATOM 8131 C CA . GLN B 1 489 ? -20.969 26.109 -8.414 1 30.08 489 GLN B CA 1
ATOM 8132 C C . GLN B 1 489 ? -20.344 24.797 -8.836 1 30.08 489 GLN B C 1
ATOM 8134 O O . GLN B 1 489 ? -19.547 24.219 -8.094 1 30.08 489 GLN B O 1
ATOM 8139 N N . HIS B 1 490 ? -21.203 24.031 -9.414 1 29.59 490 HIS B N 1
ATOM 8140 C CA . HIS B 1 490 ? -20.594 22.969 -10.211 1 29.59 490 HIS B CA 1
ATOM 8141 C C . HIS B 1 490 ? -19.297 23.438 -10.859 1 29.59 490 HIS B C 1
ATOM 8143 O O . HIS B 1 490 ? -19.312 24.312 -11.727 1 29.59 490 HIS B O 1
ATOM 8149 N N . ILE B 1 491 ? -18.422 23.859 -10.164 1 27.23 491 ILE B N 1
ATOM 8150 C CA . ILE B 1 491 ? -17.188 24.047 -10.914 1 27.23 491 ILE B CA 1
ATOM 8151 C C . ILE B 1 491 ? -17.047 22.969 -11.992 1 27.23 491 ILE B C 1
ATOM 8153 O O . ILE B 1 491 ? -16.906 21.797 -11.68 1 27.23 491 ILE B O 1
ATOM 8157 N N . ARG B 1 492 ? -17.844 23.156 -13.023 1 25.09 492 ARG B N 1
ATOM 8158 C CA . ARG B 1 492 ? -17.672 22.5 -14.32 1 25.09 492 ARG B CA 1
ATOM 8159 C C . ARG B 1 492 ? -16.219 22.547 -14.758 1 25.09 492 ARG B C 1
ATOM 8161 O O . ARG B 1 492 ? -15.641 23.625 -14.922 1 25.09 492 ARG B O 1
ATOM 8168 N N . ILE B 1 493 ? -15.359 21.781 -14.234 1 23.73 493 ILE B N 1
ATOM 8169 C CA . ILE B 1 493 ? -14.211 21.594 -15.109 1 23.73 493 ILE B CA 1
ATOM 8170 C C . ILE B 1 493 ? -14.656 21.641 -16.578 1 23.73 493 ILE B C 1
ATOM 8172 O O . ILE B 1 493 ? -15.516 20.859 -16.984 1 23.73 493 ILE B O 1
ATOM 8176 N N . ASN B 1 494 ? -14.766 22.844 -17.078 1 22.64 494 ASN B N 1
ATOM 8177 C CA . ASN B 1 494 ? -14.984 23.219 -18.469 1 22.64 494 ASN B CA 1
ATOM 8178 C C . ASN B 1 494 ? -14.242 22.281 -19.422 1 22.64 494 ASN B C 1
ATOM 8180 O O . ASN B 1 494 ? -13.016 22.328 -19.516 1 22.64 494 ASN B O 1
ATOM 8184 N N . SER B 1 495 ? -14.453 21.078 -19.391 1 22.92 495 SER B N 1
ATOM 8185 C CA . SER B 1 495 ? -14.25 20.484 -20.719 1 22.92 495 SER B CA 1
ATOM 8186 C C . SER B 1 495 ? -14.969 21.281 -21.797 1 22.92 495 SER B C 1
ATOM 8188 O O . SER B 1 495 ? -16.141 21.031 -22.094 1 22.92 495 SER B O 1
ATOM 8190 N N . PHE B 1 496 ? -15.008 22.625 -21.594 1 23.53 496 PHE B N 1
ATOM 8191 C CA . PHE B 1 496 ? -15.602 23.438 -22.656 1 23.53 496 PHE B CA 1
ATOM 8192 C C . PHE B 1 496 ? -14.977 23.109 -24 1 23.53 496 PHE B C 1
ATOM 8194 O O . PHE B 1 496 ? -15.289 23.75 -25.016 1 23.53 496 PHE B O 1
ATOM 8201 N N . LEU B 1 497 ? -13.727 22.594 -24.031 1 21.72 497 LEU B N 1
ATOM 8202 C CA . LEU B 1 497 ? -13.461 22.547 -25.469 1 21.72 497 LEU B CA 1
ATOM 8203 C C . LEU B 1 497 ? -14.625 21.922 -26.219 1 21.72 497 LEU B C 1
ATOM 8205 O O . LEU B 1 497 ? -14.984 22.375 -27.312 1 21.72 497 LEU B O 1
ATOM 8209 N N . MET B 1 498 ? -14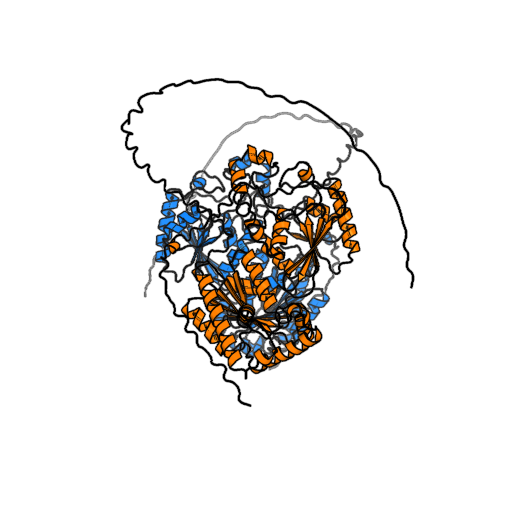.93 20.75 -25.844 1 21.31 498 MET B N 1
ATOM 8210 C CA . MET B 1 498 ? -15.594 20.125 -26.984 1 21.31 498 MET B CA 1
ATOM 8211 C C . MET B 1 498 ? -17.031 20.609 -27.125 1 21.31 498 MET B C 1
ATOM 8213 O O . MET B 1 498 ? -17.781 20.094 -27.938 1 21.31 498 MET B O 1
ATOM 8217 N N . ASP B 1 499 ? -17.531 21.438 -26.266 1 21.11 499 ASP B N 1
ATOM 8218 C CA . ASP B 1 499 ? -18.969 21.359 -26.547 1 21.11 499 ASP B CA 1
ATOM 8219 C C . ASP B 1 499 ? -19.281 21.859 -27.953 1 21.11 499 ASP B C 1
ATOM 8221 O O . ASP B 1 499 ? -20.453 21.969 -28.328 1 21.11 499 ASP B O 1
ATOM 8225 N N . ARG B 1 500 ? -18.453 22.703 -28.453 1 20.61 500 ARG B N 1
ATOM 8226 C CA . ARG B 1 500 ? -19.062 23.281 -29.641 1 20.61 500 ARG B CA 1
ATOM 8227 C C . ARG B 1 500 ? -19.328 22.203 -30.688 1 20.61 500 ARG B C 1
ATOM 8229 O O . ARG B 1 500 ? -19.484 22.5 -31.875 1 20.61 500 ARG B O 1
ATOM 8236 N N . GLU B 1 501 ? -19.031 20.906 -30.516 1 19.83 501 GLU B N 1
ATOM 8237 C CA . GLU B 1 501 ? -19.516 20.156 -31.672 1 19.83 501 GLU B CA 1
ATOM 8238 C C . GLU B 1 501 ? -21 20.438 -31.906 1 19.83 501 GLU B C 1
ATOM 8240 O O . GLU B 1 501 ? -21.812 20.391 -30.969 1 19.83 501 GLU B O 1
ATOM 8245 N N . GLN B 1 502 ? -21.422 21.297 -32.844 1 19.09 502 GLN B N 1
ATOM 8246 C CA . GLN B 1 502 ? -22.562 21.312 -33.75 1 19.09 502 GLN B CA 1
ATOM 8247 C C . GLN B 1 502 ? -23.109 19.922 -33.969 1 19.09 502 GLN B C 1
ATOM 8249 O O . GLN B 1 502 ? -22.359 18.953 -34.031 1 19.09 502 GLN B O 1
ATOM 8254 N N . GLN B 1 503 ? -24.406 19.672 -33.625 1 20.17 503 GLN B N 1
ATOM 8255 C CA . GLN B 1 503 ? -25.422 18.656 -33.844 1 20.17 503 GLN B CA 1
ATOM 8256 C C . GLN B 1 503 ? -25.297 18.078 -35.281 1 20.17 503 GLN B C 1
ATOM 8258 O O . GLN B 1 503 ? -25.828 18.656 -36.219 1 20.17 503 GLN B O 1
ATOM 8263 N N . VAL B 1 504 ? -24.141 17.906 -35.906 1 19.47 504 VAL B N 1
ATOM 8264 C CA . VAL B 1 504 ? -24.422 17.281 -37.188 1 19.47 504 VAL B CA 1
ATOM 8265 C C . VAL B 1 504 ? -25.234 16 -36.969 1 19.47 504 VAL B C 1
ATOM 8267 O O . VAL B 1 504 ? -24.859 15.156 -36.156 1 19.47 504 VAL B O 1
ATOM 8270 N N . ARG B 1 505 ? -26.531 16.062 -37.312 1 19.64 505 ARG B N 1
ATOM 8271 C CA . ARG B 1 505 ? -27.594 15.078 -37.5 1 19.64 505 ARG B CA 1
ATOM 8272 C C . ARG B 1 505 ? -27.047 13.805 -38.125 1 19.64 505 ARG B C 1
ATOM 8274 O O . ARG B 1 505 ? -26.828 13.766 -39.344 1 19.64 505 ARG B O 1
ATOM 8281 N N . LEU B 1 506 ? -25.844 13.242 -37.75 1 18.78 506 LEU B N 1
ATOM 8282 C CA . LEU B 1 506 ? -25.719 12.039 -38.562 1 18.78 506 LEU B CA 1
ATOM 8283 C C . LEU B 1 506 ? -26.922 11.117 -38.344 1 18.78 506 LEU B C 1
ATOM 8285 O O . LEU B 1 506 ? -27.234 10.75 -37.219 1 18.78 506 LEU B O 1
ATOM 8289 N N . GLU B 1 507 ? -27.953 11.211 -39.188 1 19.47 507 GLU B N 1
ATOM 8290 C CA . GLU B 1 507 ? -29.062 10.336 -39.562 1 19.47 507 GLU B CA 1
ATOM 8291 C C . GLU B 1 507 ? -28.609 8.875 -39.656 1 19.47 507 GLU B C 1
ATOM 8293 O O . GLU B 1 507 ? -27.844 8.516 -40.562 1 19.47 507 GLU B O 1
ATOM 8298 N N . ASN B 1 508 ? -27.875 8.367 -38.719 1 18.36 508 ASN B N 1
ATOM 8299 C CA . ASN B 1 508 ? -27.703 6.961 -39.094 1 18.36 508 ASN B CA 1
ATOM 8300 C C . ASN B 1 508 ? -29.047 6.266 -39.281 1 18.36 508 ASN B C 1
ATOM 8302 O O . ASN B 1 508 ? -29.922 6.328 -38.406 1 18.36 508 ASN B O 1
ATOM 8306 N N . PRO B 1 509 ? -29.469 5.969 -40.438 1 20.72 509 PRO B N 1
ATOM 8307 C CA . PRO B 1 509 ? -30.688 5.23 -40.812 1 20.72 509 PRO B CA 1
ATOM 8308 C C . PRO B 1 509 ? -30.859 3.945 -40 1 20.72 509 PRO B C 1
ATOM 8310 O O . PRO B 1 509 ? -29.859 3.393 -39.5 1 20.72 509 PRO B O 1
ATOM 8313 N N . SER B 1 510 ? -31.969 3.805 -39.25 1 20.38 510 SER B N 1
ATOM 8314 C CA . SER B 1 510 ? -32.688 2.719 -38.594 1 20.38 510 SER B CA 1
ATOM 8315 C C . SER B 1 510 ? -32.625 1.439 -39.438 1 20.38 510 SER B C 1
ATOM 8317 O O . SER B 1 510 ? -33.281 1.344 -40.469 1 20.38 510 SER B O 1
ATOM 8319 N N . VAL B 1 511 ? -31.484 0.886 -39.844 1 19.23 511 VAL B N 1
ATOM 8320 C CA . VAL B 1 511 ? -31.734 -0.345 -40.594 1 19.23 511 VAL B CA 1
ATOM 8321 C C . VAL B 1 511 ? -32.562 -1.296 -39.75 1 19.23 511 VAL B C 1
ATOM 8323 O O . VAL B 1 511 ? -32.156 -1.714 -38.656 1 19.23 511 VAL B O 1
ATOM 8326 N N . LEU B 1 512 ? -33.969 -1.11 -39.75 1 20.84 512 LEU B N 1
ATOM 8327 C CA . LEU B 1 512 ? -35.062 -1.977 -39.344 1 20.84 512 LEU B CA 1
ATOM 8328 C C . LEU B 1 512 ? -34.844 -3.41 -39.812 1 20.84 512 LEU B C 1
ATOM 8330 O O . LEU B 1 512 ? -34.844 -3.691 -41 1 20.84 512 LEU B O 1
ATOM 8334 N N . VAL B 1 513 ? -33.688 -4.102 -39.5 1 20.55 513 VAL B N 1
ATOM 8335 C CA . VAL B 1 513 ? -33.781 -5.465 -40.031 1 20.55 513 VAL B CA 1
ATOM 8336 C C . VAL B 1 513 ? -35.031 -6.141 -39.469 1 20.55 513 VAL B C 1
ATOM 8338 O O . VAL B 1 513 ? -35.25 -6.156 -38.25 1 20.55 513 VAL B O 1
ATOM 8341 N N . HIS B 1 514 ? -36.156 -6.059 -40.219 1 20.45 514 HIS B N 1
ATOM 8342 C CA . HIS B 1 514 ? -37.406 -6.805 -40.125 1 20.45 514 HIS B CA 1
ATOM 8343 C C . HIS B 1 514 ? -37.125 -8.297 -40 1 20.45 514 HIS B C 1
ATOM 8345 O O . HIS B 1 514 ? -36.656 -8.93 -40.938 1 20.45 514 HIS B O 1
ATOM 8351 N N . VAL B 1 515 ? -36.438 -8.781 -39.094 1 18.64 515 VAL B N 1
ATOM 8352 C CA . VAL B 1 515 ? -36.438 -10.242 -39.125 1 18.64 515 VAL B CA 1
ATOM 8353 C C . VAL B 1 515 ? -37.875 -10.742 -39.062 1 18.64 515 VAL B C 1
ATOM 8355 O O . VAL B 1 515 ? -38.625 -10.414 -38.125 1 18.64 515 VAL B O 1
ATOM 8358 N N . LYS B 1 516 ? -38.469 -11.008 -40.281 1 21.36 516 LYS B N 1
ATOM 8359 C CA . LYS B 1 516 ? -39.719 -11.719 -40.562 1 21.36 516 LYS B CA 1
ATOM 8360 C C . LYS B 1 516 ? -39.906 -12.906 -39.594 1 21.36 516 LYS B C 1
ATOM 8362 O O . LYS B 1 516 ? -38.906 -13.469 -39.125 1 21.36 516 LYS B O 1
ATOM 8367 N N . ASP B 1 517 ? -41.062 -13.008 -39.062 1 19.73 517 ASP B N 1
ATOM 8368 C CA . ASP B 1 517 ? -41.812 -13.984 -38.281 1 19.73 517 ASP B CA 1
ATOM 8369 C C . ASP B 1 517 ? -41.625 -15.398 -38.844 1 19.73 517 ASP B C 1
ATOM 8371 O O . ASP B 1 517 ? -42.062 -15.703 -39.938 1 19.73 517 ASP B O 1
ATOM 8375 N N . VAL B 1 518 ? -40.344 -15.867 -39.156 1 21.08 518 VAL B N 1
ATOM 8376 C CA . VAL B 1 518 ? -40.406 -17.188 -39.781 1 21.08 518 VAL B CA 1
ATOM 8377 C C . VAL B 1 518 ? -41.281 -18.109 -38.969 1 21.08 518 VAL B C 1
ATOM 8379 O O . VAL B 1 518 ? -41.031 -18.312 -37.781 1 21.08 518 VAL B O 1
ATOM 8382 N N . SER B 1 519 ? -42.594 -18.062 -39.281 1 19.88 519 SER B N 1
ATOM 8383 C CA . SER B 1 519 ? -43.688 -19 -38.938 1 19.88 519 SER B CA 1
ATOM 8384 C C . SER B 1 519 ? -43.219 -20.438 -39.062 1 19.88 519 SER B C 1
ATOM 8386 O O . SER B 1 519 ? -42.688 -20.828 -40.125 1 19.88 519 SER B O 1
ATOM 8388 N N . CYS B 1 520 ? -42.5 -20.984 -38.125 1 21.36 520 CYS B N 1
ATOM 8389 C CA . CYS B 1 520 ? -42.375 -22.438 -38.188 1 21.36 520 CYS B CA 1
ATOM 8390 C C . CYS B 1 520 ? -43.719 -23.062 -38.594 1 21.36 520 CYS B C 1
ATOM 8392 O O . CYS B 1 520 ? -44.75 -22.703 -38.094 1 21.36 520 CYS B O 1
ATOM 8394 N N . PRO B 1 521 ? -43.812 -23.359 -39.906 1 24.38 521 PRO B N 1
ATOM 8395 C CA . PRO B 1 521 ? -44.969 -24.156 -40.312 1 24.38 521 PRO B CA 1
ATOM 8396 C C . PRO B 1 521 ? -45.375 -25.203 -39.281 1 24.38 521 PRO B C 1
ATOM 8398 O O . PRO B 1 521 ? -44.562 -25.594 -38.438 1 24.38 521 PRO B O 1
ATOM 8401 N N . HIS B 1 522 ? -46.688 -25.562 -39.188 1 20.94 522 HIS B N 1
ATOM 8402 C CA . HIS B 1 522 ? -47.281 -26.828 -38.75 1 20.94 522 HIS B CA 1
ATOM 8403 C C . HIS B 1 522 ? -46.625 -28.016 -39.469 1 20.94 522 HIS B C 1
ATOM 8405 O O . HIS B 1 522 ? -46.438 -27.984 -40.688 1 20.94 522 HIS B O 1
#